Protein AF-A0A9P1K051-F1 (afdb_monomer)

InterPro domains:
  IPR001017 Dehydrogenase, E1 component [PF00676] (157-472)
  IPR011603 2-oxoglutarate dehydrogenase E1 component [PTHR23152] (101-527)
  IPR029061 Thiamin diphosphate-binding fold [SSF52518] (108-470)
  IPR032106 2-oxoglutarate dehydrogenase E1 component, N-terminal domain [PF16078] (8-45)

Solvent-accessible surface area (backbone atoms only — not comparable to full-atom values): 48953 Å² total; per-residue (Å²): 133,89,79,83,79,80,77,88,68,81,83,52,74,78,33,49,61,53,48,50,54,47,50,50,44,31,72,77,36,56,81,77,37,58,72,73,56,39,55,52,53,52,51,44,60,75,66,65,74,67,85,89,78,76,78,94,76,72,79,96,66,72,77,62,53,66,56,51,45,50,47,34,59,58,48,17,54,82,56,30,53,30,58,70,82,59,84,66,80,75,72,87,80,68,97,87,66,57,72,66,52,53,48,46,44,56,51,18,30,24,42,34,24,53,49,48,73,67,36,82,54,64,68,60,42,47,53,51,48,55,52,57,74,63,54,78,67,76,67,56,68,68,62,51,53,50,32,53,53,41,26,40,42,40,52,43,50,51,52,50,44,51,72,76,39,63,86,56,80,60,29,66,34,54,51,42,45,42,56,42,32,26,51,43,40,35,52,48,47,33,40,73,72,60,23,45,33,38,29,32,26,66,59,51,69,21,34,60,48,35,33,60,75,56,56,64,41,56,54,32,61,52,41,18,34,71,75,63,49,68,86,32,40,100,79,63,98,64,88,82,78,60,64,66,30,58,55,42,78,30,77,46,75,56,85,96,42,61,30,40,37,36,38,56,57,42,72,91,58,74,66,65,40,49,61,54,34,46,53,51,34,29,55,52,21,53,55,33,39,77,72,75,44,57,44,67,28,34,38,35,38,40,41,39,42,43,38,54,51,62,61,37,68,60,44,59,57,44,58,73,32,47,83,34,91,94,54,33,41,45,21,39,44,36,39,29,52,24,37,65,59,41,74,87,42,46,59,80,75,56,44,91,56,97,53,59,66,57,72,42,48,81,70,52,32,48,38,34,42,20,13,32,60,37,56,64,40,33,44,52,49,23,48,51,38,44,51,48,23,71,75,68,36,40,46,24,38,37,40,36,25,34,36,58,70,58,28,71,33,70,85,42,75,47,58,82,79,41,46,72,60,47,56,52,52,75,72,50,80,56,46,53,61,58,45,48,53,52,33,36,75,70,71,74,42,51,71,68,57,55,50,51,52,42,54,51,43,43,50,55,51,51,53,27,50,61,53,13,76,74,62,69,51,91,46,79,76,72,65,60,78,95,42,54,89,60,75,82,89,86,84,69,96,66,83,76,90,77,82,73,58,69,67,58,53,51,52,52,54,49,60,75,52,63,73,63,88,90,65,86,70,58,69,72,52,42,72,76,56,59,67,80,57,90,90,64,90,68,83,51,101,80,58,84,72,86,73,80,68,80,77,55,75,88,56,91,68,82,84,77,66,83,61,94,57,44,94,69,62,69,76,77,81,77,76,79,77,83,77,70,90,72,77,85,80,77,84,78,77,87,80,78,92,79,89,88,79,88,81,80,84,82,81,82,69,65,73,62,86,56,102,87,51,86,56,76,60,76,94,75,87,80,91,57,89,87,69,85,73,78,90,87,87,83,60,65,48,82,56,99,87,60,74,45,62,55,90,74,64,59,86,90,75,58,81,81,79,88,71,80,93,66,89,78,80,86,80,89,75,80,93,68,98,77,87,86,74,81,80,88,81,90,70,84,82,88,80,85,91,82,90,82,92,88,82,85,90,85,86,89,80,92,86,79,84,82,80,82,77,95,82,73,81,86,78,85,84,82,85,87,81,87,79,87,82,87,72,84,76,80,92,69,88,80,80,82,88,75,87,83,79,90,81,92,82,87,89,86,87,85,85,90,80,92,79,85,79,89,77,88,80,91,85,83,89,81,86,90,134

Organism: NCBI:txid1064539

Radius of gyration: 36.52 Å; Cα contacts (8 Å, |Δi|>4): 830; chains: 1; bounding box: 133×83×88 Å

Nearest PDB structures (foldseek):
  2y0p-assembly2_D  TM=8.795E-01  e=3.544E-35  Mycolicibacterium smegmatis MC2 155
  3zhu-assembly2_B  TM=8.812E-01  e=9.862E-35  Mycolicibacterium smegmatis
  8p5v-assembly1_A  TM=8.149E-01  e=2.778E-35  Corynebacterium glutamicum ATCC 13032
  3zhr-assembly2_D  TM=8.915E-01  e=1.492E-32  Mycolicibacterium smegmatis
  8p5r-assembly1_B  TM=7.824E-01  e=8.113E-31  Mycolicibacterium smegmatis MC2 155

pLDDT: mean 70.67, std 27.25, range [24.11, 98.94]

Foldseek 3Di:
DDDPDDDDDCPDPVNVVVLVVLLVLCVVPVVSDDPVNSVVSVVCVVVVPDDPDDDPPDPPDDPCQVVLLVCLQACLQVQAPAALLCPDDHPDDDPDHDPSSVLSNCQCRYQKHKHQNLFPDPVLVVVLCCLSSVLPDFPPLVLLVLLLLQLLLLVLVVVVCCVPPVPDFQLGCFFNSLVQSLLQLLVLLLLVLQAAEEQEEEARHNQLSNCVRRQPNQLLLLLLLVVVNDQAFPDDPDDDDRSSQDKDWDWDDNPPTIHTYIYHGDDNQFPPCVLVSLVVLVQVLVVCVVVVHHLSSYAYEYEHELLCCQQPVSNLVLLVQCPPPLRHSLEYEYEYSYQQDDQLAGPVRSDDDPGSCVSCSVVSAMEMRHHSLDSSSSSSLSNSQSVSSSVRSYYHYYYHHTHDQDHSTNPDDNCVRCVPVNVSSVPRDTSSVSSQVVCVVVVSANPVRSVVSSVVSNVVSVVSSVSSVVDGNPHRPQDDDPRPVDDDPDPDPDDDPPDDDPVVVLVVVLVVLDDDPPDDDDPVCCVVRPRDDPPDPDPPPFDPQPPPDPPPPVDDDDPDDDDDCSVVDRDDRDPDPPPDDDDDDDDDDDDDDDDDDDDDDDDDWDWDDDDPDTDTDDDDDDPDPVPPDDDDDWDWDDDPPDIHTPVPDDPVPDDDDPDDDDDDDDDDDDDDPDPPDDDPDPDDDDDDDDDDDDDDDDDDDDDDDDDDDDDDDDDDDDDDDDDDDDDDDDPDPDPDPDDDDDDDDDDDDDDDDDDDDDDDDDDDDDDDD

Mean predicted aligned error: 18.81 Å

Secondary structure (DSSP, 8-state):
-------S-S-STHHHHHHHHHHHHHHH-GGGS-HHHHHHHHHHHHTT-S-S-------SS-THHHHHHHHHHHHGGGG----TT--SPPPPPPSS--HHHHHHHHHHSSSEEEE-TT---HHHHHHHHHHHHH--PPPPHHHHHHHHHHHHHHHHHHHHHHHH-TTS-----TT-TTHHHHHHHHHHHHHHTT--EEEEE--STTHHHHHHHTS---HHHHHHHHHT--SS-S--------GGG--EEEEEEETTEEEEEEEPP--SSTTTTHHHHHHHHHHHHHHHHHTT--GGGEEEEEEEEHHHHHH-HHHHHHHTTTT-TTT--S-EEEEEEE-S-BTTB-HHHH-SSSSGGGGGGGGT--EEEEETT-HHHHHHHHHHHHHHHHHH---EEEEEE---SS-SSTT--GGGT-HHHHHHHHHSPPHHHHHHHHHHHTTSS-HHHHHHHHHHHHHHHHHHHHHTTT----S-S---GGGTT---TTS--SPP-----HHHHHHHHHHHTPPPTT----HHHHHHSPPPPTT-----TT----------TTS-------STTGGG-PPPP---------PPPPPPPPPP------PPPPPPPPEEEETTEEEEPPPPPPSSGGG-S-S----EE--SS--EEGGG--TTSSPPP-----PPPP------TT---PPS--SPPP-----------------SPPPPPS-PPPPPPPPPPP----PPPP-------PPPPP---------------------------

Structure (mmCIF, N/CA/C/O backbone):
data_AF-A0A9P1K051-F1
#
_entry.id   AF-A0A9P1K051-F1
#
loop_
_atom_site.group_PDB
_atom_site.id
_atom_site.type_symbol
_atom_site.label_atom_id
_atom_site.label_alt_id
_atom_site.label_comp_id
_atom_site.label_asym_id
_atom_site.label_entity_id
_atom_site.label_seq_id
_atom_site.pdbx_PDB_ins_code
_atom_site.Cartn_x
_atom_site.Cartn_y
_atom_site.Cartn_z
_atom_site.occupancy
_atom_site.B_iso_or_equiv
_atom_site.auth_seq_id
_atom_site.auth_comp_id
_atom_site.auth_asym_id
_atom_site.auth_atom_id
_atom_site.pdbx_PDB_model_num
ATOM 1 N N . MET A 1 1 ? -22.609 28.679 8.043 1.00 26.59 1 MET A N 1
ATOM 2 C CA . MET A 1 1 ? -22.677 29.355 6.727 1.00 26.59 1 MET A CA 1
ATOM 3 C C . MET A 1 1 ? -22.603 28.295 5.640 1.00 26.59 1 MET A C 1
ATOM 5 O O . MET A 1 1 ? -21.724 27.449 5.697 1.00 26.59 1 MET A O 1
ATOM 9 N N . CYS A 1 2 ? -23.586 28.294 4.739 1.00 26.94 2 CYS A N 1
ATOM 10 C CA . CYS A 1 2 ? -23.867 27.260 3.743 1.00 26.94 2 CYS A CA 1
ATOM 11 C C . CYS A 1 2 ? -22.686 26.918 2.821 1.00 26.94 2 CYS A C 1
ATOM 13 O O . CYS A 1 2 ? -22.306 27.732 1.982 1.00 26.94 2 CYS A O 1
ATOM 15 N N . ALA A 1 3 ? -22.218 25.670 2.875 1.00 24.11 3 ALA A N 1
ATOM 16 C CA . ALA A 1 3 ? -21.571 25.020 1.742 1.00 24.11 3 ALA A CA 1
ATOM 17 C C . ALA A 1 3 ? -22.653 24.254 0.968 1.00 24.11 3 ALA A C 1
ATOM 19 O O . ALA A 1 3 ? -23.065 23.164 1.356 1.00 24.11 3 ALA A O 1
ATOM 20 N N . MET A 1 4 ? -23.161 24.862 -0.107 1.00 27.94 4 MET A N 1
ATOM 21 C CA . MET A 1 4 ? -24.003 24.167 -1.079 1.00 27.94 4 MET A CA 1
ATOM 22 C C . MET A 1 4 ? -23.144 23.154 -1.842 1.00 27.94 4 MET A C 1
ATOM 24 O O . MET A 1 4 ? -22.524 23.476 -2.855 1.00 27.94 4 MET A O 1
ATOM 28 N N . SER A 1 5 ? -23.120 21.918 -1.353 1.00 29.66 5 SER A N 1
ATOM 29 C CA . SER A 1 5 ? -22.742 20.745 -2.129 1.00 29.66 5 SER A CA 1
ATOM 30 C C . SER A 1 5 ? -23.813 20.518 -3.198 1.00 29.66 5 SER A C 1
ATOM 32 O O . SER A 1 5 ? -24.936 20.115 -2.912 1.00 29.66 5 SER A O 1
ATOM 34 N N . ARG A 1 6 ? -23.494 20.827 -4.459 1.00 27.62 6 ARG A N 1
ATOM 35 C CA . ARG A 1 6 ? -24.320 20.406 -5.598 1.00 27.62 6 ARG A CA 1
ATOM 36 C C . ARG A 1 6 ? -24.094 18.904 -5.826 1.00 27.62 6 ARG A C 1
ATOM 38 O O . ARG A 1 6 ? -22.963 18.542 -6.149 1.00 27.62 6 ARG A O 1
ATOM 45 N N . PRO A 1 7 ? -25.112 18.038 -5.683 1.00 33.75 7 PRO A N 1
ATOM 46 C CA . PRO A 1 7 ? -24.974 16.615 -5.961 1.00 33.75 7 PRO A CA 1
ATOM 47 C C . PRO A 1 7 ? -25.007 16.358 -7.471 1.00 33.75 7 PRO A C 1
ATOM 49 O O . PRO A 1 7 ? -25.853 16.890 -8.192 1.00 33.75 7 PRO A O 1
ATOM 52 N N . SER A 1 8 ? -24.099 15.513 -7.948 1.00 33.91 8 SER A N 1
ATOM 53 C CA . SER A 1 8 ? -24.194 14.871 -9.255 1.00 33.91 8 SER A CA 1
ATOM 54 C C . SER A 1 8 ? -25.308 13.818 -9.221 1.00 33.91 8 SER A C 1
ATOM 56 O O . SER A 1 8 ? -25.178 12.813 -8.530 1.00 33.91 8 SER A O 1
ATOM 58 N N . SER A 1 9 ? -26.360 14.066 -10.007 1.00 35.19 9 SER A N 1
ATOM 59 C CA . SER A 1 9 ? -27.546 13.228 -10.255 1.00 35.19 9 SER A CA 1
ATOM 60 C C . SER A 1 9 ? -28.624 13.193 -9.145 1.00 35.19 9 SER A C 1
ATOM 62 O O . SER A 1 9 ? -28.383 12.654 -8.067 1.00 35.19 9 SER A O 1
ATOM 64 N N . PRO A 1 10 ? -29.847 13.712 -9.401 1.00 37.25 10 PRO A N 1
ATOM 65 C CA . PRO A 1 10 ? -30.988 13.642 -8.476 1.00 37.25 10 PRO A CA 1
ATOM 66 C C . PRO A 1 10 ? -31.701 12.273 -8.434 1.00 37.25 10 PRO A C 1
ATOM 68 O O . PRO A 1 10 ? -32.712 12.140 -7.753 1.00 37.25 10 PRO A O 1
ATOM 71 N N . LEU A 1 11 ? -31.200 11.251 -9.137 1.00 35.91 11 LEU A N 1
ATOM 72 C CA . LEU A 1 11 ? -31.872 9.953 -9.306 1.00 35.91 11 LEU A CA 1
ATOM 73 C C . LEU A 1 11 ? -31.128 8.790 -8.625 1.00 35.91 11 LEU A C 1
ATOM 75 O O . LEU A 1 11 ? -31.002 7.714 -9.195 1.00 35.91 11 LEU A O 1
ATOM 79 N N . ASN A 1 12 ? -30.638 8.992 -7.400 1.00 40.28 12 ASN A N 1
ATOM 80 C CA . ASN A 1 12 ? -30.242 7.887 -6.516 1.00 40.28 12 ASN A CA 1
ATOM 81 C C . ASN A 1 12 ? -31.269 7.753 -5.390 1.00 40.28 12 ASN A C 1
ATOM 83 O O . ASN A 1 12 ? -31.659 8.773 -4.838 1.00 40.28 12 ASN A O 1
ATOM 87 N N . ALA A 1 13 ? -31.665 6.513 -5.074 1.00 43.47 13 ALA A N 1
ATOM 88 C CA . ALA A 1 13 ? -32.693 6.001 -4.140 1.00 43.47 13 ALA A CA 1
ATOM 89 C C . ALA A 1 13 ? -33.350 6.949 -3.102 1.00 43.47 13 ALA A C 1
ATOM 91 O O . ALA A 1 13 ? -34.553 6.854 -2.884 1.00 43.47 13 ALA A O 1
ATOM 92 N N . ALA A 1 14 ? -32.628 7.904 -2.505 1.00 43.84 14 ALA A N 1
ATOM 93 C CA . ALA A 1 14 ? -33.221 9.002 -1.727 1.00 43.84 14 ALA A CA 1
ATOM 94 C C . ALA A 1 14 ? -34.182 9.891 -2.553 1.00 43.84 14 ALA A C 1
ATOM 96 O O . ALA A 1 14 ? -35.110 10.478 -2.006 1.00 43.84 14 ALA A O 1
ATOM 97 N N . GLY A 1 15 ? -33.973 9.973 -3.869 1.00 45.19 15 GLY A N 1
ATOM 98 C CA . GLY A 1 15 ? -34.879 10.610 -4.817 1.00 45.19 15 GLY A CA 1
ATOM 99 C C . GLY A 1 15 ? -36.089 9.747 -5.165 1.00 45.19 15 GLY A C 1
ATOM 100 O O . GLY A 1 15 ? -37.133 10.312 -5.435 1.00 45.19 15 GLY A O 1
ATOM 101 N N . ALA A 1 16 ? -36.004 8.413 -5.110 1.00 53.34 16 ALA A N 1
ATOM 102 C CA . ALA A 1 16 ? -37.120 7.538 -5.487 1.00 53.34 16 ALA A CA 1
ATOM 103 C C . ALA A 1 16 ? -38.303 7.673 -4.521 1.00 53.34 16 ALA A C 1
ATOM 105 O O . ALA A 1 16 ? -39.390 7.987 -4.976 1.00 53.34 16 ALA A O 1
ATOM 106 N N . ALA A 1 17 ? -38.086 7.589 -3.205 1.00 53.22 17 ALA A N 1
ATOM 107 C CA . ALA A 1 17 ? -39.166 7.782 -2.227 1.00 53.22 17 ALA A CA 1
ATOM 108 C C . ALA A 1 17 ? -39.748 9.209 -2.261 1.00 53.22 17 ALA A C 1
ATOM 110 O O . ALA A 1 17 ? -40.948 9.406 -2.093 1.00 53.22 17 ALA A O 1
ATOM 111 N N . TYR A 1 18 ? -38.903 10.218 -2.512 1.00 67.12 18 TYR A N 1
ATOM 112 C CA . TYR A 1 18 ? -39.367 11.592 -2.707 1.00 67.12 18 TYR A CA 1
ATOM 113 C C . TYR A 1 18 ? -40.209 11.723 -3.978 1.00 67.12 18 TYR A C 1
ATOM 115 O O . TYR A 1 18 ? -41.244 12.373 -3.932 1.00 67.12 18 TYR A O 1
ATOM 123 N N . LEU A 1 19 ? -39.795 11.098 -5.084 1.00 72.81 19 LEU A N 1
ATOM 124 C CA . LEU A 1 19 ? -40.504 11.105 -6.364 1.00 72.81 19 LEU A CA 1
ATOM 125 C C . LEU A 1 19 ? -41.789 10.276 -6.321 1.00 72.81 19 LEU A C 1
ATOM 127 O O . LEU A 1 19 ? -42.775 10.709 -6.902 1.00 72.81 19 LEU A O 1
ATOM 131 N N . GLU A 1 20 ? -41.805 9.153 -5.606 1.00 71.38 20 GLU A N 1
ATOM 132 C CA . GLU A 1 20 ? -42.991 8.329 -5.357 1.00 71.38 20 GLU A CA 1
ATOM 133 C C . GLU A 1 20 ? -44.001 9.095 -4.502 1.00 71.38 20 GLU A C 1
ATOM 135 O O . GLU A 1 20 ? -45.150 9.223 -4.906 1.00 71.38 20 GLU A O 1
ATOM 140 N N . ALA A 1 21 ? -43.566 9.723 -3.403 1.00 72.50 21 ALA A N 1
ATOM 141 C CA . ALA A 1 21 ? -44.430 10.590 -2.603 1.00 72.50 21 ALA A CA 1
ATOM 142 C C . ALA A 1 21 ? -44.909 11.824 -3.392 1.00 72.50 21 ALA A C 1
ATOM 144 O O . ALA A 1 21 ? -46.032 12.287 -3.203 1.00 72.50 21 ALA A O 1
ATOM 145 N N . LEU A 1 22 ? -44.076 12.375 -4.286 1.00 80.06 22 LEU A N 1
ATOM 146 C CA . LEU A 1 22 ? -44.474 13.462 -5.185 1.00 80.06 22 LEU A CA 1
ATOM 147 C C . LEU A 1 22 ? -45.527 12.984 -6.195 1.00 80.06 22 LEU A C 1
ATOM 149 O O . LEU A 1 22 ? -46.476 13.710 -6.471 1.00 80.06 22 LEU A O 1
ATOM 153 N N . GLN A 1 23 ? -45.362 11.777 -6.740 1.00 80.06 23 GLN A N 1
ATOM 154 C CA . GLN A 1 23 ? -46.280 11.177 -7.704 1.00 80.06 23 GLN A CA 1
ATOM 155 C C . GLN A 1 23 ? -47.606 10.783 -7.046 1.00 80.06 23 GLN A C 1
ATOM 157 O O . GLN A 1 23 ? -48.660 10.968 -7.646 1.00 80.06 23 GLN A O 1
ATOM 162 N N . GLU A 1 24 ? -47.575 10.284 -5.812 1.00 80.69 24 GLU A N 1
ATOM 163 C CA . GLU A 1 24 ? -48.764 9.947 -5.026 1.00 80.69 24 GLU A CA 1
ATOM 164 C C . GLU A 1 24 ? -49.579 11.205 -4.708 1.00 80.69 24 GLU A C 1
ATOM 166 O O . GLU A 1 24 ? -50.761 11.267 -5.037 1.00 80.69 24 GLU A O 1
ATOM 171 N N . ARG A 1 25 ? -48.921 12.277 -4.243 1.00 79.69 25 ARG A N 1
ATOM 172 C CA . ARG A 1 25 ? -49.555 13.596 -4.068 1.00 79.69 25 ARG A CA 1
ATOM 173 C C . ARG A 1 25 ? -50.126 14.149 -5.372 1.00 79.69 25 ARG A C 1
ATOM 175 O O . ARG A 1 25 ? -51.222 14.695 -5.375 1.00 79.69 25 ARG A O 1
ATOM 182 N N . PHE A 1 26 ? -49.409 13.991 -6.486 1.00 85.50 26 PHE A N 1
ATOM 183 C CA . PHE A 1 26 ? -49.897 14.393 -7.807 1.00 85.50 26 PHE A CA 1
ATOM 184 C C . PHE A 1 26 ? -51.140 13.598 -8.247 1.00 85.50 26 PHE A C 1
ATOM 186 O O . PHE A 1 26 ? -52.026 14.180 -8.870 1.00 85.50 26 PHE A O 1
ATOM 193 N N . ARG A 1 27 ? -51.224 12.298 -7.926 1.00 82.81 27 ARG A N 1
ATOM 194 C CA . ARG A 1 27 ? -52.395 11.452 -8.223 1.00 82.81 27 ARG A CA 1
ATOM 195 C C . ARG A 1 27 ? -53.613 11.815 -7.374 1.00 82.81 27 ARG A C 1
ATOM 197 O O . ARG A 1 27 ? -54.730 11.717 -7.872 1.00 82.81 27 ARG A O 1
ATOM 204 N N . GLU A 1 28 ? -53.404 12.226 -6.125 1.00 84.75 28 GLU A N 1
ATOM 205 C CA . GLU A 1 28 ? -54.470 12.704 -5.234 1.00 84.75 28 GLU A CA 1
ATOM 206 C C . GLU A 1 28 ? -54.966 14.104 -5.628 1.00 84.75 28 GLU A C 1
ATOM 208 O O . GLU A 1 28 ? -56.170 14.331 -5.743 1.00 84.75 28 GLU A O 1
ATOM 213 N N . ASP A 1 29 ? -54.041 15.037 -5.865 1.00 87.94 29 ASP A N 1
ATOM 214 C CA . ASP A 1 29 ? -54.317 16.391 -6.341 1.00 87.94 29 ASP A CA 1
ATOM 215 C C . ASP A 1 29 ? -53.185 16.874 -7.269 1.00 87.94 29 ASP A C 1
ATOM 217 O O . ASP A 1 29 ? -52.093 17.214 -6.796 1.00 87.94 29 ASP A O 1
ATOM 221 N N . PRO A 1 30 ? -53.430 17.011 -8.585 1.00 84.94 30 PRO A N 1
ATOM 222 C CA . PRO A 1 30 ? -52.434 17.518 -9.522 1.00 84.94 30 PRO A CA 1
ATOM 223 C C . PRO A 1 30 ? -51.903 18.913 -9.163 1.00 84.94 30 PRO A C 1
ATOM 225 O O . PRO A 1 30 ? -50.779 19.256 -9.544 1.00 84.94 30 PRO A O 1
ATOM 228 N N . ALA A 1 31 ? -52.681 19.732 -8.442 1.00 86.88 31 ALA A N 1
ATOM 229 C CA . ALA A 1 31 ? -52.279 21.067 -8.010 1.00 86.88 31 ALA A CA 1
ATOM 230 C C . ALA A 1 31 ? -51.271 21.064 -6.846 1.00 86.88 31 ALA A C 1
ATOM 232 O O . ALA A 1 31 ? -50.562 22.059 -6.673 1.00 86.88 31 ALA A O 1
ATOM 233 N N . SER A 1 32 ? -51.157 19.953 -6.110 1.00 84.38 32 SER A N 1
ATOM 234 C CA . SER A 1 32 ? -50.289 19.794 -4.933 1.00 84.38 32 SER A CA 1
ATOM 235 C C . SER A 1 32 ? -48.790 19.745 -5.254 1.00 84.38 32 SER A C 1
ATOM 237 O O . SER A 1 32 ? -47.949 19.928 -4.369 1.00 84.38 32 SER A O 1
ATOM 239 N N . VAL A 1 33 ? -48.443 19.526 -6.525 1.00 85.56 33 VAL A N 1
ATOM 240 C CA . VAL A 1 33 ? -47.066 19.515 -7.024 1.00 85.56 33 VAL A CA 1
ATOM 241 C C . VAL A 1 33 ? -46.792 20.704 -7.941 1.00 85.56 33 VAL A C 1
ATOM 243 O O . VAL A 1 33 ? -47.685 21.232 -8.617 1.00 85.56 33 VAL A O 1
ATOM 246 N N . ASP A 1 34 ? -45.523 21.115 -7.980 1.00 85.56 34 ASP A N 1
ATOM 247 C CA . ASP A 1 34 ? -45.053 22.186 -8.856 1.00 85.56 34 ASP A CA 1
ATOM 248 C C . ASP A 1 34 ? -45.368 21.895 -10.334 1.00 85.56 34 ASP A C 1
ATOM 250 O O . ASP A 1 34 ? -45.353 20.747 -10.785 1.00 85.56 34 ASP A O 1
ATOM 254 N N . VAL A 1 35 ? -45.618 22.958 -11.104 1.00 82.06 35 VAL A N 1
ATOM 255 C CA . VAL A 1 35 ? -46.004 22.881 -12.522 1.00 82.06 35 VAL A CA 1
ATOM 256 C C . VAL A 1 35 ? -45.006 22.089 -13.376 1.00 82.06 35 VAL A C 1
ATOM 258 O O . VAL A 1 35 ? -45.410 21.417 -14.324 1.00 82.06 35 VAL A O 1
ATOM 261 N N . SER A 1 36 ? -43.715 22.125 -13.033 1.00 73.88 36 SER A N 1
ATOM 262 C CA . SER A 1 36 ? -42.679 21.385 -13.755 1.00 73.88 36 SER A CA 1
ATOM 263 C C . SER A 1 36 ? -42.774 19.871 -13.535 1.00 73.88 36 SER A C 1
ATOM 265 O O . SER A 1 36 ? -42.617 19.115 -14.491 1.00 73.88 36 SER A O 1
ATOM 267 N N . TRP A 1 37 ? -43.119 19.422 -12.325 1.00 80.88 37 TRP A N 1
ATOM 268 C CA . TRP A 1 37 ? -43.342 18.005 -12.013 1.00 80.88 37 TRP A CA 1
ATOM 269 C C . TRP A 1 37 ? -44.698 17.500 -12.500 1.00 80.88 37 TRP A C 1
ATOM 271 O O . TRP A 1 37 ? -44.795 16.374 -12.979 1.00 80.88 37 TRP A O 1
ATOM 281 N N . ARG A 1 38 ? -45.722 18.359 -12.467 1.00 84.44 38 ARG A N 1
ATOM 282 C CA . ARG A 1 38 ? -47.053 18.070 -13.015 1.00 84.44 38 ARG A CA 1
ATOM 283 C C . ARG A 1 38 ? -46.987 17.653 -14.483 1.00 84.44 38 ARG A C 1
ATOM 285 O O . ARG A 1 38 ? -47.567 16.642 -14.856 1.00 84.44 38 ARG A O 1
ATOM 292 N N . ALA A 1 39 ? -46.239 18.402 -15.296 1.00 76.25 39 ALA A N 1
ATOM 293 C CA . ALA A 1 39 ? -46.059 18.094 -16.713 1.00 76.25 39 ALA A CA 1
ATOM 294 C C . ALA A 1 39 ? -45.355 16.744 -16.927 1.00 76.25 39 ALA A C 1
ATOM 296 O O . ALA A 1 39 ? -45.732 15.983 -17.811 1.00 76.25 39 ALA A O 1
ATOM 297 N N . VAL A 1 40 ? -44.356 16.425 -16.098 1.00 76.38 40 VAL A N 1
ATOM 298 C CA . VAL A 1 40 ? -43.629 15.149 -16.170 1.00 76.38 40 VAL A CA 1
ATOM 299 C C . VAL A 1 40 ? -44.547 13.973 -15.837 1.00 76.38 40 VAL A C 1
ATOM 301 O O . VAL A 1 40 ? -44.566 12.999 -16.585 1.00 76.38 40 VAL A O 1
ATOM 304 N N . PHE A 1 41 ? -45.330 14.057 -14.759 1.00 82.50 41 PHE A N 1
ATOM 305 C CA . PHE A 1 41 ? -46.226 12.966 -14.371 1.00 82.50 41 PHE A CA 1
ATOM 306 C C . PHE A 1 41 ? -47.417 12.797 -15.322 1.00 82.50 41 PHE A C 1
ATOM 308 O O . PHE A 1 41 ? -47.766 11.663 -15.627 1.00 82.50 41 PHE A O 1
ATOM 315 N N . GLN A 1 42 ? -47.960 13.884 -15.884 1.00 78.94 42 GLN A N 1
ATOM 316 C CA . GLN A 1 42 ? -48.982 13.806 -16.940 1.00 78.94 42 GLN A CA 1
ATOM 317 C C . GLN A 1 42 ? -48.471 13.068 -18.181 1.00 78.94 42 GLN A C 1
ATOM 319 O O . GLN A 1 42 ? -49.147 12.178 -18.685 1.00 78.94 42 GLN A O 1
ATOM 324 N N . ILE A 1 43 ? -47.249 13.374 -18.629 1.00 74.75 43 ILE A N 1
ATOM 325 C CA . ILE A 1 43 ? -46.622 12.677 -19.761 1.00 74.75 43 ILE A CA 1
ATOM 326 C C . ILE A 1 43 ? -46.406 11.190 -19.437 1.00 74.75 43 ILE A C 1
ATOM 328 O O . ILE A 1 43 ? -46.596 10.338 -20.298 1.00 74.75 43 ILE A O 1
ATOM 332 N N . LEU A 1 44 ? -46.010 10.855 -18.205 1.00 69.00 44 LEU A N 1
ATOM 333 C CA . LEU A 1 44 ? -45.803 9.463 -17.788 1.00 69.00 44 LEU A CA 1
ATOM 334 C C . LEU A 1 44 ? -47.112 8.661 -17.719 1.00 69.00 44 LEU A C 1
ATOM 336 O O . LEU A 1 44 ? -47.120 7.494 -18.118 1.00 69.00 44 LEU A O 1
ATOM 340 N N . ASP A 1 45 ? -48.202 9.286 -17.271 1.00 70.88 45 ASP A N 1
ATOM 341 C CA . ASP A 1 45 ? -49.537 8.681 -17.260 1.00 70.88 45 ASP A CA 1
ATOM 342 C C . ASP A 1 45 ? -50.092 8.521 -18.692 1.00 70.88 45 ASP A C 1
ATOM 344 O O . ASP A 1 45 ? -50.638 7.469 -19.023 1.00 70.88 45 ASP A O 1
ATOM 348 N N . GLU A 1 46 ? -49.873 9.498 -19.584 1.00 70.00 46 GLU A N 1
ATOM 349 C CA . GLU A 1 46 ? -50.228 9.413 -21.015 1.00 70.00 46 GLU A CA 1
ATOM 350 C C . GLU A 1 46 ? -49.447 8.319 -21.765 1.00 70.00 46 GLU A C 1
ATOM 352 O O . GLU A 1 46 ? -49.962 7.712 -22.705 1.00 70.00 46 GLU A O 1
ATOM 357 N N . LEU A 1 47 ? -48.213 8.033 -21.340 1.00 58.75 47 LEU A N 1
ATOM 358 C CA . LEU A 1 47 ? -47.368 6.976 -21.902 1.00 58.75 47 LEU A CA 1
ATOM 359 C C . LEU A 1 47 ? -47.701 5.569 -21.363 1.00 58.75 47 LEU A C 1
ATOM 361 O O . LEU A 1 47 ? -47.061 4.601 -21.777 1.00 58.75 47 LEU A O 1
ATOM 365 N N . GLY A 1 48 ? -48.685 5.431 -20.463 1.00 51.28 48 GLY A N 1
ATOM 366 C CA . GLY A 1 48 ? -49.163 4.138 -19.953 1.00 51.28 48 GLY A CA 1
ATOM 367 C C . GLY A 1 48 ? -48.133 3.354 -19.130 1.00 51.28 48 GLY A C 1
ATOM 368 O O . GLY A 1 48 ? -48.223 2.131 -19.022 1.00 51.28 48 GLY A O 1
ATOM 369 N N . ALA A 1 49 ? -47.129 4.030 -18.565 1.00 52.28 49 ALA A N 1
ATOM 370 C CA . ALA A 1 49 ? -45.936 3.390 -18.021 1.00 52.28 49 ALA A CA 1
ATOM 371 C C . ALA A 1 49 ? -45.975 3.147 -16.501 1.00 52.28 49 ALA A C 1
ATOM 373 O O . ALA A 1 49 ? -44.954 3.335 -15.854 1.00 52.28 49 ALA A O 1
ATOM 374 N N . VAL A 1 50 ? -47.096 2.699 -15.920 1.00 42.12 50 VAL A N 1
ATOM 375 C CA . VAL A 1 50 ? -47.102 1.955 -14.638 1.00 42.12 50 VAL A CA 1
ATOM 376 C C . VAL A 1 50 ? -48.341 1.044 -14.594 1.00 42.12 50 VAL A C 1
ATOM 378 O O . VAL A 1 50 ? -49.457 1.560 -14.662 1.00 42.12 50 VAL A O 1
ATOM 381 N N . PRO A 1 51 ? -48.217 -0.289 -14.441 1.00 39.59 51 PRO A N 1
ATOM 382 C CA . PRO A 1 51 ? -49.377 -1.126 -14.170 1.00 39.59 51 PRO A CA 1
ATOM 383 C C . PRO A 1 51 ? -49.885 -0.836 -12.752 1.00 39.59 51 PRO A C 1
ATOM 385 O O . PRO A 1 51 ? -49.192 -1.090 -11.766 1.00 39.59 51 PRO A O 1
ATOM 388 N N . ALA A 1 52 ? -51.103 -0.310 -12.645 1.00 42.66 52 ALA A N 1
ATOM 389 C CA . ALA A 1 52 ? -51.841 -0.262 -11.392 1.00 42.66 52 ALA A CA 1
ATOM 390 C C . ALA A 1 52 ? -52.210 -1.698 -10.980 1.00 42.66 52 ALA A C 1
ATOM 392 O O . ALA A 1 52 ? -52.943 -2.370 -11.703 1.00 42.66 52 ALA A O 1
ATOM 393 N N . GLY A 1 53 ? -51.693 -2.177 -9.840 1.00 42.03 53 GLY A N 1
ATOM 394 C CA . GLY A 1 53 ? -52.140 -3.450 -9.257 1.00 42.03 53 GLY A CA 1
ATOM 395 C C . GLY A 1 53 ? -51.080 -4.400 -8.693 1.00 42.03 53 GLY A C 1
ATOM 396 O O . GLY A 1 53 ? -51.347 -5.597 -8.636 1.00 42.03 53 GLY A O 1
ATOM 397 N N . ALA A 1 54 ? -49.907 -3.936 -8.252 1.00 29.98 54 ALA A N 1
ATOM 398 C CA . ALA A 1 54 ? -49.081 -4.770 -7.374 1.00 29.98 54 ALA A CA 1
ATOM 399 C C . ALA A 1 54 ? -49.661 -4.717 -5.943 1.00 29.98 54 ALA A C 1
ATOM 401 O O . ALA A 1 54 ? -49.814 -3.619 -5.404 1.00 29.98 54 ALA A O 1
ATOM 402 N N . PRO A 1 55 ? -50.021 -5.853 -5.318 1.00 34.41 55 PRO A N 1
ATOM 403 C CA . PRO A 1 55 ? -50.562 -5.853 -3.966 1.00 34.41 55 PRO A CA 1
ATOM 404 C C . PRO A 1 55 ? -49.504 -5.349 -2.977 1.00 34.41 55 PRO A C 1
ATOM 406 O O . PRO A 1 55 ? -48.367 -5.823 -2.973 1.00 34.41 55 PRO A O 1
ATOM 409 N N . VAL A 1 56 ? -49.897 -4.413 -2.108 1.00 41.03 56 VAL A N 1
ATOM 410 C CA . VAL A 1 56 ? -49.132 -3.997 -0.923 1.00 41.03 56 VAL A CA 1
ATOM 411 C C . VAL A 1 56 ? -49.194 -5.141 0.092 1.00 41.03 56 VAL A C 1
ATOM 413 O O . VAL A 1 56 ? -50.000 -5.154 1.014 1.00 41.03 56 VAL A O 1
ATOM 416 N N . GLY A 1 57 ? -48.381 -6.163 -0.150 1.00 37.28 57 GLY A N 1
ATOM 417 C CA . GLY A 1 57 ? -48.175 -7.318 0.717 1.00 37.28 57 GLY A CA 1
ATOM 418 C C . GLY A 1 57 ? -46.695 -7.465 1.048 1.00 37.28 57 GLY A C 1
ATOM 419 O O . GLY A 1 57 ? -46.102 -8.501 0.768 1.00 37.28 57 GLY A O 1
ATOM 420 N N . GLY A 1 58 ? -46.076 -6.404 1.570 1.00 36.34 58 GLY A N 1
ATOM 421 C CA . GLY A 1 58 ? -44.768 -6.482 2.223 1.00 36.34 58 GLY A CA 1
ATOM 422 C C . GLY A 1 58 ? -44.941 -6.808 3.712 1.00 36.34 58 GLY A C 1
ATOM 423 O O . GLY A 1 58 ? -45.981 -6.465 4.277 1.00 36.34 58 GLY A O 1
ATOM 424 N N . PRO A 1 59 ? -43.974 -7.482 4.361 1.00 38.78 59 PRO A N 1
ATOM 425 C CA . PRO A 1 59 ? -44.095 -7.877 5.762 1.00 38.78 59 PRO A CA 1
ATOM 426 C C . PRO A 1 59 ? -44.322 -6.647 6.652 1.00 38.78 59 PRO A C 1
ATOM 428 O O . PRO A 1 59 ? -43.773 -5.580 6.389 1.00 38.78 59 PRO A O 1
ATOM 431 N N . ALA A 1 60 ? -45.124 -6.804 7.707 1.00 44.66 60 ALA A N 1
ATOM 432 C CA . ALA A 1 60 ? -45.367 -5.768 8.706 1.00 44.66 60 ALA A CA 1
ATOM 433 C C . ALA A 1 60 ? -44.033 -5.264 9.298 1.00 44.66 60 ALA A C 1
ATOM 435 O O . ALA A 1 60 ? -43.381 -5.973 10.063 1.00 44.66 60 ALA A O 1
ATOM 436 N N . GLY A 1 61 ? -43.612 -4.055 8.921 1.00 56.03 61 GLY A N 1
ATOM 437 C CA . GLY A 1 61 ? -42.368 -3.429 9.368 1.00 56.03 61 GLY A CA 1
ATOM 438 C C . GLY A 1 61 ? -42.242 -1.990 8.861 1.00 56.03 61 GLY A C 1
ATOM 439 O O . GLY A 1 61 ? -42.852 -1.626 7.859 1.00 56.03 61 GLY A O 1
ATOM 440 N N . ASP A 1 62 ? -41.474 -1.160 9.571 1.00 64.50 62 ASP A N 1
ATOM 441 C CA . ASP A 1 62 ? -41.211 0.236 9.199 1.00 64.50 62 ASP A CA 1
ATOM 442 C C . ASP A 1 62 ? -40.479 0.304 7.833 1.00 64.50 62 ASP A C 1
ATOM 444 O O . ASP A 1 62 ? -39.335 -0.157 7.731 1.00 64.50 62 ASP A O 1
ATOM 448 N N . PRO A 1 63 ? -41.088 0.890 6.777 1.00 64.06 63 PRO A N 1
ATOM 449 C CA . PRO A 1 63 ? -40.501 0.954 5.435 1.00 64.06 63 PRO A CA 1
ATOM 450 C C . PRO A 1 63 ? -39.228 1.812 5.373 1.00 64.06 63 PRO A C 1
ATOM 452 O O . PRO A 1 63 ? -38.486 1.759 4.390 1.00 64.06 63 PRO A O 1
ATOM 455 N N . THR A 1 64 ? -38.925 2.587 6.420 1.00 72.44 64 THR A N 1
ATOM 456 C CA . THR A 1 64 ? -37.684 3.362 6.507 1.00 72.44 64 THR A CA 1
ATOM 457 C C . THR A 1 64 ? -36.464 2.503 6.847 1.00 72.44 64 THR A C 1
ATOM 459 O O . THR A 1 64 ? -35.337 2.933 6.590 1.00 72.44 64 THR A O 1
ATOM 462 N N . VAL A 1 65 ? -36.648 1.283 7.371 1.00 75.38 65 VAL A N 1
ATOM 463 C CA . VAL A 1 65 ? -35.540 0.404 7.780 1.00 75.38 65 VAL A CA 1
ATOM 464 C C . VAL A 1 65 ? -34.672 -0.021 6.584 1.00 75.38 65 VAL A C 1
ATOM 466 O O . VAL A 1 65 ? -33.473 0.267 6.617 1.00 75.38 65 VAL A O 1
ATOM 469 N N . PRO A 1 66 ? -35.205 -0.594 5.484 1.00 77.44 66 PRO A N 1
ATOM 470 C CA . PRO A 1 66 ? -34.389 -0.933 4.313 1.00 77.44 66 PRO A CA 1
ATOM 471 C C . PRO A 1 66 ? -33.675 0.281 3.698 1.00 77.44 66 PRO A C 1
ATOM 473 O O . PRO A 1 66 ? -32.519 0.185 3.284 1.00 77.44 66 PRO A O 1
ATOM 476 N N . LEU A 1 67 ? -34.330 1.448 3.693 1.00 75.12 67 LEU A N 1
ATOM 477 C CA . LEU A 1 67 ? -33.744 2.699 3.201 1.00 75.12 67 LEU A CA 1
ATOM 478 C C . LEU A 1 67 ? -32.574 3.165 4.077 1.00 75.12 67 LEU A C 1
ATOM 480 O O . LEU A 1 67 ? -31.546 3.600 3.557 1.00 75.12 67 LEU A O 1
ATOM 484 N N . ARG A 1 68 ? -32.701 3.048 5.404 1.00 82.75 68 ARG A N 1
ATOM 485 C CA . ARG A 1 68 ? -31.629 3.359 6.359 1.00 82.75 68 ARG A CA 1
ATOM 486 C C . ARG A 1 68 ? -30.443 2.416 6.181 1.00 82.75 68 ARG A C 1
ATOM 488 O O . ARG A 1 68 ? -29.305 2.876 6.140 1.00 82.75 68 ARG A O 1
ATOM 495 N N . GLN A 1 69 ? -30.703 1.121 6.030 1.00 86.88 69 GLN A N 1
ATOM 496 C CA . GLN A 1 69 ? -29.675 0.108 5.791 1.00 86.88 69 GLN A CA 1
ATOM 497 C C . GLN A 1 69 ? -28.901 0.380 4.494 1.00 86.88 69 GLN A C 1
ATOM 499 O O . GLN A 1 69 ? -27.670 0.357 4.488 1.00 86.88 69 GLN A O 1
ATOM 504 N N . GLU A 1 70 ? -29.600 0.720 3.411 1.00 87.56 70 GLU A N 1
ATOM 505 C CA . GLU A 1 70 ? -28.955 1.090 2.149 1.00 87.56 70 GLU A CA 1
ATOM 506 C C . GLU A 1 70 ? -28.184 2.415 2.257 1.00 87.56 70 GLU A C 1
ATOM 508 O O . GLU A 1 70 ? -27.066 2.531 1.755 1.00 87.56 70 GLU A O 1
ATOM 513 N N . ALA A 1 71 ? -28.711 3.403 2.985 1.00 85.00 71 ALA A N 1
ATOM 514 C CA . ALA A 1 71 ? -27.988 4.644 3.254 1.00 85.00 71 ALA A CA 1
ATOM 515 C C . ALA A 1 71 ? -26.686 4.399 4.039 1.00 85.00 71 ALA A C 1
ATOM 517 O O . ALA A 1 71 ? -25.672 5.037 3.746 1.00 85.00 71 ALA A O 1
ATOM 518 N N . ILE A 1 72 ? -26.683 3.459 4.992 1.00 89.56 72 ILE A N 1
ATOM 519 C CA . ILE A 1 72 ? -25.476 3.049 5.723 1.00 89.56 72 ILE A CA 1
ATOM 520 C C . ILE A 1 72 ? -24.467 2.390 4.777 1.00 89.56 72 ILE A C 1
ATOM 522 O O . ILE A 1 72 ? -23.295 2.752 4.816 1.00 89.56 72 ILE A O 1
ATOM 526 N N . ARG A 1 73 ? -24.898 1.496 3.880 1.00 91.50 73 ARG A N 1
ATOM 527 C CA . ARG A 1 73 ? -24.003 0.879 2.882 1.00 91.50 73 ARG A CA 1
ATOM 528 C C . ARG A 1 73 ? -23.369 1.907 1.950 1.00 91.50 73 ARG A C 1
ATOM 530 O O . ARG A 1 73 ? -22.188 1.818 1.633 1.00 91.50 73 ARG A O 1
ATOM 537 N N . GLN A 1 74 ? -24.149 2.893 1.514 1.00 89.19 74 GLN A N 1
ATOM 538 C CA . GLN A 1 74 ? -23.688 3.888 0.546 1.00 89.19 74 GLN A CA 1
ATOM 539 C C . GLN A 1 74 ? -22.853 5.007 1.169 1.00 89.19 74 GLN A C 1
ATOM 541 O O . GLN A 1 74 ? -21.979 5.547 0.495 1.00 89.19 74 GLN A O 1
ATOM 546 N N . ARG A 1 75 ? -23.151 5.408 2.413 1.00 90.44 75 ARG A N 1
ATOM 547 C CA . ARG A 1 75 ? -22.582 6.615 3.042 1.00 90.44 75 ARG A CA 1
ATOM 548 C C . ARG A 1 75 ? -22.001 6.408 4.437 1.00 90.44 75 ARG A C 1
ATOM 550 O O . ARG A 1 75 ? -21.480 7.361 5.009 1.00 90.44 75 ARG A O 1
ATOM 557 N N . GLY A 1 76 ? -22.033 5.194 4.981 1.00 90.94 76 GLY A N 1
ATOM 558 C CA . GLY A 1 76 ? -21.478 4.886 6.302 1.00 90.94 76 GLY A CA 1
ATOM 559 C C . GLY A 1 76 ? -19.997 5.241 6.416 1.00 90.94 76 GLY A C 1
ATOM 560 O O . GLY A 1 76 ? -19.582 5.768 7.442 1.00 90.94 76 GLY A O 1
ATOM 561 N N . HIS A 1 77 ? -19.242 5.092 5.324 1.00 92.81 77 HIS A N 1
ATOM 562 C CA . HIS A 1 77 ? -17.830 5.469 5.244 1.00 92.81 77 HIS A CA 1
ATOM 563 C C . HIS A 1 77 ? -17.541 6.933 5.640 1.00 92.81 77 HIS A C 1
ATOM 565 O O . HIS A 1 77 ? -16.451 7.236 6.114 1.00 92.81 77 HIS A O 1
ATOM 571 N N . ALA A 1 78 ? -18.506 7.849 5.483 1.00 90.44 78 ALA A N 1
ATOM 572 C CA . ALA A 1 78 ? -18.354 9.254 5.865 1.00 90.44 78 ALA A CA 1
ATOM 573 C C . ALA A 1 78 ? -18.442 9.490 7.385 1.00 90.44 78 ALA A C 1
ATOM 575 O O . ALA A 1 78 ? -18.020 10.539 7.862 1.00 90.44 78 ALA A O 1
ATOM 576 N N . ALA A 1 79 ? -18.995 8.531 8.129 1.00 89.62 79 ALA A N 1
ATOM 577 C CA . ALA A 1 79 ? -19.113 8.552 9.586 1.00 89.62 79 ALA A CA 1
ATOM 578 C C . ALA A 1 79 ? -18.268 7.447 10.248 1.00 89.62 79 ALA A C 1
ATOM 580 O O . ALA A 1 79 ? -18.499 7.109 11.407 1.00 89.62 79 ALA A O 1
ATOM 581 N N . ALA A 1 80 ? -17.333 6.853 9.502 1.00 92.19 80 ALA A N 1
ATOM 582 C CA . ALA A 1 80 ? -16.509 5.754 9.974 1.00 92.19 80 ALA A CA 1
ATOM 583 C C . ALA A 1 80 ? -15.400 6.215 10.929 1.00 92.19 80 ALA A C 1
ATOM 585 O O . ALA A 1 80 ? -14.821 7.290 10.759 1.00 92.19 80 ALA A O 1
ATOM 586 N N . ALA A 1 81 ? -15.074 5.371 11.910 1.00 93.31 81 ALA A N 1
ATOM 587 C CA . ALA A 1 81 ? -14.035 5.597 12.916 1.00 93.31 81 ALA A CA 1
ATOM 588 C C . ALA A 1 81 ? -12.612 5.397 12.345 1.00 93.31 81 ALA A C 1
ATOM 590 O O . ALA A 1 81 ? -11.837 4.554 12.803 1.00 93.31 81 ALA A O 1
ATOM 591 N N . LEU A 1 82 ? -12.277 6.165 11.306 1.00 94.69 82 LEU A N 1
ATOM 592 C CA . LEU A 1 82 ? -11.037 6.033 10.535 1.00 94.69 82 LEU A CA 1
ATOM 593 C C . LEU A 1 82 ? -9.861 6.821 11.110 1.00 94.69 82 LEU A C 1
ATOM 595 O O . LEU A 1 82 ? -8.721 6.427 10.902 1.00 94.69 82 LEU A O 1
ATOM 599 N N . ASP A 1 83 ? -10.122 7.938 11.792 1.00 93.56 83 ASP A N 1
ATOM 600 C CA . ASP A 1 83 ? -9.064 8.779 12.351 1.00 93.56 83 ASP A CA 1
ATOM 601 C C . ASP A 1 83 ? -8.583 8.208 13.698 1.00 93.56 83 ASP A C 1
ATOM 603 O O . ASP A 1 83 ? -9.345 8.260 14.669 1.00 93.56 83 ASP A O 1
ATOM 607 N N . PRO A 1 84 ? -7.340 7.695 13.801 1.00 92.88 84 PRO A N 1
ATOM 608 C CA . PRO A 1 84 ? -6.804 7.162 15.059 1.00 92.88 84 PRO A CA 1
ATOM 609 C C . PRO A 1 84 ? -6.758 8.194 16.188 1.00 92.88 84 PRO A C 1
ATOM 611 O O . PRO A 1 84 ? -6.797 7.835 17.360 1.00 92.88 84 PRO A O 1
ATOM 614 N N . LEU A 1 85 ? -6.716 9.485 15.849 1.00 90.88 85 LEU A N 1
ATOM 615 C CA . LEU A 1 85 ? -6.623 10.569 16.824 1.00 90.88 85 LEU A CA 1
ATOM 616 C C . LEU A 1 85 ? -7.996 11.007 17.360 1.00 90.88 85 LEU A C 1
ATOM 618 O O . LEU A 1 85 ? -8.068 11.935 18.164 1.00 90.88 85 LEU A O 1
ATOM 622 N N . GLY A 1 86 ? -9.087 10.370 16.912 1.00 83.00 86 GLY A N 1
ATOM 623 C CA . GLY A 1 86 ? -10.432 10.582 17.454 1.00 83.00 86 GLY A CA 1
ATOM 624 C C . GLY A 1 86 ? -10.967 12.007 17.287 1.00 83.00 86 GLY A C 1
ATOM 625 O O . GLY A 1 86 ? -11.797 12.448 18.079 1.00 83.00 86 GLY A O 1
ATOM 626 N N . ARG A 1 87 ? -10.494 12.756 16.280 1.00 76.50 87 ARG A N 1
ATOM 627 C CA . ARG A 1 87 ? -10.863 14.172 16.095 1.00 76.50 87 ARG A CA 1
ATOM 628 C C . ARG A 1 87 ? -12.320 14.355 15.665 1.00 76.50 87 ARG A C 1
ATOM 630 O O . ARG A 1 87 ? -12.896 15.419 15.881 1.00 76.50 87 ARG A O 1
ATOM 637 N N . ALA A 1 88 ? -12.914 13.335 15.046 1.00 66.25 88 ALA A N 1
ATOM 638 C CA . ALA A 1 88 ? -14.323 13.312 14.678 1.00 66.25 88 ALA A CA 1
ATOM 639 C C . ALA A 1 88 ? -15.148 12.607 15.762 1.00 66.25 88 ALA A C 1
ATOM 641 O O . ALA A 1 88 ? -14.817 11.499 16.182 1.00 66.25 88 ALA A O 1
ATOM 642 N N . ALA A 1 89 ? -16.245 13.236 16.190 1.00 55.47 89 ALA A N 1
ATOM 643 C CA . ALA A 1 89 ? -17.178 12.611 17.118 1.00 55.47 89 ALA A CA 1
ATOM 644 C C . ALA A 1 89 ? -17.860 11.398 16.452 1.00 55.47 89 ALA A C 1
ATOM 646 O O . ALA A 1 89 ? -18.280 11.510 15.293 1.00 55.47 89 ALA A O 1
ATOM 647 N N . PRO A 1 90 ? -18.009 10.262 17.158 1.00 58.38 90 PRO A N 1
ATOM 648 C CA . PRO A 1 90 ? -18.781 9.144 16.641 1.00 58.38 90 PRO A CA 1
ATOM 649 C C . PRO A 1 90 ? -20.237 9.580 16.404 1.00 58.38 90 PRO A C 1
ATOM 651 O O . PRO A 1 90 ? -20.761 10.421 17.144 1.00 58.38 90 PRO A O 1
ATOM 654 N N . PRO A 1 91 ? -20.915 9.037 15.379 1.00 57.44 91 PRO A N 1
ATOM 655 C CA . PRO A 1 91 ? -22.318 9.348 15.145 1.00 57.44 91 PRO A CA 1
ATOM 656 C C . PRO A 1 91 ? -23.161 8.929 16.359 1.00 57.44 91 PRO A C 1
ATOM 658 O O . PRO A 1 91 ? -22.973 7.843 16.904 1.00 57.44 91 PRO A O 1
ATOM 661 N N . ALA A 1 92 ? -24.106 9.779 16.771 1.00 55.47 92 ALA A N 1
ATOM 662 C CA . ALA A 1 92 ? -25.021 9.466 17.866 1.00 55.47 92 ALA A CA 1
ATOM 663 C C . ALA A 1 92 ? -25.824 8.190 17.544 1.00 55.47 92 ALA A C 1
ATOM 665 O O . ALA A 1 92 ? -26.511 8.121 16.520 1.00 55.47 92 ALA A O 1
ATOM 666 N N . SER A 1 93 ? -25.729 7.177 18.406 1.00 54.94 93 SER A N 1
ATOM 667 C CA . SER A 1 93 ? -26.543 5.963 18.326 1.00 54.94 93 SER A CA 1
ATOM 668 C C . SER A 1 93 ? -27.922 6.225 18.930 1.00 54.94 93 SER A C 1
ATOM 670 O O . SER A 1 93 ? -28.015 6.681 20.068 1.00 54.94 93 SER A O 1
ATOM 672 N N . SER A 1 94 ? -28.997 5.925 18.201 1.00 55.72 94 SER A N 1
ATOM 673 C CA . SER A 1 94 ? -30.351 5.899 18.767 1.00 55.72 94 SER A CA 1
ATOM 674 C C . SER A 1 94 ? -30.601 4.569 19.484 1.00 55.72 94 SER A C 1
ATOM 676 O O . SER A 1 94 ? -30.329 3.519 18.908 1.00 55.72 94 SER A O 1
ATOM 678 N N . GLU A 1 95 ? -31.176 4.602 20.687 1.00 52.91 95 GLU A N 1
ATOM 679 C CA . GLU A 1 95 ? -31.389 3.430 21.562 1.00 52.91 95 GLU A CA 1
ATOM 680 C C . GLU A 1 95 ? -32.404 2.389 21.030 1.00 52.91 95 GLU A C 1
ATOM 682 O O . GLU A 1 95 ? -32.509 1.296 21.575 1.00 52.91 95 GLU A O 1
ATOM 687 N N . SER A 1 96 ? -33.122 2.688 19.941 1.00 63.88 96 SER A N 1
ATOM 688 C CA . SER A 1 96 ? -34.146 1.827 19.325 1.00 63.88 96 SER A CA 1
ATOM 689 C C . SER A 1 96 ? -33.789 1.479 17.869 1.00 63.88 96 SER A C 1
ATOM 691 O O . SER A 1 96 ? -34.486 1.884 16.936 1.00 63.88 96 SER A O 1
ATOM 693 N N . GLU A 1 97 ? -32.684 0.767 17.643 1.00 76.00 97 GLU A N 1
ATOM 694 C CA . GLU A 1 97 ? -32.249 0.338 16.303 1.00 76.00 97 GLU A CA 1
ATOM 695 C C . GLU A 1 97 ? -32.302 -1.196 16.162 1.00 76.00 97 GLU A C 1
ATOM 697 O O . GLU A 1 97 ? -31.937 -1.924 17.084 1.00 76.00 97 GLU A O 1
ATOM 702 N N . ASP A 1 98 ? -32.781 -1.704 15.019 1.00 87.00 98 ASP A N 1
ATOM 703 C CA . ASP A 1 98 ? -32.866 -3.148 14.765 1.00 87.00 98 ASP A CA 1
ATOM 704 C C . ASP A 1 98 ? -31.476 -3.796 14.607 1.00 87.00 98 ASP A C 1
ATOM 706 O O . ASP A 1 98 ? -30.493 -3.146 14.238 1.00 87.00 98 ASP A O 1
ATOM 710 N N . ALA A 1 99 ? -31.393 -5.109 14.854 1.00 88.62 99 ALA A N 1
ATOM 711 C CA . ALA A 1 99 ? -30.126 -5.843 14.893 1.00 88.62 99 ALA A CA 1
ATOM 712 C C . ALA A 1 99 ? -29.320 -5.767 13.582 1.00 88.62 99 ALA A C 1
ATOM 714 O O . ALA A 1 99 ? -28.088 -5.682 13.625 1.00 88.62 99 ALA A O 1
ATOM 715 N N . GLN A 1 100 ? -29.993 -5.772 12.425 1.00 89.56 100 GLN A N 1
ATOM 716 C CA . GLN A 1 100 ? -29.330 -5.700 11.122 1.00 89.56 100 GLN A CA 1
ATOM 717 C C . GLN A 1 100 ? -28.784 -4.295 10.864 1.00 89.56 100 GLN A C 1
ATOM 719 O O . GLN A 1 100 ? -27.647 -4.151 10.417 1.00 89.56 100 GLN A O 1
ATOM 724 N N . THR A 1 101 ? -29.547 -3.251 11.182 1.00 89.44 101 THR A N 1
ATOM 725 C CA . THR A 1 101 ? -29.072 -1.869 11.061 1.00 89.44 101 THR A CA 1
ATOM 726 C C . THR A 1 101 ? -27.889 -1.610 11.999 1.00 89.44 101 THR A C 1
ATOM 728 O O . THR A 1 101 ? -26.864 -1.086 11.555 1.00 89.44 101 THR A O 1
ATOM 731 N N . ALA A 1 102 ? -27.957 -2.078 13.250 1.00 89.56 102 ALA A N 1
ATOM 732 C CA . ALA A 1 102 ? -26.842 -1.996 14.193 1.00 89.56 102 ALA A CA 1
ATOM 733 C C . ALA A 1 102 ? -25.592 -2.738 13.678 1.00 89.56 102 ALA A C 1
ATOM 735 O O . ALA A 1 102 ? -24.466 -2.253 13.818 1.00 89.56 102 ALA A O 1
ATOM 736 N N . ARG A 1 103 ? -25.772 -3.902 13.037 1.00 91.62 103 ARG A N 1
ATOM 737 C CA . ARG A 1 103 ? -24.685 -4.642 12.380 1.00 91.62 103 ARG A CA 1
ATOM 738 C C . ARG A 1 103 ? -24.064 -3.855 11.229 1.00 91.62 103 ARG A C 1
ATOM 740 O O . ARG A 1 103 ? -22.846 -3.700 11.192 1.00 91.62 103 ARG A O 1
ATOM 747 N N . LEU A 1 104 ? -24.877 -3.306 10.327 1.00 92.44 104 LEU A N 1
ATOM 748 C CA . LEU A 1 104 ? -24.381 -2.497 9.211 1.00 92.44 104 LEU A CA 1
ATOM 749 C C . LEU A 1 104 ? -23.637 -1.250 9.693 1.00 92.44 104 LEU A C 1
ATOM 751 O O . LEU A 1 104 ? -22.643 -0.875 9.079 1.00 92.44 104 LEU A O 1
ATOM 755 N N . ARG A 1 105 ? -24.046 -0.629 10.805 1.00 91.44 105 ARG A N 1
ATOM 756 C CA . ARG A 1 105 ? -23.260 0.457 11.407 1.00 91.44 105 ARG A CA 1
ATOM 757 C C . ARG A 1 105 ? -21.887 -0.010 11.860 1.00 91.44 105 ARG A C 1
ATOM 759 O O . ARG A 1 105 ? -20.908 0.633 11.506 1.00 91.44 105 ARG A O 1
ATOM 766 N N . ARG A 1 106 ? -21.787 -1.135 12.575 1.00 90.69 106 ARG A N 1
ATOM 767 C CA . ARG A 1 106 ? -20.477 -1.682 12.977 1.00 90.69 106 ARG A CA 1
ATOM 768 C C . ARG A 1 106 ? -19.572 -1.939 11.770 1.00 90.69 106 ARG A C 1
ATOM 770 O O . ARG A 1 106 ? -18.382 -1.655 11.839 1.00 90.69 106 ARG A O 1
ATOM 777 N N . LEU A 1 107 ? -20.143 -2.420 10.667 1.00 91.94 107 LEU A N 1
ATOM 778 C CA . LEU A 1 107 ? -19.412 -2.719 9.436 1.00 91.94 107 LEU A CA 1
ATOM 779 C C . LEU A 1 107 ? -19.011 -1.485 8.629 1.00 91.94 107 LEU A C 1
ATOM 781 O O . LEU A 1 107 ? -17.887 -1.409 8.156 1.00 91.94 107 LEU A O 1
ATOM 785 N N . TYR A 1 108 ? -19.917 -0.536 8.415 1.00 93.94 108 TYR A N 1
ATOM 786 C CA . TYR A 1 108 ? -19.684 0.586 7.501 1.00 93.94 108 TYR A CA 1
ATOM 787 C C . TYR A 1 108 ? -19.267 1.875 8.215 1.00 93.94 108 TYR A C 1
ATOM 789 O O . TYR A 1 108 ? -18.804 2.798 7.549 1.00 93.94 108 TYR A O 1
ATOM 797 N N . GLN A 1 109 ? -19.406 1.950 9.541 1.00 93.19 109 GLN A N 1
ATOM 798 C CA . GLN A 1 109 ? -18.992 3.084 10.381 1.00 93.19 109 GLN A CA 1
ATOM 799 C C . GLN A 1 109 ? -17.885 2.691 11.386 1.00 93.19 109 GLN A C 1
ATOM 801 O O . GLN A 1 109 ? -17.538 3.474 12.268 1.00 93.19 109 GLN A O 1
ATOM 806 N N . GLY A 1 110 ? -17.321 1.484 11.267 1.00 93.00 110 GLY A N 1
ATOM 807 C CA . GLY A 1 110 ? -16.224 1.004 12.108 1.00 93.00 110 GLY A CA 1
ATOM 808 C C . GLY A 1 110 ? -14.844 1.528 11.693 1.00 93.00 110 GLY A C 1
ATOM 809 O O . GLY A 1 110 ? -14.711 2.524 10.985 1.00 93.00 110 GLY A O 1
ATOM 810 N N . THR A 1 111 ? -13.803 0.823 12.135 1.00 95.19 111 THR A N 1
ATOM 811 C CA . THR A 1 111 ? -12.381 1.071 11.812 1.00 95.19 111 THR A CA 1
ATOM 812 C C . THR A 1 111 ? -11.967 0.551 10.432 1.00 95.19 111 THR A C 1
ATOM 814 O O . THR A 1 111 ? -10.900 0.896 9.932 1.00 95.19 111 THR A O 1
ATOM 817 N N . LEU A 1 112 ? -12.811 -0.276 9.815 1.00 96.12 112 LEU A N 1
ATOM 818 C CA . LEU A 1 112 ? -12.769 -0.671 8.413 1.00 96.12 112 LEU A CA 1
ATOM 819 C C . LEU A 1 112 ? -14.088 -0.224 7.784 1.00 96.12 112 LEU A C 1
ATOM 821 O O . LEU A 1 112 ? -15.139 -0.397 8.397 1.00 96.12 112 LEU A O 1
ATOM 825 N N . THR A 1 113 ? -14.047 0.337 6.581 1.00 95.94 113 THR A N 1
ATOM 826 C CA . THR A 1 113 ? -15.250 0.648 5.799 1.00 95.94 113 THR A CA 1
ATOM 827 C C . THR A 1 113 ? -14.981 0.513 4.305 1.00 95.94 113 THR A C 1
ATOM 829 O O . THR A 1 113 ? -13.831 0.533 3.862 1.00 95.94 113 THR A O 1
ATOM 832 N N . LEU A 1 114 ? -16.051 0.374 3.527 1.00 96.12 114 LEU A N 1
ATOM 833 C CA . LEU A 1 114 ? -16.018 0.099 2.097 1.00 96.12 114 LEU A CA 1
ATOM 834 C C . LEU A 1 114 ? -16.865 1.126 1.327 1.00 96.12 114 LEU A C 1
ATOM 836 O O . LEU A 1 114 ? -18.049 1.303 1.613 1.00 96.12 114 LEU A O 1
ATOM 840 N N . GLU A 1 115 ? -16.286 1.732 0.288 1.00 96.31 115 GLU A N 1
ATOM 841 C CA . GLU A 1 115 ? -17.007 2.541 -0.699 1.00 96.31 115 GLU A CA 1
ATOM 842 C C . GLU A 1 115 ? -17.233 1.774 -2.002 1.00 96.31 115 GLU A C 1
ATOM 844 O O . GLU A 1 115 ? -16.287 1.369 -2.683 1.00 96.31 115 GLU A O 1
ATOM 849 N N . THR A 1 116 ? -18.503 1.630 -2.381 1.00 94.25 116 THR A N 1
ATOM 850 C CA . THR A 1 116 ? -18.916 0.994 -3.646 1.00 94.25 116 THR A CA 1
ATOM 851 C C . THR A 1 116 ? -20.031 1.728 -4.378 1.00 94.25 116 THR A C 1
ATOM 853 O O . THR A 1 116 ? -20.381 1.340 -5.488 1.00 94.25 116 THR A O 1
ATOM 856 N N . ALA A 1 117 ? -20.595 2.795 -3.805 1.00 91.00 117 ALA A N 1
ATOM 857 C CA . ALA A 1 117 ? -21.743 3.491 -4.388 1.00 91.00 117 ALA A CA 1
ATOM 858 C C . ALA A 1 117 ? -21.451 4.109 -5.770 1.00 91.00 117 ALA A C 1
ATOM 860 O O . ALA A 1 117 ? -22.376 4.303 -6.552 1.00 91.00 117 ALA A O 1
ATOM 861 N N . HIS A 1 118 ? -20.183 4.408 -6.070 1.00 93.50 118 HIS A N 1
ATOM 862 C CA . HIS A 1 118 ? -19.726 4.913 -7.371 1.00 93.50 118 HIS A CA 1
ATOM 863 C C . HIS A 1 118 ? -19.506 3.823 -8.424 1.00 93.50 118 HIS A C 1
ATOM 865 O O . HIS A 1 118 ? -19.194 4.161 -9.555 1.00 93.50 118 HIS A O 1
ATOM 871 N N . ILE A 1 119 ? -19.602 2.541 -8.063 1.00 93.75 119 ILE A N 1
ATOM 872 C CA . ILE A 1 119 ? -19.369 1.434 -8.992 1.00 93.75 119 ILE A CA 1
ATOM 873 C C . ILE A 1 119 ? -20.648 1.174 -9.789 1.00 93.75 119 ILE A C 1
ATOM 875 O O . ILE A 1 119 ? -21.653 0.743 -9.225 1.00 93.75 119 ILE A O 1
ATOM 879 N N . ASP A 1 120 ? -20.602 1.381 -11.104 1.00 90.00 120 ASP A N 1
ATOM 880 C CA . ASP A 1 120 ? -21.784 1.226 -11.960 1.00 90.00 120 ASP A CA 1
ATOM 881 C C . ASP A 1 120 ? -22.258 -0.238 -12.069 1.00 90.00 120 ASP A C 1
ATOM 883 O O . ASP A 1 120 ? -23.461 -0.509 -12.057 1.00 90.00 120 ASP A O 1
ATOM 887 N N . ASP A 1 121 ? -21.326 -1.197 -12.112 1.00 90.81 121 ASP A N 1
ATOM 888 C CA . ASP A 1 121 ? -21.623 -2.629 -12.253 1.00 90.81 121 ASP A CA 1
ATOM 889 C C . ASP A 1 121 ? -22.360 -3.188 -11.009 1.00 90.81 121 ASP A C 1
ATOM 891 O O . ASP A 1 121 ? -21.768 -3.294 -9.925 1.00 90.81 121 ASP A O 1
ATOM 895 N N . PRO A 1 122 ? -23.649 -3.572 -11.126 1.00 90.56 122 PRO A N 1
ATOM 896 C CA . PRO A 1 122 ? -24.428 -4.077 -9.999 1.00 90.56 122 PRO A CA 1
ATOM 897 C C . PRO A 1 122 ? -23.964 -5.459 -9.519 1.00 90.56 122 PRO A C 1
ATOM 899 O O . PRO A 1 122 ? -24.060 -5.740 -8.323 1.00 90.56 122 PRO A O 1
ATOM 902 N N . ALA A 1 123 ? -23.439 -6.307 -10.409 1.00 93.69 123 ALA A N 1
ATOM 903 C CA . ALA A 1 123 ? -22.928 -7.622 -10.036 1.00 93.69 123 ALA A CA 1
ATOM 904 C C . ALA A 1 123 ? -21.643 -7.474 -9.215 1.00 93.69 123 ALA A C 1
ATOM 906 O O . ALA A 1 123 ? -21.491 -8.116 -8.176 1.00 93.69 123 ALA A O 1
ATOM 907 N N . LEU A 1 124 ? -20.764 -6.557 -9.629 1.00 93.94 124 LEU A N 1
ATOM 908 C CA . LEU A 1 124 ? -19.551 -6.229 -8.886 1.00 93.94 124 LEU A CA 1
ATOM 909 C C . LEU A 1 124 ? -19.863 -5.635 -7.508 1.00 93.94 124 LEU A C 1
ATOM 911 O O . LEU A 1 124 ? -19.254 -6.032 -6.514 1.00 93.94 124 LEU A O 1
ATOM 915 N N . ARG A 1 125 ? -20.837 -4.718 -7.431 1.00 93.12 125 ARG A N 1
ATOM 916 C CA . ARG A 1 125 ? -21.307 -4.166 -6.151 1.00 93.12 125 ARG A CA 1
ATOM 917 C C . ARG A 1 125 ? -2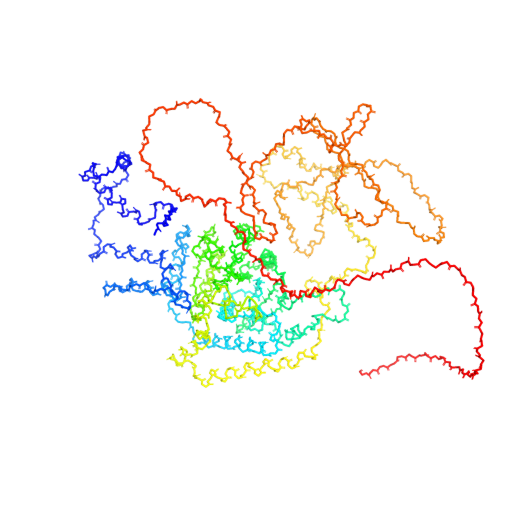1.871 -5.239 -5.231 1.00 93.12 125 ARG A C 1
ATOM 919 O O . ARG A 1 125 ? -21.561 -5.212 -4.043 1.00 93.12 125 ARG A O 1
ATOM 926 N N . SER A 1 126 ? -22.669 -6.175 -5.755 1.00 93.06 126 SER A N 1
ATOM 927 C CA . SER A 1 126 ? -23.190 -7.272 -4.933 1.00 93.06 126 SER A CA 1
ATOM 928 C C . SER A 1 126 ? -22.067 -8.164 -4.434 1.00 93.06 126 SER A C 1
ATOM 930 O O . SER A 1 126 ? -21.996 -8.397 -3.238 1.00 93.06 126 SER A O 1
ATOM 932 N N . TRP A 1 127 ? -21.139 -8.565 -5.307 1.00 95.81 127 TRP A N 1
ATOM 933 C CA . TRP A 1 127 ? -19.992 -9.381 -4.910 1.00 95.81 127 TRP A CA 1
ATOM 934 C C . TRP A 1 127 ? -19.189 -8.724 -3.782 1.00 95.81 127 TRP A C 1
ATOM 936 O O . TRP A 1 127 ? -18.871 -9.368 -2.788 1.00 95.81 127 TRP A O 1
ATOM 946 N N . LEU A 1 128 ? -18.907 -7.423 -3.908 1.00 95.75 128 LEU A N 1
ATOM 947 C CA . LEU A 1 128 ? -18.178 -6.659 -2.895 1.00 95.75 128 LEU A CA 1
ATOM 948 C C . LEU A 1 128 ? -18.943 -6.567 -1.577 1.00 95.75 128 LEU A C 1
ATOM 950 O O . LEU A 1 128 ? -18.343 -6.714 -0.518 1.00 95.75 128 LEU A O 1
ATOM 954 N N . ARG A 1 129 ? -20.254 -6.326 -1.639 1.00 93.38 129 ARG A N 1
ATOM 955 C CA . ARG A 1 129 ? -21.118 -6.288 -0.459 1.00 93.38 129 ARG A CA 1
ATOM 956 C C . ARG A 1 129 ? -21.147 -7.641 0.240 1.00 93.38 129 ARG A C 1
ATOM 958 O O . ARG A 1 129 ? -20.934 -7.687 1.442 1.00 93.38 129 ARG A O 1
ATOM 965 N N . ASP A 1 130 ? -21.354 -8.720 -0.503 1.00 94.25 130 ASP A N 1
ATOM 966 C CA . ASP A 1 130 ? -21.458 -10.069 0.050 1.00 94.25 130 ASP A CA 1
ATOM 967 C C . ASP A 1 130 ? -20.111 -10.507 0.647 1.00 94.25 130 ASP A C 1
ATOM 969 O O . ASP A 1 130 ? -20.064 -11.044 1.752 1.00 94.25 130 ASP A O 1
ATOM 973 N N . ALA A 1 131 ? -19.000 -10.192 -0.027 1.00 94.19 131 ALA A N 1
ATOM 974 C CA . ALA A 1 131 ? -17.656 -10.437 0.486 1.00 94.19 131 ALA A CA 1
ATOM 975 C C . ALA A 1 131 ? -17.353 -9.606 1.744 1.00 94.19 131 ALA A C 1
ATOM 977 O O . ALA A 1 131 ? -16.803 -10.135 2.704 1.00 94.19 131 ALA A O 1
ATOM 978 N N . TYR A 1 132 ? -17.718 -8.322 1.767 1.00 94.81 132 TYR A N 1
ATOM 979 C CA . TYR A 1 132 ? -17.443 -7.423 2.890 1.00 94.81 132 TYR A CA 1
ATOM 980 C C . TYR A 1 132 ? -18.314 -7.718 4.111 1.00 94.81 132 TYR A C 1
ATOM 982 O O . TYR A 1 132 ? -17.803 -7.863 5.219 1.00 94.81 132 TYR A O 1
ATOM 990 N N . GLU A 1 133 ? -19.625 -7.853 3.905 1.00 93.31 133 GLU A N 1
ATOM 991 C CA . GLU A 1 133 ? -20.564 -8.208 4.964 1.00 93.31 133 GLU A CA 1
ATOM 992 C C . GLU A 1 133 ? -20.347 -9.657 5.428 1.00 93.31 133 GLU A C 1
ATOM 994 O O . GLU A 1 133 ? -20.631 -9.957 6.581 1.00 93.31 133 GLU A O 1
ATOM 999 N N . GLY A 1 134 ? -19.810 -10.554 4.595 1.00 85.88 134 GLY A N 1
ATOM 1000 C CA . GLY A 1 134 ? -19.433 -11.915 4.991 1.00 85.88 134 GLY A CA 1
ATOM 1001 C C . GLY A 1 134 ? -18.089 -12.025 5.730 1.00 85.88 134 GLY A C 1
ATOM 1002 O O . GLY A 1 134 ? -17.858 -13.010 6.427 1.00 85.88 134 GLY A O 1
ATOM 1003 N N . ALA A 1 135 ? -17.211 -11.022 5.622 1.00 68.75 135 ALA A N 1
ATOM 1004 C CA . ALA A 1 135 ? -15.844 -11.035 6.157 1.00 68.75 135 ALA A CA 1
ATOM 1005 C C . ALA A 1 135 ? -15.720 -10.579 7.627 1.00 68.75 135 ALA A C 1
ATOM 1007 O O . ALA A 1 135 ? -14.636 -10.186 8.060 1.00 68.75 135 ALA A O 1
ATOM 1008 N N . GLU A 1 136 ? -16.787 -10.662 8.433 1.00 63.25 136 GLU A N 1
ATOM 1009 C CA . GLU A 1 136 ? -16.753 -10.343 9.879 1.00 63.25 136 GLU A CA 1
ATOM 1010 C C . GLU A 1 136 ? -15.843 -11.273 10.708 1.00 63.25 136 GLU A C 1
ATOM 1012 O O . GLU A 1 136 ? -15.739 -11.135 11.927 1.00 63.25 136 GLU A O 1
ATOM 1017 N N . THR A 1 137 ? -15.153 -12.218 10.075 1.00 73.12 137 THR A N 1
ATOM 1018 C CA . THR A 1 137 ? -14.225 -13.118 10.748 1.00 73.12 137 THR A CA 1
ATOM 1019 C C . THR A 1 137 ? -13.004 -12.357 11.258 1.00 73.12 137 THR A C 1
ATOM 1021 O O . THR A 1 137 ? -12.266 -11.734 10.488 1.00 73.12 137 THR A O 1
ATOM 1024 N N . VAL A 1 138 ? -12.760 -12.457 12.565 1.00 85.38 138 VAL A N 1
ATOM 1025 C CA . VAL A 1 138 ? -11.481 -12.084 13.179 1.00 85.38 138 VAL A CA 1
ATOM 1026 C C . VAL A 1 138 ? -10.354 -12.794 12.416 1.00 85.38 138 VAL A C 1
ATOM 1028 O O . VAL A 1 138 ? -10.477 -13.999 12.167 1.00 85.38 138 VAL A O 1
ATOM 1031 N N . PRO A 1 139 ? -9.271 -12.094 12.021 1.00 93.19 139 PRO A N 1
ATOM 1032 C CA . PRO A 1 139 ? -8.154 -12.739 11.346 1.00 93.19 139 PRO A CA 1
ATOM 1033 C C . PRO A 1 139 ? -7.622 -13.937 12.152 1.00 93.19 139 PRO A C 1
ATOM 1035 O O . PRO A 1 139 ? -7.654 -13.908 13.385 1.00 93.19 139 PRO A O 1
ATOM 1038 N N . PRO A 1 140 ? -7.099 -14.989 11.499 1.00 93.06 140 PRO A N 1
ATOM 1039 C CA . PRO A 1 140 ? -6.563 -16.147 12.208 1.00 93.06 140 PRO A CA 1
ATOM 1040 C C . PRO A 1 140 ? -5.496 -15.744 13.232 1.00 93.06 140 PRO A C 1
ATOM 1042 O O . PRO A 1 140 ? -4.661 -14.886 12.944 1.00 93.06 140 PRO A O 1
ATOM 1045 N N . ALA A 1 141 ? -5.474 -16.398 14.397 1.00 95.56 141 ALA A N 1
ATOM 1046 C CA . ALA A 1 141 ? -4.557 -16.069 15.495 1.00 95.56 141 ALA A CA 1
ATOM 1047 C C . ALA A 1 141 ? -3.083 -15.977 15.057 1.00 95.56 141 ALA A C 1
ATOM 1049 O O . ALA A 1 141 ? -2.358 -15.095 15.508 1.00 95.56 141 ALA A O 1
ATOM 1050 N N . GLU A 1 142 ? -2.657 -16.836 14.129 1.00 95.12 142 GLU A N 1
ATOM 1051 C CA . GLU A 1 142 ? -1.307 -16.804 13.560 1.00 95.12 142 GLU A CA 1
ATOM 1052 C C . GLU A 1 142 ? -1.015 -15.504 12.795 1.00 95.12 142 GLU A C 1
ATOM 1054 O O . GLU A 1 142 ? 0.020 -14.871 12.997 1.00 95.12 142 GLU A O 1
ATOM 1059 N N . ALA A 1 143 ? -1.961 -15.038 11.971 1.00 95.75 143 ALA A N 1
ATOM 1060 C CA . ALA A 1 143 ? -1.832 -13.762 11.271 1.00 95.75 143 ALA A CA 1
ATOM 1061 C C . ALA A 1 143 ? -1.774 -12.589 12.262 1.00 95.75 143 ALA A C 1
ATOM 1063 O O . ALA A 1 143 ? -1.019 -11.639 12.056 1.00 95.75 143 ALA A O 1
ATOM 1064 N N . ARG A 1 144 ? -2.520 -12.682 13.369 1.00 97.88 144 ARG A N 1
ATOM 1065 C CA . ARG A 1 144 ? -2.544 -11.660 14.422 1.00 97.88 144 ARG A CA 1
ATOM 1066 C C . ARG A 1 144 ? -1.218 -11.578 15.177 1.00 97.88 144 ARG A C 1
ATOM 1068 O O . ARG A 1 144 ? -0.695 -10.476 15.342 1.00 97.88 144 ARG A O 1
ATOM 1075 N N . ARG A 1 145 ? -0.639 -12.722 15.564 1.00 97.94 145 ARG A N 1
ATOM 1076 C CA . ARG A 1 145 ? 0.699 -12.803 16.184 1.00 97.94 145 ARG A CA 1
ATOM 1077 C C . ARG A 1 145 ? 1.785 -12.289 15.246 1.00 97.94 145 ARG A C 1
ATOM 1079 O O . ARG A 1 145 ? 2.604 -11.464 15.648 1.00 97.94 145 ARG A O 1
ATOM 1086 N N . ARG A 1 146 ? 1.742 -12.695 13.973 1.00 97.69 146 ARG A N 1
ATOM 1087 C CA . ARG A 1 146 ? 2.655 -12.195 12.938 1.00 97.69 146 ARG A CA 1
ATOM 1088 C C . ARG A 1 146 ? 2.551 -10.680 12.769 1.00 97.69 146 ARG A C 1
ATOM 1090 O O . ARG A 1 146 ? 3.579 -10.014 12.672 1.00 97.69 146 ARG A O 1
ATOM 1097 N N . ALA A 1 147 ? 1.340 -10.122 12.792 1.00 98.50 147 ALA A N 1
ATOM 1098 C CA . ALA A 1 147 ? 1.148 -8.678 12.717 1.00 98.50 147 ALA A CA 1
ATOM 1099 C C . ALA A 1 147 ? 1.783 -7.942 13.908 1.00 98.50 147 ALA A C 1
ATOM 1101 O O . ALA A 1 147 ? 2.459 -6.936 13.699 1.00 98.50 147 ALA A O 1
ATOM 1102 N N . LEU A 1 148 ? 1.653 -8.466 15.136 1.00 98.62 148 LEU A N 1
ATOM 1103 C CA . LEU A 1 148 ? 2.315 -7.882 16.309 1.00 98.62 148 LEU A CA 1
ATOM 1104 C C . LEU A 1 148 ? 3.844 -7.965 16.201 1.00 98.62 148 LEU A C 1
ATOM 1106 O O . LEU A 1 148 ? 4.529 -6.989 16.510 1.00 98.62 148 LEU A O 1
ATOM 1110 N N . ALA A 1 149 ? 4.383 -9.094 15.738 1.00 98.50 149 ALA A N 1
ATOM 1111 C CA . ALA A 1 149 ? 5.819 -9.252 15.521 1.00 98.50 149 ALA A CA 1
ATOM 1112 C C . ALA A 1 149 ? 6.350 -8.251 14.479 1.00 98.50 149 ALA A C 1
ATOM 1114 O O . ALA A 1 149 ? 7.380 -7.618 14.693 1.00 98.50 149 ALA A O 1
ATOM 1115 N N . LEU A 1 150 ? 5.620 -8.034 13.382 1.00 98.62 150 LEU A N 1
ATOM 1116 C CA . LEU A 1 150 ? 5.991 -7.067 12.345 1.00 98.62 150 LEU A CA 1
ATOM 1117 C C . LEU A 1 150 ? 5.879 -5.609 12.810 1.00 98.62 150 LEU A C 1
ATOM 1119 O O . LEU A 1 150 ? 6.761 -4.811 12.494 1.00 98.62 150 LEU A O 1
ATOM 1123 N N . LEU A 1 151 ? 4.850 -5.260 13.589 1.00 98.50 151 LEU A N 1
ATOM 1124 C CA . LEU A 1 151 ? 4.744 -3.944 14.235 1.00 98.50 151 LEU A CA 1
ATOM 1125 C C . LEU A 1 151 ? 5.911 -3.704 15.195 1.00 98.50 151 LEU A C 1
ATOM 1127 O O . LEU A 1 151 ? 6.537 -2.649 15.168 1.00 98.50 151 LEU A O 1
ATOM 1131 N N . THR A 1 152 ? 6.235 -4.716 15.998 1.00 98.62 152 THR A N 1
ATOM 1132 C CA . THR A 1 152 ? 7.377 -4.702 16.917 1.00 98.62 152 THR A CA 1
ATOM 1133 C C . THR A 1 152 ? 8.691 -4.508 16.162 1.00 98.62 152 THR A C 1
ATOM 1135 O O . THR A 1 152 ? 9.506 -3.671 16.541 1.00 98.62 152 THR A O 1
ATOM 1138 N N . ALA A 1 153 ? 8.888 -5.234 15.060 1.00 98.50 153 ALA A N 1
ATOM 1139 C CA . ALA A 1 153 ? 10.063 -5.101 14.208 1.00 98.50 153 ALA A CA 1
ATOM 1140 C C . ALA A 1 153 ? 10.174 -3.698 13.588 1.00 98.50 153 ALA A C 1
ATOM 1142 O O . ALA A 1 153 ? 11.263 -3.127 13.560 1.00 98.50 153 ALA A O 1
ATOM 1143 N N . ALA A 1 154 ? 9.063 -3.128 13.113 1.00 98.25 154 ALA A N 1
ATOM 1144 C CA . ALA A 1 154 ? 9.032 -1.781 12.552 1.00 98.25 154 ALA A CA 1
ATOM 1145 C C . ALA A 1 154 ? 9.407 -0.722 13.599 1.00 98.25 154 ALA A C 1
ATOM 1147 O O . ALA A 1 154 ? 10.300 0.085 13.349 1.00 98.25 154 ALA A O 1
ATOM 1148 N N . GLU A 1 155 ? 8.790 -0.764 14.779 1.00 97.69 155 GLU A N 1
ATOM 1149 C CA . GLU A 1 155 ? 9.062 0.173 15.873 1.00 97.69 155 GLU A CA 1
ATOM 1150 C C . GLU A 1 155 ? 10.520 0.087 16.352 1.00 97.69 155 GLU A C 1
ATOM 1152 O O . GLU A 1 155 ? 11.206 1.105 16.465 1.00 97.69 155 GLU A O 1
ATOM 1157 N N . GLU A 1 156 ? 11.041 -1.126 16.565 1.00 98.19 156 GLU A N 1
ATOM 1158 C CA . GLU A 1 156 ? 12.431 -1.326 16.991 1.00 98.19 156 GLU A CA 1
ATOM 1159 C C . GLU A 1 156 ? 13.445 -0.886 15.928 1.00 98.19 156 GLU A C 1
ATOM 1161 O O . GLU A 1 156 ? 14.507 -0.350 16.264 1.00 98.19 156 GLU A O 1
ATOM 1166 N N . PHE A 1 157 ? 13.119 -1.066 14.646 1.00 97.94 157 PHE A N 1
ATOM 1167 C CA . PHE A 1 157 ? 13.944 -0.588 13.542 1.00 97.94 157 PHE A CA 1
ATOM 1168 C C . PHE A 1 157 ? 14.017 0.944 13.522 1.00 97.94 157 PHE A C 1
ATOM 1170 O O . PHE A 1 157 ? 15.116 1.506 13.496 1.00 97.94 157 PHE A O 1
ATOM 1177 N N . GLU A 1 158 ? 12.871 1.627 13.591 1.00 96.44 158 GLU A N 1
ATOM 1178 C CA . GLU A 1 158 ? 12.820 3.094 13.602 1.00 96.44 158 GLU A CA 1
ATOM 1179 C C . GLU A 1 158 ? 13.512 3.669 14.845 1.00 96.44 158 GLU A C 1
ATOM 1181 O O . GLU A 1 158 ? 14.309 4.605 14.739 1.00 96.44 158 GLU A O 1
ATOM 1186 N N . ARG A 1 159 ? 13.314 3.045 16.014 1.00 96.19 159 ARG A N 1
ATOM 1187 C CA . ARG A 1 159 ? 13.989 3.418 17.264 1.00 96.19 159 ARG A CA 1
ATOM 1188 C C . ARG A 1 159 ? 15.507 3.291 17.159 1.00 96.19 159 ARG A C 1
ATOM 1190 O O . ARG A 1 159 ? 16.232 4.195 17.579 1.00 96.19 159 ARG A O 1
ATOM 1197 N N . LEU A 1 160 ? 16.011 2.194 16.587 1.00 96.50 160 LEU A N 1
ATOM 1198 C CA . LEU A 1 160 ? 17.448 2.013 16.378 1.00 96.50 160 LEU A CA 1
ATOM 1199 C C . LEU A 1 160 ? 18.018 3.098 15.458 1.00 96.50 160 LEU A C 1
ATOM 1201 O O . LEU A 1 160 ? 19.074 3.658 15.764 1.00 96.50 160 LEU A O 1
ATOM 1205 N N . LEU A 1 161 ? 17.334 3.402 14.350 1.00 94.88 161 LEU A N 1
ATOM 1206 C CA . LEU A 1 161 ? 17.768 4.450 13.428 1.00 94.88 161 LEU A CA 1
ATOM 1207 C C . LEU A 1 161 ? 17.736 5.835 14.077 1.00 94.88 161 LEU A C 1
ATOM 1209 O O . LEU A 1 161 ? 18.692 6.586 13.902 1.00 94.88 161 LEU A O 1
ATOM 1213 N N . GLY A 1 162 ? 16.704 6.150 14.862 1.00 94.00 162 GLY A N 1
ATOM 1214 C CA . GLY A 1 162 ? 16.610 7.410 15.601 1.00 94.00 162 GLY A CA 1
ATOM 1215 C C . GLY A 1 162 ? 17.781 7.620 16.566 1.00 94.00 162 GLY A C 1
ATOM 1216 O O . GLY A 1 162 ? 18.331 8.714 16.639 1.00 94.00 162 GLY A O 1
ATOM 1217 N N . VAL A 1 163 ? 18.231 6.557 17.243 1.00 94.94 163 VAL A N 1
ATOM 1218 C CA . VAL A 1 163 ? 19.383 6.619 18.159 1.00 94.94 163 VAL A CA 1
ATOM 1219 C C . VAL A 1 163 ? 20.716 6.688 17.410 1.00 94.94 163 VAL A C 1
ATOM 1221 O O . VAL A 1 163 ? 21.608 7.444 17.788 1.00 94.94 163 VAL A O 1
ATOM 1224 N N . ARG A 1 164 ? 20.901 5.867 16.371 1.00 94.31 164 ARG A N 1
ATOM 1225 C CA . ARG A 1 164 ? 22.199 5.730 15.683 1.00 94.31 164 ARG A CA 1
ATOM 1226 C C . ARG A 1 164 ? 22.445 6.797 14.625 1.00 94.31 164 ARG A C 1
ATOM 1228 O O . ARG A 1 164 ? 23.601 7.095 14.331 1.00 94.31 164 ARG A O 1
ATOM 1235 N N . TYR A 1 165 ? 21.383 7.354 14.056 1.00 91.62 165 TYR A N 1
ATOM 1236 C CA . TYR A 1 165 ? 21.434 8.308 12.955 1.00 91.62 165 TYR A CA 1
ATOM 1237 C C . TYR A 1 165 ? 20.457 9.480 13.161 1.00 91.62 165 TYR A C 1
ATOM 1239 O O . TYR A 1 165 ? 19.657 9.758 12.267 1.00 91.62 165 TYR A O 1
ATOM 1247 N N . PRO A 1 166 ? 20.534 10.213 14.290 1.00 90.56 166 PRO A N 1
ATOM 1248 C CA . PRO A 1 166 ? 19.556 11.250 14.642 1.00 90.56 166 PRO A CA 1
ATOM 1249 C C . PRO A 1 166 ? 19.478 12.399 13.625 1.00 90.56 166 PRO A C 1
ATOM 1251 O O . PRO A 1 166 ? 18.445 13.040 13.493 1.00 90.56 166 PRO A O 1
ATOM 1254 N N . THR A 1 167 ? 20.557 12.655 12.880 1.00 88.19 167 THR A N 1
ATOM 1255 C CA . THR A 1 167 ? 20.635 13.740 11.888 1.00 88.19 167 THR A CA 1
ATOM 1256 C C . THR A 1 167 ? 20.359 13.287 10.454 1.00 88.19 167 THR A C 1
ATOM 1258 O O . THR A 1 167 ? 20.338 14.113 9.539 1.00 88.19 167 THR A O 1
ATOM 1261 N N . LYS A 1 168 ? 20.171 11.981 10.210 1.00 87.69 168 LYS A N 1
ATOM 1262 C CA . LYS A 1 168 ? 19.889 11.473 8.862 1.00 87.69 168 LYS A CA 1
ATOM 1263 C C . LYS A 1 168 ? 18.389 11.454 8.613 1.00 87.69 168 LYS A C 1
ATOM 1265 O O . LYS A 1 168 ? 17.638 10.833 9.355 1.00 87.69 168 LYS A O 1
ATOM 1270 N N . LYS A 1 169 ? 17.980 12.047 7.490 1.00 89.94 169 LYS A N 1
ATOM 1271 C CA . LYS A 1 169 ? 16.610 11.939 6.978 1.00 89.94 169 LYS A CA 1
ATOM 1272 C C . LYS A 1 169 ? 16.329 10.485 6.609 1.00 89.94 169 LYS A C 1
ATOM 1274 O O . LYS A 1 169 ? 16.957 9.951 5.690 1.00 89.94 169 LYS A O 1
ATOM 1279 N N . ARG A 1 170 ? 15.406 9.858 7.332 1.00 90.62 170 ARG A N 1
ATOM 1280 C CA . ARG A 1 170 ? 14.996 8.460 7.133 1.00 90.62 170 ARG A CA 1
ATOM 1281 C C . ARG A 1 170 ? 13.562 8.341 6.631 1.00 90.62 170 ARG A C 1
ATOM 1283 O O . ARG A 1 170 ? 13.262 7.356 5.962 1.00 90.62 170 ARG A O 1
ATOM 1290 N N . PHE A 1 171 ? 12.731 9.363 6.860 1.00 94.50 171 PHE A N 1
ATOM 1291 C CA . PHE A 1 171 ? 11.311 9.370 6.504 1.00 94.50 171 PHE A CA 1
ATOM 1292 C C . PHE A 1 171 ? 10.586 8.165 7.111 1.00 94.50 171 PHE A C 1
ATOM 1294 O O . PHE A 1 171 ? 9.929 7.414 6.390 1.00 94.50 171 PHE A O 1
ATOM 1301 N N . GLY A 1 172 ? 10.741 7.971 8.419 1.00 94.31 172 GLY A N 1
ATOM 1302 C CA . GLY A 1 172 ? 10.288 6.777 9.129 1.00 94.31 172 GLY A CA 1
ATOM 1303 C C . GLY A 1 172 ? 8.781 6.519 9.042 1.00 94.31 172 GLY A C 1
ATOM 1304 O O . GLY A 1 172 ? 7.995 7.374 8.616 1.00 94.31 172 GLY A O 1
ATOM 1305 N N . ALA A 1 173 ? 8.388 5.300 9.403 1.00 96.56 173 ALA A N 1
ATOM 1306 C CA . ALA A 1 173 ? 7.004 4.834 9.411 1.00 96.56 173 ALA A CA 1
ATOM 1307 C C . ALA A 1 173 ? 6.228 5.196 10.692 1.00 96.56 173 ALA A C 1
ATOM 1309 O O . ALA A 1 173 ? 5.101 4.737 10.826 1.00 96.56 173 ALA A O 1
ATOM 1310 N N . GLU A 1 174 ? 6.788 5.974 11.628 1.00 97.12 174 GLU A N 1
ATOM 1311 C CA . GLU A 1 174 ? 6.141 6.220 12.927 1.00 97.12 174 GLU A CA 1
ATOM 1312 C C . GLU A 1 174 ? 4.767 6.912 12.801 1.00 97.12 174 GLU A C 1
ATOM 1314 O O . GLU A 1 174 ? 4.667 8.033 12.283 1.00 97.12 174 GLU A O 1
ATOM 1319 N N . GLY A 1 175 ? 3.717 6.252 13.305 1.00 97.00 175 GLY A N 1
ATOM 1320 C CA . GLY A 1 175 ? 2.300 6.604 13.122 1.00 97.00 175 GLY A CA 1
ATOM 1321 C C . GLY A 1 175 ? 1.612 5.912 11.931 1.00 97.00 175 GLY A C 1
ATOM 1322 O O . GLY A 1 175 ? 0.413 6.092 11.717 1.00 97.00 175 GLY A O 1
ATOM 1323 N N . MET A 1 176 ? 2.366 5.126 11.157 1.00 98.06 176 MET A N 1
ATOM 1324 C CA . MET A 1 176 ? 1.936 4.346 9.989 1.00 98.06 176 MET A CA 1
ATOM 1325 C C . MET A 1 176 ? 2.529 2.922 9.995 1.00 98.06 176 MET A C 1
ATOM 1327 O O . MET A 1 176 ? 2.630 2.286 8.945 1.00 98.06 176 MET A O 1
ATOM 1331 N N . GLU A 1 177 ? 2.949 2.399 11.149 1.00 98.19 177 GLU A N 1
ATOM 1332 C CA . GLU A 1 177 ? 3.665 1.122 11.280 1.00 98.19 177 GLU A CA 1
ATOM 1333 C C . GLU A 1 177 ? 2.831 -0.066 10.779 1.00 98.19 177 GLU A C 1
ATOM 1335 O O . GLU A 1 177 ? 3.379 -1.025 10.236 1.00 98.19 177 GLU A O 1
ATOM 1340 N N . THR A 1 178 ? 1.501 0.026 10.871 1.00 98.69 178 THR A N 1
ATOM 1341 C CA . THR A 1 178 ? 0.541 -0.963 10.344 1.00 98.69 178 THR A CA 1
ATOM 1342 C C . THR A 1 178 ? 0.657 -1.176 8.832 1.00 98.69 178 THR A C 1
ATOM 1344 O O . THR A 1 178 ? 0.228 -2.208 8.317 1.00 98.69 178 THR A O 1
ATOM 1347 N N . LEU A 1 179 ? 1.332 -0.279 8.108 1.00 98.69 179 LEU A N 1
ATOM 1348 C CA . LEU A 1 179 ? 1.695 -0.493 6.709 1.00 98.69 179 LEU A CA 1
ATOM 1349 C C . LEU A 1 179 ? 2.510 -1.782 6.498 1.00 98.69 179 LEU A C 1
ATOM 1351 O O . LEU A 1 179 ? 2.341 -2.455 5.482 1.00 98.69 179 LEU A O 1
ATOM 1355 N N . ILE A 1 180 ? 3.389 -2.128 7.444 1.00 98.69 180 ILE A N 1
ATOM 1356 C CA . ILE A 1 180 ? 4.278 -3.289 7.346 1.00 98.69 180 ILE A CA 1
ATOM 1357 C C . ILE A 1 180 ? 3.467 -4.600 7.403 1.00 98.69 180 ILE A C 1
ATOM 1359 O O . ILE A 1 180 ? 3.555 -5.369 6.441 1.00 98.69 180 ILE A O 1
ATOM 1363 N N . PRO A 1 181 ? 2.653 -4.879 8.446 1.00 98.69 181 PRO A N 1
ATOM 1364 C CA . PRO A 1 181 ? 1.814 -6.077 8.470 1.00 98.69 181 PRO A CA 1
ATOM 1365 C C . PRO A 1 181 ? 0.728 -6.075 7.386 1.00 98.69 181 PRO A C 1
ATOM 1367 O O . PRO A 1 181 ? 0.391 -7.142 6.879 1.00 98.69 181 PRO A O 1
ATOM 1370 N N . LEU A 1 182 ? 0.219 -4.906 6.974 1.00 98.81 182 LEU A N 1
ATOM 1371 C CA . LEU A 1 182 ? -0.708 -4.804 5.845 1.00 98.81 182 LEU A CA 1
ATOM 1372 C C . LEU A 1 182 ? -0.070 -5.335 4.553 1.00 98.81 182 LEU A C 1
ATOM 1374 O O . LEU A 1 182 ? -0.656 -6.180 3.875 1.00 98.81 182 LEU A O 1
ATOM 1378 N N . LEU A 1 183 ? 1.135 -4.862 4.214 1.00 98.69 183 LEU A N 1
ATOM 1379 C CA . LEU A 1 183 ? 1.824 -5.304 3.004 1.00 98.69 183 LEU A CA 1
ATOM 1380 C C . LEU A 1 183 ? 2.213 -6.782 3.082 1.00 98.69 183 LEU A C 1
ATOM 1382 O O . LEU A 1 183 ? 2.004 -7.508 2.114 1.00 98.69 183 LEU A O 1
ATOM 1386 N N . ASP A 1 184 ? 2.727 -7.241 4.224 1.00 98.56 184 ASP A N 1
ATOM 1387 C CA . ASP A 1 184 ? 3.030 -8.659 4.437 1.00 98.56 184 ASP A CA 1
ATOM 1388 C C . ASP A 1 184 ? 1.789 -9.538 4.214 1.00 98.56 184 ASP A C 1
ATOM 1390 O O . ASP A 1 184 ? 1.868 -10.549 3.513 1.00 98.56 184 ASP A O 1
ATOM 1394 N N . ARG A 1 185 ? 0.616 -9.107 4.699 1.00 98.25 185 ARG A N 1
ATOM 1395 C CA . ARG A 1 185 ? -0.637 -9.833 4.479 1.00 98.25 185 ARG A CA 1
ATOM 1396 C C . ARG A 1 185 ? -1.076 -9.835 3.020 1.00 98.25 185 ARG A C 1
ATOM 1398 O O . ARG A 1 185 ? -1.493 -10.887 2.543 1.00 98.25 185 ARG A O 1
ATOM 1405 N N . ILE A 1 186 ? -0.940 -8.717 2.299 1.00 98.81 186 ILE A N 1
ATOM 1406 C CA . ILE A 1 186 ? -1.199 -8.666 0.848 1.00 98.81 186 ILE A CA 1
ATOM 1407 C C . ILE A 1 186 ? -0.328 -9.699 0.126 1.00 98.81 186 ILE A C 1
ATOM 1409 O O . ILE A 1 186 ? -0.833 -10.454 -0.702 1.00 98.81 186 ILE A O 1
ATOM 1413 N N . LEU A 1 187 ? 0.967 -9.764 0.449 1.00 98.56 187 LEU A N 1
ATOM 1414 C CA . LEU A 1 187 ? 1.905 -10.699 -0.176 1.00 98.56 187 LEU A CA 1
ATOM 1415 C C . LEU A 1 187 ? 1.576 -12.158 0.173 1.00 98.56 187 LEU A C 1
ATOM 1417 O O . LEU A 1 187 ? 1.550 -13.005 -0.720 1.00 98.56 187 LEU A O 1
ATOM 1421 N N . ALA A 1 188 ? 1.257 -12.444 1.437 1.00 97.62 188 ALA A N 1
ATOM 1422 C CA . ALA A 1 188 ? 0.863 -13.775 1.888 1.00 97.62 188 ALA A CA 1
ATOM 1423 C C . ALA A 1 188 ? -0.443 -14.248 1.224 1.00 97.62 188 ALA A C 1
ATOM 1425 O O . ALA A 1 188 ? -0.518 -15.374 0.728 1.00 97.62 188 ALA A O 1
ATOM 1426 N N . ALA A 1 189 ? -1.464 -13.387 1.172 1.00 97.44 189 ALA A N 1
ATOM 1427 C CA . ALA A 1 189 ? -2.737 -13.683 0.521 1.00 97.44 189 ALA A CA 1
ATOM 1428 C C . ALA A 1 189 ? -2.574 -13.832 -1.001 1.00 97.44 189 ALA A C 1
ATOM 1430 O O . ALA A 1 189 ? -3.160 -14.733 -1.599 1.00 97.44 189 ALA A O 1
ATOM 1431 N N . ALA A 1 190 ? -1.734 -13.006 -1.633 1.00 98.25 190 ALA A N 1
ATOM 1432 C CA . ALA A 1 190 ? -1.426 -13.107 -3.057 1.00 98.25 190 ALA A CA 1
ATOM 1433 C C . ALA A 1 190 ? -0.731 -14.434 -3.388 1.00 98.25 190 ALA A C 1
ATOM 1435 O O . ALA A 1 190 ? -1.181 -15.149 -4.287 1.00 98.25 190 ALA A O 1
ATOM 1436 N N . ALA A 1 191 ? 0.310 -14.800 -2.630 1.00 97.75 191 ALA A N 1
ATOM 1437 C CA . ALA A 1 191 ? 0.962 -16.102 -2.754 1.00 97.75 191 ALA A CA 1
ATOM 1438 C C . ALA A 1 191 ? -0.066 -17.228 -2.591 1.00 97.75 191 ALA A C 1
ATOM 1440 O O . ALA A 1 191 ? -0.089 -18.181 -3.373 1.00 97.75 191 ALA A O 1
ATOM 1441 N N . ALA A 1 192 ? -0.979 -17.087 -1.624 1.00 96.81 192 ALA A N 1
ATOM 1442 C CA . ALA A 1 192 ? -2.017 -18.076 -1.401 1.00 96.81 192 ALA A CA 1
ATOM 1443 C C . ALA A 1 192 ? -3.019 -18.218 -2.551 1.00 96.81 192 ALA A C 1
ATOM 1445 O O . ALA A 1 192 ? -3.508 -19.321 -2.799 1.00 96.81 192 ALA A O 1
ATOM 1446 N N . ALA A 1 193 ? -3.258 -17.134 -3.283 1.00 96.81 193 ALA A N 1
ATOM 1447 C CA . ALA A 1 193 ? -4.099 -17.094 -4.470 1.00 96.81 193 ALA A CA 1
ATOM 1448 C C . ALA A 1 193 ? -3.349 -17.413 -5.781 1.00 96.81 193 ALA A C 1
ATOM 1450 O O . ALA A 1 193 ? -3.870 -17.143 -6.866 1.00 96.81 193 ALA A O 1
ATOM 1451 N N . GLY A 1 194 ? -2.135 -17.973 -5.697 1.00 96.19 194 GLY A N 1
ATOM 1452 C CA . GLY A 1 194 ? -1.362 -18.447 -6.848 1.00 96.19 194 GLY A CA 1
ATOM 1453 C C . GLY A 1 194 ? -0.521 -17.381 -7.556 1.00 96.19 194 GLY A C 1
ATOM 1454 O O . GLY A 1 194 ? -0.054 -17.627 -8.667 1.00 96.19 194 GLY A O 1
ATOM 1455 N N . VAL A 1 195 ? -0.319 -16.207 -6.948 1.00 98.19 195 VAL A N 1
ATOM 1456 C CA . VAL A 1 195 ? 0.639 -15.206 -7.444 1.00 98.19 195 VAL A CA 1
ATOM 1457 C C . VAL A 1 195 ? 2.061 -15.709 -7.210 1.00 98.19 195 VAL A C 1
ATOM 1459 O O . VAL A 1 195 ? 2.414 -16.101 -6.100 1.00 98.19 195 VAL A O 1
ATOM 1462 N N . THR A 1 196 ? 2.883 -15.674 -8.255 1.00 97.12 196 THR A N 1
ATOM 1463 C CA . THR A 1 196 ? 4.286 -16.115 -8.231 1.00 97.12 196 THR A CA 1
ATOM 1464 C C . THR A 1 196 ? 5.262 -14.942 -8.247 1.00 97.12 196 THR A C 1
ATOM 1466 O O . THR A 1 196 ? 6.397 -15.085 -7.791 1.00 97.12 196 THR A O 1
ATOM 1469 N N . GLU A 1 197 ? 4.834 -13.775 -8.740 1.00 97.88 197 GLU A N 1
ATOM 1470 C CA . GLU A 1 197 ? 5.680 -12.590 -8.869 1.00 97.88 197 GLU A CA 1
ATOM 1471 C C . GLU A 1 197 ? 4.937 -11.300 -8.486 1.00 97.88 197 GLU A C 1
ATOM 1473 O O . GLU A 1 197 ? 3.786 -11.092 -8.870 1.00 97.88 197 GLU A O 1
ATOM 1478 N N . VAL A 1 198 ? 5.605 -10.397 -7.762 1.00 98.62 198 VAL A N 1
ATOM 1479 C CA . VAL A 1 198 ? 5.064 -9.086 -7.368 1.00 98.62 198 VAL A CA 1
ATOM 1480 C C . VAL A 1 198 ? 6.011 -7.963 -7.775 1.00 98.62 198 VAL A C 1
ATOM 1482 O O . VAL A 1 198 ? 7.198 -7.975 -7.449 1.00 98.62 198 VAL A O 1
ATOM 1485 N N . GLN A 1 199 ? 5.464 -6.952 -8.448 1.00 98.56 199 GLN A N 1
ATOM 1486 C CA . GLN A 1 199 ? 6.142 -5.689 -8.728 1.00 98.56 199 GLN A CA 1
ATOM 1487 C C . GLN A 1 199 ? 5.637 -4.610 -7.776 1.00 98.56 199 GLN A C 1
ATOM 1489 O O . GLN A 1 199 ? 4.434 -4.365 -7.702 1.00 98.56 199 GLN A O 1
ATOM 1494 N N . VAL A 1 200 ? 6.554 -3.943 -7.078 1.00 98.69 200 VAL A N 1
ATOM 1495 C CA . VAL A 1 200 ? 6.246 -2.915 -6.084 1.00 98.69 200 VAL A CA 1
ATOM 1496 C C . VAL A 1 200 ? 6.800 -1.563 -6.528 1.00 98.69 200 VAL A C 1
ATOM 1498 O O . VAL A 1 200 ? 7.971 -1.437 -6.900 1.00 98.69 200 VAL A O 1
ATOM 1501 N N . GLY A 1 201 ? 5.956 -0.535 -6.482 1.00 98.19 201 GLY A N 1
ATOM 1502 C CA . GLY A 1 201 ? 6.337 0.877 -6.530 1.00 98.19 201 GLY A CA 1
ATOM 1503 C C . GLY A 1 201 ? 5.945 1.545 -5.216 1.00 98.19 201 GLY A C 1
ATOM 1504 O O . GLY A 1 201 ? 4.910 1.213 -4.649 1.00 98.19 201 GLY A O 1
ATOM 1505 N N . THR A 1 202 ? 6.773 2.447 -4.696 1.00 96.75 202 THR A N 1
ATOM 1506 C CA . THR A 1 202 ? 6.524 3.091 -3.395 1.00 96.75 202 THR A CA 1
ATOM 1507 C C . THR A 1 202 ? 7.191 4.466 -3.320 1.00 96.75 202 THR A C 1
ATOM 1509 O O . THR A 1 202 ? 7.858 4.905 -4.260 1.00 96.75 202 THR A O 1
ATOM 1512 N N . MET A 1 203 ? 7.000 5.138 -2.192 1.00 94.38 203 MET A N 1
ATOM 1513 C CA . MET A 1 203 ? 7.527 6.449 -1.833 1.00 94.38 203 MET A CA 1
ATOM 1514 C C . MET A 1 203 ? 8.755 6.338 -0.901 1.00 94.38 203 MET A C 1
ATOM 1516 O O . MET A 1 203 ? 9.329 5.263 -0.726 1.00 94.38 203 MET A O 1
ATOM 1520 N N . HIS A 1 204 ? 9.164 7.457 -0.286 1.00 94.50 204 HIS A N 1
ATOM 1521 C CA . HIS A 1 204 ? 10.193 7.479 0.763 1.00 94.50 204 HIS A CA 1
ATOM 1522 C C . HIS A 1 204 ? 9.666 7.089 2.165 1.00 94.50 204 HIS A C 1
ATOM 1524 O O . HIS A 1 204 ? 10.389 6.448 2.923 1.00 94.50 204 HIS A O 1
ATOM 1530 N N . ARG A 1 205 ? 8.420 7.453 2.518 1.00 96.12 205 ARG A N 1
ATOM 1531 C CA . ARG A 1 205 ? 7.791 7.198 3.829 1.00 96.12 205 ARG A CA 1
ATOM 1532 C C . ARG A 1 205 ? 7.794 5.707 4.170 1.00 96.12 205 ARG A C 1
ATOM 1534 O O . ARG A 1 205 ? 7.224 4.903 3.442 1.00 96.12 205 ARG A O 1
ATOM 1541 N N . GLY A 1 206 ? 8.421 5.356 5.289 1.00 95.44 206 GLY A N 1
ATOM 1542 C CA . GLY A 1 206 ? 8.506 3.993 5.805 1.00 95.44 206 GLY A CA 1
ATOM 1543 C C . GLY A 1 206 ? 9.272 3.021 4.907 1.00 95.44 206 GLY A C 1
ATOM 1544 O O . GLY A 1 206 ? 9.303 1.828 5.199 1.00 95.44 206 GLY A O 1
ATOM 1545 N N . ARG A 1 207 ? 9.912 3.482 3.821 1.00 96.75 207 ARG A N 1
ATOM 1546 C CA . ARG A 1 207 ? 10.518 2.589 2.823 1.00 96.75 207 ARG A CA 1
ATOM 1547 C C . ARG A 1 207 ? 11.649 1.749 3.405 1.00 96.75 207 ARG A C 1
ATOM 1549 O O . ARG A 1 207 ? 11.756 0.571 3.079 1.00 96.75 207 ARG A O 1
ATOM 1556 N N . LEU A 1 208 ? 12.491 2.336 4.257 1.00 96.56 208 LEU A N 1
ATOM 1557 C CA . LEU A 1 208 ? 13.574 1.595 4.912 1.00 96.56 208 LEU A CA 1
ATOM 1558 C C . LEU A 1 208 ? 13.007 0.479 5.803 1.00 96.56 208 LEU A C 1
ATOM 1560 O O . LEU A 1 208 ? 13.493 -0.647 5.734 1.00 96.56 208 LEU A O 1
ATOM 1564 N N . SER A 1 209 ? 11.936 0.766 6.551 1.00 97.00 209 SER A N 1
ATOM 1565 C CA . SER A 1 209 ? 11.237 -0.221 7.381 1.00 97.00 209 SER A CA 1
ATOM 1566 C C . SER A 1 209 ? 10.567 -1.311 6.536 1.00 97.00 209 SER A C 1
ATOM 1568 O O . SER A 1 209 ? 10.727 -2.494 6.824 1.00 97.00 209 SER A O 1
ATOM 1570 N N . LEU A 1 210 ? 9.919 -0.955 5.420 1.00 97.69 210 LEU A N 1
ATOM 1571 C CA . LEU A 1 210 ? 9.387 -1.926 4.455 1.00 97.69 210 LEU A CA 1
ATOM 1572 C C . LEU A 1 210 ? 10.484 -2.854 3.917 1.00 97.69 210 LEU A C 1
ATOM 1574 O O . LEU A 1 210 ? 10.309 -4.071 3.901 1.00 97.69 210 LEU A O 1
ATOM 1578 N N . MET A 1 211 ? 11.629 -2.300 3.508 1.00 97.06 211 MET A N 1
ATOM 1579 C CA . MET A 1 211 ? 12.760 -3.090 3.015 1.00 97.06 211 MET A CA 1
ATOM 1580 C C . MET A 1 211 ? 13.311 -4.047 4.075 1.00 97.06 211 MET A C 1
ATOM 1582 O O . MET A 1 211 ? 13.583 -5.203 3.752 1.00 97.06 211 MET A O 1
ATOM 1586 N N . ALA A 1 212 ? 13.442 -3.577 5.318 1.00 96.31 212 ALA A N 1
ATOM 1587 C CA . ALA A 1 212 ? 13.959 -4.359 6.436 1.00 96.31 212 ALA A CA 1
ATOM 1588 C C . ALA A 1 212 ? 13.010 -5.486 6.869 1.00 96.31 212 ALA A C 1
ATOM 1590 O O . ALA A 1 212 ? 13.467 -6.582 7.196 1.00 96.31 212 ALA A O 1
ATOM 1591 N N . ASN A 1 213 ? 11.703 -5.208 6.884 1.00 97.06 213 ASN A N 1
ATOM 1592 C CA . ASN A 1 213 ? 10.733 -6.019 7.619 1.00 97.06 213 ASN A CA 1
ATOM 1593 C C . ASN A 1 213 ? 9.757 -6.801 6.729 1.00 97.06 213 ASN A C 1
ATOM 1595 O O . ASN A 1 213 ? 9.259 -7.830 7.173 1.00 97.06 213 ASN A O 1
ATOM 1599 N N . ALA A 1 214 ? 9.497 -6.363 5.490 1.00 96.25 214 ALA A N 1
ATOM 1600 C CA . ALA A 1 214 ? 8.491 -6.984 4.613 1.00 96.25 214 ALA A CA 1
ATOM 1601 C C . ALA A 1 214 ? 9.018 -7.393 3.226 1.00 96.25 214 ALA A C 1
ATOM 1603 O O . ALA A 1 214 ? 8.545 -8.368 2.652 1.00 96.25 214 ALA A O 1
ATOM 1604 N N . LEU A 1 215 ? 9.996 -6.672 2.667 1.00 96.44 215 LEU A N 1
ATOM 1605 C CA . LEU A 1 215 ? 10.438 -6.872 1.276 1.00 96.44 215 LEU A CA 1
ATOM 1606 C C . LEU A 1 215 ? 11.693 -7.744 1.141 1.00 96.44 215 LEU A C 1
ATOM 1608 O O . LEU A 1 215 ? 12.178 -7.953 0.032 1.00 96.44 215 LEU A O 1
ATOM 1612 N N . GLY A 1 216 ? 12.226 -8.256 2.251 1.00 93.12 216 GLY A N 1
ATOM 1613 C CA . GLY A 1 216 ? 13.316 -9.233 2.241 1.00 93.12 216 GLY A CA 1
ATOM 1614 C C . GLY A 1 216 ? 14.683 -8.667 1.856 1.00 93.12 216 GLY A C 1
ATOM 1615 O O . GLY A 1 216 ? 15.533 -9.426 1.393 1.00 93.12 216 GLY A O 1
ATOM 1616 N N . LYS A 1 217 ? 14.927 -7.360 2.037 1.00 93.62 217 LYS A N 1
ATOM 1617 C CA . LYS A 1 217 ? 16.279 -6.817 1.859 1.00 93.62 217 LYS A CA 1
ATOM 1618 C C . LYS A 1 217 ? 17.175 -7.324 2.999 1.00 93.62 217 LYS A C 1
ATOM 1620 O O . LYS A 1 217 ? 16.801 -7.159 4.163 1.00 93.62 217 LYS A O 1
ATOM 1625 N N . PRO A 1 218 ? 18.360 -7.893 2.716 1.00 93.12 218 PRO A N 1
ATOM 1626 C CA . PRO A 1 218 ? 19.280 -8.308 3.768 1.00 93.12 218 PRO A CA 1
ATOM 1627 C C . PRO A 1 218 ? 19.640 -7.134 4.689 1.00 93.12 218 PRO A C 1
ATOM 1629 O O . PRO A 1 218 ? 20.083 -6.081 4.227 1.00 93.12 218 PRO A O 1
ATOM 1632 N N . LEU A 1 219 ? 19.465 -7.309 6.003 1.00 95.00 219 LEU A N 1
ATOM 1633 C CA . LEU A 1 219 ? 19.650 -6.229 6.985 1.00 95.00 219 LEU A CA 1
ATOM 1634 C C . LEU A 1 219 ? 21.071 -5.654 6.966 1.00 95.00 219 LEU A C 1
ATOM 1636 O O . LEU A 1 219 ? 21.243 -4.441 7.041 1.00 95.00 219 LEU A O 1
ATOM 1640 N N . VAL A 1 220 ? 22.080 -6.517 6.827 1.00 94.69 220 VAL A N 1
ATOM 1641 C CA . VAL A 1 220 ? 23.495 -6.118 6.758 1.00 94.69 220 VAL A CA 1
ATOM 1642 C C . VAL A 1 220 ? 23.746 -5.201 5.555 1.00 94.69 220 VAL A C 1
ATOM 1644 O O . VAL A 1 220 ? 24.368 -4.151 5.703 1.00 94.69 220 VAL A O 1
ATOM 1647 N N . GLU A 1 221 ? 23.204 -5.552 4.385 1.00 91.25 221 GLU A N 1
ATOM 1648 C CA . GLU A 1 221 ? 23.300 -4.741 3.164 1.00 91.25 221 GLU A CA 1
ATOM 1649 C C . GLU A 1 221 ? 22.553 -3.407 3.322 1.00 91.25 221 GLU A C 1
ATOM 1651 O O . GLU A 1 221 ? 23.077 -2.344 2.982 1.00 91.25 221 GLU A O 1
ATOM 1656 N N . LEU A 1 222 ? 21.343 -3.436 3.893 1.00 92.75 222 LEU A N 1
ATOM 1657 C CA . LEU A 1 222 ? 20.556 -2.232 4.158 1.00 92.75 222 LEU A CA 1
ATOM 1658 C C . LEU A 1 222 ? 21.298 -1.264 5.093 1.00 92.75 222 LEU A C 1
ATOM 1660 O O . LEU A 1 222 ? 21.431 -0.081 4.772 1.00 92.75 222 LEU A O 1
ATOM 1664 N N . PHE A 1 223 ? 21.820 -1.748 6.222 1.00 94.44 223 PHE A N 1
ATOM 1665 C CA . PHE A 1 223 ? 22.578 -0.920 7.158 1.00 94.44 223 PHE A CA 1
ATOM 1666 C C . PHE A 1 223 ? 23.903 -0.425 6.566 1.00 94.44 223 PHE A C 1
ATOM 1668 O O . PHE A 1 223 ? 24.299 0.707 6.851 1.00 94.44 223 PHE A O 1
ATOM 1675 N N . ALA A 1 224 ? 24.568 -1.210 5.712 1.00 90.31 224 ALA A N 1
ATOM 1676 C CA . ALA A 1 224 ? 25.766 -0.765 5.000 1.00 90.31 224 ALA A CA 1
ATOM 1677 C C . ALA A 1 224 ? 25.442 0.423 4.078 1.00 90.31 224 ALA A C 1
ATOM 1679 O O . ALA A 1 224 ? 26.121 1.452 4.131 1.00 90.31 224 ALA A O 1
ATOM 1680 N N . GLY A 1 225 ? 24.343 0.339 3.321 1.00 88.19 225 GLY A N 1
ATOM 1681 C CA . GLY A 1 225 ? 23.841 1.451 2.511 1.00 88.19 225 GLY A CA 1
ATOM 1682 C C . GLY A 1 225 ? 23.497 2.686 3.352 1.00 88.19 225 GLY A C 1
ATOM 1683 O O . GLY A 1 225 ? 23.894 3.799 3.010 1.00 88.19 225 GLY A O 1
ATOM 1684 N N . ILE A 1 226 ? 22.845 2.511 4.508 1.00 89.88 226 ILE A N 1
ATOM 1685 C CA . ILE A 1 226 ? 22.550 3.615 5.442 1.00 89.88 226 ILE A CA 1
ATOM 1686 C C . ILE A 1 226 ? 23.839 4.260 5.976 1.00 89.88 226 ILE A C 1
ATOM 1688 O O . ILE A 1 226 ? 23.890 5.484 6.125 1.00 89.88 226 ILE A O 1
ATOM 1692 N N . LYS A 1 227 ? 24.902 3.484 6.227 1.00 88.12 227 LYS A N 1
ATOM 1693 C CA . LYS A 1 227 ? 26.233 4.001 6.601 1.00 88.12 227 LYS A CA 1
ATOM 1694 C C . LYS A 1 227 ? 26.913 4.793 5.477 1.00 88.12 227 LYS A C 1
ATOM 1696 O O . LYS A 1 227 ? 27.819 5.563 5.777 1.00 88.12 227 LYS A O 1
ATOM 1701 N N . GLY A 1 228 ? 26.435 4.687 4.238 1.00 83.19 228 GLY A N 1
ATOM 1702 C CA . GLY A 1 228 ? 27.002 5.358 3.068 1.00 83.19 228 GLY A CA 1
ATOM 1703 C C . GLY A 1 228 ? 27.973 4.486 2.274 1.00 83.19 228 GLY A C 1
ATOM 1704 O O . GLY A 1 228 ? 28.710 5.012 1.445 1.00 83.19 228 GLY A O 1
ATOM 1705 N N . MET A 1 229 ? 27.989 3.170 2.517 1.00 81.06 229 MET A N 1
ATOM 1706 C CA . MET A 1 229 ? 28.739 2.245 1.671 1.00 81.06 229 MET A CA 1
ATOM 1707 C C . MET A 1 229 ? 28.146 2.238 0.264 1.00 81.06 229 MET A C 1
ATOM 1709 O O . MET A 1 229 ? 26.925 2.215 0.090 1.00 81.06 229 MET A O 1
ATOM 1713 N N . HIS A 1 230 ? 29.021 2.242 -0.740 1.00 75.00 230 HIS A N 1
ATOM 1714 C CA . HIS A 1 230 ? 28.599 2.138 -2.128 1.00 75.00 230 HIS A CA 1
ATOM 1715 C C . HIS A 1 230 ? 27.933 0.767 -2.364 1.00 75.00 230 HIS A C 1
ATOM 1717 O O . HIS A 1 230 ? 28.479 -0.240 -1.910 1.00 75.00 230 HIS A O 1
ATOM 1723 N N . PRO A 1 231 ? 26.782 0.691 -3.059 1.00 71.62 231 PRO A N 1
ATOM 1724 C CA . PRO A 1 231 ? 26.039 -0.562 -3.231 1.00 71.62 231 PRO A CA 1
ATOM 1725 C C . PRO A 1 231 ? 26.687 -1.544 -4.221 1.00 71.62 231 PRO A C 1
ATOM 1727 O O . PRO A 1 231 ? 26.204 -2.656 -4.382 1.00 71.62 231 PRO A O 1
ATOM 1730 N N . PHE A 1 232 ? 27.766 -1.145 -4.895 1.00 71.81 232 PHE A N 1
ATOM 1731 C CA . PHE A 1 232 ? 28.468 -1.943 -5.901 1.00 71.81 232 PHE A CA 1
ATOM 1732 C C . PHE A 1 232 ? 29.941 -2.103 -5.519 1.00 71.81 232 PHE A C 1
ATOM 1734 O O . PHE A 1 232 ? 30.446 -1.310 -4.716 1.00 71.81 232 PHE A O 1
ATOM 1741 N N . LEU A 1 233 ? 30.632 -3.080 -6.125 1.00 68.00 233 LEU A N 1
ATOM 1742 C CA . LEU A 1 233 ? 32.096 -3.205 -6.043 1.00 68.00 233 LEU A CA 1
ATOM 1743 C C . LEU A 1 233 ? 32.767 -1.839 -6.258 1.00 68.00 233 LEU A C 1
ATOM 1745 O O . LEU A 1 233 ? 32.242 -1.011 -6.986 1.00 68.00 233 LEU A O 1
ATOM 1749 N N . ALA A 1 234 ? 33.896 -1.561 -5.612 1.00 55.97 234 ALA A N 1
ATOM 1750 C CA . ALA A 1 234 ? 34.559 -0.260 -5.702 1.00 55.97 234 ALA A CA 1
ATOM 1751 C C . ALA A 1 234 ? 35.335 -0.107 -7.028 1.00 55.97 234 ALA A C 1
ATOM 1753 O O . ALA A 1 234 ? 36.551 -0.194 -7.012 1.00 55.97 234 ALA A O 1
ATOM 1754 N N . ASP A 1 235 ? 34.637 0.045 -8.163 1.00 53.44 235 ASP A N 1
ATOM 1755 C CA . ASP A 1 235 ? 35.160 0.622 -9.425 1.00 53.44 235 ASP A CA 1
ATOM 1756 C C . ASP A 1 235 ? 34.154 0.849 -10.602 1.00 53.44 235 ASP A C 1
ATOM 1758 O O . ASP A 1 235 ? 34.599 1.169 -11.709 1.00 53.44 235 ASP A O 1
ATOM 1762 N N . PRO A 1 236 ? 32.808 0.746 -10.487 1.00 56.47 236 PRO A N 1
ATOM 1763 C CA . PRO A 1 236 ? 31.923 1.150 -11.566 1.00 56.47 236 PRO A CA 1
ATOM 1764 C C . PRO A 1 236 ? 31.757 2.681 -11.544 1.00 56.47 236 PRO A C 1
ATOM 1766 O O . PRO A 1 236 ? 31.436 3.255 -10.501 1.00 56.47 236 PRO A O 1
ATOM 1769 N N . PRO A 1 237 ? 31.897 3.375 -12.688 1.00 56.38 237 PRO A N 1
ATOM 1770 C CA . PRO A 1 237 ? 31.680 4.818 -12.820 1.00 56.38 237 PRO A CA 1
ATOM 1771 C C . PRO A 1 237 ? 30.180 5.177 -12.808 1.00 56.38 237 PRO A C 1
ATOM 1773 O O . PRO A 1 237 ? 29.714 5.980 -13.618 1.00 56.38 237 PRO A O 1
ATOM 1776 N N . VAL A 1 238 ? 29.397 4.546 -11.930 1.00 61.81 238 VAL A N 1
ATOM 1777 C CA . VAL A 1 238 ? 27.948 4.726 -11.829 1.00 61.81 238 VAL A CA 1
ATOM 1778 C C . VAL A 1 238 ? 27.656 5.526 -10.561 1.00 61.81 238 VAL A C 1
ATOM 1780 O O . VAL A 1 238 ? 27.935 5.035 -9.470 1.00 61.81 238 VAL A O 1
ATOM 1783 N N . PRO A 1 239 ? 27.103 6.748 -10.671 1.00 62.03 239 PRO A N 1
ATOM 1784 C CA . PRO A 1 239 ? 26.616 7.478 -9.509 1.00 62.03 239 PRO A CA 1
ATOM 1785 C C . PRO A 1 239 ? 25.575 6.634 -8.764 1.00 62.03 239 PRO A C 1
ATOM 1787 O O . PRO A 1 239 ? 24.580 6.220 -9.361 1.00 62.03 239 PRO A O 1
ATOM 1790 N N . ALA A 1 240 ? 25.807 6.370 -7.479 1.00 70.88 240 ALA A N 1
ATOM 1791 C CA . ALA A 1 240 ? 24.797 5.790 -6.601 1.00 70.88 240 ALA A CA 1
ATOM 1792 C C . ALA A 1 240 ? 23.733 6.835 -6.218 1.00 70.88 240 ALA A C 1
ATOM 1794 O O . ALA A 1 240 ? 23.914 8.038 -6.422 1.00 70.88 240 ALA A O 1
ATOM 1795 N N . ASP A 1 241 ? 22.628 6.365 -5.648 1.00 83.31 241 ASP A N 1
ATOM 1796 C CA . 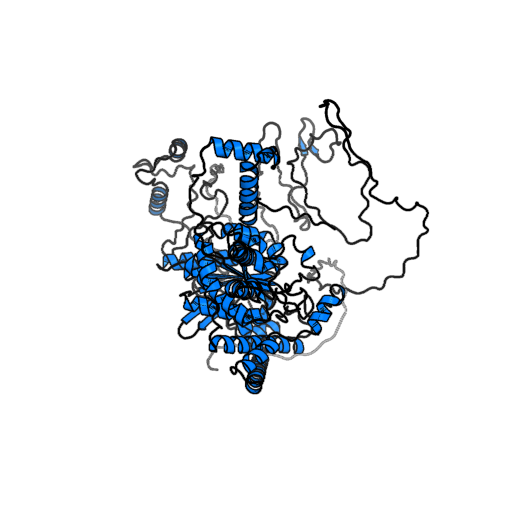ASP A 1 241 ? 21.540 7.198 -5.137 1.00 83.31 241 ASP A CA 1
ATOM 1797 C C . ASP A 1 241 ? 21.402 7.022 -3.614 1.00 83.31 241 ASP A C 1
ATOM 1799 O O . ASP A 1 241 ? 22.069 6.185 -2.998 1.00 83.31 241 ASP A O 1
ATOM 1803 N N . VAL A 1 242 ? 20.546 7.819 -2.981 1.00 83.88 242 VAL A N 1
ATOM 1804 C CA . VAL A 1 242 ? 20.251 7.705 -1.548 1.00 83.88 242 VAL A CA 1
ATOM 1805 C C . VAL A 1 242 ? 19.594 6.353 -1.217 1.00 83.88 242 VAL A C 1
ATOM 1807 O O . VAL A 1 242 ? 18.831 5.819 -2.025 1.00 83.88 242 VAL A O 1
ATOM 1810 N N . PRO A 1 243 ? 19.813 5.787 -0.012 1.00 84.44 243 PRO A N 1
ATOM 1811 C CA . PRO A 1 243 ? 19.348 4.435 0.323 1.00 84.44 243 PRO A CA 1
ATOM 1812 C C . PRO A 1 243 ? 17.839 4.214 0.149 1.00 84.44 243 PRO A C 1
ATOM 1814 O O . PRO A 1 243 ? 17.409 3.126 -0.224 1.00 84.44 243 PRO A O 1
ATOM 1817 N N . TYR A 1 244 ? 17.028 5.250 0.370 1.00 85.38 244 TYR A N 1
ATOM 1818 C CA . TYR A 1 244 ? 15.573 5.199 0.209 1.00 85.38 244 TYR A CA 1
ATOM 1819 C C . TYR A 1 244 ? 15.090 5.377 -1.248 1.00 85.38 244 TYR A C 1
ATOM 1821 O O . TYR A 1 244 ? 13.886 5.428 -1.480 1.00 85.38 244 TYR A O 1
ATOM 1829 N N . HIS A 1 245 ? 15.984 5.441 -2.238 1.00 91.19 245 HIS A N 1
ATOM 1830 C CA . HIS A 1 245 ? 15.646 5.316 -3.666 1.00 91.19 245 HIS A CA 1
ATOM 1831 C C . HIS A 1 245 ? 15.992 3.936 -4.237 1.00 91.19 245 HIS A C 1
ATOM 1833 O O . HIS A 1 245 ? 15.559 3.595 -5.338 1.00 91.19 245 HIS A O 1
ATOM 1839 N N . MET A 1 246 ? 16.755 3.126 -3.500 1.00 87.44 246 MET A N 1
ATOM 1840 C CA . MET A 1 246 ? 17.261 1.850 -3.996 1.00 87.44 246 MET A CA 1
ATOM 1841 C C . MET A 1 246 ? 16.148 0.806 -4.125 1.00 87.44 246 MET A C 1
ATOM 1843 O O . MET A 1 246 ? 15.209 0.760 -3.324 1.00 87.44 246 MET A O 1
ATOM 1847 N N . GLY A 1 247 ? 16.253 -0.027 -5.160 1.00 89.44 247 GLY A N 1
ATOM 1848 C CA . GLY A 1 247 ? 15.368 -1.169 -5.377 1.00 89.44 247 GLY A CA 1
ATOM 1849 C C . GLY A 1 247 ? 15.729 -2.375 -4.507 1.00 89.44 247 GLY A C 1
ATOM 1850 O O . GLY A 1 247 ? 16.750 -2.389 -3.813 1.00 89.44 247 GLY A O 1
ATOM 1851 N N . VAL A 1 248 ? 14.877 -3.396 -4.569 1.00 91.25 248 VAL A N 1
ATOM 1852 C CA . VAL A 1 248 ? 15.086 -4.708 -3.938 1.00 91.25 248 VAL A CA 1
ATOM 1853 C C . VAL A 1 248 ? 14.637 -5.779 -4.917 1.00 91.25 248 VAL A C 1
ATOM 1855 O O . VAL A 1 248 ? 13.565 -5.656 -5.503 1.00 91.25 248 VAL A O 1
ATOM 1858 N N . GLU A 1 249 ? 15.432 -6.829 -5.065 1.00 92.19 249 GLU A N 1
ATOM 1859 C CA . GLU A 1 249 ? 15.002 -8.085 -5.672 1.00 92.19 249 GLU A CA 1
ATOM 1860 C C . GLU A 1 249 ? 15.166 -9.177 -4.614 1.00 92.19 249 GLU A C 1
ATOM 1862 O O . GLU A 1 249 ? 16.230 -9.300 -4.007 1.00 92.19 249 GLU A O 1
ATOM 1867 N N . SER A 1 250 ? 14.096 -9.915 -4.331 1.00 94.19 250 SER A N 1
ATOM 1868 C CA . SER A 1 250 ? 14.076 -10.922 -3.268 1.00 94.19 250 SER A CA 1
ATOM 1869 C C . SER A 1 250 ? 13.110 -12.057 -3.598 1.00 94.19 250 SER A C 1
ATOM 1871 O O . SER A 1 250 ? 12.215 -11.915 -4.430 1.00 94.19 250 SER A O 1
ATOM 1873 N N . ASN A 1 251 ? 13.297 -13.200 -2.939 1.00 95.75 251 ASN A N 1
ATOM 1874 C CA . ASN A 1 251 ? 12.327 -14.290 -2.926 1.00 95.75 251 ASN A CA 1
ATOM 1875 C C . ASN A 1 251 ? 11.799 -14.421 -1.500 1.00 95.75 251 ASN A C 1
ATOM 1877 O O . ASN A 1 251 ? 12.573 -14.649 -0.571 1.00 95.75 251 ASN A O 1
ATOM 1881 N N . LEU A 1 252 ? 10.494 -14.240 -1.333 1.00 96.19 252 LEU A N 1
ATOM 1882 C CA . LEU A 1 252 ? 9.814 -14.345 -0.048 1.00 96.19 252 LEU A CA 1
ATOM 1883 C C . LEU A 1 252 ? 9.147 -15.713 0.070 1.00 96.19 252 LEU A C 1
ATOM 1885 O O . LEU A 1 252 ? 8.598 -16.212 -0.911 1.00 96.19 252 LEU A O 1
ATOM 1889 N N . SER A 1 253 ? 9.155 -16.290 1.269 1.00 95.25 253 SER A N 1
ATOM 1890 C CA . SER A 1 253 ? 8.521 -17.581 1.547 1.00 95.25 253 SER A CA 1
ATOM 1891 C C . SER A 1 253 ? 7.349 -17.413 2.510 1.00 95.25 253 SER A C 1
ATOM 1893 O O . SER A 1 253 ? 7.500 -16.844 3.591 1.00 95.25 253 SER A O 1
ATOM 1895 N N . PHE A 1 254 ? 6.193 -17.948 2.126 1.00 94.00 254 PHE A N 1
ATOM 1896 C CA . PHE A 1 254 ? 4.968 -17.990 2.920 1.00 94.00 254 PHE A CA 1
ATOM 1897 C C . PHE A 1 254 ? 4.499 -19.448 3.015 1.00 94.00 254 PHE A C 1
ATOM 1899 O O . PHE A 1 254 ? 3.759 -19.941 2.160 1.00 94.00 254 PHE A O 1
ATOM 1906 N N . GLY A 1 255 ? 4.981 -20.163 4.036 1.00 90.50 255 GLY A N 1
ATOM 1907 C CA . GLY A 1 255 ? 4.849 -21.621 4.109 1.00 90.50 255 GLY A CA 1
ATOM 1908 C C . GLY A 1 255 ? 5.626 -22.289 2.971 1.00 90.50 255 GLY A C 1
ATOM 1909 O O . GLY A 1 255 ? 6.784 -21.958 2.735 1.00 90.50 255 GLY A O 1
ATOM 1910 N N . GLU A 1 256 ? 4.977 -23.187 2.235 1.00 91.00 256 GLU A N 1
ATOM 1911 C CA . GLU A 1 256 ? 5.568 -23.882 1.078 1.00 91.00 256 GLU A CA 1
ATOM 1912 C C . GLU A 1 256 ? 5.567 -23.044 -0.213 1.00 91.00 256 GLU A C 1
ATOM 1914 O O . GLU A 1 256 ? 6.085 -23.471 -1.244 1.00 91.00 256 GLU A O 1
ATOM 1919 N N . ARG A 1 257 ? 4.964 -21.850 -0.188 1.00 93.62 257 ARG A N 1
ATOM 1920 C CA . ARG A 1 257 ? 4.824 -20.987 -1.364 1.00 93.62 257 ARG A CA 1
ATOM 1921 C C . ARG A 1 257 ? 5.934 -19.944 -1.392 1.00 93.62 257 ARG A C 1
ATOM 1923 O O . ARG A 1 257 ? 6.171 -19.262 -0.397 1.00 93.62 257 ARG A O 1
ATOM 1930 N N . SER A 1 258 ? 6.566 -19.781 -2.550 1.00 93.81 258 SER A N 1
ATOM 1931 C CA . SER A 1 258 ? 7.571 -18.745 -2.799 1.00 93.81 258 SER A CA 1
ATOM 1932 C C . SER A 1 258 ? 7.030 -17.658 -3.719 1.00 93.81 258 SER A C 1
ATOM 1934 O O . SER A 1 258 ? 6.357 -17.963 -4.705 1.00 93.81 258 SER A O 1
ATOM 1936 N N . LEU A 1 259 ? 7.388 -16.409 -3.446 1.00 96.38 259 LEU A N 1
ATOM 1937 C CA . LEU A 1 259 ? 6.992 -15.246 -4.225 1.00 96.38 259 LEU A CA 1
ATOM 1938 C C . LEU A 1 259 ? 8.234 -14.439 -4.612 1.00 96.38 259 LEU A C 1
ATOM 1940 O O . LEU A 1 259 ? 8.966 -13.963 -3.742 1.00 96.38 259 LEU A O 1
ATOM 1944 N N . ALA A 1 260 ? 8.465 -14.276 -5.914 1.00 97.06 260 ALA A N 1
ATOM 1945 C CA . ALA A 1 260 ? 9.511 -13.398 -6.424 1.00 97.06 260 ALA A CA 1
ATOM 1946 C C . ALA A 1 260 ? 9.042 -11.944 -6.314 1.00 97.06 260 ALA A C 1
ATOM 1948 O O . ALA A 1 260 ? 7.996 -11.576 -6.847 1.00 97.06 260 ALA A O 1
ATOM 1949 N N . LEU A 1 261 ? 9.804 -11.097 -5.633 1.00 97.50 261 LEU A N 1
ATOM 1950 C CA . LEU A 1 261 ? 9.456 -9.701 -5.416 1.00 97.50 261 LEU A CA 1
ATOM 1951 C C . LEU A 1 261 ? 10.492 -8.788 -6.062 1.00 97.50 261 LEU A C 1
ATOM 1953 O O . LEU A 1 261 ? 11.699 -8.971 -5.912 1.00 97.50 261 LEU A O 1
ATOM 1957 N N . THR A 1 262 ? 10.016 -7.758 -6.758 1.00 97.12 262 THR A N 1
ATOM 1958 C CA . THR A 1 262 ? 10.844 -6.618 -7.149 1.00 97.12 262 THR A CA 1
ATOM 1959 C C . THR A 1 262 ? 10.241 -5.320 -6.630 1.00 97.12 262 THR A C 1
ATOM 1961 O O . THR A 1 262 ? 9.162 -4.913 -7.053 1.00 97.12 262 THR A O 1
ATOM 1964 N N . LEU A 1 263 ? 10.997 -4.607 -5.803 1.00 97.25 263 LEU A N 1
ATOM 1965 C CA . LEU A 1 263 ? 10.797 -3.192 -5.528 1.00 97.25 263 LEU A CA 1
ATOM 1966 C C . LEU A 1 263 ? 11.567 -2.345 -6.544 1.00 97.25 263 LEU A C 1
ATOM 1968 O O . LEU A 1 263 ? 12.796 -2.413 -6.618 1.00 97.25 263 LEU A O 1
ATOM 1972 N N . SER A 1 264 ? 10.855 -1.503 -7.289 1.00 95.56 264 SER A N 1
ATOM 1973 C CA . SER A 1 264 ? 11.480 -0.630 -8.283 1.00 95.56 264 SER A CA 1
ATOM 1974 C C . SER A 1 264 ? 12.250 0.527 -7.618 1.00 95.56 264 SER A C 1
ATOM 1976 O O . SER A 1 264 ? 11.756 1.119 -6.648 1.00 95.56 264 SER A O 1
ATOM 1978 N N . PRO A 1 265 ? 13.448 0.884 -8.121 1.00 93.19 265 PRO A N 1
ATOM 1979 C CA . PRO A 1 265 ? 14.126 2.108 -7.712 1.00 93.19 265 PRO A CA 1
ATOM 1980 C C . PRO A 1 265 ? 13.378 3.330 -8.254 1.00 93.19 265 PRO A C 1
ATOM 1982 O O . PRO A 1 265 ? 12.855 3.287 -9.368 1.00 93.19 265 PRO A O 1
ATOM 1985 N N . ASN A 1 266 ? 13.334 4.424 -7.497 1.00 95.00 266 ASN A N 1
ATOM 1986 C CA . ASN A 1 266 ? 12.573 5.617 -7.877 1.00 95.00 266 ASN A CA 1
ATOM 1987 C C . ASN A 1 266 ? 13.302 6.918 -7.543 1.00 95.00 266 ASN A C 1
ATOM 1989 O O . ASN A 1 266 ? 14.001 6.976 -6.538 1.00 95.00 266 ASN A O 1
ATOM 1993 N N . PRO A 1 267 ? 13.073 7.989 -8.321 1.00 94.81 267 PRO A N 1
ATOM 1994 C CA . PRO A 1 267 ? 13.523 9.322 -7.945 1.00 94.81 267 PRO A CA 1
ATOM 1995 C C . PRO A 1 267 ? 12.668 9.889 -6.800 1.00 94.81 267 PRO A C 1
ATOM 1997 O O . PRO A 1 267 ? 11.589 9.375 -6.493 1.00 94.81 267 PRO A O 1
ATOM 2000 N N . SER A 1 268 ? 13.076 11.040 -6.258 1.00 94.50 268 SER A N 1
ATOM 2001 C CA . SER A 1 268 ? 12.270 11.804 -5.287 1.00 94.50 268 SER A CA 1
ATOM 2002 C C . SER A 1 268 ? 10.993 12.421 -5.876 1.00 94.50 268 SER A C 1
ATOM 2004 O O . SER A 1 268 ? 10.161 12.929 -5.130 1.00 94.50 268 SER A O 1
ATOM 2006 N N . HIS A 1 269 ? 10.825 12.412 -7.203 1.00 97.19 269 HIS A N 1
ATOM 2007 C CA . HIS A 1 269 ? 9.603 12.885 -7.855 1.00 97.19 269 HIS A CA 1
ATOM 2008 C C . HIS A 1 269 ? 8.480 11.881 -7.572 1.00 97.19 269 HIS A C 1
ATOM 2010 O O . HIS A 1 269 ? 8.393 10.846 -8.237 1.00 97.19 269 HIS A O 1
ATOM 2016 N N . LEU A 1 270 ? 7.664 12.175 -6.556 1.00 97.25 270 LEU A N 1
ATOM 2017 C CA . LEU A 1 270 ? 6.572 11.309 -6.112 1.00 97.25 270 LEU A CA 1
ATOM 2018 C C . LEU A 1 270 ? 5.675 10.906 -7.290 1.00 97.25 270 LEU A C 1
ATOM 2020 O O . LEU A 1 270 ? 5.471 11.678 -8.226 1.00 97.25 270 LEU A O 1
ATOM 2024 N N . GLU A 1 271 ? 5.163 9.677 -7.248 1.00 98.12 271 GLU A N 1
ATOM 2025 C CA . GLU A 1 271 ? 4.292 9.071 -8.269 1.00 98.12 271 GLU A CA 1
ATOM 2026 C C . GLU A 1 271 ? 4.918 8.842 -9.659 1.00 98.12 271 GLU A C 1
ATOM 2028 O O . GLU A 1 271 ? 4.326 8.151 -10.490 1.00 98.12 271 GLU A O 1
ATOM 2033 N N . ALA A 1 272 ? 6.131 9.340 -9.938 1.00 97.38 272 ALA A N 1
ATOM 2034 C CA . ALA A 1 272 ? 6.808 9.108 -11.221 1.00 97.38 272 ALA A CA 1
ATOM 2035 C C . ALA A 1 272 ? 7.154 7.624 -11.449 1.00 97.38 272 ALA A C 1
ATOM 2037 O O . ALA A 1 272 ? 7.303 7.186 -12.591 1.00 97.38 272 ALA A O 1
ATOM 2038 N N . ILE A 1 273 ? 7.262 6.848 -10.366 1.00 97.38 273 ILE A N 1
ATOM 2039 C CA . ILE A 1 273 ? 7.547 5.414 -10.416 1.00 97.38 273 ILE A CA 1
ATOM 2040 C C . ILE A 1 273 ? 6.344 4.574 -10.855 1.00 97.38 273 ILE A C 1
ATOM 2042 O O . ILE A 1 273 ? 6.530 3.510 -11.436 1.00 97.38 273 ILE A O 1
ATOM 2046 N N . ASN A 1 274 ? 5.116 5.055 -10.650 1.00 98.00 274 ASN A N 1
ATOM 2047 C CA . ASN A 1 274 ? 3.894 4.284 -10.896 1.00 98.00 274 ASN A CA 1
ATOM 2048 C C . ASN A 1 274 ? 3.807 3.723 -12.325 1.00 98.00 274 ASN A C 1
ATOM 2050 O O . ASN A 1 274 ? 3.700 2.503 -12.469 1.00 98.00 274 ASN A O 1
ATOM 2054 N N . PRO A 1 275 ? 3.907 4.538 -13.398 1.00 96.56 275 PRO A N 1
ATOM 2055 C CA . PRO A 1 275 ? 3.848 4.010 -14.761 1.00 96.56 275 PRO A CA 1
ATOM 2056 C C . PRO A 1 275 ? 5.028 3.088 -15.097 1.00 96.56 275 PRO A C 1
ATOM 2058 O O . PRO A 1 275 ? 4.886 2.195 -15.930 1.00 96.56 275 PRO A O 1
ATOM 2061 N N . VAL A 1 276 ? 6.184 3.270 -14.451 1.00 96.94 276 VAL A N 1
ATOM 2062 C CA . VAL A 1 276 ? 7.361 2.413 -14.652 1.00 96.94 276 VAL A CA 1
ATOM 2063 C C . VAL A 1 276 ? 7.125 1.033 -14.039 1.00 96.94 276 VAL A C 1
ATOM 2065 O O . VAL A 1 276 ? 7.325 0.028 -14.722 1.00 96.94 276 VAL A O 1
ATOM 2068 N N . THR A 1 277 ? 6.637 0.969 -12.798 1.00 98.06 277 THR A N 1
ATOM 2069 C CA . THR A 1 277 ? 6.278 -0.295 -12.141 1.00 98.06 277 THR A CA 1
ATOM 2070 C C . THR A 1 277 ? 5.154 -1.006 -12.892 1.00 98.06 277 THR A C 1
ATOM 2072 O O . THR A 1 277 ? 5.255 -2.209 -13.121 1.00 98.06 277 THR A O 1
ATOM 2075 N N . LEU A 1 278 ? 4.129 -0.279 -13.355 1.00 98.06 278 LEU A N 1
ATOM 2076 C CA . LEU A 1 278 ? 3.059 -0.843 -14.188 1.00 98.06 278 LEU A CA 1
ATOM 2077 C C . LEU A 1 278 ? 3.605 -1.422 -15.498 1.00 98.06 278 LEU A C 1
ATOM 2079 O O . LEU A 1 278 ? 3.262 -2.542 -15.866 1.00 98.06 278 LEU A O 1
ATOM 2083 N N . GLY A 1 279 ? 4.504 -0.706 -16.178 1.00 96.25 279 GLY A N 1
ATOM 2084 C CA . GLY A 1 279 ? 5.170 -1.207 -17.381 1.00 96.25 279 GLY A CA 1
ATOM 2085 C C . GLY A 1 279 ? 6.007 -2.461 -17.117 1.00 96.25 279 GLY A C 1
ATOM 2086 O O . GLY A 1 279 ? 5.975 -3.401 -17.912 1.00 96.25 279 GLY A O 1
ATOM 2087 N N . ARG A 1 280 ? 6.710 -2.519 -15.977 1.00 95.50 280 ARG A N 1
ATOM 2088 C CA . ARG A 1 280 ? 7.456 -3.714 -15.557 1.00 95.50 280 ARG A CA 1
ATOM 2089 C C . ARG A 1 280 ? 6.506 -4.880 -15.279 1.00 95.50 280 ARG A C 1
ATOM 2091 O O . ARG A 1 280 ? 6.722 -5.955 -15.828 1.00 95.50 280 ARG A O 1
ATOM 2098 N N . ALA A 1 281 ? 5.432 -4.668 -14.517 1.00 97.44 281 ALA A N 1
ATOM 2099 C CA . ALA A 1 281 ? 4.412 -5.686 -14.253 1.00 97.44 281 ALA A CA 1
ATOM 2100 C C . ALA A 1 281 ? 3.797 -6.212 -15.550 1.00 97.44 281 ALA A C 1
ATOM 2102 O O . ALA A 1 281 ? 3.712 -7.423 -15.744 1.00 97.44 281 ALA A O 1
ATOM 2103 N N . ARG A 1 282 ? 3.472 -5.316 -16.484 1.00 96.69 282 ARG A N 1
ATOM 2104 C CA . ARG A 1 282 ? 2.968 -5.685 -17.802 1.00 96.69 282 ARG A CA 1
ATOM 2105 C C . ARG A 1 282 ? 3.953 -6.568 -18.571 1.00 96.69 282 ARG A C 1
ATOM 2107 O O . ARG A 1 282 ? 3.572 -7.637 -19.038 1.00 96.69 282 ARG A O 1
ATOM 2114 N N . ALA A 1 283 ? 5.221 -6.172 -18.649 1.00 94.62 283 ALA A N 1
ATOM 2115 C CA . ALA A 1 283 ? 6.240 -6.969 -19.328 1.00 94.62 283 ALA A CA 1
ATOM 2116 C C . ALA A 1 283 ? 6.391 -8.367 -18.702 1.00 94.62 283 ALA A C 1
ATOM 2118 O O . ALA A 1 283 ? 6.563 -9.353 -19.414 1.00 94.62 283 ALA A O 1
ATOM 2119 N N . ARG A 1 284 ? 6.290 -8.476 -17.372 1.00 94.50 284 ARG A N 1
ATOM 2120 C CA . ARG A 1 284 ? 6.315 -9.767 -16.668 1.00 94.50 284 ARG A CA 1
ATOM 2121 C C . ARG A 1 284 ? 5.084 -10.623 -16.969 1.00 94.50 284 ARG A C 1
ATOM 2123 O O . ARG A 1 284 ? 5.235 -11.820 -17.172 1.00 94.50 284 ARG A O 1
ATOM 2130 N N . GLN A 1 285 ? 3.901 -10.023 -17.078 1.00 95.62 285 GLN A N 1
ATOM 2131 C CA . GLN A 1 285 ? 2.679 -10.729 -17.479 1.00 95.62 285 GLN A CA 1
ATOM 2132 C C . GLN A 1 285 ? 2.731 -11.254 -18.907 1.00 95.62 285 GLN A C 1
ATOM 2134 O O . GLN A 1 285 ? 2.241 -12.349 -19.168 1.00 95.62 285 GLN A O 1
ATOM 2139 N N . ASP A 1 286 ? 3.309 -10.489 -19.829 1.00 92.94 286 ASP A N 1
ATOM 2140 C CA . ASP A 1 286 ? 3.468 -10.947 -21.207 1.00 92.94 286 ASP A CA 1
ATOM 2141 C C . ASP A 1 286 ? 4.448 -12.132 -21.271 1.00 92.94 286 ASP A C 1
ATOM 2143 O O . ASP A 1 286 ? 4.166 -13.121 -21.940 1.00 92.94 286 ASP A O 1
ATOM 2147 N N . LEU A 1 287 ? 5.519 -12.116 -20.468 1.00 90.62 287 LEU A N 1
ATOM 2148 C CA . LEU A 1 287 ? 6.437 -13.256 -20.343 1.00 90.62 287 LEU A CA 1
ATOM 2149 C C . LEU A 1 287 ? 5.784 -14.489 -19.704 1.00 90.62 287 LEU A C 1
ATOM 2151 O O . LEU A 1 287 ? 6.082 -15.606 -20.118 1.00 90.62 287 LEU A O 1
ATOM 2155 N N . GLU A 1 288 ? 4.912 -14.298 -18.714 1.00 92.38 288 GLU A N 1
ATOM 2156 C CA . GLU A 1 288 ? 4.127 -15.384 -18.112 1.00 92.38 288 GLU A CA 1
ATOM 2157 C C . GLU A 1 288 ? 3.182 -16.009 -19.152 1.00 92.38 288 GLU A C 1
ATOM 2159 O O . GLU A 1 288 ? 3.112 -17.230 -19.278 1.00 92.38 288 GLU A O 1
ATOM 2164 N N . ARG A 1 289 ? 2.515 -15.182 -19.970 1.00 91.06 289 ARG A N 1
ATOM 2165 C CA . ARG A 1 289 ? 1.645 -15.642 -21.067 1.00 91.06 289 ARG A CA 1
ATOM 2166 C C . ARG A 1 289 ? 2.404 -16.394 -22.151 1.00 91.06 289 ARG A C 1
ATOM 2168 O O . ARG A 1 289 ? 1.917 -17.420 -22.619 1.00 91.06 289 ARG A O 1
ATOM 2175 N N . ASP A 1 290 ? 3.587 -15.917 -22.529 1.00 89.81 290 ASP A N 1
ATOM 2176 C CA . ASP A 1 290 ? 4.443 -16.583 -23.518 1.00 89.81 290 ASP A CA 1
ATOM 2177 C C . ASP A 1 290 ? 4.872 -17.989 -23.055 1.00 89.81 290 ASP A C 1
ATOM 2179 O O . ASP A 1 290 ? 5.169 -18.852 -23.880 1.00 89.81 290 ASP A O 1
ATOM 2183 N N . GLN A 1 291 ? 4.861 -18.239 -21.742 1.00 90.00 291 GLN A N 1
ATOM 2184 C CA . GLN A 1 291 ? 5.131 -19.542 -21.123 1.00 90.00 291 GLN A CA 1
ATOM 2185 C C . GLN A 1 291 ? 3.859 -20.375 -20.875 1.00 90.00 291 GLN A C 1
ATOM 2187 O O . GLN A 1 291 ? 3.934 -21.448 -20.282 1.00 90.00 291 GLN A O 1
ATOM 2192 N N . GLY A 1 292 ? 2.694 -19.905 -21.332 1.00 92.19 292 GLY A N 1
ATOM 2193 C CA . GLY A 1 292 ? 1.400 -20.569 -21.147 1.00 92.19 292 GLY A CA 1
ATOM 2194 C C . GLY A 1 292 ? 0.733 -20.311 -19.791 1.00 92.19 292 GLY A C 1
ATOM 2195 O O . GLY A 1 292 ? -0.265 -20.957 -19.480 1.00 92.19 292 GLY A O 1
ATOM 2196 N N . GLY A 1 293 ? 1.264 -19.390 -18.982 1.00 92.62 293 GLY A N 1
ATOM 2197 C CA . GLY A 1 293 ? 0.705 -18.993 -17.692 1.00 92.62 293 GLY A CA 1
ATOM 2198 C C . GLY A 1 293 ? -0.333 -17.869 -17.780 1.00 92.62 293 GLY A C 1
ATOM 2199 O O . GLY A 1 293 ? -0.555 -17.239 -18.818 1.00 92.62 293 GLY A O 1
ATOM 2200 N N . GLU A 1 294 ? -0.979 -17.586 -16.650 1.00 94.25 294 GLU A N 1
ATOM 2201 C CA . GLU A 1 294 ? -1.969 -16.514 -16.537 1.00 94.25 294 GLU A CA 1
ATOM 2202 C C . GLU A 1 294 ? -1.335 -15.192 -16.095 1.00 94.25 294 GLU A C 1
ATOM 2204 O O . GLU A 1 294 ? -0.598 -15.141 -15.114 1.00 94.25 294 GLU A O 1
ATOM 2209 N N . ALA A 1 295 ? -1.736 -14.076 -16.712 1.00 93.25 295 ALA A N 1
ATOM 2210 C CA . ALA A 1 295 ? -1.280 -12.739 -16.307 1.00 93.25 295 ALA A CA 1
ATOM 2211 C C . ALA A 1 295 ? -1.557 -12.418 -14.823 1.00 93.25 295 ALA A C 1
ATOM 2213 O O . ALA A 1 295 ? -0.796 -11.688 -14.191 1.00 93.25 295 ALA A O 1
ATOM 2214 N N . LYS A 1 296 ? -2.619 -12.987 -14.236 1.00 96.00 296 LYS A N 1
ATOM 2215 C CA . LYS A 1 296 ? -2.952 -12.796 -12.817 1.00 96.00 296 LYS A CA 1
ATOM 2216 C C . LYS A 1 296 ? -1.900 -13.386 -11.865 1.00 96.00 296 LYS A C 1
ATOM 2218 O O . LYS A 1 296 ? -1.885 -12.993 -10.704 1.00 96.00 296 LYS A O 1
ATOM 2223 N N . ARG A 1 297 ? -0.978 -14.237 -12.328 1.00 97.44 297 ARG A N 1
ATOM 2224 C CA . ARG A 1 297 ? 0.148 -14.724 -11.511 1.00 97.44 297 ARG A CA 1
ATOM 2225 C C . ARG A 1 297 ? 1.197 -13.655 -11.205 1.00 97.44 297 ARG A C 1
ATOM 2227 O O . ARG A 1 297 ? 1.984 -13.836 -10.283 1.00 97.44 297 ARG A O 1
ATOM 2234 N N . VAL A 1 298 ? 1.174 -12.532 -11.927 1.00 98.44 298 VAL A N 1
ATOM 2235 C CA . VAL A 1 298 ? 1.987 -11.350 -11.625 1.00 98.44 298 VAL A CA 1
ATOM 2236 C C . VAL A 1 298 ? 1.090 -10.267 -11.038 1.00 98.44 298 VAL A C 1
ATOM 2238 O O . VAL A 1 298 ? 0.150 -9.817 -11.700 1.00 98.44 298 VAL A O 1
ATOM 2241 N N . LEU A 1 299 ? 1.386 -9.827 -9.819 1.00 98.69 299 LEU A N 1
ATOM 2242 C CA . LEU A 1 299 ? 0.680 -8.753 -9.120 1.00 98.69 299 LEU A CA 1
ATOM 2243 C C . LEU A 1 299 ? 1.489 -7.448 -9.163 1.00 98.69 299 LEU A C 1
ATOM 2245 O O . LEU A 1 299 ? 2.710 -7.447 -9.026 1.00 98.69 299 LEU A O 1
ATOM 2249 N N . CYS A 1 300 ? 0.796 -6.323 -9.324 1.00 98.62 300 CYS A N 1
ATOM 2250 C CA . CYS A 1 300 ? 1.359 -4.991 -9.128 1.00 98.62 300 CYS A CA 1
ATOM 2251 C C . CYS A 1 300 ? 0.829 -4.411 -7.810 1.00 98.62 300 CYS A C 1
ATOM 2253 O O . CYS A 1 300 ? -0.382 -4.434 -7.575 1.00 98.62 300 CYS A O 1
ATOM 2255 N N . VAL A 1 301 ? 1.724 -3.885 -6.973 1.00 98.81 301 VAL A N 1
ATOM 2256 C CA . VAL A 1 301 ? 1.385 -3.149 -5.751 1.00 98.81 301 VAL A CA 1
ATOM 2257 C C . VAL A 1 301 ? 1.999 -1.755 -5.827 1.00 98.81 301 VAL A C 1
ATOM 2259 O O . VAL A 1 301 ? 3.207 -1.610 -6.026 1.00 98.81 301 VAL A O 1
ATOM 2262 N N . LEU A 1 302 ? 1.177 -0.722 -5.667 1.00 98.81 302 LEU A N 1
ATOM 2263 C CA . LEU A 1 302 ? 1.629 0.668 -5.645 1.00 98.81 302 LEU A CA 1
ATOM 2264 C C . LEU A 1 302 ? 1.300 1.303 -4.299 1.00 98.81 302 LEU A C 1
ATOM 2266 O O . LEU A 1 302 ? 0.155 1.283 -3.854 1.00 98.81 302 LEU A O 1
ATOM 2270 N N . LEU A 1 303 ? 2.319 1.865 -3.657 1.00 98.69 303 LEU A N 1
ATOM 2271 C CA . LEU A 1 303 ? 2.187 2.592 -2.408 1.00 98.69 303 LEU A CA 1
ATOM 2272 C C . LEU A 1 303 ? 2.273 4.098 -2.683 1.00 98.69 303 LEU A C 1
ATOM 2274 O O . LEU A 1 303 ? 3.213 4.554 -3.338 1.00 98.69 303 LEU A O 1
ATOM 2278 N N . HIS A 1 304 ? 1.330 4.865 -2.136 1.00 98.44 304 HIS A N 1
ATOM 2279 C CA . HIS A 1 304 ? 1.203 6.316 -2.334 1.00 98.44 304 HIS A CA 1
ATOM 2280 C C . HIS A 1 304 ? 1.127 7.083 -1.007 1.00 98.44 304 HIS A C 1
ATOM 2282 O O . HIS A 1 304 ? 0.805 6.487 0.018 1.00 98.44 304 HIS A O 1
ATOM 2288 N N . THR A 1 305 ? 1.382 8.394 -0.997 1.00 97.56 305 THR A N 1
ATOM 2289 C CA . THR A 1 305 ? 0.996 9.254 0.141 1.00 97.56 305 THR A CA 1
ATOM 2290 C C . THR A 1 305 ? -0.234 10.082 -0.219 1.00 97.56 305 THR A C 1
ATOM 2292 O O . THR A 1 305 ? -0.460 10.404 -1.384 1.00 97.56 305 THR A O 1
ATOM 2295 N N . ASP A 1 306 ? -1.042 10.438 0.774 1.00 97.25 306 ASP A N 1
ATOM 2296 C CA . ASP A 1 306 ? -2.345 11.096 0.598 1.00 97.25 306 ASP A CA 1
ATOM 2297 C C . ASP A 1 306 ? -2.290 12.411 -0.190 1.00 97.25 306 ASP A C 1
ATOM 2299 O O . ASP A 1 306 ? -3.173 12.678 -1.005 1.00 97.25 306 ASP A O 1
ATOM 2303 N N . ALA A 1 307 ? -1.250 13.225 0.003 1.00 96.31 307 ALA A N 1
ATOM 2304 C CA . ALA A 1 307 ? -1.108 14.480 -0.733 1.00 96.31 307 ALA A CA 1
ATOM 2305 C C . ALA A 1 307 ? -0.615 14.279 -2.179 1.00 96.31 307 ALA A C 1
ATOM 2307 O O . ALA A 1 307 ? -1.085 14.949 -3.102 1.00 96.31 307 ALA A O 1
ATOM 2308 N N . SER A 1 308 ? 0.332 13.360 -2.411 1.00 96.62 308 SER A N 1
ATOM 2309 C CA . SER A 1 308 ? 0.919 13.158 -3.743 1.00 96.62 308 SER A CA 1
ATOM 2310 C C . SER A 1 308 ? -0.031 12.438 -4.682 1.00 96.62 308 SER A C 1
ATOM 2312 O O . SER A 1 308 ? -0.113 12.799 -5.856 1.00 96.62 308 SER A O 1
ATOM 2314 N N . VAL A 1 309 ? -0.782 11.469 -4.156 1.00 96.81 309 VAL A N 1
ATOM 2315 C CA . VAL A 1 309 ? -1.646 10.597 -4.947 1.00 96.81 309 VAL A CA 1
ATOM 2316 C C . VAL A 1 309 ? -2.723 11.368 -5.701 1.00 96.81 309 VAL A C 1
ATOM 2318 O O . VAL A 1 309 ? -2.998 11.080 -6.861 1.00 96.81 309 VAL A O 1
ATOM 2321 N N . ILE A 1 310 ? -3.288 12.393 -5.063 1.00 94.31 310 ILE A N 1
ATOM 2322 C CA . ILE A 1 310 ? -4.329 13.237 -5.647 1.00 94.31 310 ILE A CA 1
ATOM 2323 C C . ILE A 1 310 ? -3.762 14.478 -6.348 1.00 94.31 310 ILE A C 1
ATOM 2325 O O . ILE A 1 310 ? -4.389 15.012 -7.262 1.00 94.31 310 ILE A O 1
ATOM 2329 N N . GLY A 1 311 ? -2.565 14.926 -5.954 1.00 94.19 311 GLY A N 1
ATOM 2330 C CA . GLY A 1 311 ? -1.920 16.117 -6.506 1.00 94.19 311 GLY A CA 1
ATOM 2331 C C . GLY A 1 311 ? -1.132 15.885 -7.801 1.00 94.19 311 GLY A C 1
ATOM 2332 O O . GLY A 1 311 ? -0.930 16.828 -8.569 1.00 94.19 311 GLY A O 1
ATOM 2333 N N . GLN A 1 312 ? -0.666 14.660 -8.071 1.00 97.38 312 GLN A N 1
ATOM 2334 C CA . GLN A 1 312 ? 0.161 14.355 -9.243 1.00 97.38 312 GLN A CA 1
ATOM 2335 C C . GLN A 1 312 ? -0.664 13.786 -10.404 1.00 97.38 312 GLN A C 1
ATOM 2337 O O . GLN A 1 312 ? -1.202 12.683 -10.340 1.00 97.38 312 GLN A O 1
ATOM 2342 N N . GLY A 1 313 ? -0.685 14.503 -11.532 1.00 96.19 313 GLY A N 1
ATOM 2343 C CA . GLY A 1 313 ? -1.438 14.096 -12.727 1.00 96.19 313 GLY A CA 1
ATOM 2344 C C . GLY A 1 313 ? -0.997 12.762 -13.346 1.00 96.19 313 GLY A C 1
ATOM 2345 O O . GLY A 1 313 ? -1.797 12.120 -14.024 1.00 96.19 313 GLY A O 1
ATOM 2346 N N . SER A 1 314 ? 0.234 12.308 -13.081 1.00 95.62 314 SER A N 1
ATOM 2347 C CA . SER A 1 314 ? 0.722 10.996 -13.527 1.00 95.62 314 SER A CA 1
ATOM 2348 C C . SER A 1 314 ? -0.075 9.833 -12.933 1.00 95.62 314 SER A C 1
ATOM 2350 O O . SER A 1 314 ? -0.201 8.801 -13.590 1.00 95.62 314 SER A O 1
ATOM 2352 N N . VAL A 1 315 ? -0.643 9.992 -11.731 1.00 96.75 315 VAL A N 1
ATOM 2353 C CA . VAL A 1 315 ? -1.516 8.985 -11.108 1.00 96.75 315 VAL A CA 1
ATOM 2354 C C . VAL A 1 315 ? -2.787 8.838 -11.928 1.00 96.75 315 VAL A C 1
ATOM 2356 O O . VAL A 1 315 ? -3.106 7.741 -12.374 1.00 96.75 315 VAL A O 1
ATOM 2359 N N . THR A 1 316 ? -3.466 9.949 -12.220 1.00 94.62 316 THR A N 1
ATOM 2360 C CA . THR A 1 316 ? -4.673 9.948 -13.053 1.00 94.62 316 THR A CA 1
ATOM 2361 C C . THR A 1 316 ? -4.396 9.383 -14.445 1.00 94.62 316 THR A C 1
ATOM 2363 O O . THR A 1 316 ? -5.181 8.581 -14.943 1.00 94.62 316 THR A O 1
ATOM 2366 N N . GLU A 1 317 ? -3.273 9.746 -15.073 1.00 95.19 317 GLU A N 1
ATOM 2367 C CA . GLU A 1 317 ? -2.874 9.165 -16.361 1.00 95.19 317 GLU A CA 1
ATOM 2368 C C . GLU A 1 317 ? -2.687 7.644 -16.277 1.00 95.19 317 GLU A C 1
ATOM 2370 O O . GLU A 1 317 ? -3.166 6.931 -17.158 1.00 95.19 317 GLU A O 1
ATOM 2375 N N . ALA A 1 318 ? -2.038 7.140 -15.223 1.00 94.06 318 ALA A N 1
ATOM 2376 C CA . ALA A 1 318 ? -1.834 5.710 -15.011 1.00 94.06 318 ALA A CA 1
ATOM 2377 C C . ALA A 1 318 ? -3.153 4.959 -14.753 1.00 94.06 318 ALA A C 1
ATOM 2379 O O . ALA A 1 318 ? -3.376 3.909 -15.354 1.00 94.06 318 ALA A O 1
ATOM 2380 N N . LEU A 1 319 ? -4.053 5.515 -13.935 1.00 94.12 319 LEU A N 1
ATOM 2381 C CA . LEU A 1 319 ? -5.366 4.919 -13.655 1.00 94.12 319 LEU A CA 1
ATOM 2382 C C . LEU A 1 319 ? -6.216 4.794 -14.920 1.00 94.12 319 LEU A C 1
ATOM 2384 O O . LEU A 1 319 ? -6.841 3.765 -15.143 1.00 94.12 319 LEU A O 1
ATOM 2388 N N . GLN A 1 320 ? -6.180 5.786 -15.812 1.00 92.31 320 GLN A N 1
ATOM 2389 C CA . GLN A 1 320 ? -6.894 5.708 -17.093 1.00 92.31 320 GLN A CA 1
ATOM 2390 C C . GLN A 1 320 ? -6.377 4.588 -18.015 1.00 92.31 320 GLN A C 1
ATOM 2392 O O . GLN A 1 320 ? -7.057 4.204 -18.968 1.00 92.31 320 GLN A O 1
ATOM 2397 N N . LEU A 1 321 ? -5.182 4.051 -17.758 1.00 90.94 321 LEU A N 1
ATOM 2398 C CA . LEU A 1 321 ? -4.609 2.937 -18.510 1.00 90.94 321 LEU A CA 1
ATOM 2399 C C . LEU A 1 321 ? -4.925 1.561 -17.900 1.00 90.94 321 LEU A C 1
ATOM 2401 O O . LEU A 1 321 ? -4.714 0.556 -18.585 1.00 90.94 321 LEU A O 1
ATOM 2405 N N . SER A 1 322 ? -5.459 1.491 -16.674 1.00 88.88 322 SER A N 1
ATOM 2406 C CA . SER A 1 322 ? -5.650 0.231 -15.934 1.00 88.88 322 SER A CA 1
ATOM 2407 C C . SER A 1 322 ? -6.569 -0.764 -16.653 1.00 88.88 322 SER A C 1
ATOM 2409 O O . SER A 1 322 ? -6.317 -1.970 -16.624 1.00 88.88 322 SER A O 1
ATOM 2411 N N . GLY A 1 323 ? -7.580 -0.273 -17.379 1.00 86.62 323 GLY A N 1
ATOM 2412 C CA . GLY A 1 323 ? -8.509 -1.080 -18.183 1.00 86.62 323 GLY A CA 1
ATOM 2413 C C . GLY A 1 323 ? -8.148 -1.219 -19.670 1.00 86.62 323 GLY A C 1
ATOM 2414 O O . GLY A 1 323 ? -8.866 -1.876 -20.421 1.00 86.62 323 GLY A O 1
ATOM 2415 N N . VAL A 1 324 ? -7.060 -0.602 -20.147 1.00 90.50 324 VAL A N 1
ATOM 2416 C CA . VAL A 1 324 ? -6.738 -0.572 -21.585 1.00 90.50 324 VAL A CA 1
ATOM 2417 C C . VAL A 1 324 ? -5.955 -1.834 -21.977 1.00 90.50 324 VAL A C 1
ATOM 2419 O O . VAL A 1 324 ? -4.886 -2.056 -21.419 1.00 90.50 32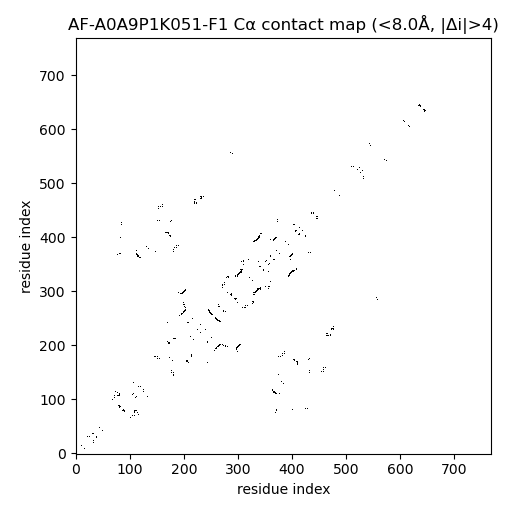4 VAL A O 1
ATOM 2422 N N . PRO A 1 325 ? -6.356 -2.631 -22.993 1.00 86.19 325 PRO A N 1
ATOM 2423 C CA . PRO A 1 325 ? -5.719 -3.925 -23.299 1.00 86.19 325 PRO A CA 1
ATOM 2424 C C . PRO A 1 325 ? -4.194 -3.898 -23.514 1.00 86.19 325 PRO A C 1
ATOM 2426 O O . PRO A 1 325 ? -3.501 -4.876 -23.241 1.00 86.19 325 PRO A O 1
ATOM 2429 N N . GLY A 1 326 ? -3.645 -2.779 -23.995 1.00 87.19 326 GLY A N 1
ATOM 2430 C CA . GLY A 1 326 ? -2.200 -2.595 -24.193 1.00 87.19 326 GLY A CA 1
ATOM 2431 C C . GLY A 1 326 ? -1.411 -2.190 -22.943 1.00 87.19 326 GLY A C 1
ATOM 2432 O O . GLY A 1 326 ? -0.192 -2.139 -23.015 1.00 87.19 326 GLY A O 1
ATOM 2433 N N . PHE A 1 327 ? -2.083 -1.891 -21.831 1.00 92.50 327 PHE A N 1
ATOM 2434 C CA . PHE A 1 327 ? -1.462 -1.349 -20.616 1.00 92.50 327 PHE A CA 1
ATOM 2435 C C . PHE A 1 327 ? -1.959 -1.998 -19.324 1.00 92.50 327 PHE A C 1
ATOM 2437 O O . PHE A 1 327 ? -1.263 -1.938 -18.318 1.00 92.50 327 PHE A O 1
ATOM 2444 N N . THR A 1 328 ? -3.134 -2.630 -19.353 1.00 94.19 328 THR A N 1
ATOM 2445 C CA . THR A 1 328 ? -3.716 -3.313 -18.202 1.00 94.19 328 THR A CA 1
ATOM 2446 C C . THR A 1 328 ? -2.751 -4.346 -17.637 1.00 94.19 328 THR A C 1
ATOM 2448 O O . THR A 1 328 ? -2.091 -5.068 -18.396 1.00 94.19 328 THR A O 1
ATOM 2451 N N . VAL A 1 329 ? -2.706 -4.398 -16.306 1.00 96.62 329 VAL A N 1
ATOM 2452 C CA . VAL A 1 329 ? -1.901 -5.334 -15.515 1.00 96.62 329 VAL A CA 1
ATOM 2453 C C . VAL A 1 329 ? -2.774 -6.300 -14.707 1.00 96.62 329 VAL A C 1
ATOM 2455 O O . VAL A 1 329 ? -2.387 -6.758 -13.632 1.00 96.62 329 VAL A O 1
ATOM 2458 N N . ALA A 1 330 ? -3.976 -6.606 -15.207 1.00 95.38 330 ALA A N 1
ATOM 2459 C CA . ALA A 1 330 ? -4.950 -7.467 -14.530 1.00 95.38 330 ALA A CA 1
ATOM 2460 C C . ALA A 1 330 ? -5.239 -7.024 -13.079 1.00 95.38 330 ALA A C 1
ATOM 2462 O O . ALA A 1 330 ? -5.363 -7.857 -12.185 1.00 95.38 330 ALA A O 1
ATOM 2463 N N . GLY A 1 331 ? -5.318 -5.711 -12.853 1.00 96.88 331 GLY A N 1
ATOM 2464 C CA . GLY A 1 331 ? -5.593 -5.110 -11.552 1.00 96.88 331 GLY A CA 1
ATOM 2465 C C . GLY A 1 331 ? -4.352 -4.896 -10.682 1.00 96.88 331 GLY A C 1
ATOM 2466 O O . GLY A 1 331 ? -3.518 -5.794 -10.528 1.00 96.88 331 GLY A O 1
ATOM 2467 N N . THR A 1 332 ? -4.271 -3.707 -10.092 1.00 98.62 332 THR A N 1
ATOM 2468 C CA . THR A 1 332 ? -3.242 -3.234 -9.156 1.00 98.62 332 THR A CA 1
ATOM 2469 C C . THR A 1 332 ? -3.829 -3.103 -7.753 1.00 98.62 332 THR A C 1
ATOM 2471 O O . THR A 1 332 ? -4.948 -2.619 -7.591 1.00 98.62 332 THR A O 1
ATOM 2474 N N . ILE A 1 333 ? -3.077 -3.489 -6.723 1.00 98.88 333 ILE A N 1
ATOM 2475 C CA . ILE A 1 333 ? -3.442 -3.156 -5.340 1.00 98.88 333 ILE A CA 1
ATOM 2476 C C . ILE A 1 333 ? -2.749 -1.847 -4.970 1.00 98.88 333 ILE A C 1
ATOM 2478 O O . ILE A 1 333 ? -1.520 -1.759 -4.971 1.00 98.88 333 ILE A O 1
ATOM 2482 N N . HIS A 1 334 ? -3.543 -0.826 -4.671 1.00 98.88 334 HIS A N 1
ATOM 2483 C CA . HIS A 1 334 ? -3.064 0.482 -4.249 1.00 98.88 334 HIS A CA 1
ATOM 2484 C C . HIS A 1 334 ? -3.165 0.607 -2.735 1.00 98.88 334 HIS A C 1
ATOM 2486 O O . HIS A 1 334 ? -4.231 0.372 -2.172 1.00 98.88 334 HIS A O 1
ATOM 2492 N N . VAL A 1 335 ? -2.080 1.011 -2.083 1.00 98.88 335 VAL A N 1
ATOM 2493 C CA . VAL A 1 335 ? -2.054 1.287 -0.643 1.00 98.88 335 VAL A CA 1
ATOM 2494 C C . VAL A 1 335 ? -1.670 2.744 -0.435 1.00 98.88 335 VAL A C 1
ATOM 2496 O O . VAL A 1 335 ? -0.573 3.164 -0.800 1.00 98.88 335 VAL A O 1
ATOM 2499 N N . ILE A 1 336 ? -2.566 3.534 0.143 1.00 98.75 336 ILE A N 1
ATOM 2500 C CA . ILE A 1 336 ? -2.305 4.934 0.452 1.00 98.75 336 ILE A CA 1
ATOM 2501 C C . ILE A 1 336 ? -1.897 5.030 1.917 1.00 98.75 336 ILE A C 1
ATOM 2503 O O . ILE A 1 336 ? -2.638 4.640 2.812 1.00 98.75 336 ILE A O 1
ATOM 2507 N N . VAL A 1 337 ? -0.709 5.578 2.150 1.00 98.50 337 VAL A N 1
ATOM 2508 C CA . VAL A 1 337 ? -0.198 5.952 3.465 1.00 98.50 337 VAL A CA 1
ATOM 2509 C C . VAL A 1 337 ? -0.751 7.336 3.797 1.00 98.50 337 VAL A C 1
ATOM 2511 O O . VAL A 1 337 ? -0.109 8.358 3.535 1.00 98.50 337 VAL A O 1
ATOM 2514 N N . ASN A 1 338 ? -1.972 7.362 4.324 1.00 98.06 338 ASN A N 1
ATOM 2515 C CA . ASN A 1 338 ? -2.713 8.577 4.626 1.00 98.06 338 ASN A CA 1
ATOM 2516 C C . ASN A 1 338 ? -2.441 9.023 6.060 1.00 98.06 338 ASN A C 1
ATOM 2518 O O . ASN A 1 338 ? -3.218 8.789 6.978 1.00 98.06 338 ASN A O 1
ATOM 2522 N N . ASN A 1 339 ? -1.306 9.697 6.238 1.00 96.44 339 ASN A N 1
ATOM 2523 C CA . ASN A 1 339 ? -0.929 10.315 7.512 1.00 96.44 339 ASN A CA 1
ATOM 2524 C C . ASN A 1 339 ? -1.565 11.703 7.716 1.00 96.44 339 ASN A C 1
ATOM 2526 O O . ASN A 1 339 ? -1.170 12.424 8.630 1.00 96.44 339 ASN A O 1
ATOM 2530 N N . GLN A 1 340 ? -2.546 12.053 6.874 1.00 95.25 340 GLN A N 1
ATOM 2531 C CA . GLN A 1 340 ? -3.361 13.264 6.941 1.00 95.25 340 GLN A CA 1
ATOM 2532 C C . GLN A 1 340 ? -2.596 14.579 6.689 1.00 95.25 340 GLN A C 1
ATOM 2534 O O . GLN A 1 340 ? -3.165 15.645 6.917 1.00 95.25 340 GLN A O 1
ATOM 2539 N N . ILE A 1 341 ? -1.339 14.539 6.219 1.00 95.38 341 ILE A N 1
ATOM 2540 C CA . ILE A 1 341 ? -0.529 15.747 6.004 1.00 95.38 341 ILE A CA 1
ATOM 2541 C C . ILE A 1 341 ? 0.527 15.608 4.890 1.00 95.38 341 ILE A C 1
ATOM 2543 O O . ILE A 1 341 ? 1.411 14.745 4.899 1.00 95.38 341 ILE A O 1
ATOM 2547 N N . GLY A 1 342 ? 0.534 16.564 3.958 1.00 95.81 342 GLY A N 1
ATOM 2548 C CA . GLY A 1 342 ? 1.545 16.678 2.904 1.00 95.81 342 GLY A CA 1
ATOM 2549 C C . GLY A 1 342 ? 2.606 17.720 3.237 1.00 95.81 342 GLY A C 1
ATOM 2550 O O . GLY A 1 342 ? 2.393 18.897 2.993 1.00 95.81 342 GLY A O 1
ATOM 2551 N N . PHE A 1 343 ? 3.775 17.318 3.746 1.00 96.00 343 PHE A N 1
ATOM 2552 C CA . PHE A 1 343 ? 4.772 18.266 4.283 1.00 96.00 343 PHE A CA 1
ATOM 2553 C C . PHE A 1 343 ? 4.169 19.088 5.440 1.00 96.00 343 PHE A C 1
ATOM 2555 O O . PHE A 1 343 ? 4.045 18.526 6.530 1.00 96.00 343 PHE A O 1
ATOM 2562 N N . THR A 1 344 ? 3.762 20.334 5.185 1.00 95.94 344 THR A N 1
ATOM 2563 C CA . THR A 1 344 ? 3.036 21.246 6.092 1.00 95.94 344 THR A CA 1
ATOM 2564 C C . THR A 1 344 ? 1.616 21.551 5.603 1.00 95.94 344 THR A C 1
ATOM 2566 O O . THR A 1 344 ? 0.926 22.338 6.236 1.00 95.94 344 THR A O 1
ATOM 2569 N N . THR A 1 345 ? 1.209 21.002 4.456 1.00 94.94 345 THR A N 1
ATOM 2570 C CA . THR A 1 345 ? -0.087 21.234 3.807 1.00 94.94 345 THR A CA 1
ATOM 2571 C C . THR A 1 345 ? -1.145 20.306 4.388 1.00 94.94 345 THR A C 1
ATOM 2573 O O . THR A 1 345 ? -0.960 19.082 4.407 1.00 94.94 345 THR A O 1
ATOM 2576 N N . GLU A 1 346 ? -2.255 20.891 4.828 1.00 92.62 346 GLU A N 1
ATOM 2577 C CA . GLU A 1 346 ? -3.382 20.172 5.427 1.00 92.62 346 GLU A CA 1
ATOM 2578 C C . GLU A 1 346 ? -4.267 19.505 4.363 1.00 92.62 346 GLU A C 1
ATOM 2580 O O . GLU A 1 346 ? -4.154 19.749 3.155 1.00 92.62 346 GLU A O 1
ATOM 2585 N N . ARG A 1 347 ? -5.172 18.624 4.800 1.00 91.00 347 ARG A N 1
ATOM 2586 C CA . ARG A 1 347 ? -6.031 17.839 3.898 1.00 91.00 347 ARG A CA 1
ATOM 2587 C C . ARG A 1 347 ? -6.902 18.733 3.023 1.00 91.00 347 ARG A C 1
ATOM 2589 O O . ARG A 1 347 ? -7.031 18.480 1.828 1.00 91.00 347 ARG A O 1
ATOM 2596 N N . GLU A 1 348 ? -7.469 19.766 3.625 1.00 89.50 348 GLU A N 1
ATOM 2597 C CA . GLU A 1 348 ? -8.390 20.730 3.028 1.00 89.50 348 GLU A CA 1
ATOM 2598 C C . GLU A 1 348 ? -7.685 21.633 2.003 1.00 89.50 348 GLU A C 1
ATOM 2600 O O . GLU A 1 348 ? -8.320 22.168 1.096 1.00 89.50 348 GLU A O 1
ATOM 2605 N N . GLU A 1 349 ? -6.362 21.767 2.114 1.00 93.44 349 GLU A N 1
ATOM 2606 C CA . GLU A 1 349 ? -5.519 22.511 1.177 1.00 93.44 349 GLU A CA 1
ATOM 2607 C C . GLU A 1 349 ? -5.013 21.626 0.028 1.00 93.44 349 GLU A C 1
ATOM 2609 O O . GLU A 1 349 ? -4.822 22.097 -1.095 1.00 93.44 349 GLU A O 1
ATOM 2614 N N . ALA A 1 350 ? -4.797 20.334 0.295 1.00 91.31 350 ALA A N 1
ATOM 2615 C CA . ALA A 1 350 ? -4.262 19.386 -0.677 1.00 91.31 350 ALA A CA 1
ATOM 2616 C C . ALA A 1 350 ? -5.299 18.922 -1.714 1.00 91.31 350 ALA A C 1
ATOM 2618 O O . ALA A 1 350 ? -4.924 18.487 -2.807 1.00 91.31 350 ALA A O 1
ATOM 2619 N N . ARG A 1 351 ? -6.599 18.960 -1.385 1.00 91.56 351 ARG A N 1
ATOM 2620 C CA . ARG A 1 351 ? -7.662 18.390 -2.229 1.00 91.56 351 ARG A CA 1
ATOM 2621 C C . ARG A 1 351 ? -9.040 18.992 -1.976 1.00 91.56 351 ARG A C 1
ATOM 2623 O O . ARG A 1 351 ? -9.319 19.556 -0.930 1.00 91.56 351 ARG A O 1
ATOM 2630 N N . THR A 1 352 ? -9.933 18.786 -2.944 1.00 91.25 352 THR A N 1
ATOM 2631 C CA . THR A 1 352 ? -11.349 19.185 -2.875 1.00 91.25 352 THR A CA 1
ATOM 2632 C C . THR A 1 352 ? -12.311 18.021 -2.620 1.00 91.25 352 THR A C 1
ATOM 2634 O O . THR A 1 352 ? -13.483 18.250 -2.328 1.00 91.25 352 THR A O 1
ATOM 2637 N N . SER A 1 353 ? -11.855 16.773 -2.753 1.00 90.69 353 SER A N 1
ATOM 2638 C CA . SER A 1 353 ? -12.631 15.578 -2.413 1.00 90.69 353 SER A CA 1
ATOM 2639 C C . SER A 1 353 ? -12.521 15.251 -0.925 1.00 90.69 353 SER A C 1
ATOM 2641 O O . SER A 1 353 ? -11.504 15.543 -0.300 1.00 90.69 353 SER A O 1
ATOM 2643 N N . LEU A 1 354 ? -13.539 14.571 -0.381 1.00 89.56 354 LEU A N 1
ATOM 2644 C CA . LEU A 1 354 ? -13.541 14.085 1.006 1.00 89.56 354 LEU A CA 1
ATOM 2645 C C . LEU A 1 354 ? -12.285 13.242 1.301 1.00 89.56 354 LEU A C 1
ATOM 2647 O O . LEU A 1 354 ? -11.479 13.568 2.173 1.00 89.56 354 LEU A O 1
ATOM 2651 N N . HIS A 1 355 ? -12.071 12.208 0.488 1.00 94.81 355 HIS A N 1
ATOM 2652 C CA . HIS A 1 355 ? -10.940 11.292 0.621 1.00 94.81 355 HIS A CA 1
ATOM 2653 C C . HIS A 1 355 ? -9.878 11.542 -0.445 1.00 94.81 355 HIS A C 1
ATOM 2655 O O . HIS A 1 355 ? -10.188 11.993 -1.554 1.00 94.81 355 HIS A O 1
ATOM 2661 N N . CYS A 1 356 ? -8.623 11.214 -0.130 1.00 96.50 356 CYS A N 1
ATOM 2662 C CA . CYS A 1 356 ? -7.508 11.271 -1.084 1.00 96.50 356 CYS A CA 1
ATOM 2663 C C . CYS A 1 356 ? -7.642 10.227 -2.213 1.00 96.50 356 CYS A C 1
ATOM 2665 O O . CYS A 1 356 ? -7.059 10.379 -3.283 1.00 96.50 356 CYS A O 1
ATOM 2667 N N . THR A 1 357 ? -8.488 9.213 -2.017 1.00 97.12 357 THR A N 1
ATOM 2668 C CA . THR A 1 357 ? -8.790 8.133 -2.965 1.00 97.12 357 THR A CA 1
ATOM 2669 C C . THR A 1 357 ? -9.853 8.482 -4.012 1.00 97.12 357 THR A C 1
ATOM 2671 O O . THR A 1 357 ? -10.254 7.629 -4.804 1.00 97.12 357 THR A O 1
ATOM 2674 N N . GLY A 1 358 ? -10.308 9.738 -4.078 1.00 93.56 358 GLY A N 1
ATOM 2675 C CA . GLY A 1 358 ? -11.376 10.156 -4.994 1.00 93.56 358 GLY A CA 1
ATOM 2676 C C . GLY A 1 358 ? -11.119 9.844 -6.478 1.00 93.56 358 GLY A C 1
ATOM 2677 O O . GLY A 1 358 ? -12.074 9.633 -7.222 1.00 93.56 358 GLY A O 1
ATOM 2678 N N . LEU A 1 359 ? -9.853 9.756 -6.906 1.00 93.88 359 LEU A N 1
ATOM 2679 C CA . LEU A 1 359 ? -9.476 9.455 -8.295 1.00 93.88 359 LEU A CA 1
ATOM 2680 C C . LEU A 1 359 ? -9.937 8.068 -8.772 1.00 93.88 359 LEU A C 1
ATOM 2682 O O . LEU A 1 359 ? -10.269 7.902 -9.944 1.00 93.88 359 LEU A O 1
ATOM 2686 N N . TRP A 1 360 ? -10.002 7.085 -7.873 1.00 96.31 360 TRP A N 1
ATOM 2687 C CA . TRP A 1 360 ? -10.377 5.707 -8.209 1.00 96.31 360 TRP A CA 1
ATOM 2688 C C . TRP A 1 360 ? -11.864 5.520 -8.481 1.00 96.31 360 TRP A C 1
ATOM 2690 O O . TRP A 1 360 ? -12.260 4.540 -9.116 1.00 96.31 360 TRP A O 1
ATOM 2700 N N . LYS A 1 361 ? -12.685 6.499 -8.088 1.00 94.50 361 LYS A N 1
ATOM 2701 C CA . LYS A 1 361 ? -14.105 6.514 -8.438 1.00 94.50 361 LYS A CA 1
ATOM 2702 C C . LYS A 1 361 ? -14.323 6.607 -9.945 1.00 94.50 361 LYS A C 1
ATOM 2704 O O . LYS A 1 361 ? -15.314 6.098 -10.437 1.00 94.50 361 LYS A O 1
ATOM 2709 N N . ALA A 1 362 ? -13.384 7.205 -10.682 1.00 91.69 362 ALA A N 1
ATOM 2710 C CA . ALA A 1 362 ? -13.471 7.345 -12.135 1.00 91.69 362 ALA A CA 1
ATOM 2711 C C . ALA A 1 362 ? -13.199 6.043 -12.914 1.00 91.69 362 ALA A C 1
ATOM 2713 O O . ALA A 1 362 ? -13.326 6.039 -14.137 1.00 91.69 362 ALA A O 1
ATOM 2714 N N . VAL A 1 363 ? -12.764 4.974 -12.239 1.00 92.06 363 VAL A N 1
ATOM 2715 C CA . VAL A 1 363 ? -12.430 3.674 -12.850 1.00 92.06 363 VAL A CA 1
ATOM 2716 C C . VAL A 1 363 ? -13.123 2.503 -12.138 1.00 92.06 363 VAL A C 1
ATOM 2718 O O . VAL A 1 363 ? -12.675 1.361 -12.249 1.00 92.06 363 VAL A O 1
ATOM 2721 N N . ASP A 1 364 ? -14.202 2.790 -11.404 1.00 93.00 364 ASP A N 1
ATOM 2722 C CA . ASP A 1 364 ? -15.012 1.881 -10.574 1.00 93.00 364 ASP A CA 1
ATOM 2723 C C . ASP A 1 364 ? -14.213 0.887 -9.720 1.00 93.00 364 ASP A C 1
ATOM 2725 O O . ASP A 1 364 ? -14.539 -0.300 -9.633 1.00 93.00 364 ASP A O 1
ATOM 2729 N N . SER A 1 365 ? -13.142 1.362 -9.090 1.00 95.62 365 SER A N 1
ATOM 2730 C CA . SER A 1 365 ? -12.395 0.555 -8.125 1.00 95.62 365 SER A CA 1
ATOM 2731 C C . SER A 1 365 ? -13.056 0.598 -6.746 1.00 95.62 365 SER A C 1
ATOM 2733 O O . SER A 1 365 ? -13.470 1.680 -6.319 1.00 95.62 365 SER A O 1
ATOM 2735 N N . PRO A 1 366 ? -13.136 -0.528 -6.014 1.00 97.44 366 PRO A N 1
ATOM 2736 C CA . PRO A 1 366 ? -13.516 -0.516 -4.608 1.00 97.44 366 PRO A CA 1
ATOM 2737 C C . PRO A 1 366 ? -12.461 0.207 -3.777 1.00 97.44 366 PRO A C 1
ATOM 2739 O O . PRO A 1 366 ? -11.259 0.102 -4.046 1.00 97.44 366 PRO A O 1
ATOM 2742 N N . ILE A 1 367 ? -12.925 0.910 -2.747 1.00 98.62 367 ILE A N 1
ATOM 2743 C CA . ILE A 1 367 ? -12.060 1.650 -1.832 1.00 98.62 367 ILE A CA 1
ATOM 2744 C C . ILE A 1 367 ? -12.344 1.185 -0.408 1.00 98.62 367 ILE A C 1
ATOM 2746 O O . ILE A 1 367 ? -13.466 1.306 0.080 1.00 98.62 367 ILE A O 1
ATOM 2750 N N . LEU A 1 368 ? -11.319 0.636 0.233 1.00 98.56 368 LEU A N 1
ATOM 2751 C CA . LEU A 1 368 ? -11.325 0.197 1.621 1.00 98.56 368 LEU A CA 1
ATOM 2752 C C . LEU A 1 368 ? -10.603 1.251 2.449 1.00 98.56 368 LEU A C 1
ATOM 2754 O O . LEU A 1 368 ? -9.417 1.479 2.230 1.00 98.56 368 LEU A O 1
ATOM 2758 N N . HIS A 1 369 ? -11.291 1.880 3.394 1.00 98.56 369 HIS A N 1
ATOM 2759 C CA . HIS A 1 369 ? -10.650 2.797 4.333 1.00 98.56 369 HIS A CA 1
ATOM 2760 C C . HIS A 1 369 ? -10.432 2.089 5.659 1.00 98.56 369 HIS A C 1
ATOM 2762 O O . HIS A 1 369 ? -11.329 1.409 6.159 1.00 98.56 369 HIS A O 1
ATOM 2768 N N . VAL A 1 370 ? -9.230 2.239 6.202 1.00 98.19 370 VAL A N 1
ATOM 2769 C CA . VAL A 1 370 ? -8.741 1.469 7.341 1.00 98.19 370 VAL A CA 1
ATOM 2770 C C . VAL A 1 370 ? -8.082 2.404 8.339 1.00 98.19 370 VAL A C 1
ATOM 2772 O O . VAL A 1 370 ? -7.188 3.160 7.973 1.00 98.19 370 VAL A O 1
ATOM 2775 N N . ASN A 1 371 ? -8.470 2.313 9.604 1.00 98.25 371 ASN A N 1
ATOM 2776 C CA . ASN A 1 371 ? -7.766 2.960 10.702 1.00 98.25 371 ASN A CA 1
ATOM 2777 C C . ASN A 1 371 ? -6.422 2.252 10.960 1.00 98.25 371 ASN A C 1
ATOM 2779 O O . ASN A 1 371 ? -6.382 1.041 11.186 1.00 98.25 371 ASN A O 1
ATOM 2783 N N . ALA A 1 372 ? -5.318 2.998 10.940 1.00 98.19 372 ALA A N 1
ATOM 2784 C CA . ALA A 1 372 ? -3.977 2.454 11.125 1.00 98.19 372 ALA A CA 1
ATOM 2785 C C . ALA A 1 372 ? -3.726 1.880 12.529 1.00 98.19 372 ALA A C 1
ATOM 2787 O O . ALA A 1 372 ? -2.852 1.028 12.663 1.00 98.19 372 ALA A O 1
ATOM 2788 N N . ASP A 1 373 ? -4.498 2.258 13.549 1.00 98.00 373 ASP A N 1
ATOM 2789 C CA . ASP A 1 373 ? -4.405 1.662 14.890 1.00 98.00 373 ASP A CA 1
ATOM 2790 C C . ASP A 1 373 ? -5.200 0.360 15.040 1.00 98.00 373 ASP A C 1
ATOM 2792 O O . ASP A 1 373 ? -5.185 -0.259 16.106 1.00 98.00 373 ASP A O 1
ATOM 2796 N N . ASP A 1 374 ? -5.865 -0.102 13.976 1.00 97.56 374 ASP A N 1
ATOM 2797 C CA . ASP A 1 374 ? -6.532 -1.399 13.946 1.00 97.56 374 ASP A CA 1
ATOM 2798 C C . ASP A 1 374 ? -5.859 -2.366 12.951 1.00 97.56 374 ASP A C 1
ATOM 2800 O O . ASP A 1 374 ? -6.320 -2.538 11.817 1.00 97.56 374 ASP A O 1
ATOM 2804 N N . PRO A 1 375 ? -4.784 -3.067 13.364 1.00 98.19 375 PRO A N 1
ATOM 2805 C CA . PRO A 1 375 ? -4.118 -4.047 12.512 1.00 98.19 375 PRO A CA 1
ATOM 2806 C C . PRO A 1 375 ? -5.044 -5.167 12.025 1.00 98.19 375 PRO A C 1
ATOM 2808 O O . PRO A 1 375 ? -4.922 -5.585 10.879 1.00 98.19 375 PRO A O 1
ATOM 2811 N N . ASP A 1 376 ? -6.011 -5.619 12.832 1.00 97.62 376 ASP A N 1
ATOM 2812 C CA . ASP A 1 376 ? -6.975 -6.643 12.395 1.00 97.62 376 ASP A CA 1
ATOM 2813 C C . ASP A 1 376 ? -7.844 -6.142 11.228 1.00 97.62 376 ASP A C 1
ATOM 2815 O O . ASP A 1 376 ? -8.103 -6.895 10.287 1.00 97.62 376 ASP A O 1
ATOM 2819 N N . ALA A 1 377 ? -8.263 -4.870 11.246 1.00 97.12 377 ALA A N 1
ATOM 2820 C CA . ALA A 1 377 ? -8.946 -4.236 10.116 1.00 97.12 377 ALA A CA 1
ATOM 2821 C C . ALA A 1 377 ? -8.061 -4.168 8.863 1.00 97.12 377 ALA A C 1
ATOM 2823 O O . ALA A 1 377 ? -8.533 -4.476 7.765 1.00 97.12 377 ALA A O 1
ATOM 2824 N N . ALA A 1 378 ? -6.778 -3.838 9.020 1.00 98.31 378 ALA A N 1
ATOM 2825 C CA . ALA A 1 378 ? -5.822 -3.814 7.915 1.00 98.31 378 ALA A CA 1
ATOM 2826 C C . ALA A 1 378 ? -5.611 -5.201 7.289 1.00 98.31 378 ALA A C 1
ATOM 2828 O O . ALA A 1 378 ? -5.605 -5.327 6.063 1.00 98.31 378 ALA A O 1
ATOM 2829 N N . LEU A 1 379 ? -5.516 -6.258 8.104 1.00 98.38 379 LEU A N 1
ATOM 2830 C CA . LEU A 1 379 ? -5.410 -7.633 7.608 1.00 98.38 379 LEU A CA 1
ATOM 2831 C C . LEU A 1 379 ? -6.652 -8.047 6.800 1.00 98.38 379 LEU A C 1
ATOM 2833 O O . LEU A 1 379 ? -6.511 -8.614 5.716 1.00 98.38 379 LEU A O 1
ATOM 2837 N N . ARG A 1 380 ? -7.861 -7.710 7.275 1.00 97.44 380 ARG A N 1
ATOM 2838 C CA . ARG A 1 380 ? -9.108 -7.966 6.529 1.00 97.44 380 ARG A CA 1
ATOM 2839 C C . ARG A 1 380 ? -9.161 -7.190 5.210 1.00 97.44 380 ARG A C 1
ATOM 2841 O O . ARG A 1 380 ? -9.589 -7.737 4.195 1.00 97.44 380 ARG A O 1
ATOM 2848 N N . ALA A 1 381 ? -8.704 -5.936 5.201 1.00 98.06 381 ALA A N 1
ATOM 2849 C CA . ALA A 1 381 ? -8.644 -5.131 3.984 1.00 98.06 381 ALA A CA 1
ATOM 2850 C C . ALA A 1 381 ? -7.685 -5.729 2.942 1.00 98.06 381 ALA A C 1
ATOM 2852 O O . ALA A 1 381 ? -8.021 -5.771 1.759 1.00 98.06 381 ALA A O 1
ATOM 2853 N N . ALA A 1 382 ? -6.523 -6.232 3.375 1.00 98.44 382 ALA A N 1
ATOM 2854 C CA . ALA A 1 382 ? -5.587 -6.939 2.503 1.00 98.44 382 ALA A CA 1
ATOM 2855 C C . ALA A 1 382 ? -6.230 -8.168 1.849 1.00 98.44 382 ALA A C 1
ATOM 2857 O O . ALA A 1 382 ? -6.137 -8.332 0.631 1.00 98.44 382 ALA A O 1
ATOM 2858 N N . ASP A 1 383 ? -6.915 -8.995 2.641 1.00 97.56 383 ASP A N 1
ATOM 2859 C CA . ASP A 1 383 ? -7.569 -10.210 2.149 1.00 97.56 383 ASP A CA 1
ATOM 2860 C C . ASP A 1 383 ? -8.645 -9.894 1.111 1.00 97.56 383 ASP A C 1
ATOM 2862 O O . ASP A 1 383 ? -8.662 -10.487 0.030 1.00 97.56 383 ASP A O 1
ATOM 2866 N N . LEU A 1 384 ? -9.499 -8.908 1.396 1.00 97.56 384 LEU A N 1
ATOM 2867 C CA . LEU A 1 384 ? -10.554 -8.493 0.478 1.00 97.56 384 LEU A CA 1
ATOM 2868 C C . LEU A 1 384 ? -9.992 -7.864 -0.807 1.00 97.56 384 LEU A C 1
ATOM 2870 O O . LEU A 1 384 ? -10.475 -8.170 -1.897 1.00 97.56 384 LEU A O 1
ATOM 2874 N N . ALA A 1 385 ? -8.951 -7.031 -0.711 1.00 98.44 385 ALA A N 1
ATOM 2875 C CA . ALA A 1 385 ? -8.314 -6.420 -1.878 1.00 98.44 385 ALA A CA 1
ATOM 2876 C C . ALA A 1 385 ? -7.679 -7.470 -2.803 1.00 98.44 385 ALA A C 1
ATOM 2878 O O . ALA A 1 385 ? -7.854 -7.407 -4.023 1.00 98.44 385 ALA A O 1
ATOM 2879 N N . VAL A 1 386 ? -6.984 -8.463 -2.235 1.00 98.56 386 VAL A N 1
ATOM 2880 C CA . VAL A 1 386 ? -6.416 -9.576 -3.008 1.00 98.56 386 VAL A CA 1
ATOM 2881 C C . VAL A 1 386 ? -7.527 -10.422 -3.621 1.00 98.56 386 VAL A C 1
ATOM 2883 O O . VAL A 1 386 ? -7.482 -10.680 -4.823 1.00 98.56 386 VAL A O 1
ATOM 2886 N N . ALA A 1 387 ? -8.546 -10.809 -2.849 1.00 97.56 387 ALA A N 1
ATOM 2887 C CA . ALA A 1 387 ? -9.669 -11.594 -3.358 1.00 97.56 387 ALA A CA 1
ATOM 2888 C C . ALA A 1 387 ? -10.367 -10.891 -4.533 1.00 97.56 387 ALA A C 1
ATOM 2890 O O . ALA A 1 387 ? -10.581 -11.505 -5.580 1.00 97.56 387 ALA A O 1
ATOM 2891 N N . PHE A 1 388 ? -10.635 -9.587 -4.407 1.00 97.88 388 PHE A N 1
ATOM 2892 C CA . PHE A 1 388 ? -11.238 -8.780 -5.467 1.00 97.88 388 PHE A CA 1
ATOM 2893 C C . PHE A 1 388 ? -10.360 -8.733 -6.719 1.00 97.88 388 PHE A C 1
ATOM 2895 O O . PHE A 1 388 ? -10.834 -8.991 -7.830 1.00 97.88 388 PHE A O 1
ATOM 2902 N N . ARG A 1 389 ? -9.065 -8.435 -6.553 1.00 97.94 389 ARG A N 1
ATOM 2903 C CA . ARG A 1 389 ? -8.121 -8.367 -7.672 1.00 97.94 389 ARG A CA 1
ATOM 2904 C C . ARG A 1 389 ? -8.041 -9.711 -8.392 1.00 97.94 389 ARG A C 1
ATOM 2906 O O . ARG A 1 389 ? -8.072 -9.748 -9.621 1.00 97.94 389 ARG A O 1
ATOM 2913 N N . GLN A 1 390 ? -7.976 -10.817 -7.653 1.00 97.62 390 GLN A N 1
ATOM 2914 C CA . GLN A 1 390 ? -7.900 -12.159 -8.230 1.00 97.62 390 GLN A CA 1
ATOM 2915 C C . GLN A 1 390 ? -9.193 -12.553 -8.945 1.00 97.62 390 GLN A C 1
ATOM 2917 O O . GLN A 1 390 ? -9.126 -13.087 -10.054 1.00 97.62 390 GLN A O 1
ATOM 2922 N N . ALA A 1 391 ? -10.360 -12.233 -8.384 1.00 96.81 391 ALA A N 1
ATOM 2923 C CA . ALA A 1 391 ? -11.646 -12.504 -9.016 1.00 96.81 391 ALA A CA 1
ATOM 2924 C C . ALA A 1 391 ? -11.825 -11.676 -10.302 1.00 96.81 391 ALA A C 1
ATOM 2926 O O . ALA A 1 391 ? -12.028 -12.230 -11.386 1.00 96.81 391 ALA A O 1
ATOM 2927 N N . HIS A 1 392 ? -11.636 -10.358 -10.226 1.00 95.75 392 HIS A N 1
ATOM 2928 C CA . HIS A 1 392 ? -12.088 -9.434 -11.272 1.00 95.75 392 HIS A CA 1
ATOM 2929 C C . HIS A 1 392 ? -10.979 -8.890 -12.176 1.00 95.75 392 HIS A C 1
ATOM 2931 O O . HIS A 1 392 ? -11.272 -8.372 -13.250 1.00 95.75 392 HIS A O 1
ATOM 2937 N N . GLY A 1 393 ? -9.705 -9.009 -11.792 1.00 95.62 393 GLY A N 1
ATOM 2938 C CA . GLY A 1 393 ? -8.594 -8.429 -12.552 1.00 95.62 393 GLY A CA 1
ATOM 2939 C C . GLY A 1 393 ? -8.658 -6.900 -12.639 1.00 95.62 393 GLY A C 1
ATOM 2940 O O . GLY A 1 393 ? -8.262 -6.329 -13.655 1.00 95.62 393 GLY A O 1
ATOM 2941 N N . ARG A 1 394 ? -9.197 -6.251 -11.599 1.00 95.75 394 ARG A N 1
ATOM 2942 C CA . ARG A 1 394 ? -9.376 -4.796 -11.486 1.00 95.75 394 ARG A CA 1
ATOM 2943 C C . ARG A 1 394 ? -8.604 -4.241 -10.294 1.00 95.75 394 ARG A C 1
ATOM 2945 O O . ARG A 1 394 ? -8.256 -4.983 -9.377 1.00 95.75 394 ARG A O 1
ATOM 2952 N N . ASP A 1 395 ? -8.337 -2.941 -10.337 1.00 97.81 395 ASP A N 1
ATOM 2953 C CA . ASP A 1 395 ? -7.615 -2.243 -9.278 1.00 97.81 395 ASP A CA 1
ATOM 2954 C C . ASP A 1 395 ? -8.446 -2.210 -7.985 1.00 97.81 395 ASP A C 1
ATOM 2956 O O . ASP A 1 395 ? -9.647 -1.934 -8.038 1.00 97.81 395 ASP A O 1
ATOM 2960 N N . ALA A 1 396 ? -7.802 -2.454 -6.842 1.00 98.12 396 ALA A N 1
ATOM 2961 C CA . ALA A 1 396 ? -8.376 -2.344 -5.499 1.00 98.12 396 ALA A CA 1
ATOM 2962 C C . ALA A 1 396 ? -7.572 -1.340 -4.670 1.00 98.12 396 ALA A C 1
ATOM 2964 O O . ALA A 1 396 ? -6.348 -1.272 -4.799 1.00 98.12 396 ALA A O 1
ATOM 2965 N N . VAL A 1 397 ? -8.248 -0.573 -3.816 1.00 98.81 397 VAL A N 1
ATOM 2966 C CA . VAL A 1 397 ? -7.633 0.538 -3.082 1.00 98.81 397 VAL A CA 1
ATOM 2967 C C . VAL A 1 397 ? -7.786 0.341 -1.585 1.00 98.81 397 VAL A C 1
ATOM 2969 O O . VAL A 1 397 ? -8.889 0.091 -1.108 1.00 98.81 397 VAL A O 1
ATOM 2972 N N . ILE A 1 398 ? -6.688 0.499 -0.852 1.00 98.94 398 ILE A N 1
ATOM 2973 C CA . ILE A 1 398 ? -6.642 0.518 0.607 1.00 98.94 398 ILE A CA 1
ATOM 2974 C C . ILE A 1 398 ? -6.122 1.890 1.045 1.00 98.94 398 ILE A C 1
ATOM 2976 O O . ILE A 1 398 ? -4.966 2.229 0.803 1.00 98.94 398 ILE A O 1
ATOM 2980 N N . ASP A 1 399 ? -6.977 2.682 1.676 1.00 98.81 399 ASP A N 1
ATOM 2981 C CA . ASP A 1 399 ? -6.640 3.945 2.330 1.00 98.81 399 ASP A CA 1
ATOM 2982 C C . ASP A 1 399 ? -6.329 3.676 3.804 1.00 98.81 399 ASP A C 1
ATOM 2984 O O . ASP A 1 399 ? -7.239 3.491 4.612 1.00 98.81 399 ASP A O 1
ATOM 2988 N N . LEU A 1 400 ? -5.041 3.596 4.143 1.00 98.81 400 LEU A N 1
ATOM 2989 C CA . LEU A 1 400 ? -4.586 3.395 5.514 1.00 98.81 400 LEU A CA 1
ATOM 2990 C C . LEU A 1 400 ? -4.461 4.762 6.192 1.00 98.81 400 LEU A C 1
ATOM 2992 O O . LEU A 1 400 ? -3.491 5.488 5.962 1.00 98.81 400 LEU A O 1
ATOM 2996 N N . VAL A 1 401 ? -5.451 5.101 7.011 1.00 98.50 401 VAL A N 1
ATOM 2997 C CA . VAL A 1 401 ? -5.588 6.383 7.702 1.00 98.50 401 VAL A CA 1
ATOM 2998 C C . VAL A 1 401 ? -4.864 6.317 9.039 1.00 98.50 401 VAL A C 1
ATOM 3000 O O . VAL A 1 401 ? -5.286 5.620 9.956 1.00 98.50 401 VAL A O 1
ATOM 3003 N N . GLY A 1 402 ? -3.756 7.040 9.142 1.00 97.69 402 GLY A N 1
ATOM 3004 C CA . GLY A 1 402 ? -2.922 7.107 10.334 1.00 97.69 402 GLY A CA 1
ATOM 3005 C C . GLY A 1 402 ? -2.487 8.534 10.641 1.00 97.69 402 GLY A C 1
ATOM 3006 O O . GLY A 1 402 ? -3.205 9.494 10.358 1.00 97.69 402 GLY A O 1
ATOM 3007 N N . TYR A 1 403 ? -1.289 8.689 11.191 1.00 97.50 403 TYR A N 1
ATOM 3008 C CA . TYR A 1 403 ? -0.689 9.992 11.478 1.00 97.50 403 TYR A CA 1
ATOM 3009 C C . TYR A 1 403 ? 0.823 9.956 11.234 1.00 97.50 403 TYR A C 1
ATOM 3011 O O . TYR A 1 403 ? 1.388 8.944 10.825 1.00 97.50 403 TYR A O 1
ATOM 3019 N N . ARG A 1 404 ? 1.502 11.088 11.435 1.00 96.75 404 ARG A N 1
ATOM 3020 C CA . ARG A 1 404 ? 2.960 11.183 11.317 1.00 96.75 404 ARG A CA 1
ATOM 3021 C C . ARG A 1 404 ? 3.550 11.667 12.632 1.00 96.75 404 ARG A C 1
ATOM 3023 O O . ARG A 1 404 ? 3.354 12.825 12.980 1.00 96.75 404 ARG A O 1
ATOM 3030 N N . ARG A 1 405 ? 4.290 10.804 13.337 1.00 95.25 405 ARG A N 1
ATOM 3031 C CA . ARG A 1 405 ? 4.864 11.137 14.654 1.00 95.25 405 ARG A CA 1
ATOM 3032 C C . ARG A 1 405 ? 5.849 12.307 14.598 1.00 95.25 405 ARG A C 1
ATOM 3034 O O . ARG A 1 405 ? 5.800 13.192 15.440 1.00 95.25 405 ARG A O 1
ATOM 3041 N N . ASN A 1 406 ? 6.737 12.303 13.606 1.00 93.38 406 ASN A N 1
ATOM 3042 C CA . ASN A 1 406 ? 7.786 13.314 13.448 1.00 93.38 406 ASN A CA 1
ATOM 3043 C C . ASN A 1 406 ? 7.377 14.393 12.428 1.00 93.38 406 ASN A C 1
ATOM 3045 O O . ASN A 1 406 ? 6.295 14.331 11.834 1.00 93.38 406 ASN A O 1
ATOM 3049 N N . GLY A 1 407 ? 8.245 15.379 12.186 1.00 92.94 407 GLY A N 1
ATOM 3050 C CA . GLY A 1 407 ? 8.117 16.304 11.057 1.00 92.94 407 GLY A CA 1
ATOM 3051 C C . GLY A 1 407 ? 8.097 15.599 9.691 1.00 92.94 407 GLY A C 1
ATOM 3052 O O . GLY A 1 407 ? 8.023 14.371 9.590 1.00 92.94 407 GLY A O 1
ATOM 3053 N N . HIS A 1 408 ? 8.126 16.360 8.589 1.00 92.81 408 HIS A N 1
ATOM 3054 C CA . HIS A 1 408 ? 8.158 15.737 7.257 1.00 92.81 408 HIS A CA 1
ATOM 3055 C C . HIS A 1 408 ? 9.376 14.821 7.106 1.00 92.81 408 HIS A C 1
ATOM 3057 O O . HIS A 1 408 ? 9.250 13.696 6.607 1.00 92.81 408 HIS A O 1
ATOM 3063 N N . ASN A 1 409 ? 10.506 15.292 7.622 1.00 90.81 409 ASN A N 1
ATOM 3064 C CA . ASN A 1 409 ? 11.629 14.473 8.037 1.00 90.81 409 ASN A CA 1
ATOM 3065 C C . ASN A 1 409 ? 11.884 14.656 9.551 1.00 90.81 409 ASN A C 1
ATOM 3067 O O . ASN A 1 409 ? 11.261 15.492 10.202 1.00 90.81 409 ASN A O 1
ATOM 3071 N N . GLU A 1 410 ? 12.801 13.870 10.107 1.00 90.56 410 GLU A N 1
ATOM 3072 C CA . GLU A 1 410 ? 13.039 13.788 11.553 1.00 90.56 410 GLU A CA 1
ATOM 3073 C C . GLU A 1 410 ? 13.688 15.038 12.173 1.00 90.56 410 GLU A C 1
ATOM 3075 O O . GLU A 1 410 ? 13.685 15.159 13.394 1.00 90.56 410 GLU A O 1
ATOM 3080 N N . ILE A 1 411 ? 14.228 15.954 11.359 1.00 90.38 411 ILE A N 1
ATOM 3081 C CA . ILE A 1 411 ? 14.828 17.218 11.821 1.00 90.38 411 ILE A CA 1
ATOM 3082 C C . ILE A 1 411 ? 13.902 18.429 11.623 1.00 90.38 411 ILE A C 1
ATOM 3084 O O . ILE A 1 411 ? 14.246 19.527 12.053 1.00 90.38 411 ILE A O 1
ATOM 3088 N N . ASP A 1 412 ? 12.745 18.251 10.979 1.00 93.69 412 ASP A N 1
ATOM 3089 C CA . ASP A 1 412 ? 11.754 19.318 10.820 1.00 93.69 412 ASP A CA 1
ATOM 3090 C C . ASP A 1 412 ? 10.891 19.432 12.088 1.00 93.69 412 ASP A C 1
ATOM 3092 O O . ASP A 1 412 ? 10.461 18.413 12.632 1.00 93.69 412 ASP A O 1
ATOM 3096 N N . GLU A 1 413 ? 10.561 20.658 12.511 1.00 95.00 413 GLU A N 1
ATOM 3097 C CA . GLU A 1 413 ? 9.650 20.919 13.635 1.00 95.00 413 GLU A CA 1
ATOM 3098 C C . GLU A 1 413 ? 8.228 21.226 13.126 1.00 95.00 413 GLU A C 1
ATOM 3100 O O . GLU A 1 413 ? 7.962 22.322 12.622 1.00 95.00 413 GLU A O 1
ATOM 3105 N N . PRO A 1 414 ? 7.287 20.274 13.229 1.00 94.75 414 PRO A N 1
ATOM 3106 C CA . PRO A 1 414 ? 5.952 20.428 12.663 1.00 94.75 414 PRO A CA 1
ATOM 3107 C C . PRO A 1 414 ? 4.994 21.257 13.530 1.00 94.75 414 PRO A C 1
ATOM 3109 O O . PRO A 1 414 ? 3.963 21.716 13.035 1.00 94.75 414 PRO A O 1
ATOM 3112 N N . ARG A 1 415 ? 5.313 21.501 14.809 1.00 95.44 415 ARG A N 1
ATOM 3113 C CA . ARG A 1 415 ? 4.457 22.303 15.704 1.00 95.44 415 ARG A CA 1
ATOM 3114 C C . ARG A 1 415 ? 4.400 23.777 15.301 1.00 95.44 415 ARG A C 1
ATOM 3116 O O . ARG A 1 415 ? 3.514 24.490 15.760 1.00 95.44 415 ARG A O 1
ATOM 3123 N N . PHE A 1 416 ? 5.297 24.234 14.426 1.00 95.88 416 PHE A N 1
ATOM 3124 C CA . PHE A 1 416 ? 5.243 25.583 13.858 1.00 95.88 416 PHE A CA 1
ATOM 3125 C C . PHE A 1 416 ? 4.024 25.805 12.963 1.00 95.88 416 PHE A C 1
ATOM 3127 O O . PHE A 1 416 ? 3.534 26.929 12.879 1.00 95.88 416 PHE A O 1
ATOM 3134 N N . THR A 1 417 ? 3.529 24.753 12.311 1.00 95.44 417 THR A N 1
ATOM 3135 C CA . THR A 1 417 ? 2.411 24.839 11.366 1.00 95.44 417 THR A CA 1
ATOM 3136 C C . THR A 1 417 ? 1.182 24.068 11.847 1.00 95.44 417 THR A C 1
ATOM 3138 O O . THR A 1 417 ? 0.072 24.549 11.658 1.00 95.44 417 THR A O 1
ATOM 3141 N N . GLN A 1 418 ? 1.355 22.930 12.536 1.00 95.62 418 GLN A N 1
ATOM 3142 C CA . GLN A 1 418 ? 0.261 22.067 13.014 1.00 95.62 418 GLN A CA 1
ATOM 3143 C C . GLN A 1 418 ? 0.321 21.782 14.535 1.00 95.62 418 GLN A C 1
ATOM 3145 O O . GLN A 1 418 ? 0.361 20.623 14.955 1.00 95.62 418 GLN A O 1
ATOM 3150 N N . PRO A 1 419 ? 0.320 22.801 15.418 1.00 95.25 419 PRO A N 1
ATOM 3151 C CA . PRO A 1 419 ? 0.519 22.599 16.859 1.00 95.25 419 PRO A CA 1
ATOM 3152 C C . PRO A 1 419 ? -0.581 21.767 17.538 1.00 95.25 419 PRO A C 1
ATOM 3154 O O . PRO A 1 419 ? -0.288 20.987 18.443 1.00 95.25 419 PRO A O 1
ATOM 3157 N N . LEU A 1 420 ? -1.845 21.914 17.122 1.00 92.88 420 LEU A N 1
ATOM 3158 C CA . LEU A 1 420 ? -2.968 21.183 17.727 1.00 92.88 420 LEU A CA 1
ATOM 3159 C C . LEU A 1 420 ? -2.937 19.695 17.372 1.00 92.88 420 LEU A C 1
ATOM 3161 O O . LEU A 1 420 ? -3.125 18.847 18.243 1.00 92.88 420 LEU A O 1
ATOM 3165 N N . ASP A 1 421 ? -2.635 19.386 16.114 1.00 92.62 421 ASP A N 1
ATOM 3166 C CA . ASP A 1 421 ? -2.506 18.011 15.649 1.00 92.62 421 ASP A CA 1
ATOM 3167 C C . ASP A 1 421 ? -1.345 17.302 16.329 1.00 92.62 421 ASP A C 1
ATOM 3169 O O . ASP A 1 421 ? -1.515 16.188 16.820 1.00 92.62 421 ASP A O 1
ATOM 3173 N N . TYR A 1 422 ? -0.188 17.960 16.414 1.00 95.62 422 TYR A N 1
ATOM 3174 C CA . TYR A 1 422 ? 0.980 17.366 17.050 1.00 95.62 422 TYR A CA 1
ATOM 3175 C C . TYR A 1 422 ? 0.829 17.236 18.562 1.00 95.62 422 TYR A C 1
ATOM 3177 O O . TYR A 1 422 ? 1.326 16.269 19.121 1.00 95.62 422 TYR A O 1
ATOM 3185 N N . LYS A 1 423 ? 0.046 18.098 19.223 1.00 95.50 423 LYS A N 1
ATOM 3186 C CA . LYS A 1 423 ? -0.341 17.881 20.624 1.00 95.50 423 LYS A CA 1
ATOM 3187 C C . LYS A 1 423 ? -1.129 16.577 20.808 1.00 95.50 423 LYS A C 1
ATOM 3189 O O . LYS A 1 423 ? -0.883 15.858 21.772 1.00 95.50 423 LYS A O 1
ATOM 3194 N N . ALA A 1 424 ? -2.071 16.280 19.910 1.00 95.12 424 ALA A N 1
ATOM 3195 C CA . ALA A 1 424 ? -2.823 15.024 19.949 1.00 95.12 424 ALA A CA 1
ATOM 3196 C C . ALA A 1 424 ? -1.917 13.823 19.638 1.00 95.12 424 ALA A C 1
ATOM 3198 O O . ALA A 1 424 ? -1.949 12.831 20.358 1.00 95.12 424 ALA A O 1
ATOM 3199 N N . ILE A 1 425 ? -1.061 13.944 18.618 1.00 96.75 425 ILE A N 1
ATOM 3200 C CA . ILE A 1 425 ? -0.092 12.909 18.238 1.00 96.75 425 ILE A CA 1
ATOM 3201 C C . ILE A 1 425 ? 0.879 12.617 19.383 1.00 96.75 425 ILE A C 1
ATOM 3203 O O . ILE A 1 425 ? 1.108 11.454 19.681 1.00 96.75 425 ILE A O 1
ATOM 3207 N N . ASP A 1 426 ? 1.435 13.628 20.049 1.00 95.44 426 ASP A N 1
ATOM 3208 C CA . ASP A 1 426 ? 2.396 13.453 21.146 1.00 95.44 426 ASP A CA 1
ATOM 3209 C C . ASP A 1 426 ? 1.792 12.674 22.330 1.00 95.44 426 ASP A C 1
ATOM 3211 O O . ASP A 1 426 ? 2.494 11.913 22.993 1.00 95.44 426 ASP A O 1
ATOM 3215 N N . ALA A 1 427 ? 0.486 12.826 22.575 1.00 95.69 427 ALA A N 1
ATOM 3216 C CA . ALA A 1 427 ? -0.238 12.114 23.629 1.00 95.69 427 ALA A CA 1
ATOM 3217 C C . ALA A 1 427 ? -0.684 10.696 23.227 1.00 95.69 427 ALA A C 1
ATOM 3219 O O . ALA A 1 427 ? -1.099 9.915 24.085 1.00 95.69 427 ALA A O 1
ATOM 3220 N N . HIS A 1 428 ? -0.634 10.363 21.936 1.00 96.88 428 HIS A N 1
ATOM 3221 C CA . HIS A 1 428 ? -1.243 9.150 21.404 1.00 96.88 428 HIS A CA 1
ATOM 3222 C C . HIS A 1 428 ? -0.300 7.934 21.460 1.00 96.88 428 HIS A C 1
ATOM 3224 O O . HIS A 1 428 ? 0.823 8.008 20.942 1.00 96.88 428 HIS A O 1
ATOM 3230 N N . PRO A 1 429 ? -0.708 6.789 22.038 1.00 96.50 429 PRO A N 1
ATOM 3231 C CA . PRO A 1 429 ? 0.126 5.589 22.073 1.00 96.50 429 PRO A CA 1
ATOM 3232 C C . PRO A 1 429 ? 0.478 5.055 20.669 1.00 96.50 429 PRO A C 1
ATOM 3234 O O . PRO A 1 429 ? -0.299 5.214 19.730 1.00 96.50 429 PRO A O 1
ATOM 3237 N N . PRO A 1 430 ? 1.641 4.404 20.483 1.00 95.62 430 PRO A N 1
ATOM 3238 C CA . PRO A 1 430 ? 1.952 3.714 19.230 1.00 95.62 430 PRO A CA 1
ATOM 3239 C C . PRO A 1 430 ? 0.972 2.566 18.939 1.00 95.62 430 PRO A C 1
ATOM 3241 O O . PRO A 1 430 ? 0.563 1.851 19.859 1.00 95.62 430 PRO A O 1
ATOM 3244 N N . ALA A 1 431 ? 0.688 2.312 17.657 1.00 96.81 431 ALA A N 1
ATOM 3245 C CA . ALA A 1 431 ? -0.203 1.232 17.213 1.00 96.81 431 ALA A CA 1
ATOM 3246 C C . ALA A 1 431 ? 0.204 -0.143 17.773 1.00 96.81 431 ALA A C 1
ATOM 3248 O O . ALA A 1 431 ? -0.640 -0.950 18.162 1.00 96.81 431 ALA A O 1
ATOM 3249 N N . ARG A 1 432 ? 1.515 -0.399 17.885 1.00 97.56 432 ARG A N 1
ATOM 3250 C CA . ARG A 1 432 ? 2.058 -1.622 18.486 1.00 97.56 432 ARG A CA 1
ATOM 3251 C C . ARG A 1 432 ? 1.604 -1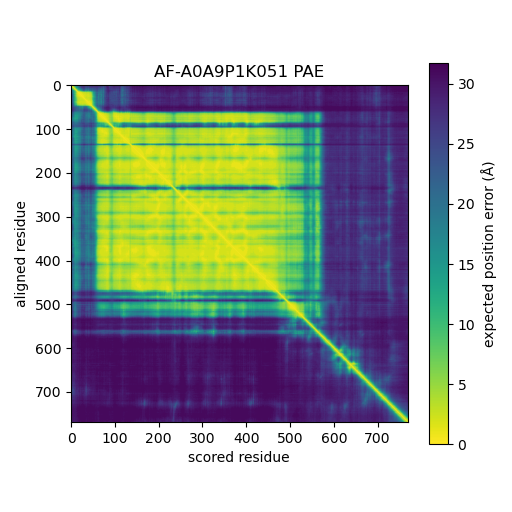.804 19.938 1.00 97.56 432 ARG A C 1
ATOM 3253 O O . ARG A 1 432 ? 1.214 -2.908 20.309 1.00 97.56 432 ARG A O 1
ATOM 3260 N N . ALA A 1 433 ? 1.652 -0.747 20.748 1.00 97.19 433 ALA A N 1
ATOM 3261 C CA . ALA A 1 433 ? 1.264 -0.807 22.155 1.00 97.19 433 ALA A CA 1
ATOM 3262 C C . ALA A 1 433 ? -0.235 -1.103 22.301 1.00 97.19 433 ALA A C 1
ATOM 3264 O O . ALA A 1 433 ? -0.613 -2.002 23.052 1.00 97.19 433 ALA A O 1
ATOM 3265 N N . LEU A 1 434 ? -1.074 -0.409 21.524 1.00 97.25 434 LEU A N 1
ATOM 3266 C CA . LEU A 1 434 ? -2.523 -0.637 21.482 1.00 97.25 434 LEU A CA 1
ATOM 3267 C C . LEU A 1 434 ? -2.850 -2.076 21.066 1.00 97.25 434 LEU A C 1
ATOM 3269 O O . LEU A 1 434 ? -3.669 -2.754 21.686 1.00 97.25 434 LEU A O 1
ATOM 3273 N N . TYR A 1 435 ? -2.164 -2.576 20.040 1.00 98.12 435 TYR A N 1
ATOM 3274 C CA . TYR A 1 435 ? -2.402 -3.916 19.531 1.00 98.12 435 TYR A CA 1
ATOM 3275 C C . TYR A 1 435 ? -1.900 -5.012 20.479 1.00 98.12 435 TYR A C 1
ATOM 3277 O O . TYR A 1 435 ? -2.584 -6.016 20.654 1.00 98.12 435 TYR A O 1
ATOM 3285 N N . ALA A 1 436 ? -0.762 -4.813 21.154 1.00 97.94 436 ALA A N 1
ATOM 3286 C CA . ALA A 1 436 ? -0.277 -5.730 22.185 1.00 97.94 436 ALA A CA 1
ATOM 3287 C C . ALA A 1 436 ? -1.276 -5.859 23.346 1.00 97.94 436 ALA A C 1
ATOM 3289 O O . ALA A 1 436 ? -1.580 -6.972 23.767 1.00 97.94 436 ALA A O 1
ATOM 3290 N N . GLN A 1 437 ? -1.845 -4.739 23.811 1.00 97.06 437 GLN A N 1
ATOM 3291 C CA . GLN A 1 437 ? -2.894 -4.749 24.838 1.00 97.06 437 GLN A CA 1
ATOM 3292 C C . GLN A 1 437 ? -4.129 -5.525 24.373 1.00 97.06 437 GLN A C 1
ATOM 3294 O O . GLN A 1 437 ? -4.667 -6.335 25.127 1.00 97.06 437 GLN A O 1
ATOM 3299 N N . ARG A 1 438 ? -4.547 -5.333 23.115 1.00 96.50 438 ARG A N 1
ATOM 3300 C CA . ARG A 1 438 ? -5.668 -6.079 22.531 1.00 96.50 438 ARG A CA 1
ATOM 3301 C C . ARG A 1 438 ? -5.387 -7.581 22.455 1.00 96.50 438 ARG A C 1
ATOM 3303 O O . ARG A 1 438 ? -6.228 -8.373 22.861 1.00 96.50 438 ARG A O 1
ATOM 3310 N N . LEU A 1 439 ? -4.208 -7.985 21.981 1.00 97.56 439 LEU A N 1
ATOM 3311 C CA . LEU A 1 439 ? -3.847 -9.406 21.910 1.00 97.56 439 LEU A CA 1
ATOM 3312 C C . LEU A 1 439 ? -3.692 -10.049 23.293 1.00 97.56 439 LEU A C 1
ATOM 3314 O O . LEU A 1 439 ? -3.978 -11.237 23.428 1.00 97.56 439 LEU A O 1
ATOM 3318 N N . ALA A 1 440 ? -3.281 -9.286 24.307 1.00 96.94 440 ALA A N 1
ATOM 3319 C CA . ALA A 1 440 ? -3.252 -9.751 25.689 1.00 96.94 440 ALA A CA 1
ATOM 3320 C C . ALA A 1 440 ? -4.666 -9.960 26.247 1.00 96.94 440 ALA A C 1
ATOM 3322 O O . ALA A 1 440 ? -4.929 -10.997 26.854 1.00 96.94 440 ALA A O 1
ATOM 3323 N N . ALA A 1 441 ? -5.588 -9.026 25.988 1.00 96.19 441 ALA A N 1
ATOM 3324 C CA . ALA A 1 441 ? -6.996 -9.165 26.368 1.00 96.19 441 ALA A CA 1
ATOM 3325 C C . ALA A 1 441 ? -7.664 -10.381 25.701 1.00 96.19 441 ALA A C 1
ATOM 3327 O O . ALA A 1 441 ? -8.464 -11.069 26.330 1.00 96.19 441 ALA A O 1
ATOM 3328 N N . ASP A 1 442 ? -7.273 -10.692 24.463 1.00 95.06 442 ASP A N 1
ATOM 3329 C CA . ASP A 1 442 ? -7.743 -11.866 23.721 1.00 95.06 442 ASP A CA 1
ATOM 3330 C C . ASP A 1 442 ? -7.024 -13.177 24.113 1.00 95.06 442 ASP A C 1
ATOM 3332 O O . ASP A 1 442 ? -7.305 -14.231 23.540 1.00 95.06 442 ASP A O 1
ATOM 3336 N N . GLY A 1 443 ? -6.062 -13.135 25.044 1.00 96.19 443 GLY A N 1
ATOM 3337 C CA . GLY A 1 443 ? -5.285 -14.303 25.475 1.00 96.19 443 GLY A CA 1
ATOM 3338 C C . GLY A 1 443 ? -4.341 -14.872 24.407 1.00 96.19 443 GLY A C 1
ATOM 3339 O O . GLY A 1 443 ? -3.954 -16.038 24.484 1.00 96.19 443 GLY A O 1
ATOM 3340 N N . LEU A 1 444 ? -3.979 -14.084 23.387 1.00 96.38 444 LEU A N 1
ATOM 3341 C CA . LEU A 1 444 ? -3.122 -14.529 22.285 1.00 96.38 444 LEU A CA 1
ATOM 3342 C C . LEU A 1 444 ? -1.631 -14.308 22.537 1.00 96.38 444 LEU A C 1
ATOM 3344 O O . LEU A 1 444 ? -0.844 -15.165 22.131 1.00 96.38 444 LEU A O 1
ATOM 3348 N N . VAL A 1 445 ? -1.258 -13.175 23.141 1.00 96.25 445 VAL A N 1
ATOM 3349 C CA . VAL A 1 445 ? 0.135 -12.796 23.435 1.00 96.25 445 VAL A CA 1
ATOM 3350 C C . VAL A 1 445 ? 0.182 -12.067 24.773 1.00 96.25 445 VAL A C 1
ATOM 3352 O O . VAL A 1 445 ? -0.471 -11.038 24.933 1.00 96.25 445 VAL A O 1
ATOM 3355 N N . GLY A 1 446 ? 0.950 -12.586 25.731 1.00 95.19 446 GLY A N 1
ATOM 3356 C CA . GLY A 1 446 ? 1.119 -11.957 27.045 1.00 95.19 446 GLY A CA 1
ATOM 3357 C C . GLY A 1 446 ? 2.111 -10.779 27.035 1.00 95.19 446 GLY A C 1
ATOM 3358 O O . GLY A 1 446 ? 2.910 -10.659 26.103 1.00 95.19 446 GLY A O 1
ATOM 3359 N N . PRO A 1 447 ? 2.128 -9.927 28.081 1.00 93.81 447 PRO A N 1
ATOM 3360 C CA . PRO A 1 447 ? 3.082 -8.818 28.193 1.00 93.81 447 PRO A CA 1
ATOM 3361 C C . PRO A 1 447 ? 4.550 -9.262 28.101 1.00 93.81 447 PRO A C 1
ATOM 3363 O O . PRO A 1 447 ? 5.321 -8.674 27.347 1.00 93.81 447 PRO A O 1
ATOM 3366 N N . GLU A 1 448 ? 4.916 -10.344 28.793 1.00 95.25 448 GLU A N 1
ATOM 3367 C CA . GLU A 1 448 ? 6.283 -10.887 28.785 1.00 95.25 448 GLU A CA 1
ATOM 3368 C C . GLU A 1 448 ? 6.709 -11.368 27.388 1.00 95.25 448 GLU A C 1
ATOM 3370 O O . GLU A 1 448 ? 7.830 -11.116 26.951 1.00 95.25 448 GLU A O 1
ATOM 3375 N N . GLU A 1 449 ? 5.799 -12.008 26.645 1.00 95.94 449 GLU A N 1
ATOM 3376 C CA . GLU A 1 449 ? 6.050 -12.444 25.267 1.00 95.94 449 GLU A CA 1
ATOM 3377 C C . GLU A 1 449 ? 6.233 -11.237 24.331 1.00 95.94 449 GLU A C 1
ATOM 3379 O O . GLU A 1 449 ? 7.149 -11.217 23.507 1.00 95.94 449 GLU A O 1
ATOM 3384 N N . ALA A 1 450 ? 5.417 -10.190 24.489 1.00 95.25 450 ALA A N 1
ATOM 3385 C CA . ALA A 1 450 ? 5.538 -8.959 23.711 1.00 95.25 450 ALA A CA 1
ATOM 3386 C C . ALA A 1 450 ? 6.863 -8.214 23.977 1.00 95.25 450 ALA A C 1
ATOM 3388 O O . ALA A 1 450 ? 7.469 -7.672 23.044 1.00 95.25 450 ALA A O 1
ATOM 3389 N N . GLU A 1 451 ? 7.338 -8.200 25.224 1.00 95.56 451 GLU A N 1
ATOM 3390 C CA . GLU A 1 451 ? 8.642 -7.638 25.593 1.00 95.56 451 GLU A CA 1
ATOM 3391 C C . GLU A 1 451 ? 9.804 -8.485 25.064 1.00 95.56 451 GLU A C 1
ATOM 3393 O O . GLU A 1 451 ? 10.757 -7.940 24.495 1.00 95.56 451 GLU A O 1
ATOM 3398 N N . ALA A 1 452 ? 9.708 -9.813 25.163 1.00 97.31 452 ALA A N 1
ATOM 3399 C CA . ALA A 1 452 ? 10.697 -10.729 24.603 1.00 97.31 452 ALA A CA 1
ATOM 3400 C C . ALA A 1 452 ? 10.827 -10.557 23.079 1.00 97.31 452 ALA A C 1
ATOM 3402 O O . ALA A 1 452 ? 11.943 -10.505 22.553 1.00 97.31 452 ALA A O 1
ATOM 3403 N N . LEU A 1 453 ? 9.704 -10.369 22.373 1.00 96.69 453 LEU A N 1
ATOM 3404 C CA . LEU A 1 453 ? 9.693 -10.021 20.949 1.00 96.69 453 LEU A CA 1
ATOM 3405 C C . LEU A 1 453 ? 10.455 -8.712 20.681 1.00 96.69 453 LEU A C 1
ATOM 3407 O O . LEU A 1 453 ? 11.285 -8.664 19.769 1.00 96.69 453 LEU A O 1
ATOM 3411 N N . ALA A 1 454 ? 10.235 -7.665 21.488 1.00 97.38 454 ALA A N 1
ATOM 3412 C CA . ALA A 1 454 ? 10.965 -6.396 21.356 1.00 97.38 454 ALA A CA 1
ATOM 3413 C C . ALA A 1 454 ? 12.479 -6.598 21.503 1.00 97.38 454 ALA A C 1
ATOM 3415 O O . ALA A 1 454 ? 13.268 -6.140 20.671 1.00 97.38 454 ALA A O 1
ATOM 3416 N N . ALA A 1 455 ? 12.881 -7.307 22.561 1.00 98.06 455 ALA A N 1
ATOM 3417 C CA . ALA A 1 455 ? 14.278 -7.573 22.869 1.00 98.06 455 ALA A CA 1
ATOM 3418 C C . ALA A 1 455 ? 14.960 -8.369 21.747 1.00 98.06 455 ALA A C 1
ATOM 3420 O O . ALA A 1 455 ? 16.066 -8.014 21.329 1.00 98.06 455 ALA A O 1
ATOM 3421 N N . GLY A 1 456 ? 14.277 -9.381 21.203 1.00 98.25 456 GLY A N 1
ATOM 3422 C CA . GLY A 1 456 ? 14.767 -10.183 20.084 1.00 98.25 456 GLY A CA 1
ATOM 3423 C C . GLY A 1 456 ? 14.991 -9.358 18.814 1.00 98.25 456 GLY A C 1
ATOM 3424 O O . GLY A 1 456 ? 16.070 -9.415 18.217 1.00 98.25 456 GLY A O 1
ATOM 3425 N N . HIS A 1 457 ? 14.017 -8.532 18.418 1.00 98.12 457 HIS A N 1
ATOM 3426 C CA . HIS A 1 457 ? 14.160 -7.660 17.247 1.00 98.12 457 HIS A CA 1
ATOM 3427 C C . HIS A 1 457 ? 15.271 -6.622 17.427 1.00 98.12 457 HIS A C 1
ATOM 3429 O O . HIS A 1 457 ? 16.095 -6.438 16.528 1.00 98.12 457 HIS A O 1
ATOM 3435 N N . LYS A 1 458 ? 15.356 -6.002 18.609 1.00 97.81 458 LYS A N 1
ATOM 3436 C CA . LYS A 1 458 ? 16.437 -5.074 18.958 1.00 97.81 458 LYS A CA 1
ATOM 3437 C C . LYS A 1 458 ? 17.812 -5.727 18.801 1.00 97.81 458 LYS A C 1
ATOM 3439 O O . LYS A 1 458 ? 18.678 -5.148 18.145 1.00 97.81 458 LYS A O 1
ATOM 3444 N N . ALA A 1 459 ? 18.009 -6.916 19.375 1.00 98.19 459 ALA A N 1
ATOM 3445 C CA . ALA A 1 459 ? 19.272 -7.646 19.293 1.00 98.19 459 ALA A CA 1
ATOM 3446 C C . ALA A 1 459 ? 19.639 -7.968 17.837 1.00 98.19 459 ALA A C 1
ATOM 3448 O O . ALA A 1 459 ? 20.733 -7.623 17.388 1.00 98.19 459 ALA A O 1
ATOM 3449 N N . ARG A 1 460 ? 18.687 -8.509 17.064 1.00 97.56 460 ARG A N 1
ATOM 3450 C CA . ARG A 1 460 ? 18.866 -8.825 15.638 1.00 97.56 460 ARG A CA 1
ATOM 3451 C C . ARG A 1 460 ? 19.307 -7.610 14.818 1.00 97.56 460 ARG A C 1
ATOM 3453 O O . ARG A 1 460 ? 20.199 -7.717 13.976 1.00 97.56 460 ARG A O 1
ATOM 3460 N N . PHE A 1 461 ? 18.690 -6.446 15.028 1.00 97.94 461 PHE A N 1
ATOM 3461 C CA . PHE A 1 461 ? 19.072 -5.240 14.292 1.00 97.94 461 PHE A CA 1
ATOM 3462 C C . PHE A 1 461 ? 20.435 -4.691 14.725 1.00 97.94 461 PHE A C 1
ATOM 3464 O O . PHE A 1 461 ? 21.193 -4.216 13.879 1.00 97.94 461 PHE A O 1
ATOM 3471 N N . GLN A 1 462 ? 20.773 -4.769 16.014 1.00 96.69 462 GLN A N 1
ATOM 3472 C CA . GLN A 1 462 ? 22.086 -4.358 16.517 1.00 96.69 462 GLN A CA 1
ATOM 3473 C C . GLN A 1 462 ? 23.214 -5.237 15.966 1.00 96.69 462 GLN A C 1
ATOM 3475 O O . GLN A 1 462 ? 24.244 -4.705 15.550 1.00 96.69 462 GLN A O 1
ATOM 3480 N N . GLU A 1 463 ? 23.002 -6.551 15.907 1.00 96.94 463 GLU A N 1
ATOM 3481 C CA . GLU A 1 463 ? 23.938 -7.507 15.313 1.00 96.94 463 GLU A CA 1
ATOM 3482 C C . GLU A 1 463 ? 24.163 -7.213 13.823 1.00 96.94 463 GLU A C 1
ATOM 3484 O O . GLU A 1 463 ? 25.299 -7.024 13.382 1.00 96.94 463 GLU A O 1
ATOM 3489 N N . ALA A 1 464 ? 23.082 -7.062 13.049 1.00 96.69 464 ALA A N 1
ATOM 3490 C CA . ALA A 1 464 ? 23.182 -6.739 11.627 1.00 96.69 464 ALA A CA 1
ATOM 3491 C C . ALA A 1 464 ? 23.869 -5.383 11.376 1.00 96.69 464 ALA A C 1
ATOM 3493 O O . ALA A 1 464 ? 24.647 -5.237 10.430 1.00 96.69 464 ALA A O 1
ATOM 3494 N N . LEU A 1 465 ? 23.617 -4.387 12.231 1.00 95.25 465 LEU A N 1
ATOM 3495 C CA . LEU A 1 465 ? 24.275 -3.084 12.162 1.00 95.25 465 LEU A CA 1
ATOM 3496 C C . LEU A 1 465 ? 25.780 -3.174 12.460 1.00 95.25 465 LEU A C 1
ATOM 3498 O O . LEU A 1 465 ? 26.564 -2.444 11.841 1.00 95.25 465 LEU A O 1
ATOM 3502 N N . ALA A 1 466 ? 26.192 -4.034 13.396 1.00 94.69 466 ALA A N 1
ATOM 3503 C CA . ALA A 1 466 ? 27.601 -4.276 13.692 1.00 94.69 466 ALA A CA 1
ATOM 3504 C C . ALA A 1 466 ? 28.308 -4.896 12.475 1.00 94.69 466 ALA A C 1
ATOM 3506 O O . ALA A 1 466 ? 29.291 -4.332 11.992 1.00 94.69 466 ALA A O 1
ATOM 3507 N N . ALA A 1 467 ? 27.723 -5.950 11.897 1.00 94.75 467 ALA A N 1
ATOM 3508 C CA . ALA A 1 467 ? 28.244 -6.632 10.709 1.00 94.75 467 ALA A CA 1
ATOM 3509 C C . ALA A 1 467 ? 28.277 -5.750 9.442 1.00 94.75 467 ALA A C 1
ATOM 3511 O O . ALA A 1 467 ? 29.067 -5.984 8.529 1.00 94.75 467 ALA A O 1
ATOM 3512 N N . ALA A 1 468 ? 27.452 -4.700 9.368 1.00 91.94 468 ALA A N 1
ATOM 3513 C CA . ALA A 1 468 ? 27.369 -3.825 8.196 1.00 91.94 468 ALA A CA 1
ATOM 3514 C C . ALA A 1 468 ? 28.677 -3.091 7.841 1.00 91.94 468 ALA A C 1
ATOM 3516 O O . ALA A 1 468 ? 28.835 -2.660 6.702 1.00 91.94 468 ALA A O 1
ATOM 3517 N N . SER A 1 469 ? 29.605 -2.914 8.790 1.00 85.25 469 SER A N 1
ATOM 3518 C CA . SER A 1 469 ? 30.910 -2.281 8.513 1.00 85.25 469 SER A CA 1
ATOM 3519 C C . SER A 1 469 ? 31.812 -3.155 7.628 1.00 85.25 469 SER A C 1
ATOM 3521 O O . SER A 1 469 ? 32.578 -2.648 6.800 1.00 85.25 469 SER A O 1
ATOM 3523 N N . ASP A 1 470 ? 31.677 -4.472 7.762 1.00 86.62 470 ASP A N 1
ATOM 3524 C CA . ASP A 1 470 ? 32.495 -5.460 7.056 1.00 86.62 470 ASP A CA 1
ATOM 3525 C C . ASP A 1 470 ? 31.836 -5.934 5.759 1.00 86.62 470 ASP A C 1
ATOM 3527 O O . ASP A 1 470 ? 32.445 -6.649 4.967 1.00 86.62 470 ASP A O 1
ATOM 3531 N N . HIS A 1 471 ? 30.608 -5.483 5.494 1.00 85.50 471 HIS A N 1
ATOM 3532 C CA . HIS A 1 471 ? 29.905 -5.799 4.264 1.00 85.50 471 HIS A CA 1
ATOM 3533 C C . HIS A 1 471 ? 30.684 -5.301 3.043 1.00 85.50 471 HIS A C 1
ATOM 3535 O O . HIS A 1 471 ? 31.081 -4.133 2.953 1.00 85.50 471 HIS A O 1
ATOM 3541 N N . ARG A 1 472 ? 30.889 -6.196 2.080 1.00 80.69 472 ARG A N 1
ATOM 3542 C CA . ARG A 1 472 ? 31.432 -5.885 0.760 1.00 80.69 472 ARG A CA 1
ATOM 3543 C C . ARG A 1 472 ? 30.415 -6.358 -0.278 1.00 80.69 472 ARG A C 1
ATOM 3545 O O . ARG A 1 472 ? 30.013 -7.521 -0.210 1.00 80.69 472 ARG A O 1
ATOM 3552 N N . PRO A 1 473 ? 29.965 -5.488 -1.200 1.00 75.00 473 PRO A N 1
ATOM 3553 C CA . PRO A 1 473 ? 29.086 -5.916 -2.278 1.00 75.00 473 PRO A CA 1
ATOM 3554 C C . PRO A 1 473 ? 29.780 -6.984 -3.121 1.00 75.00 473 PRO A C 1
ATOM 3556 O O . PRO A 1 473 ? 30.909 -6.783 -3.560 1.00 75.00 473 PRO A O 1
ATOM 3559 N N . ASN A 1 474 ? 29.094 -8.095 -3.379 1.00 66.81 474 ASN A N 1
ATOM 3560 C CA . ASN A 1 474 ? 29.616 -9.193 -4.201 1.00 66.81 474 ASN A CA 1
ATOM 3561 C C . ASN A 1 474 ? 29.102 -9.146 -5.651 1.00 66.81 474 ASN A C 1
ATOM 3563 O O . ASN A 1 474 ? 29.202 -10.137 -6.370 1.00 66.81 474 ASN A O 1
ATOM 3567 N N . HIS A 1 475 ? 28.536 -8.015 -6.087 1.00 67.62 475 HIS A N 1
ATOM 3568 C CA . HIS A 1 475 ? 28.075 -7.821 -7.460 1.00 67.62 475 HIS A CA 1
ATOM 3569 C C . HIS A 1 475 ? 28.575 -6.492 -8.042 1.00 67.62 475 HIS A C 1
ATOM 3571 O O . HIS A 1 475 ? 28.753 -5.491 -7.343 1.00 67.62 475 HIS A O 1
ATOM 3577 N N . ASP A 1 476 ? 28.796 -6.490 -9.352 1.00 63.06 476 ASP A N 1
ATOM 3578 C CA . ASP A 1 476 ? 29.301 -5.360 -10.145 1.00 63.06 476 ASP A CA 1
ATOM 3579 C C . ASP A 1 476 ? 28.209 -4.340 -10.526 1.00 63.06 476 ASP A C 1
ATOM 3581 O O . ASP A 1 476 ? 28.479 -3.335 -11.181 1.00 63.06 476 ASP A O 1
ATOM 3585 N N . GLY A 1 477 ? 26.969 -4.589 -10.096 1.00 63.25 477 GLY A N 1
ATOM 3586 C CA . GLY A 1 477 ? 25.804 -3.762 -10.409 1.00 63.25 477 GLY A CA 1
ATOM 3587 C C . GLY A 1 477 ? 25.157 -4.068 -11.756 1.00 63.25 477 GLY A C 1
ATOM 3588 O O . GLY A 1 477 ? 24.173 -3.412 -12.104 1.00 63.25 477 GLY A O 1
ATOM 3589 N N . PHE A 1 478 ? 25.656 -5.056 -12.505 1.00 65.06 478 PHE A N 1
ATOM 3590 C CA . PHE A 1 478 ? 25.042 -5.462 -13.759 1.00 65.06 478 PHE A CA 1
ATOM 3591 C C . PHE A 1 478 ? 23.876 -6.431 -13.504 1.00 65.06 478 PHE A C 1
ATOM 3593 O O . PHE A 1 478 ? 24.001 -7.354 -12.694 1.00 65.06 478 PHE A O 1
ATOM 3600 N N . PRO A 1 479 ? 22.714 -6.242 -14.156 1.00 64.75 479 PRO A N 1
ATOM 3601 C CA . PRO A 1 479 ? 21.579 -7.131 -13.958 1.00 64.75 479 PRO A CA 1
ATOM 3602 C C . PRO A 1 479 ? 21.914 -8.552 -14.434 1.00 64.75 479 PRO A C 1
ATOM 3604 O O . PRO A 1 479 ? 22.364 -8.760 -15.561 1.00 64.75 479 PRO A O 1
ATOM 3607 N N . GLY A 1 480 ? 21.671 -9.538 -13.569 1.00 67.75 480 GLY A N 1
ATOM 3608 C CA . GLY A 1 480 ? 21.825 -10.957 -13.887 1.00 67.75 480 GLY A CA 1
ATOM 3609 C C . GLY A 1 480 ? 20.638 -11.540 -14.670 1.00 67.75 480 GLY A C 1
ATOM 3610 O O . GLY A 1 480 ? 19.838 -10.838 -15.299 1.00 67.75 480 GLY A O 1
ATOM 3611 N N . GLY A 1 481 ? 20.503 -12.868 -14.633 1.00 75.88 481 GLY A N 1
ATOM 3612 C CA . GLY A 1 481 ? 19.374 -13.583 -15.236 1.00 75.88 481 GLY A CA 1
ATOM 3613 C C . GLY A 1 481 ? 19.300 -13.397 -16.754 1.00 75.88 481 GLY A C 1
ATOM 3614 O O . GLY A 1 481 ? 20.265 -13.661 -17.467 1.00 75.88 481 GLY A O 1
ATOM 3615 N N . ARG A 1 482 ? 18.159 -12.909 -17.265 1.00 71.00 482 ARG A N 1
ATOM 3616 C CA . ARG A 1 482 ? 17.961 -12.670 -18.712 1.00 71.00 482 ARG A CA 1
ATOM 3617 C C . ARG A 1 482 ? 18.906 -11.616 -19.298 1.00 71.00 482 ARG A C 1
ATOM 3619 O O . ARG A 1 482 ? 19.058 -11.560 -20.515 1.00 71.00 482 ARG A O 1
ATOM 3626 N N . TRP A 1 483 ? 19.527 -10.799 -18.449 1.00 78.56 483 TRP A N 1
ATOM 3627 C CA . TRP A 1 483 ? 20.472 -9.769 -18.867 1.00 78.56 483 TRP A CA 1
ATOM 3628 C C . TRP A 1 483 ? 21.939 -10.219 -18.785 1.00 78.56 483 TRP A C 1
ATOM 3630 O O . TRP A 1 483 ? 22.806 -9.514 -19.292 1.00 78.56 483 TRP A O 1
ATOM 3640 N N . ALA A 1 484 ? 22.215 -11.419 -18.254 1.00 78.25 484 ALA A N 1
ATOM 3641 C CA . ALA A 1 484 ? 23.563 -11.988 -18.180 1.00 78.25 484 ALA A CA 1
ATOM 3642 C C . ALA A 1 484 ? 24.306 -12.078 -19.535 1.00 78.25 484 ALA A C 1
ATOM 3644 O O . ALA A 1 484 ? 25.526 -11.934 -19.540 1.00 78.25 484 ALA A O 1
ATOM 3645 N N . PRO A 1 485 ? 23.637 -12.271 -20.696 1.00 80.12 485 PRO A N 1
ATOM 3646 C CA . PRO A 1 485 ? 24.316 -12.249 -21.995 1.00 80.12 485 PRO A CA 1
ATOM 3647 C C . PRO A 1 485 ? 24.774 -10.858 -22.466 1.00 80.12 485 PRO A C 1
ATOM 3649 O O . PRO A 1 485 ? 25.396 -10.754 -23.524 1.00 80.12 485 PRO A O 1
ATOM 3652 N N . PHE A 1 486 ? 24.416 -9.783 -21.758 1.00 74.81 486 PHE A N 1
ATOM 3653 C CA . PHE A 1 486 ? 24.784 -8.414 -22.113 1.00 74.81 486 PHE A CA 1
ATOM 3654 C C . PHE A 1 486 ? 25.989 -7.956 -21.285 1.00 74.81 486 PHE A C 1
ATOM 3656 O O . PHE A 1 486 ? 26.164 -8.370 -20.146 1.00 74.81 486 PHE A O 1
ATOM 3663 N N . ALA A 1 487 ? 26.811 -7.077 -21.858 1.00 69.75 487 ALA A N 1
ATOM 3664 C CA . ALA A 1 487 ? 27.967 -6.486 -21.188 1.00 69.75 487 ALA A CA 1
ATOM 3665 C C . ALA A 1 487 ? 27.821 -4.955 -21.104 1.00 69.75 487 ALA A C 1
ATOM 3667 O O . ALA A 1 487 ? 27.136 -4.365 -21.953 1.00 69.75 487 ALA A O 1
ATOM 3668 N N . PRO A 1 488 ? 28.475 -4.290 -20.131 1.00 67.81 488 PRO A N 1
ATOM 3669 C CA . PRO A 1 488 ? 28.555 -2.834 -20.081 1.00 67.81 488 PRO A CA 1
ATOM 3670 C C . PRO A 1 488 ? 29.034 -2.230 -21.409 1.00 67.81 488 PRO A C 1
ATOM 3672 O O . PRO A 1 488 ? 29.939 -2.748 -22.068 1.00 67.81 488 PRO A O 1
ATOM 3675 N N . ALA A 1 489 ? 28.430 -1.110 -21.812 1.00 65.06 489 ALA A N 1
ATOM 3676 C CA . ALA A 1 489 ? 28.821 -0.408 -23.030 1.00 65.06 489 ALA A CA 1
ATOM 3677 C C . ALA A 1 489 ? 30.248 0.158 -22.891 1.00 65.06 489 ALA A C 1
ATOM 3679 O O . ALA A 1 489 ? 30.517 0.930 -21.973 1.00 65.06 489 ALA A O 1
ATOM 3680 N N . GLY A 1 490 ? 31.153 -0.199 -23.811 1.00 60.84 490 GLY A N 1
ATOM 3681 C CA . GLY A 1 490 ? 32.536 0.305 -23.800 1.00 60.84 490 GLY A CA 1
ATOM 3682 C C . GLY A 1 490 ? 33.602 -0.577 -24.460 1.00 60.84 490 GLY A C 1
ATOM 3683 O O . GLY A 1 490 ? 34.726 -0.112 -24.614 1.00 60.84 490 GLY A O 1
ATOM 3684 N N . VAL A 1 491 ? 33.278 -1.808 -24.888 1.00 57.19 491 VAL A N 1
ATOM 3685 C CA . VAL A 1 491 ? 34.281 -2.780 -25.394 1.00 57.19 491 VAL A CA 1
ATOM 3686 C C . VAL A 1 491 ? 34.071 -3.214 -26.856 1.00 57.19 491 VAL A C 1
ATOM 3688 O O . VAL A 1 491 ? 34.630 -4.212 -27.292 1.00 57.19 491 VAL A O 1
ATOM 3691 N N . SER A 1 492 ? 33.321 -2.474 -27.679 1.00 55.12 492 SER A N 1
ATOM 3692 C CA . SER A 1 492 ? 33.418 -2.688 -29.133 1.00 55.12 492 SER A CA 1
ATOM 3693 C C . SER A 1 492 ? 33.264 -1.395 -29.935 1.00 55.12 492 SER A C 1
ATOM 3695 O O . SER A 1 492 ? 32.193 -0.788 -29.909 1.00 55.12 492 SER A O 1
ATOM 3697 N N . PRO A 1 493 ? 34.315 -0.965 -30.656 1.00 54.00 493 PRO A N 1
ATOM 3698 C CA . PRO A 1 493 ? 34.250 0.134 -31.616 1.00 54.00 493 PRO A CA 1
ATOM 3699 C C . PRO A 1 493 ? 33.668 -0.280 -32.983 1.00 54.00 493 PRO A C 1
ATOM 3701 O O . PRO A 1 493 ? 33.596 0.562 -33.876 1.00 54.00 493 PRO A O 1
ATOM 3704 N N . ALA A 1 494 ? 33.275 -1.546 -33.178 1.00 69.25 494 ALA A N 1
ATOM 3705 C CA . ALA A 1 494 ? 32.735 -2.026 -34.449 1.00 69.25 494 ALA A CA 1
ATOM 3706 C C . ALA A 1 494 ? 31.209 -1.866 -34.510 1.00 69.25 494 ALA A C 1
ATOM 3708 O O . ALA A 1 494 ? 30.496 -2.228 -33.571 1.00 69.25 494 ALA A O 1
ATOM 3709 N N . GLU A 1 495 ? 30.702 -1.356 -35.636 1.00 71.50 495 GLU A N 1
ATOM 3710 C CA . GLU A 1 495 ? 29.273 -1.434 -35.937 1.00 71.50 495 GLU A CA 1
ATOM 3711 C C . GLU A 1 495 ? 28.848 -2.913 -35.934 1.00 71.50 495 GLU A C 1
ATOM 3713 O O . GLU A 1 495 ? 29.505 -3.732 -36.583 1.00 71.50 495 GLU A O 1
ATOM 3718 N N . PRO A 1 496 ? 27.792 -3.294 -35.191 1.00 75.19 496 PRO A N 1
ATOM 3719 C CA . PRO A 1 496 ? 27.342 -4.677 -35.174 1.00 75.19 496 PRO A CA 1
ATOM 3720 C C . PRO A 1 496 ? 26.863 -5.078 -36.572 1.00 75.19 496 PRO A C 1
ATOM 3722 O O . PRO A 1 496 ? 26.117 -4.327 -37.209 1.00 75.19 496 PRO A O 1
ATOM 3725 N N . ASP A 1 497 ? 27.242 -6.277 -37.025 1.00 82.25 497 ASP A N 1
ATOM 3726 C CA . ASP A 1 497 ? 26.666 -6.847 -38.241 1.00 82.25 497 ASP A CA 1
ATOM 3727 C C . ASP A 1 497 ? 25.173 -7.104 -38.008 1.00 82.25 497 ASP A C 1
ATOM 3729 O O . ASP A 1 497 ? 24.754 -8.001 -37.274 1.00 82.25 497 ASP A O 1
ATOM 3733 N N . THR A 1 498 ? 24.367 -6.223 -38.589 1.00 85.19 498 THR A N 1
ATOM 3734 C CA . THR A 1 498 ? 22.906 -6.229 -38.506 1.00 85.19 498 THR A CA 1
ATOM 3735 C C . THR A 1 498 ? 22.272 -6.671 -39.823 1.00 85.19 498 THR A C 1
ATOM 3737 O O . THR A 1 498 ? 21.048 -6.591 -39.971 1.00 85.19 498 THR A O 1
ATOM 3740 N N . GLY A 1 499 ? 23.087 -7.137 -40.779 1.00 85.25 499 GLY A N 1
ATOM 3741 C CA . GLY A 1 499 ? 22.633 -7.652 -42.060 1.00 85.25 499 GLY A CA 1
ATOM 3742 C C . GLY A 1 499 ? 21.753 -8.892 -41.904 1.00 85.25 499 GLY A C 1
ATOM 3743 O O . GLY A 1 499 ? 21.912 -9.702 -40.992 1.00 85.25 499 GLY A O 1
ATOM 3744 N N . ILE A 1 500 ? 20.796 -9.049 -42.816 1.00 85.19 500 ILE A N 1
ATOM 3745 C CA . ILE A 1 500 ? 20.024 -10.284 -42.977 1.00 85.19 500 ILE A CA 1
ATOM 3746 C C . ILE A 1 500 ? 20.072 -10.709 -44.440 1.00 85.19 500 ILE A C 1
ATOM 3748 O O . ILE A 1 500 ? 20.182 -9.862 -45.325 1.00 85.19 500 ILE A O 1
ATOM 3752 N N . ALA A 1 501 ? 19.969 -12.013 -44.687 1.00 88.00 501 ALA A N 1
ATOM 3753 C CA . ALA A 1 501 ? 19.939 -12.547 -46.039 1.00 88.00 501 ALA A CA 1
ATOM 3754 C C . ALA A 1 501 ? 18.731 -12.007 -46.833 1.00 88.00 501 ALA A C 1
ATOM 3756 O O . ALA A 1 501 ? 17.645 -11.774 -46.286 1.00 88.00 501 ALA A O 1
ATOM 3757 N N . ASP A 1 502 ? 18.944 -11.778 -48.127 1.00 83.19 502 ASP A N 1
ATOM 3758 C CA . ASP A 1 502 ? 18.000 -11.101 -49.021 1.00 83.19 502 ASP A CA 1
ATOM 3759 C C . ASP A 1 502 ? 16.677 -11.877 -49.167 1.00 83.19 502 ASP A C 1
ATOM 3761 O O . ASP A 1 502 ? 15.590 -11.295 -49.202 1.00 83.19 502 ASP A O 1
ATOM 3765 N N . ASP A 1 503 ? 16.762 -13.206 -49.197 1.00 80.81 503 ASP A N 1
ATOM 3766 C CA . ASP A 1 503 ? 15.638 -14.143 -49.204 1.00 80.81 503 ASP A CA 1
ATOM 3767 C C . ASP A 1 503 ? 14.799 -14.028 -47.923 1.00 80.81 503 ASP A C 1
ATOM 3769 O O . ASP A 1 503 ? 13.574 -13.891 -47.986 1.00 80.81 503 ASP A O 1
ATOM 3773 N N . ARG A 1 504 ? 15.456 -13.968 -46.759 1.00 80.38 504 ARG A N 1
ATOM 3774 C CA . ARG A 1 504 ? 14.812 -13.760 -45.463 1.00 80.38 504 ARG A CA 1
ATOM 3775 C C . ARG A 1 504 ? 14.125 -12.399 -45.416 1.00 80.38 504 ARG A C 1
ATOM 3777 O O . ARG A 1 504 ? 12.974 -12.321 -44.993 1.00 80.38 504 ARG A O 1
ATOM 3784 N N . LEU A 1 505 ? 14.778 -11.333 -45.886 1.00 79.94 505 LEU A N 1
ATOM 3785 C CA . LEU A 1 505 ? 14.176 -9.998 -45.967 1.00 79.94 505 LEU A CA 1
ATOM 3786 C C . LEU A 1 505 ? 12.915 -9.998 -46.845 1.00 79.94 505 LEU A C 1
ATOM 3788 O O . LEU A 1 505 ? 11.879 -9.463 -46.442 1.00 79.94 505 LEU A O 1
ATOM 3792 N N . ARG A 1 506 ? 12.981 -10.621 -48.026 1.00 77.00 506 ARG A N 1
ATOM 3793 C CA . ARG A 1 506 ? 11.841 -10.744 -48.949 1.00 77.00 506 ARG A CA 1
ATOM 3794 C C . ARG A 1 506 ? 10.700 -11.552 -48.338 1.00 77.00 506 ARG A C 1
ATOM 3796 O O . ARG A 1 506 ? 9.552 -11.123 -48.435 1.00 77.00 506 ARG A O 1
ATOM 3803 N N . GLY A 1 507 ? 11.002 -12.664 -47.667 1.00 77.69 507 GLY A N 1
ATOM 3804 C CA . GLY A 1 507 ? 10.006 -13.482 -46.970 1.00 77.69 507 GLY A CA 1
ATOM 3805 C C . GLY A 1 507 ? 9.280 -12.710 -45.866 1.00 77.69 507 GLY A C 1
ATOM 3806 O O . GLY A 1 507 ? 8.056 -12.760 -45.763 1.00 77.69 507 GLY A O 1
ATOM 3807 N N . LEU A 1 508 ? 10.012 -11.915 -45.086 1.00 77.31 508 LEU A N 1
ATOM 3808 C CA . LEU A 1 508 ? 9.446 -11.076 -44.026 1.00 77.31 508 LEU A CA 1
ATOM 3809 C C . LEU A 1 508 ? 8.579 -9.935 -44.572 1.00 77.31 508 LEU A C 1
ATOM 3811 O O . LEU A 1 508 ? 7.503 -9.660 -44.041 1.00 77.31 508 LEU A O 1
ATOM 3815 N N . LEU A 1 509 ? 9.022 -9.294 -45.655 1.00 76.31 509 LEU A N 1
ATOM 3816 C CA . LEU A 1 509 ? 8.236 -8.295 -46.379 1.00 76.31 509 LEU A CA 1
ATOM 3817 C C . LEU A 1 509 ? 6.932 -8.882 -46.929 1.00 76.31 509 LEU A C 1
ATOM 3819 O O . LEU A 1 509 ? 5.894 -8.229 -46.841 1.00 76.31 509 LEU A O 1
ATOM 3823 N N . ALA A 1 510 ? 6.982 -10.104 -47.468 1.00 76.25 510 ALA A N 1
ATOM 3824 C CA . ALA A 1 510 ? 5.797 -10.808 -47.936 1.00 76.25 510 ALA A CA 1
ATOM 3825 C C . ALA A 1 510 ? 4.837 -11.096 -46.775 1.00 76.25 510 ALA A C 1
ATOM 3827 O O . ALA A 1 510 ? 3.667 -10.743 -46.876 1.00 76.25 510 ALA A O 1
ATOM 3828 N N . ALA A 1 511 ? 5.336 -11.631 -45.653 1.00 76.31 511 ALA A N 1
ATOM 3829 C CA . ALA A 1 511 ? 4.533 -11.926 -44.464 1.00 76.31 511 ALA A CA 1
ATOM 3830 C C . ALA A 1 511 ? 3.840 -10.681 -43.880 1.00 76.31 511 ALA A C 1
ATOM 3832 O O . ALA A 1 511 ? 2.670 -10.740 -43.516 1.00 76.31 511 ALA A O 1
ATOM 3833 N N . LEU A 1 512 ? 4.527 -9.533 -43.836 1.00 73.12 512 LEU A N 1
ATOM 3834 C CA . LEU A 1 512 ? 3.946 -8.260 -43.383 1.00 73.12 512 LEU A CA 1
ATOM 3835 C C . LEU A 1 512 ? 2.860 -7.709 -44.318 1.00 73.12 512 LEU A C 1
ATOM 3837 O O . LEU A 1 512 ? 2.079 -6.855 -43.903 1.00 73.12 512 LEU A O 1
ATOM 3841 N N . ALA A 1 513 ? 2.850 -8.145 -45.576 1.00 72.94 513 ALA A N 1
ATOM 3842 C CA . ALA A 1 513 ? 1.909 -7.697 -46.592 1.00 72.94 513 ALA A CA 1
ATOM 3843 C C . ALA A 1 513 ? 0.740 -8.674 -46.807 1.00 72.94 513 ALA A C 1
ATOM 3845 O O . ALA A 1 513 ? -0.128 -8.391 -47.635 1.00 72.94 513 ALA A O 1
ATOM 3846 N N . VAL A 1 514 ? 0.705 -9.803 -46.085 1.00 74.62 514 VAL A N 1
ATOM 3847 C CA . VAL A 1 514 ? -0.429 -10.733 -46.117 1.00 74.62 514 VAL A CA 1
ATOM 3848 C C . VAL A 1 514 ? -1.629 -10.076 -45.441 1.00 74.62 514 VAL A C 1
ATOM 3850 O O . VAL A 1 514 ? -1.589 -9.713 -44.267 1.00 74.62 514 VAL A O 1
ATOM 3853 N N . ILE A 1 515 ? -2.706 -9.936 -46.204 1.00 74.62 515 ILE A N 1
ATOM 3854 C CA . ILE A 1 515 ? -4.032 -9.578 -45.707 1.00 74.62 515 ILE A CA 1
ATOM 3855 C C . ILE A 1 515 ? -4.778 -10.906 -45.511 1.00 74.62 515 ILE A C 1
ATOM 3857 O O . ILE A 1 515 ? -4.814 -11.681 -46.466 1.00 74.62 515 ILE A O 1
ATOM 3861 N N . PRO A 1 516 ? -5.326 -11.204 -44.317 1.00 78.94 516 PRO A N 1
ATOM 3862 C CA . PRO A 1 516 ? -6.081 -12.434 -44.091 1.00 78.94 516 PRO A CA 1
ATOM 3863 C C . PRO A 1 516 ? -7.245 -12.588 -45.074 1.00 78.94 516 PRO A C 1
ATOM 3865 O O . PRO A 1 516 ? -7.939 -11.609 -45.367 1.00 78.94 516 PRO A O 1
ATOM 3868 N N . ASP A 1 517 ? -7.479 -13.814 -45.542 1.00 77.25 517 ASP A N 1
ATOM 3869 C CA . ASP A 1 517 ? -8.605 -14.118 -46.425 1.00 77.25 517 ASP A CA 1
ATOM 3870 C C . ASP A 1 517 ? -9.931 -13.713 -45.760 1.00 77.25 517 ASP A C 1
ATOM 3872 O O . ASP A 1 517 ? -10.155 -13.944 -44.571 1.00 77.25 517 ASP A O 1
ATOM 3876 N N . GLY A 1 518 ? -10.803 -13.051 -46.525 1.00 78.75 518 GLY A N 1
ATOM 3877 C CA . GLY A 1 518 ? -12.088 -12.539 -46.035 1.00 78.75 518 GLY A CA 1
ATOM 3878 C C . GLY A 1 518 ? -12.038 -11.171 -45.339 1.00 78.75 518 GLY A C 1
ATOM 3879 O O . GLY A 1 518 ? -13.095 -10.603 -45.065 1.00 78.75 518 GLY A O 1
ATOM 3880 N N . LEU A 1 519 ? -10.857 -10.582 -45.096 1.00 83.12 519 LEU A N 1
ATOM 3881 C CA . LEU A 1 519 ? -10.768 -9.216 -44.572 1.00 83.12 519 LEU A CA 1
ATOM 3882 C C . LEU A 1 519 ? -11.023 -8.189 -45.689 1.00 83.12 519 LEU A C 1
ATOM 3884 O O . LEU A 1 519 ? -10.160 -7.941 -46.529 1.00 83.12 519 LEU A O 1
ATOM 3888 N N . ALA A 1 520 ? -12.193 -7.545 -45.677 1.00 83.19 520 ALA A N 1
ATOM 3889 C CA . ALA A 1 520 ? -12.506 -6.455 -46.600 1.00 83.19 520 ALA A CA 1
ATOM 3890 C C . ALA A 1 520 ? -11.672 -5.204 -46.267 1.00 83.19 520 ALA A C 1
ATOM 3892 O O . ALA A 1 520 ? -11.925 -4.508 -45.280 1.00 83.19 520 ALA A O 1
ATOM 3893 N N . VAL A 1 521 ? -10.665 -4.907 -47.088 1.00 78.50 521 VAL A N 1
ATOM 3894 C CA . VAL A 1 521 ? -9.786 -3.750 -46.887 1.00 78.50 521 VAL A CA 1
ATOM 3895 C C . VAL A 1 521 ? -10.367 -2.513 -47.572 1.00 78.50 521 VAL A C 1
ATOM 3897 O O . VAL A 1 521 ? -10.929 -2.569 -48.663 1.00 78.50 521 VAL A O 1
ATOM 3900 N N . ASP A 1 522 ? -10.228 -1.349 -46.930 1.00 82.50 522 ASP A N 1
ATOM 3901 C CA . ASP A 1 522 ? -10.624 -0.079 -47.540 1.00 82.50 522 ASP A CA 1
ATOM 3902 C C . ASP A 1 522 ? -9.866 0.149 -48.862 1.00 82.50 522 ASP A C 1
ATOM 3904 O O . ASP A 1 522 ? -8.633 0.097 -48.917 1.00 82.50 522 ASP A O 1
ATOM 3908 N N . ARG A 1 523 ? -10.600 0.484 -49.930 1.00 80.00 523 ARG A N 1
ATOM 3909 C CA . ARG A 1 523 ? -10.049 0.672 -51.285 1.00 80.00 523 ARG A CA 1
ATOM 3910 C C . ARG A 1 523 ? -8.894 1.681 -51.350 1.00 80.00 523 ARG A C 1
ATOM 3912 O O . ARG A 1 523 ? -8.045 1.588 -52.237 1.00 80.00 523 ARG A O 1
ATOM 3919 N N . LYS A 1 524 ? -8.836 2.688 -50.466 1.00 74.81 524 LYS A N 1
ATOM 3920 C CA . LYS A 1 524 ? -7.719 3.655 -50.422 1.00 74.81 524 LYS A CA 1
ATOM 3921 C C . LYS A 1 524 ? -6.470 3.038 -49.796 1.00 74.81 524 LYS A C 1
ATOM 3923 O O . LYS A 1 524 ? -5.365 3.432 -50.175 1.00 74.81 524 LYS A O 1
ATOM 3928 N N . VAL A 1 525 ? -6.631 2.099 -48.865 1.00 71.50 525 VAL A N 1
ATOM 3929 C CA . VAL A 1 525 ? -5.529 1.334 -48.270 1.00 71.50 525 VAL A CA 1
ATOM 3930 C C . VAL A 1 525 ? -4.980 0.343 -49.289 1.00 71.50 525 VAL A C 1
ATOM 3932 O O . VAL A 1 525 ? -3.779 0.383 -49.534 1.00 71.50 525 VAL A O 1
ATOM 3935 N N . GLU A 1 526 ? -5.832 -0.417 -49.982 1.00 68.69 526 GLU A N 1
ATOM 3936 C CA . GLU A 1 526 ? -5.413 -1.323 -51.069 1.00 68.69 526 GLU A CA 1
ATOM 3937 C C . GLU A 1 526 ? -4.666 -0.583 -52.186 1.00 68.69 526 GLU A C 1
ATOM 3939 O O . GLU A 1 526 ? -3.643 -1.042 -52.686 1.00 68.69 526 GLU A O 1
ATOM 3944 N N . ARG A 1 527 ? -5.120 0.622 -52.557 1.00 67.94 527 ARG A N 1
ATOM 3945 C CA . ARG A 1 527 ? -4.426 1.449 -53.560 1.00 67.94 527 ARG A CA 1
ATOM 3946 C C . ARG A 1 527 ? -3.052 1.939 -53.096 1.00 67.94 527 ARG A C 1
ATOM 3948 O O . ARG A 1 527 ? -2.158 2.096 -53.925 1.00 67.94 527 ARG A O 1
ATOM 3955 N N . ARG A 1 528 ? -2.877 2.238 -51.804 1.00 62.75 528 ARG A N 1
ATOM 3956 C CA . ARG A 1 528 ? -1.591 2.704 -51.241 1.00 62.75 528 ARG A CA 1
ATOM 3957 C C . ARG A 1 528 ? -0.639 1.551 -50.919 1.00 62.75 528 ARG A C 1
ATOM 3959 O O . ARG A 1 528 ? 0.573 1.723 -51.039 1.00 62.75 528 ARG A O 1
ATOM 3966 N N . HIS A 1 529 ? -1.191 0.403 -50.547 1.00 61.44 529 HIS A N 1
ATOM 3967 C CA . HIS A 1 529 ? -0.494 -0.817 -50.158 1.00 61.44 529 HIS A CA 1
ATOM 3968 C C . HIS A 1 529 ? -1.068 -1.993 -50.954 1.00 61.44 529 HIS A C 1
ATOM 3970 O O . HIS A 1 529 ? -1.772 -2.826 -50.386 1.00 61.44 529 HIS A O 1
ATOM 3976 N N . PRO A 1 530 ? -0.821 -2.041 -52.276 1.00 58.50 530 PRO A N 1
ATOM 3977 C CA . PRO A 1 530 ? -1.328 -3.131 -53.090 1.00 58.50 530 PRO A CA 1
ATOM 3978 C C . PRO A 1 530 ? -0.727 -4.451 -52.596 1.00 58.50 530 PRO A C 1
ATOM 3980 O O . PRO A 1 530 ? 0.468 -4.468 -52.267 1.00 58.50 530 PRO A O 1
ATOM 3983 N N . PRO A 1 531 ? -1.513 -5.542 -52.554 1.00 54.03 531 PRO A N 1
ATOM 3984 C CA . PRO A 1 531 ? -0.985 -6.850 -52.201 1.00 54.03 531 PRO A CA 1
ATOM 3985 C C . PRO A 1 531 ? 0.200 -7.187 -53.119 1.00 54.03 531 PRO A C 1
ATOM 3987 O O . PRO A 1 531 ? 0.202 -6.794 -54.297 1.00 54.03 531 PRO A O 1
ATOM 3990 N N . PRO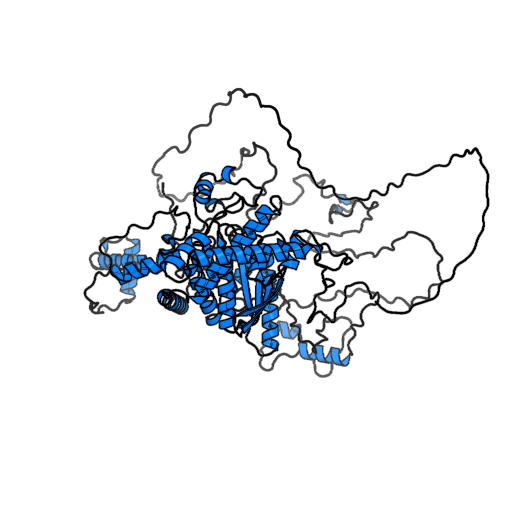 A 1 532 ? 1.241 -7.865 -52.603 1.00 51.94 532 PRO A N 1
ATOM 3991 C CA . PRO A 1 532 ? 2.403 -8.215 -53.403 1.00 51.94 532 PRO A CA 1
ATOM 3992 C C . PRO A 1 532 ? 1.944 -9.045 -54.607 1.00 51.94 532 PRO A C 1
ATOM 3994 O O . PRO A 1 532 ? 1.370 -10.122 -54.460 1.00 51.94 532 PRO A O 1
ATOM 3997 N N . ARG A 1 533 ? 2.166 -8.528 -55.822 1.00 47.50 533 ARG A N 1
ATOM 3998 C CA . ARG A 1 533 ? 1.885 -9.277 -57.053 1.00 47.50 533 ARG A CA 1
ATOM 3999 C C . ARG A 1 533 ? 2.805 -10.499 -57.084 1.00 47.50 533 ARG A C 1
ATOM 4001 O O . ARG A 1 533 ? 4.021 -10.338 -56.949 1.00 47.50 533 ARG A O 1
ATOM 4008 N N . ARG A 1 534 ? 2.240 -11.700 -57.275 1.00 38.44 534 ARG A N 1
ATOM 4009 C CA . ARG A 1 534 ? 3.014 -12.932 -57.518 1.00 38.44 534 ARG A CA 1
ATOM 4010 C C . ARG A 1 534 ? 4.063 -12.644 -58.604 1.00 38.44 534 ARG A C 1
ATOM 4012 O O . ARG A 1 534 ? 3.702 -12.257 -59.710 1.00 38.44 534 ARG A O 1
ATOM 4019 N N . GLY A 1 535 ? 5.347 -12.776 -58.260 1.00 40.53 535 GLY A N 1
ATOM 4020 C CA . GLY A 1 535 ? 6.468 -12.665 -59.204 1.00 40.53 535 GLY A CA 1
ATOM 4021 C C . GLY A 1 535 ? 7.214 -11.324 -59.282 1.00 40.53 535 GLY A C 1
ATOM 4022 O O . GLY A 1 535 ? 8.162 -11.235 -60.052 1.00 40.53 535 GLY A O 1
ATOM 4023 N N . ALA A 1 536 ? 6.872 -10.291 -58.500 1.00 41.16 536 ALA A N 1
ATOM 4024 C CA . ALA A 1 536 ? 7.574 -8.998 -58.563 1.00 41.16 536 ALA A CA 1
ATOM 4025 C C . ALA A 1 536 ? 8.079 -8.514 -57.193 1.00 41.16 536 ALA A C 1
ATOM 4027 O O . ALA A 1 536 ? 7.628 -7.499 -56.664 1.00 41.16 536 ALA A O 1
ATOM 4028 N N . ALA A 1 537 ? 9.065 -9.210 -56.624 1.00 39.06 537 ALA A N 1
ATOM 4029 C CA . ALA A 1 537 ? 9.846 -8.695 -55.499 1.00 39.06 537 ALA A CA 1
ATOM 4030 C C . ALA A 1 537 ? 10.943 -7.738 -56.009 1.00 39.06 537 ALA A C 1
ATOM 4032 O O . ALA A 1 537 ? 12.136 -8.007 -55.913 1.00 39.06 537 ALA A O 1
ATOM 4033 N N . GLY A 1 538 ? 10.553 -6.612 -56.603 1.00 39.22 538 GLY A N 1
ATOM 4034 C CA . GLY A 1 538 ? 11.484 -5.520 -56.870 1.00 39.22 538 GLY A CA 1
ATOM 4035 C C . GLY A 1 538 ? 11.592 -4.631 -55.634 1.00 39.22 538 GLY A C 1
ATOM 4036 O O . GLY A 1 538 ? 10.664 -3.868 -55.358 1.00 39.22 538 GLY A O 1
ATOM 4037 N N . LEU A 1 539 ? 12.714 -4.685 -54.906 1.00 43.69 539 LEU A N 1
ATOM 4038 C CA . LEU A 1 539 ? 13.116 -3.607 -53.995 1.00 43.69 539 LEU A CA 1
ATOM 4039 C C . LEU A 1 539 ? 13.450 -2.393 -54.868 1.00 43.69 539 LEU A C 1
ATOM 4041 O O . LEU A 1 539 ? 14.592 -2.167 -55.242 1.00 43.69 539 LEU A O 1
ATOM 4045 N N . GLY A 1 540 ? 12.427 -1.658 -55.303 1.00 37.81 540 GLY A N 1
ATOM 4046 C CA . GLY A 1 540 ? 12.652 -0.437 -56.063 1.00 37.81 540 GLY A CA 1
ATOM 4047 C C . GLY A 1 540 ? 13.473 0.539 -55.221 1.00 37.81 540 GLY A C 1
ATOM 4048 O O . GLY A 1 540 ? 13.177 0.713 -54.038 1.00 37.81 540 GLY A O 1
ATOM 4049 N N . ASP A 1 541 ? 14.410 1.234 -55.866 1.00 37.50 541 ASP A N 1
ATOM 4050 C CA . ASP A 1 541 ? 15.340 2.275 -55.370 1.00 37.50 541 ASP A CA 1
ATOM 4051 C C . ASP A 1 541 ? 14.714 3.405 -54.509 1.00 37.50 541 ASP A C 1
ATOM 4053 O O . ASP A 1 541 ? 15.364 4.364 -54.101 1.00 37.50 541 ASP A O 1
ATOM 4057 N N . ARG A 1 542 ? 13.400 3.350 -54.267 1.00 35.12 542 ARG A N 1
ATOM 4058 C CA . ARG A 1 542 ? 12.586 4.355 -53.574 1.00 35.12 542 ARG A CA 1
ATOM 4059 C C . ARG A 1 542 ? 11.741 3.801 -52.427 1.00 35.12 542 ARG A C 1
ATOM 4061 O O . ARG A 1 542 ? 10.958 4.555 -51.852 1.00 35.12 542 ARG A O 1
ATOM 4068 N N . ARG A 1 543 ? 11.849 2.513 -52.089 1.00 40.00 543 ARG A N 1
ATOM 4069 C CA . ARG A 1 543 ? 11.101 1.902 -50.979 1.00 40.00 543 ARG A CA 1
ATOM 4070 C C . ARG A 1 543 ? 12.046 1.182 -50.027 1.00 40.00 543 ARG A C 1
ATOM 4072 O O . ARG A 1 543 ? 11.984 -0.031 -49.878 1.00 40.00 543 ARG A O 1
ATOM 4079 N N . GLY A 1 544 ? 12.875 1.958 -49.332 1.00 36.75 544 GLY A N 1
ATOM 4080 C CA . GLY A 1 544 ? 13.432 1.523 -48.056 1.00 36.75 544 GLY A CA 1
ATOM 4081 C C . GLY A 1 544 ? 12.285 1.378 -47.059 1.00 36.75 544 GLY A C 1
ATOM 4082 O O . GLY A 1 544 ? 11.964 2.315 -46.329 1.00 36.75 544 GLY A O 1
ATOM 4083 N N . ALA A 1 545 ? 11.597 0.238 -47.082 1.00 38.16 545 ALA A N 1
ATOM 4084 C CA . ALA A 1 545 ? 10.743 -0.151 -45.979 1.00 38.16 545 ALA A CA 1
ATOM 4085 C C . ALA A 1 545 ? 11.670 -0.302 -44.774 1.00 38.16 545 ALA A C 1
ATOM 4087 O O . ALA A 1 545 ? 12.552 -1.155 -44.772 1.00 38.16 545 ALA A O 1
ATOM 4088 N N . GLY A 1 546 ? 11.511 0.558 -43.770 1.00 38.88 546 GLY A N 1
ATOM 4089 C CA . GLY A 1 546 ? 12.181 0.387 -42.490 1.00 38.88 546 GLY A CA 1
ATOM 4090 C C . GLY A 1 546 ? 11.635 -0.849 -41.778 1.00 38.88 546 GLY A C 1
ATOM 4091 O O . GLY A 1 546 ? 10.894 -0.712 -40.807 1.00 38.88 546 GLY A O 1
ATOM 4092 N N . LEU A 1 547 ? 11.975 -2.053 -42.251 1.00 37.47 547 LEU A N 1
ATOM 4093 C CA . LEU A 1 547 ? 11.932 -3.251 -41.424 1.00 37.47 547 LEU A CA 1
ATOM 4094 C C . LEU A 1 547 ? 13.107 -3.139 -40.459 1.00 37.47 547 LEU A C 1
ATOM 4096 O O . LEU A 1 547 ? 14.210 -3.596 -40.731 1.00 37.47 547 LEU A O 1
ATOM 4100 N N . ARG A 1 548 ? 12.861 -2.548 -39.290 1.00 35.31 548 ARG A N 1
ATOM 4101 C CA . ARG A 1 548 ? 13.612 -2.962 -38.106 1.00 35.31 548 ARG A CA 1
ATOM 4102 C C . ARG A 1 548 ? 13.083 -4.340 -37.759 1.00 35.31 548 ARG A C 1
ATOM 4104 O O . ARG A 1 548 ? 12.029 -4.449 -37.133 1.00 35.31 548 ARG A O 1
ATOM 4111 N N . HIS A 1 549 ? 13.723 -5.379 -38.282 1.00 37.06 549 HIS A N 1
ATOM 4112 C CA . HIS A 1 549 ? 13.288 -6.718 -3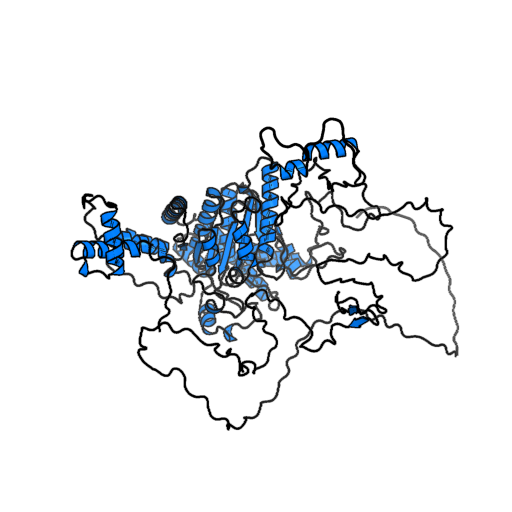7.956 1.00 37.06 549 HIS A CA 1
ATOM 4113 C C . HIS A 1 549 ? 13.648 -7.041 -36.515 1.00 37.06 549 HIS A C 1
ATOM 4115 O O . HIS A 1 549 ? 14.802 -6.931 -36.107 1.00 37.06 549 HIS A O 1
ATOM 4121 N N . ALA A 1 550 ? 12.643 -7.535 -35.798 1.00 34.69 550 ALA A N 1
ATOM 4122 C CA . ALA A 1 550 ? 12.774 -8.502 -34.722 1.00 34.69 550 ALA A CA 1
ATOM 4123 C C . ALA A 1 550 ? 13.469 -9.770 -35.270 1.00 34.69 550 ALA A C 1
ATOM 4125 O O . ALA A 1 550 ? 12.845 -10.808 -35.487 1.00 34.69 550 ALA A O 1
ATOM 4126 N N . ALA A 1 551 ? 14.748 -9.655 -35.646 1.00 30.47 551 ALA A N 1
ATOM 4127 C CA . ALA A 1 551 ? 15.526 -10.716 -36.289 1.00 30.47 551 ALA A CA 1
ATOM 4128 C C . ALA A 1 551 ? 15.933 -11.822 -35.303 1.00 30.47 551 ALA A C 1
ATOM 4130 O O . ALA A 1 551 ? 16.293 -12.918 -35.736 1.00 30.47 551 ALA A O 1
ATOM 4131 N N . ARG A 1 552 ? 15.791 -11.587 -33.993 1.00 34.00 552 ARG A N 1
ATOM 4132 C CA . ARG A 1 552 ? 15.950 -12.598 -32.944 1.00 34.00 552 ARG A CA 1
ATOM 4133 C C . ARG A 1 552 ? 14.608 -13.220 -32.550 1.00 34.00 552 ARG A C 1
ATOM 4135 O O . ARG A 1 552 ? 14.265 -13.246 -31.389 1.00 34.00 552 ARG A O 1
ATOM 4142 N N . ARG A 1 553 ? 13.847 -13.783 -33.494 1.00 35.09 553 ARG A N 1
ATOM 4143 C CA . ARG A 1 553 ? 12.644 -14.593 -33.176 1.00 35.09 553 ARG A CA 1
ATOM 4144 C C . ARG A 1 553 ? 12.956 -15.982 -32.575 1.00 35.09 553 ARG A C 1
ATOM 4146 O O . ARG A 1 553 ? 12.091 -16.848 -32.580 1.00 35.09 553 ARG A O 1
ATOM 4153 N N . ARG A 1 554 ? 14.178 -16.197 -32.071 1.00 34.81 554 ARG A N 1
ATOM 4154 C CA . ARG A 1 554 ? 14.474 -17.278 -31.115 1.00 34.81 554 ARG A CA 1
ATOM 4155 C C . ARG A 1 554 ? 14.348 -16.823 -29.655 1.00 34.81 554 ARG A C 1
ATOM 4157 O O . ARG A 1 554 ? 14.157 -17.682 -28.813 1.00 34.81 554 ARG A O 1
ATOM 4164 N N . ASP A 1 555 ? 14.322 -15.510 -29.402 1.00 34.09 555 ASP A N 1
ATOM 4165 C CA . ASP A 1 555 ? 13.899 -14.916 -28.133 1.00 34.09 555 ASP A CA 1
ATOM 4166 C C . ASP A 1 555 ? 12.642 -14.081 -28.403 1.00 34.09 555 ASP A C 1
ATOM 4168 O O . ASP A 1 555 ? 12.688 -13.023 -29.036 1.00 34.09 555 ASP A O 1
ATOM 4172 N N . ALA A 1 556 ? 11.484 -14.592 -27.996 1.00 29.48 556 ALA A N 1
ATOM 4173 C CA . ALA A 1 556 ? 10.209 -13.898 -28.108 1.00 29.48 556 ALA A CA 1
ATOM 4174 C C . ALA A 1 556 ? 10.213 -12.634 -27.225 1.00 29.48 556 ALA A C 1
ATOM 4176 O O . ALA A 1 556 ? 9.883 -12.669 -26.049 1.00 29.48 556 ALA A O 1
ATOM 4177 N N . GLY A 1 557 ? 10.644 -11.502 -27.782 1.00 35.31 557 GLY A N 1
ATOM 4178 C CA . GLY A 1 557 ? 10.388 -10.179 -27.221 1.00 35.31 557 GLY A CA 1
ATOM 4179 C C . GLY A 1 557 ? 9.247 -9.524 -27.990 1.00 35.31 557 GLY A C 1
ATOM 4180 O O . GLY A 1 557 ? 9.378 -9.291 -29.197 1.00 35.31 557 GLY A O 1
ATOM 4181 N N . ALA A 1 558 ? 8.133 -9.239 -27.314 1.00 38.12 558 ALA A N 1
ATOM 4182 C CA . ALA A 1 558 ? 7.003 -8.514 -27.882 1.00 38.12 558 A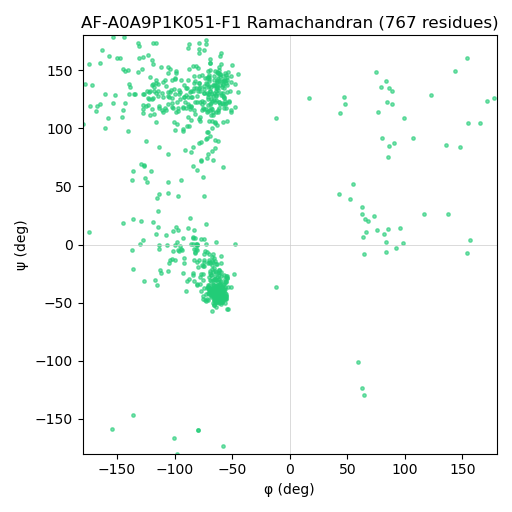LA A CA 1
ATOM 4183 C C . ALA A 1 558 ? 7.476 -7.185 -28.496 1.00 38.12 558 ALA A C 1
ATOM 4185 O O . ALA A 1 558 ? 8.108 -6.353 -27.844 1.00 38.12 558 ALA A O 1
ATOM 4186 N N . ALA A 1 559 ? 7.188 -6.973 -29.781 1.00 45.00 559 ALA A N 1
ATOM 4187 C CA . ALA A 1 559 ? 7.407 -5.686 -30.425 1.00 45.00 559 ALA A CA 1
ATOM 4188 C C . ALA A 1 559 ? 6.288 -4.724 -30.007 1.00 45.00 559 ALA A C 1
ATOM 4190 O O . ALA A 1 559 ? 5.403 -4.407 -30.805 1.00 45.00 559 ALA A O 1
ATOM 4191 N N . ASP A 1 560 ? 6.323 -4.260 -28.762 1.00 50.00 560 ASP A N 1
ATOM 4192 C CA . ASP A 1 560 ? 5.408 -3.224 -28.316 1.00 50.00 560 ASP A CA 1
ATOM 4193 C C . ASP A 1 560 ? 5.748 -1.916 -29.026 1.00 50.00 560 ASP A C 1
ATOM 4195 O O . ASP A 1 560 ? 6.837 -1.350 -28.909 1.00 50.00 560 ASP A O 1
ATOM 4199 N N . ARG A 1 561 ? 4.788 -1.421 -29.808 1.00 54.16 561 ARG A N 1
ATOM 4200 C CA . ARG A 1 561 ? 4.806 -0.056 -30.339 1.00 54.16 561 ARG A CA 1
ATOM 4201 C C . ARG A 1 561 ? 3.779 0.775 -29.575 1.00 54.16 561 ARG A C 1
ATOM 4203 O O . ARG A 1 561 ? 2.684 1.003 -30.101 1.00 54.16 561 ARG A O 1
ATOM 4210 N N . PRO A 1 562 ? 4.092 1.224 -28.347 1.00 51.09 562 PRO A N 1
ATOM 4211 C CA . PRO A 1 562 ? 3.227 2.147 -27.637 1.00 51.09 562 PRO A CA 1
ATOM 4212 C C . PRO A 1 562 ? 3.270 3.524 -28.316 1.00 51.09 562 PRO A C 1
ATOM 4214 O O . PRO A 1 562 ? 4.292 3.948 -28.857 1.00 51.09 562 PRO A O 1
ATOM 4217 N N . GLY A 1 563 ? 2.141 4.234 -28.312 1.00 49.34 563 GLY A N 1
ATOM 4218 C CA . GLY A 1 563 ? 2.059 5.615 -28.795 1.00 49.34 563 GLY A CA 1
ATOM 4219 C C . GLY A 1 563 ? 0.757 5.949 -29.522 1.00 49.34 563 GLY A C 1
ATOM 4220 O O . GLY A 1 563 ? 0.146 5.110 -30.191 1.00 49.34 563 GLY A O 1
ATOM 4221 N N . ARG A 1 564 ? 0.328 7.216 -29.428 1.00 38.72 564 ARG A N 1
ATOM 4222 C CA . ARG A 1 564 ? -0.863 7.704 -30.140 1.00 38.72 564 ARG A CA 1
ATOM 4223 C C . ARG A 1 564 ? -0.661 7.570 -31.649 1.00 38.72 564 ARG A C 1
ATOM 4225 O O . ARG A 1 564 ? 0.226 8.187 -32.227 1.00 38.72 564 ARG A O 1
ATOM 4232 N N . GLY A 1 565 ? -1.501 6.755 -32.286 1.00 36.41 565 GLY A N 1
ATOM 4233 C CA . GLY A 1 565 ? -1.411 6.497 -33.721 1.00 36.41 565 GLY A CA 1
ATOM 4234 C C . GLY A 1 565 ? -0.270 5.561 -34.129 1.00 36.41 565 GLY A C 1
ATOM 4235 O O . GLY A 1 565 ? -0.031 5.440 -35.323 1.00 36.41 565 GLY A O 1
ATOM 4236 N N . ALA A 1 566 ? 0.392 4.854 -33.204 1.00 50.44 566 ALA A N 1
ATOM 4237 C CA . ALA A 1 566 ? 1.461 3.901 -33.534 1.00 50.44 566 ALA A CA 1
ATOM 4238 C C . ALA A 1 566 ? 0.992 2.758 -34.454 1.00 50.44 566 ALA A C 1
ATOM 4240 O O . ALA A 1 566 ? 1.732 2.336 -35.338 1.00 50.44 566 ALA A O 1
ATOM 4241 N N . ARG A 1 567 ? -0.283 2.353 -34.348 1.00 47.25 567 ARG A N 1
ATOM 4242 C CA . ARG A 1 567 ? -0.938 1.426 -35.295 1.00 47.25 567 ARG A CA 1
ATOM 4243 C C . ARG A 1 567 ? -1.170 2.026 -36.695 1.00 47.25 567 ARG A C 1
ATOM 4245 O O . ARG A 1 567 ? -1.453 1.292 -37.630 1.00 47.25 567 ARG A O 1
ATOM 4252 N N . ARG A 1 568 ? -1.077 3.356 -36.842 1.00 40.09 568 ARG A N 1
ATOM 4253 C CA . ARG A 1 568 ? -1.276 4.127 -38.090 1.00 40.09 568 ARG A CA 1
ATOM 4254 C C . ARG A 1 568 ? 0.006 4.807 -38.598 1.00 40.09 568 ARG A C 1
ATOM 4256 O O . ARG A 1 568 ? -0.021 5.429 -39.660 1.00 40.09 568 ARG A O 1
ATOM 4263 N N . LEU A 1 569 ? 1.117 4.708 -37.864 1.00 35.19 569 LEU A N 1
ATOM 4264 C CA . LEU A 1 569 ? 2.418 5.236 -38.267 1.00 35.19 569 LEU A CA 1
ATOM 4265 C C . LEU A 1 569 ? 3.055 4.277 -39.274 1.00 35.19 569 LEU A C 1
ATOM 4267 O O . LEU A 1 569 ? 3.835 3.390 -38.937 1.00 35.19 569 LEU A O 1
ATOM 4271 N N . LEU A 1 570 ? 2.719 4.486 -40.543 1.00 38.62 570 LEU A N 1
ATOM 4272 C CA . LEU A 1 570 ? 3.594 4.094 -41.639 1.00 38.62 570 LEU A CA 1
ATOM 4273 C C . LEU A 1 570 ? 4.891 4.899 -41.514 1.00 38.62 570 LEU A C 1
ATOM 4275 O O . LEU A 1 570 ? 4.853 6.088 -41.182 1.00 38.62 570 LEU A O 1
ATOM 4279 N N . ALA A 1 571 ? 6.029 4.252 -41.773 1.00 33.59 571 ALA A N 1
ATOM 4280 C CA . ALA A 1 571 ? 7.318 4.931 -41.823 1.00 33.59 571 ALA A CA 1
ATOM 4281 C C . ALA A 1 571 ? 7.204 6.201 -42.694 1.00 33.59 571 ALA A C 1
ATOM 4283 O O . ALA A 1 571 ? 6.545 6.155 -43.741 1.00 33.59 571 ALA A O 1
ATOM 4284 N N . PRO A 1 572 ? 7.803 7.338 -42.288 1.00 25.42 572 PRO A N 1
ATOM 4285 C CA . PRO A 1 572 ? 7.813 8.520 -43.136 1.00 25.42 572 PRO A CA 1
ATOM 4286 C C . PRO A 1 572 ? 8.392 8.135 -44.507 1.00 25.42 572 PRO A C 1
ATOM 4288 O O . PRO A 1 572 ? 9.372 7.386 -44.553 1.00 25.42 572 PRO A O 1
ATOM 4291 N N . PRO A 1 573 ? 7.816 8.604 -45.630 1.00 27.73 573 PRO A N 1
ATOM 4292 C CA . PRO A 1 573 ? 8.401 8.344 -46.935 1.00 27.73 573 PRO A CA 1
ATOM 4293 C C . PRO A 1 573 ? 9.822 8.905 -46.933 1.00 27.73 573 PRO A C 1
ATOM 4295 O O . PRO A 1 573 ? 10.021 10.100 -46.695 1.00 27.73 573 PRO A O 1
ATOM 4298 N N . PHE A 1 574 ? 10.804 8.033 -47.171 1.00 30.14 574 PHE A N 1
ATOM 4299 C CA . PHE A 1 574 ? 12.190 8.431 -47.368 1.00 30.14 574 PHE A CA 1
ATOM 4300 C C . PHE A 1 574 ? 12.218 9.532 -48.433 1.00 30.14 574 PHE A C 1
ATOM 4302 O O . PHE A 1 574 ? 11.848 9.317 -49.590 1.00 30.14 574 PHE A O 1
ATOM 4309 N N . ARG A 1 575 ? 12.641 10.740 -48.051 1.00 28.56 575 ARG A N 1
ATOM 4310 C CA . ARG A 1 575 ? 13.122 11.695 -49.045 1.00 28.56 575 ARG A CA 1
ATOM 4311 C C . ARG A 1 575 ? 14.466 11.159 -49.499 1.00 28.56 575 ARG A C 1
ATOM 4313 O O . ARG A 1 575 ? 15.385 11.094 -48.694 1.00 28.56 575 ARG A O 1
ATOM 4320 N N . ALA A 1 576 ? 14.542 10.750 -50.761 1.00 30.08 576 ALA A N 1
ATOM 4321 C CA . ALA A 1 576 ? 15.796 10.387 -51.396 1.00 30.08 576 ALA A CA 1
ATOM 4322 C C . ALA A 1 576 ? 16.805 11.521 -51.183 1.00 30.08 576 ALA A C 1
ATOM 4324 O O . ALA A 1 576 ? 16.613 12.625 -51.708 1.00 30.08 576 ALA A O 1
ATOM 4325 N N . ASP A 1 577 ? 17.862 11.253 -50.423 1.00 31.92 577 ASP A N 1
ATOM 4326 C CA . ASP A 1 577 ? 19.066 12.051 -50.547 1.00 31.92 577 ASP A CA 1
ATOM 4327 C C . ASP A 1 577 ? 19.616 11.755 -51.940 1.00 31.92 577 ASP A C 1
ATOM 4329 O O . ASP A 1 577 ? 19.960 10.621 -52.277 1.00 31.92 577 ASP A O 1
ATOM 4333 N N . ARG A 1 578 ? 19.615 12.770 -52.805 1.00 33.78 578 ARG A N 1
ATOM 4334 C CA . ARG A 1 578 ? 20.250 12.692 -54.121 1.00 33.78 578 ARG A CA 1
ATOM 4335 C C . ARG A 1 578 ? 21.765 12.701 -53.922 1.00 33.78 578 ARG A C 1
ATOM 4337 O O . ARG A 1 578 ? 22.419 13.696 -54.229 1.00 33.78 578 ARG A O 1
ATOM 4344 N N . HIS A 1 579 ? 22.339 11.599 -53.456 1.00 32.72 579 HIS A N 1
ATOM 4345 C CA . HIS A 1 579 ? 23.759 11.349 -53.653 1.00 32.72 579 HIS A CA 1
ATOM 4346 C C . HIS A 1 579 ? 23.960 10.876 -55.093 1.00 32.72 579 HIS A C 1
ATOM 4348 O O . HIS A 1 579 ? 23.888 9.697 -55.416 1.00 32.72 579 HIS A O 1
ATOM 4354 N N . ARG A 1 580 ? 24.158 11.848 -55.991 1.00 37.16 580 ARG A N 1
ATOM 4355 C CA . ARG A 1 580 ? 24.725 11.593 -57.317 1.00 37.16 580 ARG A CA 1
ATOM 4356 C C . ARG A 1 580 ? 26.113 10.972 -57.146 1.00 37.16 580 ARG A C 1
ATOM 4358 O O . ARG A 1 580 ? 26.896 11.465 -56.335 1.00 37.16 580 ARG A O 1
ATOM 4365 N N . HIS A 1 581 ? 26.366 9.936 -57.943 1.00 37.12 581 HIS A N 1
ATOM 4366 C CA . HIS A 1 581 ? 27.652 9.312 -58.254 1.00 37.12 581 HIS A CA 1
ATOM 4367 C C . HIS A 1 581 ? 28.878 10.120 -57.800 1.00 37.12 581 HIS A C 1
ATOM 4369 O O . HIS A 1 581 ? 29.213 11.147 -58.392 1.00 37.12 581 HIS A O 1
ATOM 4375 N N . ARG A 1 582 ? 29.578 9.629 -56.776 1.00 32.62 582 ARG A N 1
ATOM 4376 C CA . ARG A 1 582 ? 30.996 9.932 -56.575 1.00 32.62 582 ARG A CA 1
ATOM 4377 C C . ARG A 1 582 ? 31.777 8.657 -56.859 1.00 32.62 582 ARG A C 1
ATOM 4379 O O . ARG A 1 582 ? 31.446 7.607 -56.321 1.00 32.62 582 ARG A O 1
ATOM 4386 N N . ALA A 1 583 ? 32.760 8.780 -57.746 1.00 33.62 583 ALA A N 1
ATOM 4387 C CA . ALA A 1 583 ? 33.760 7.764 -58.048 1.00 33.62 583 ALA A CA 1
ATOM 4388 C C . ALA A 1 583 ? 34.419 7.225 -56.757 1.00 33.62 583 ALA A C 1
ATOM 4390 O O . ALA A 1 583 ? 34.447 7.952 -55.756 1.00 33.62 583 ALA A O 1
ATOM 4391 N N . PRO A 1 584 ? 34.945 5.984 -56.762 1.00 33.00 584 PRO A N 1
ATOM 4392 C CA . PRO A 1 584 ? 35.575 5.400 -55.582 1.00 33.00 584 PRO A CA 1
ATOM 4393 C C . PRO A 1 584 ? 36.739 6.285 -55.095 1.00 33.00 584 PRO A C 1
ATOM 4395 O O . PRO A 1 584 ? 37.491 6.814 -55.920 1.00 33.00 584 PRO A O 1
ATOM 4398 N N . PRO A 1 585 ? 36.891 6.500 -53.775 1.00 32.91 585 PRO A N 1
ATOM 4399 C CA . PRO A 1 585 ? 37.970 7.322 -53.252 1.00 32.91 585 PRO A CA 1
ATOM 4400 C C . PRO A 1 585 ? 39.317 6.618 -53.458 1.00 32.91 585 PRO A C 1
ATOM 4402 O O . PRO A 1 585 ? 39.475 5.444 -53.128 1.00 32.91 585 PRO A O 1
ATOM 4405 N N . ARG A 1 586 ? 40.299 7.359 -53.987 1.00 30.78 586 ARG A N 1
ATOM 4406 C CA . ARG A 1 586 ? 41.718 6.976 -53.941 1.00 30.78 586 ARG A CA 1
ATOM 4407 C C . ARG A 1 586 ? 42.144 6.768 -52.483 1.00 30.78 586 ARG A C 1
ATOM 4409 O O . ARG A 1 586 ? 41.719 7.528 -51.610 1.00 30.78 586 ARG A O 1
ATOM 4416 N N . GLN A 1 587 ? 42.987 5.762 -52.248 1.00 31.20 587 GLN A N 1
ATOM 4417 C CA . GLN A 1 587 ? 43.632 5.528 -50.954 1.00 31.20 587 GLN A CA 1
ATOM 4418 C C . GLN A 1 587 ? 44.374 6.799 -50.501 1.00 31.20 587 GLN A C 1
ATOM 4420 O O . GLN A 1 587 ? 45.098 7.383 -51.311 1.00 31.20 587 GLN A O 1
ATOM 4425 N N . PRO A 1 588 ? 44.191 7.266 -49.254 1.00 32.59 588 PRO A N 1
ATOM 4426 C CA . PRO A 1 588 ? 44.954 8.391 -48.744 1.00 32.59 588 PRO A CA 1
ATOM 4427 C C . PRO A 1 588 ? 46.336 7.914 -48.291 1.00 32.59 588 PRO A C 1
ATOM 4429 O O . PRO A 1 588 ? 46.450 7.062 -47.412 1.00 32.59 588 PRO A O 1
ATOM 4432 N N . GLU A 1 589 ? 47.377 8.506 -48.870 1.00 31.89 589 GLU A N 1
ATOM 4433 C CA . GLU A 1 589 ? 48.710 8.529 -48.275 1.00 31.89 589 GLU A CA 1
ATOM 4434 C C . GLU A 1 589 ? 48.648 9.178 -46.881 1.00 31.89 589 GLU A C 1
ATOM 4436 O O . GLU A 1 589 ? 47.900 10.133 -46.638 1.00 31.89 589 GLU A O 1
ATOM 4441 N N . SER A 1 590 ? 49.416 8.613 -45.953 1.00 35.81 590 SER A N 1
ATOM 4442 C CA . SER A 1 590 ? 49.471 8.965 -44.534 1.00 35.81 590 SER A CA 1
ATOM 4443 C C . SER A 1 590 ? 49.820 10.442 -44.294 1.00 35.81 590 SER A C 1
ATOM 4445 O O . SER A 1 590 ? 50.890 10.879 -44.717 1.00 35.81 590 SER A O 1
ATOM 4447 N N . PRO A 1 591 ? 49.017 11.217 -43.535 1.00 36.34 591 PRO A N 1
ATOM 4448 C CA . PRO A 1 591 ? 49.451 12.504 -43.016 1.00 36.34 591 PRO A CA 1
ATOM 4449 C C . PRO A 1 591 ? 49.971 12.364 -41.580 1.00 36.34 591 PRO A C 1
ATOM 4451 O O . PRO A 1 591 ? 49.309 11.804 -40.704 1.00 36.34 591 PRO A O 1
ATOM 4454 N N . GLY A 1 592 ? 51.169 12.902 -41.360 1.00 32.06 592 GLY A N 1
ATOM 4455 C CA . GLY A 1 592 ? 51.828 12.976 -40.064 1.00 32.06 592 GLY A CA 1
ATOM 4456 C C . GLY A 1 592 ? 51.061 13.772 -39.003 1.00 32.06 592 GLY A C 1
ATOM 4457 O O . GLY A 1 592 ? 50.164 14.568 -39.282 1.00 32.06 592 GLY A O 1
ATOM 4458 N N . CYS A 1 593 ? 51.464 13.518 -37.759 1.00 37.50 593 CYS A N 1
ATOM 4459 C CA . CYS A 1 593 ? 50.995 14.135 -36.526 1.00 37.50 593 CYS A CA 1
ATOM 4460 C C . CYS A 1 593 ? 50.854 15.665 -36.592 1.00 37.50 593 CYS A C 1
ATOM 4462 O O . CYS A 1 593 ? 51.796 16.379 -36.924 1.00 37.50 593 CYS A O 1
ATOM 4464 N N . GLY A 1 594 ? 49.703 16.166 -36.138 1.00 29.45 594 GLY A N 1
ATOM 4465 C CA . GLY A 1 594 ? 49.474 17.578 -35.840 1.00 29.45 594 GLY A CA 1
ATOM 4466 C C . GLY A 1 594 ? 48.170 17.769 -35.065 1.00 29.45 594 GLY A C 1
ATOM 4467 O O . GLY A 1 594 ? 47.098 17.387 -35.526 1.00 29.45 594 GLY A O 1
ATOM 4468 N N . ALA A 1 595 ? 48.272 18.316 -33.856 1.00 37.78 595 ALA A N 1
ATOM 4469 C CA . ALA A 1 595 ? 47.175 18.487 -32.912 1.00 37.78 595 ALA A CA 1
ATOM 4470 C C . ALA A 1 595 ? 46.059 19.427 -33.420 1.00 37.78 595 ALA A C 1
ATOM 4472 O O . ALA A 1 595 ? 46.325 20.488 -33.977 1.00 37.78 595 ALA A O 1
ATOM 4473 N N . GLY A 1 596 ? 44.806 19.072 -33.108 1.00 43.28 596 GLY A N 1
ATOM 4474 C CA . GLY A 1 596 ? 43.705 20.025 -32.926 1.00 43.28 596 GLY A CA 1
ATOM 4475 C C . GLY A 1 596 ? 42.927 20.473 -34.170 1.00 43.28 596 GLY A C 1
ATOM 4476 O O . GLY A 1 596 ? 43.009 21.634 -34.554 1.00 43.28 596 GLY A O 1
ATOM 4477 N N . ALA A 1 597 ? 42.053 19.622 -34.721 1.00 31.83 597 ALA A N 1
ATOM 4478 C CA . ALA A 1 597 ? 40.907 20.085 -35.518 1.00 31.83 597 ALA A CA 1
ATOM 4479 C C . ALA A 1 597 ? 39.776 19.039 -35.578 1.00 31.83 597 ALA A C 1
ATOM 4481 O O . ALA A 1 597 ? 39.875 18.029 -36.272 1.00 31.83 597 ALA A O 1
ATOM 4482 N N . VAL A 1 598 ? 38.658 19.304 -34.895 1.00 34.03 598 VAL A N 1
ATOM 4483 C CA . VAL A 1 598 ? 37.408 18.537 -35.049 1.00 34.03 598 VAL A CA 1
ATOM 4484 C C . VAL A 1 598 ? 36.830 18.820 -36.441 1.00 34.03 598 VAL A C 1
ATOM 4486 O O . VAL A 1 598 ? 36.385 19.936 -36.726 1.00 34.03 598 VAL A O 1
ATOM 4489 N N . ARG A 1 599 ? 36.836 17.820 -37.332 1.00 34.59 599 ARG A N 1
ATOM 4490 C CA . ARG A 1 599 ? 36.180 17.906 -38.647 1.00 34.59 599 ARG A CA 1
ATOM 4491 C C . ARG A 1 599 ? 34.656 17.952 -38.460 1.00 34.59 599 ARG A C 1
ATOM 4493 O O . ARG A 1 599 ? 34.060 17.068 -37.857 1.00 34.59 599 ARG A O 1
ATOM 4500 N N . ARG A 1 600 ? 34.030 19.020 -38.967 1.00 35.41 600 ARG A N 1
ATOM 4501 C CA . ARG A 1 600 ? 32.589 19.316 -38.876 1.00 35.41 600 ARG A CA 1
ATOM 4502 C C . ARG A 1 600 ? 31.743 18.369 -39.740 1.00 35.41 600 ARG A C 1
ATOM 4504 O O . ARG A 1 600 ? 31.911 18.361 -40.956 1.00 35.41 600 ARG A O 1
ATOM 4511 N N . GLY A 1 601 ? 30.739 17.720 -39.150 1.00 34.59 601 GLY A N 1
ATOM 4512 C CA . GLY A 1 601 ? 29.549 17.270 -39.879 1.00 34.59 601 GLY A CA 1
ATOM 4513 C C . GLY A 1 601 ? 28.621 18.461 -40.151 1.00 34.59 601 GLY A C 1
ATOM 4514 O O . GLY A 1 601 ? 28.205 19.147 -39.219 1.00 34.59 601 GLY A O 1
ATOM 4515 N N . GLN A 1 602 ? 28.322 18.760 -41.417 1.00 35.31 602 GLN A N 1
ATOM 4516 C CA . GLN A 1 602 ? 27.325 19.774 -41.781 1.00 35.31 602 GLN A CA 1
ATOM 4517 C C . GLN A 1 602 ? 25.929 19.137 -41.793 1.00 35.31 602 GLN A C 1
ATOM 4519 O O . GLN A 1 602 ? 25.677 18.239 -42.590 1.00 35.31 602 GLN A O 1
ATOM 4524 N N . GLN A 1 603 ? 25.009 19.609 -40.947 1.00 34.97 603 GLN A N 1
ATOM 4525 C CA . GLN A 1 603 ? 23.592 19.248 -41.068 1.00 34.97 603 GLN A CA 1
ATOM 4526 C C 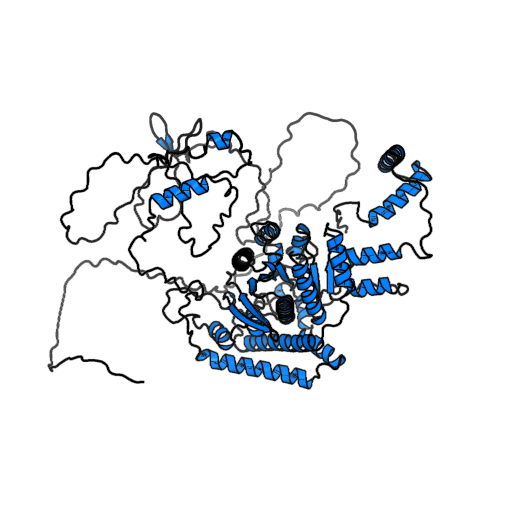. GLN A 1 603 ? 22.912 20.072 -42.181 1.00 34.97 603 GLN A C 1
ATOM 4528 O O . GLN A 1 603 ? 23.155 21.282 -42.276 1.00 34.97 603 GLN A O 1
ATOM 4533 N N . PRO A 1 604 ? 22.040 19.470 -43.010 1.00 34.69 604 PRO A N 1
ATOM 4534 C CA . PRO A 1 604 ? 21.315 20.191 -44.051 1.00 34.69 604 PRO A CA 1
ATOM 4535 C C . PRO A 1 604 ? 20.198 21.075 -43.471 1.00 34.69 604 PRO A C 1
ATOM 4537 O O . PRO A 1 604 ? 19.501 20.718 -42.523 1.00 34.69 604 PRO A O 1
ATOM 4540 N N . ALA A 1 605 ? 20.003 22.251 -44.072 1.00 37.94 605 ALA A N 1
ATOM 4541 C CA . ALA A 1 605 ? 18.965 23.201 -43.675 1.00 37.94 605 ALA A CA 1
ATOM 4542 C C . ALA A 1 605 ? 17.548 22.655 -43.938 1.00 37.94 605 ALA A C 1
ATOM 4544 O O . ALA A 1 605 ? 17.206 22.299 -45.068 1.00 37.94 605 ALA A O 1
ATOM 4545 N N . VAL A 1 606 ? 16.689 22.679 -42.917 1.00 36.97 606 VAL A N 1
ATOM 4546 C CA . VAL A 1 606 ? 15.277 22.279 -43.019 1.00 36.97 606 VAL A CA 1
ATOM 4547 C C . VAL A 1 606 ? 14.423 23.461 -43.492 1.00 36.97 606 VAL A C 1
ATOM 4549 O O . VAL A 1 606 ? 14.526 24.571 -42.966 1.00 36.97 606 VAL A O 1
ATOM 4552 N N . GLY A 1 607 ? 13.564 23.232 -44.490 1.00 35.69 607 GLY A N 1
ATOM 4553 C CA . GLY A 1 607 ? 12.614 24.221 -45.008 1.00 35.69 607 GLY A CA 1
ATOM 4554 C C . GLY A 1 607 ? 11.173 23.715 -44.958 1.00 35.69 607 GLY A C 1
ATOM 4555 O O . GLY A 1 607 ? 10.884 22.613 -45.421 1.00 35.69 607 GLY A O 1
ATOM 4556 N N . ILE A 1 608 ? 10.259 24.544 -44.447 1.00 38.69 608 ILE A N 1
ATOM 4557 C CA . ILE A 1 608 ? 8.806 24.309 -44.465 1.00 38.69 608 ILE A CA 1
ATOM 4558 C C . ILE A 1 608 ? 8.160 25.383 -45.352 1.00 38.69 608 ILE A C 1
ATOM 4560 O O . ILE A 1 608 ? 8.465 26.569 -45.217 1.00 38.69 608 ILE A O 1
ATOM 4564 N N . ARG A 1 609 ? 7.271 24.978 -46.270 1.00 31.73 609 ARG A N 1
ATOM 4565 C CA . ARG A 1 609 ? 6.467 25.887 -47.108 1.00 31.73 609 ARG A CA 1
ATOM 4566 C C . ARG A 1 609 ? 5.024 25.928 -46.607 1.00 31.73 609 ARG A C 1
ATOM 4568 O O . ARG A 1 609 ? 4.379 24.888 -46.524 1.00 31.73 609 ARG A O 1
ATOM 4575 N N . ARG A 1 610 ? 4.509 27.134 -46.353 1.00 38.81 610 ARG A N 1
ATOM 4576 C CA . ARG A 1 610 ? 3.075 27.454 -46.207 1.00 38.81 610 ARG A CA 1
ATOM 4577 C C . ARG A 1 610 ? 2.748 28.675 -47.091 1.00 38.81 610 ARG A C 1
ATOM 4579 O O . ARG A 1 610 ? 3.681 29.396 -47.450 1.00 38.81 610 ARG A O 1
ATOM 4586 N N . PRO A 1 611 ? 1.472 28.930 -47.447 1.00 32.31 611 PRO A N 1
ATOM 4587 C CA . PRO A 1 611 ? 1.102 29.746 -48.613 1.00 32.31 611 PRO A CA 1
ATOM 4588 C C . PRO A 1 611 ? 1.583 31.205 -48.662 1.00 32.31 611 PRO A C 1
ATOM 4590 O O . PRO A 1 611 ? 1.455 31.815 -49.715 1.00 32.31 611 PRO A O 1
ATOM 4593 N N . ARG A 1 612 ? 2.153 31.788 -47.596 1.00 35.22 612 ARG A N 1
ATOM 4594 C CA . ARG A 1 612 ? 2.712 33.160 -47.615 1.00 35.22 612 ARG A CA 1
ATOM 4595 C C . ARG A 1 612 ? 3.972 33.362 -46.753 1.00 35.22 612 ARG A C 1
ATOM 4597 O O . ARG A 1 612 ? 4.326 34.494 -46.445 1.00 35.22 612 ARG A O 1
ATOM 4604 N N . LEU A 1 613 ? 4.683 32.293 -46.369 1.00 33.81 613 LEU A N 1
ATOM 4605 C CA . LEU A 1 613 ? 5.915 32.403 -45.570 1.00 33.81 613 LEU A CA 1
ATOM 4606 C C . LEU A 1 613 ? 6.988 31.410 -46.050 1.00 33.81 613 LEU A C 1
ATOM 4608 O O . LEU A 1 613 ? 6.725 30.212 -46.168 1.00 33.81 613 LEU A O 1
ATOM 4612 N N . ARG A 1 614 ? 8.214 31.897 -46.290 1.00 33.34 614 ARG A N 1
ATOM 4613 C CA . ARG A 1 614 ? 9.413 31.062 -46.479 1.00 33.34 614 ARG A CA 1
ATOM 4614 C C . ARG A 1 614 ? 10.369 31.296 -45.315 1.00 33.34 614 ARG A C 1
ATOM 4616 O O . ARG A 1 614 ? 10.876 32.400 -45.155 1.00 33.34 614 ARG A O 1
ATOM 4623 N N . VAL A 1 615 ? 10.641 30.252 -44.538 1.00 37.97 615 VAL A N 1
ATOM 4624 C CA . VAL A 1 615 ? 11.667 30.262 -43.486 1.00 37.97 615 VAL A CA 1
ATOM 4625 C C . VAL A 1 615 ? 12.812 29.357 -43.922 1.00 37.97 615 VAL A C 1
ATOM 4627 O O . VAL A 1 615 ? 12.584 28.220 -44.332 1.00 37.97 615 VAL A O 1
ATOM 4630 N N . ARG A 1 616 ? 14.043 29.870 -43.834 1.00 36.84 616 ARG A N 1
ATOM 4631 C CA . ARG A 1 616 ? 15.280 29.124 -44.083 1.00 36.84 616 ARG A CA 1
ATOM 4632 C C . ARG A 1 616 ? 16.186 29.310 -42.868 1.00 36.84 616 ARG A C 1
ATOM 4634 O O . ARG A 1 616 ? 16.576 30.436 -42.576 1.00 36.84 616 ARG A O 1
ATOM 4641 N N . LEU A 1 617 ? 16.487 28.230 -42.154 1.00 38.22 617 LEU A N 1
ATOM 4642 C CA . LEU A 1 617 ? 17.476 28.241 -41.076 1.00 38.22 617 LEU A CA 1
ATOM 4643 C C . LEU A 1 617 ? 18.854 28.005 -41.695 1.00 38.22 617 LEU A C 1
ATOM 4645 O O . LEU A 1 617 ? 19.063 26.993 -42.360 1.00 38.22 617 LEU A O 1
ATOM 4649 N N . GLN A 1 618 ? 19.766 28.961 -41.535 1.00 35.62 618 GLN A N 1
ATOM 4650 C CA . GLN A 1 618 ? 21.152 28.818 -41.978 1.00 35.62 618 GLN A CA 1
ATOM 4651 C C . GLN A 1 618 ? 22.049 28.453 -40.787 1.00 35.62 618 GLN A C 1
ATOM 4653 O O . GLN A 1 618 ? 21.842 28.998 -39.700 1.00 35.62 618 GLN A O 1
ATOM 4658 N N . PRO A 1 619 ? 23.054 27.580 -40.969 1.00 38.09 619 PRO A N 1
ATOM 4659 C CA . PRO A 1 619 ? 24.038 27.312 -39.932 1.00 38.09 619 PRO A CA 1
ATOM 4660 C C . PRO A 1 619 ? 24.951 28.533 -39.760 1.00 38.09 619 PRO A C 1
ATOM 4662 O O . PRO A 1 619 ? 25.638 28.940 -40.695 1.00 38.09 619 PRO A O 1
ATOM 4665 N N . GLY A 1 620 ? 24.967 29.118 -38.563 1.00 43.38 620 GLY A N 1
ATOM 4666 C CA . GLY A 1 620 ? 25.983 30.082 -38.141 1.00 43.38 620 GLY A CA 1
ATOM 4667 C C . GLY A 1 620 ? 26.974 29.401 -37.202 1.00 43.38 620 GLY A C 1
ATOM 4668 O O . GLY A 1 620 ? 26.561 28.692 -36.289 1.00 43.38 620 GLY A O 1
ATOM 4669 N N . ALA A 1 621 ? 28.274 29.592 -37.421 1.00 39.94 621 ALA A N 1
ATOM 4670 C CA . ALA A 1 621 ? 29.303 29.045 -36.541 1.00 39.94 621 ALA A CA 1
ATOM 4671 C C . ALA A 1 621 ? 29.374 29.840 -35.225 1.00 39.94 621 ALA A C 1
ATOM 4673 O O . ALA A 1 621 ? 29.631 31.045 -35.251 1.00 39.94 621 ALA A O 1
ATOM 4674 N N . ALA A 1 622 ? 29.202 29.166 -34.086 1.00 38.72 622 ALA A N 1
ATOM 4675 C CA . ALA A 1 622 ? 29.575 29.711 -32.783 1.00 38.72 622 ALA A CA 1
ATOM 4676 C C . ALA A 1 622 ? 31.109 29.786 -32.694 1.00 38.72 622 ALA A C 1
ATOM 4678 O O . ALA A 1 622 ? 31.802 28.837 -33.064 1.00 38.72 622 ALA A O 1
ATOM 4679 N N . ARG A 1 623 ? 31.652 30.929 -32.258 1.00 41.47 623 ARG A N 1
ATOM 4680 C CA . ARG A 1 623 ? 33.108 31.150 -32.174 1.00 41.47 623 ARG A CA 1
ATOM 4681 C C . ARG A 1 623 ? 33.697 30.844 -30.787 1.00 41.47 623 ARG A C 1
ATOM 4683 O O . ARG A 1 623 ? 34.912 30.927 -30.652 1.00 41.47 623 ARG A O 1
ATOM 4690 N N . ARG A 1 624 ? 32.895 30.488 -29.768 1.00 37.97 624 ARG A N 1
ATOM 4691 C CA . ARG A 1 624 ? 33.376 30.104 -28.422 1.00 37.97 624 ARG A CA 1
ATOM 4692 C C . ARG A 1 624 ? 32.506 29.009 -27.791 1.00 37.97 624 ARG A C 1
ATOM 4694 O O . ARG A 1 624 ? 31.313 28.929 -28.055 1.00 37.97 624 ARG A O 1
ATOM 4701 N N . ALA A 1 625 ? 33.117 28.188 -26.936 1.00 38.78 625 ALA A N 1
ATOM 4702 C CA . ALA A 1 625 ? 32.499 27.011 -26.312 1.00 38.78 625 ALA A CA 1
ATOM 4703 C C . ALA A 1 625 ? 31.409 27.323 -25.257 1.00 38.78 625 ALA A C 1
ATOM 4705 O O . ALA A 1 625 ? 30.716 26.412 -24.822 1.00 38.78 625 ALA A O 1
ATOM 4706 N N . GLY A 1 626 ? 31.220 28.592 -24.870 1.00 42.22 626 GLY A N 1
ATOM 4707 C CA . GLY A 1 626 ? 30.183 29.017 -23.916 1.00 42.22 626 GLY A CA 1
ATOM 4708 C C . GLY A 1 626 ? 28.776 29.205 -24.504 1.00 42.22 626 GLY A C 1
ATOM 4709 O O . GLY A 1 626 ? 27.850 29.473 -23.749 1.00 42.22 626 GLY A O 1
ATOM 4710 N N . ASP A 1 627 ? 28.594 29.054 -25.821 1.00 41.41 627 ASP A N 1
ATOM 4711 C CA . ASP A 1 627 ? 27.326 29.347 -26.516 1.00 41.41 627 ASP A CA 1
ATOM 4712 C C . ASP A 1 627 ? 26.436 28.105 -26.767 1.00 41.41 627 ASP A C 1
ATOM 4714 O O . ASP A 1 627 ? 25.468 28.165 -27.529 1.00 41.41 627 ASP A O 1
ATOM 4718 N N . LEU A 1 628 ? 26.729 26.958 -26.145 1.00 39.31 628 LEU A N 1
ATOM 4719 C CA . LEU A 1 628 ? 25.910 25.741 -26.259 1.00 39.31 628 LEU A CA 1
ATOM 4720 C C . LEU A 1 628 ? 24.739 25.769 -25.263 1.00 39.31 628 LEU A C 1
ATOM 4722 O O . LEU A 1 628 ? 24.670 24.987 -24.323 1.00 39.31 628 LEU A O 1
ATOM 4726 N N . GLY A 1 629 ? 23.802 26.689 -25.488 1.00 32.62 629 GLY A N 1
ATOM 4727 C CA . GLY A 1 629 ? 22.557 26.783 -24.730 1.00 32.62 629 GLY A CA 1
ATOM 4728 C C . GLY A 1 629 ? 21.494 27.574 -25.488 1.00 32.62 629 GLY A C 1
ATOM 4729 O O . GLY A 1 629 ? 21.496 28.800 -25.479 1.00 32.62 629 GLY A O 1
ATOM 4730 N N . GLY A 1 630 ? 20.562 26.866 -26.133 1.00 32.84 630 GLY A N 1
ATOM 4731 C CA . GLY A 1 630 ? 19.347 27.442 -26.721 1.00 32.84 630 GLY A CA 1
ATOM 4732 C C . GLY A 1 630 ? 19.356 27.519 -28.247 1.00 32.84 630 GLY A C 1
ATOM 4733 O O . GLY A 1 630 ? 19.753 28.519 -28.845 1.00 32.84 630 GLY A O 1
ATOM 4734 N N . ALA A 1 631 ? 18.837 26.478 -28.899 1.00 37.59 631 ALA A N 1
ATOM 4735 C CA . ALA A 1 631 ? 18.501 26.547 -30.312 1.00 37.59 631 ALA A CA 1
ATOM 4736 C C . ALA A 1 631 ? 17.386 27.590 -30.536 1.00 37.59 631 ALA A C 1
ATOM 4738 O O . ALA A 1 631 ? 16.372 27.594 -29.846 1.00 37.59 631 ALA A O 1
ATOM 4739 N N . VAL A 1 632 ? 17.566 28.422 -31.567 1.00 42.78 632 VAL A N 1
ATOM 4740 C CA . VAL A 1 632 ? 16.628 29.428 -32.105 1.00 42.78 632 VAL A CA 1
ATOM 4741 C C . VAL A 1 632 ? 16.669 30.811 -31.438 1.00 42.78 632 VAL A C 1
ATOM 4743 O O . VAL A 1 632 ? 15.802 31.196 -30.660 1.00 42.78 632 VAL A O 1
ATOM 4746 N N . ARG A 1 633 ? 17.598 31.661 -31.895 1.00 38.25 633 ARG A N 1
ATOM 4747 C CA . ARG A 1 633 ? 17.445 33.125 -31.830 1.00 38.25 633 ARG A CA 1
ATOM 4748 C C . ARG A 1 633 ? 17.980 33.770 -33.106 1.00 38.25 633 ARG A C 1
ATOM 4750 O O . ARG A 1 633 ? 19.181 33.982 -33.210 1.00 38.25 633 ARG A O 1
ATOM 4757 N N . ARG A 1 634 ? 17.086 34.077 -34.060 1.00 40.19 634 ARG A N 1
ATOM 4758 C CA . ARG A 1 634 ? 17.107 35.217 -35.020 1.00 40.19 634 ARG A CA 1
ATOM 4759 C C . ARG A 1 634 ? 16.309 34.864 -36.284 1.00 40.19 634 ARG A C 1
ATOM 4761 O O . ARG A 1 634 ? 16.803 34.173 -37.166 1.00 40.19 634 ARG A O 1
ATOM 4768 N N . PHE A 1 635 ? 15.101 35.413 -36.408 1.00 42.56 635 PHE A N 1
ATOM 4769 C CA . PHE A 1 635 ? 14.381 35.467 -37.684 1.00 42.56 635 PHE A CA 1
ATOM 4770 C C . PHE A 1 635 ? 14.741 36.757 -38.432 1.00 42.56 635 PHE A C 1
ATOM 4772 O O . PHE A 1 635 ? 14.764 37.840 -37.836 1.00 42.56 635 PHE A O 1
ATOM 4779 N N . ARG A 1 636 ? 15.011 36.646 -39.736 1.00 45.38 636 ARG A N 1
ATOM 4780 C CA . ARG A 1 636 ? 15.152 37.784 -40.656 1.00 45.38 636 ARG A CA 1
ATOM 4781 C C . ARG A 1 636 ? 14.057 37.732 -41.717 1.00 45.38 636 ARG A C 1
ATOM 4783 O O . ARG A 1 636 ? 13.728 36.659 -42.215 1.00 45.38 636 ARG A O 1
ATOM 4790 N N . GLN A 1 637 ? 13.498 38.890 -42.044 1.00 50.97 637 GLN A N 1
ATOM 4791 C CA . GLN A 1 637 ? 12.562 39.070 -43.147 1.00 50.97 637 GLN A CA 1
ATOM 4792 C C . GLN A 1 637 ? 13.357 39.467 -44.394 1.00 50.97 637 GLN A C 1
ATOM 4794 O O . GLN A 1 637 ? 14.117 40.435 -44.342 1.00 50.97 637 GLN A O 1
ATOM 4799 N N . ARG A 1 638 ? 13.165 38.738 -45.499 1.00 41.84 638 ARG A N 1
ATOM 4800 C CA . ARG A 1 638 ? 13.751 39.073 -46.802 1.00 41.84 638 ARG A CA 1
ATOM 4801 C C . ARG A 1 638 ? 12.973 40.178 -47.511 1.00 41.84 638 ARG A C 1
ATOM 4803 O O . ARG A 1 638 ? 11.742 40.135 -47.518 1.00 41.84 638 ARG A O 1
ATOM 4810 N N . ARG A 1 639 ? 13.692 41.113 -48.135 1.00 48.09 639 ARG A N 1
ATOM 4811 C CA . ARG A 1 639 ? 13.180 42.092 -49.115 1.00 48.09 639 ARG A CA 1
ATOM 4812 C C . ARG A 1 639 ? 14.078 42.085 -50.356 1.00 48.09 639 ARG A C 1
ATOM 4814 O O . ARG A 1 639 ? 15.100 41.404 -50.346 1.00 48.09 639 ARG A O 1
ATOM 4821 N N . ALA A 1 640 ? 13.668 42.771 -51.422 1.00 42.19 640 ALA A N 1
ATOM 4822 C CA . ALA A 1 640 ? 14.409 42.781 -52.685 1.00 42.19 640 ALA A CA 1
ATOM 4823 C C . ALA A 1 640 ? 15.782 43.478 -52.566 1.00 42.19 640 ALA A C 1
ATOM 4825 O O . ALA A 1 640 ? 16.699 43.135 -53.302 1.00 42.19 640 ALA A O 1
ATOM 4826 N N . ASP A 1 641 ? 15.933 44.369 -51.585 1.00 38.59 641 ASP A N 1
ATOM 4827 C CA . ASP A 1 641 ? 17.045 45.317 -51.482 1.00 38.59 641 ASP A CA 1
ATOM 4828 C C . ASP A 1 641 ? 17.923 45.115 -50.219 1.00 38.59 641 ASP A C 1
ATOM 4830 O O . ASP A 1 641 ? 19.131 45.310 -50.301 1.00 38.59 641 ASP A O 1
ATOM 4834 N N . HIS A 1 642 ? 17.393 44.632 -49.075 1.00 43.72 642 HIS A N 1
ATOM 4835 C CA . HIS A 1 642 ? 18.199 44.076 -47.956 1.00 43.72 642 HIS A CA 1
ATOM 4836 C C . HIS A 1 642 ? 17.377 43.252 -46.927 1.00 43.72 642 HIS A C 1
ATOM 4838 O O . HIS A 1 642 ? 16.174 43.454 -46.748 1.00 43.72 642 HIS A O 1
ATOM 4844 N N . ASP A 1 643 ? 18.032 42.336 -46.190 1.00 54.53 643 ASP A N 1
ATOM 4845 C CA . ASP A 1 643 ? 17.401 41.452 -45.185 1.00 54.53 643 ASP A CA 1
ATOM 4846 C C . ASP A 1 643 ? 17.443 42.047 -43.755 1.00 54.53 643 ASP A C 1
ATOM 4848 O O . ASP A 1 643 ? 18.522 42.182 -43.161 1.00 54.53 643 ASP A O 1
ATOM 4852 N N . ARG A 1 644 ? 16.277 42.301 -43.129 1.00 56.00 644 ARG A N 1
ATOM 4853 C CA . ARG A 1 644 ? 16.177 42.919 -41.780 1.00 56.00 644 ARG A CA 1
ATOM 4854 C C . ARG A 1 644 ? 15.783 41.940 -40.652 1.00 56.00 644 ARG A C 1
ATOM 4856 O O . ARG A 1 644 ? 14.988 41.030 -40.895 1.00 56.00 644 ARG A O 1
ATOM 4863 N N . PRO A 1 645 ? 16.253 42.111 -39.397 1.00 52.53 645 PRO A N 1
ATOM 4864 C CA . PRO A 1 645 ? 15.821 41.296 -38.251 1.00 52.53 645 PRO A CA 1
ATOM 4865 C C . PRO A 1 645 ? 14.360 41.551 -37.835 1.00 52.53 645 PRO A C 1
ATOM 4867 O O . PRO A 1 645 ? 13.940 42.697 -37.700 1.00 52.53 645 PRO A O 1
ATOM 4870 N N . VAL A 1 646 ? 13.596 40.486 -37.566 1.00 50.75 646 VAL A N 1
ATOM 4871 C CA . VAL A 1 646 ? 12.147 40.551 -37.263 1.00 50.75 646 VAL A CA 1
ATOM 4872 C C . VAL A 1 646 ? 11.834 41.225 -35.915 1.00 50.75 646 VAL A C 1
ATOM 4874 O O . VAL A 1 646 ? 10.789 41.849 -35.777 1.00 50.75 646 VAL A O 1
ATOM 4877 N N . HIS A 1 647 ? 12.753 41.208 -34.944 1.00 51.78 647 HIS A N 1
ATOM 4878 C CA . HIS A 1 647 ? 12.555 41.829 -33.620 1.00 51.78 647 HIS A CA 1
ATOM 4879 C C . HIS A 1 647 ? 12.597 43.371 -33.621 1.00 51.78 647 HIS A C 1
ATOM 4881 O O . HIS A 1 647 ? 12.456 43.981 -32.568 1.00 51.78 647 HIS A O 1
ATOM 4887 N N . ARG A 1 648 ? 12.800 44.011 -34.782 1.00 45.12 648 ARG A N 1
ATOM 4888 C CA . ARG A 1 648 ? 12.761 45.476 -34.944 1.00 45.12 648 ARG A CA 1
ATOM 4889 C C . ARG A 1 648 ? 11.447 45.994 -35.555 1.00 45.12 648 ARG A C 1
ATOM 4891 O O . ARG A 1 648 ? 11.382 47.151 -35.959 1.00 45.12 648 ARG A O 1
ATOM 4898 N N . GLN A 1 649 ? 10.405 45.165 -35.666 1.00 48.75 649 GLN A N 1
ATOM 4899 C CA . GLN A 1 649 ? 9.095 45.625 -36.142 1.00 48.75 649 GLN A CA 1
ATOM 4900 C C . GLN A 1 649 ? 8.325 46.370 -35.036 1.00 48.75 649 GLN A C 1
ATOM 4902 O O . GLN A 1 649 ? 8.228 45.884 -33.912 1.00 48.75 649 GLN A O 1
ATOM 4907 N N . ARG A 1 650 ? 7.763 47.549 -35.350 1.00 46.31 650 ARG A N 1
ATOM 4908 C CA . ARG A 1 650 ? 6.860 48.281 -34.438 1.00 46.31 650 ARG A CA 1
ATOM 4909 C C . ARG A 1 650 ? 5.529 47.524 -34.309 1.00 46.31 650 ARG A C 1
ATOM 4911 O O . ARG A 1 650 ? 5.107 46.873 -35.264 1.00 46.31 650 ARG A O 1
ATOM 4918 N N . ARG A 1 651 ? 4.858 47.637 -33.151 1.00 40.97 651 ARG A N 1
ATOM 4919 C CA . ARG A 1 651 ? 3.645 46.874 -32.759 1.00 40.97 651 ARG A CA 1
ATOM 4920 C C . ARG A 1 651 ? 2.521 46.819 -33.812 1.00 40.97 651 ARG A C 1
ATOM 4922 O O . ARG A 1 651 ? 1.782 45.847 -33.813 1.00 40.97 651 ARG A O 1
ATOM 4929 N N . GLY A 1 652 ? 2.420 47.792 -34.721 1.00 45.94 652 GLY A N 1
ATOM 4930 C CA . GLY A 1 652 ? 1.416 47.809 -35.796 1.00 45.94 652 GLY A CA 1
ATOM 4931 C C . GLY A 1 652 ? 1.748 47.000 -37.063 1.00 45.94 652 GLY A C 1
ATOM 4932 O O . GLY A 1 652 ? 0.920 46.948 -37.960 1.00 45.94 652 GLY A O 1
ATOM 4933 N N . GLN A 1 653 ? 2.939 46.393 -37.185 1.00 42.12 653 GLN A N 1
ATOM 4934 C CA . GLN A 1 653 ? 3.380 45.694 -38.413 1.00 42.12 653 GLN A CA 1
ATOM 4935 C C . GLN A 1 653 ? 3.394 44.157 -38.311 1.00 42.12 653 GLN A C 1
ATOM 4937 O O . GLN A 1 653 ? 3.713 43.479 -39.288 1.00 42.12 653 GLN A O 1
ATOM 4942 N N . MET A 1 654 ? 3.031 43.604 -37.153 1.00 36.97 654 MET A N 1
ATOM 4943 C CA . MET A 1 654 ? 2.867 42.166 -36.936 1.00 36.97 654 MET A CA 1
ATOM 4944 C C . MET A 1 654 ? 1.371 41.859 -36.875 1.00 36.97 654 MET A C 1
ATOM 4946 O O . MET A 1 654 ? 0.650 42.496 -36.110 1.00 36.97 654 MET A O 1
ATOM 4950 N N . ALA A 1 655 ? 0.900 40.892 -37.667 1.00 39.66 655 ALA A N 1
ATOM 4951 C CA . ALA A 1 655 ? -0.479 40.422 -37.557 1.00 39.66 655 ALA A CA 1
ATOM 4952 C C . ALA A 1 655 ? -0.752 39.941 -36.115 1.00 39.66 655 ALA A C 1
ATOM 4954 O O . ALA A 1 655 ? 0.141 39.338 -35.505 1.00 39.66 655 ALA A O 1
ATOM 4955 N N . PRO A 1 656 ? -1.949 40.194 -35.558 1.00 39.81 656 PRO A N 1
ATOM 4956 C CA . PRO A 1 656 ? -2.275 39.757 -34.209 1.00 39.81 656 PRO A CA 1
ATOM 4957 C C . PRO A 1 656 ? -2.136 38.236 -34.100 1.00 39.81 656 PRO A C 1
ATOM 4959 O O . PRO A 1 656 ? -2.514 37.485 -35.001 1.00 39.81 656 PRO A O 1
ATOM 4962 N N . ALA A 1 657 ? -1.546 37.779 -32.996 1.00 37.81 657 ALA A N 1
ATOM 4963 C CA . ALA A 1 657 ? -1.347 36.362 -32.742 1.00 37.81 657 ALA A CA 1
ATOM 4964 C C . ALA A 1 657 ? -2.703 35.640 -32.675 1.00 37.81 657 ALA A C 1
ATOM 4966 O O . ALA A 1 657 ? -3.540 35.968 -31.835 1.00 37.81 657 ALA A O 1
ATOM 4967 N N . LEU A 1 658 ? -2.898 34.623 -33.518 1.00 33.59 658 LEU A N 1
ATOM 4968 C CA . LEU A 1 658 ? -3.964 33.638 -33.334 1.00 33.59 658 LEU A CA 1
ATOM 4969 C C . LEU A 1 658 ? -3.689 32.887 -32.026 1.00 33.59 658 LEU A C 1
ATOM 4971 O O . LEU A 1 658 ? -2.796 32.043 -31.965 1.00 33.59 658 LEU A O 1
ATOM 4975 N N . ARG A 1 659 ? -4.427 33.228 -30.967 1.00 32.66 659 ARG A N 1
ATOM 4976 C CA . ARG A 1 659 ? -4.414 32.489 -29.701 1.00 32.66 659 ARG A CA 1
ATOM 4977 C C . ARG A 1 659 ? -5.353 31.284 -29.814 1.00 32.66 659 ARG A C 1
ATOM 4979 O O . ARG A 1 659 ? -6.548 31.493 -30.014 1.00 32.66 659 ARG A O 1
ATOM 4986 N N . PRO A 1 660 ? -4.883 30.043 -29.605 1.00 32.88 660 PRO A N 1
ATOM 4987 C CA . PRO A 1 660 ? -5.752 29.005 -29.076 1.00 32.88 660 PRO A CA 1
ATOM 4988 C C . PRO A 1 660 ? -6.158 29.443 -27.664 1.00 32.88 660 PRO A C 1
ATOM 4990 O O . PRO A 1 660 ? -5.297 29.752 -26.837 1.00 32.88 660 PRO A O 1
ATOM 4993 N N . ARG A 1 661 ? -7.462 29.530 -27.393 1.00 32.09 661 ARG A N 1
ATOM 4994 C CA . ARG A 1 661 ? -7.973 29.737 -26.036 1.00 32.09 661 ARG A CA 1
ATOM 4995 C C . ARG A 1 661 ? -7.672 28.481 -25.216 1.00 32.09 661 ARG A C 1
ATOM 4997 O O . ARG A 1 661 ? -8.395 27.501 -25.315 1.00 32.09 661 ARG A O 1
ATOM 5004 N N . TYR A 1 662 ? -6.619 28.543 -24.413 1.00 33.53 662 TYR A N 1
ATOM 5005 C CA . TYR A 1 662 ? -6.480 27.749 -23.197 1.00 33.53 662 TYR A CA 1
ATOM 5006 C C . TYR A 1 662 ? -6.321 28.732 -22.030 1.00 33.53 662 TYR A C 1
ATOM 5008 O O . TYR A 1 662 ? -5.547 29.688 -22.163 1.00 33.53 662 TYR A O 1
ATOM 5016 N N . PRO A 1 663 ? -7.058 28.564 -20.919 1.00 31.66 663 PRO A N 1
ATOM 5017 C CA . PRO A 1 663 ? -6.813 29.337 -19.710 1.00 31.66 663 PRO A CA 1
ATOM 5018 C C . PRO A 1 663 ? -5.411 29.004 -19.183 1.00 31.66 663 PRO A C 1
ATOM 5020 O O . PRO A 1 663 ? -5.015 27.843 -19.111 1.00 31.66 663 PRO A O 1
ATOM 5023 N N . ALA A 1 664 ? -4.628 30.041 -18.894 1.00 32.25 664 ALA A N 1
ATOM 5024 C CA . ALA A 1 664 ? -3.263 29.901 -18.413 1.00 32.25 664 ALA A CA 1
ATOM 5025 C C . ALA A 1 664 ? -3.254 29.443 -16.949 1.00 32.25 664 ALA A C 1
ATOM 5027 O O . ALA A 1 664 ? -3.890 30.068 -16.102 1.00 32.25 664 ALA A O 1
ATOM 5028 N N . ALA A 1 665 ? -2.476 28.400 -16.663 1.00 30.95 665 ALA A N 1
ATOM 5029 C CA . ALA A 1 665 ? -2.003 28.101 -15.320 1.00 30.95 665 ALA A CA 1
ATOM 5030 C C . ALA A 1 665 ? -1.121 29.257 -14.819 1.00 30.95 665 ALA A C 1
ATOM 5032 O O . ALA A 1 665 ? -0.243 29.746 -15.542 1.00 30.95 665 ALA A O 1
ATOM 5033 N N . ALA A 1 666 ? -1.370 29.700 -13.589 1.00 30.11 666 ALA A N 1
ATOM 5034 C CA . ALA A 1 666 ? -0.560 30.697 -12.909 1.00 30.11 666 ALA A CA 1
ATOM 5035 C C . ALA A 1 666 ? 0.846 30.135 -12.645 1.00 30.11 666 ALA A C 1
ATOM 5037 O O . ALA A 1 666 ? 0.999 29.031 -12.129 1.00 30.11 666 ALA A O 1
ATOM 5038 N N . ARG A 1 667 ? 1.884 30.898 -12.997 1.00 29.75 667 ARG A N 1
ATOM 5039 C CA . ARG A 1 667 ? 3.241 30.679 -12.489 1.00 29.75 667 ARG A CA 1
ATOM 5040 C C . ARG A 1 667 ? 3.445 31.626 -11.316 1.00 29.75 667 ARG A C 1
ATOM 5042 O O . ARG A 1 667 ? 3.450 32.837 -11.525 1.00 29.75 667 ARG A O 1
ATOM 5049 N N . ALA A 1 668 ? 3.618 31.075 -10.120 1.00 30.98 668 ALA A N 1
ATOM 5050 C CA . ALA A 1 668 ? 4.181 31.800 -8.993 1.00 30.98 668 ALA A CA 1
ATOM 5051 C C . ALA A 1 668 ? 5.692 31.947 -9.219 1.00 30.98 668 ALA A C 1
ATOM 5053 O O . ALA A 1 668 ? 6.377 30.983 -9.563 1.00 30.98 668 ALA A O 1
ATOM 5054 N N . GLY A 1 669 ? 6.201 33.164 -9.074 1.00 28.22 669 GLY A N 1
ATOM 5055 C CA . GLY A 1 669 ? 7.625 33.449 -9.042 1.00 28.22 669 GLY A CA 1
ATOM 5056 C C . GLY A 1 669 ? 7.903 34.423 -7.908 1.00 28.22 669 GLY A C 1
ATOM 5057 O O . GLY A 1 669 ? 7.261 35.464 -7.852 1.00 28.22 669 GLY A O 1
ATOM 5058 N N . GLY A 1 670 ? 8.879 34.077 -7.067 1.00 31.73 670 GLY A N 1
ATOM 5059 C CA . GLY A 1 670 ? 9.590 34.995 -6.177 1.00 31.73 670 GLY A CA 1
ATOM 5060 C C . GLY A 1 670 ? 8.923 35.282 -4.833 1.00 31.73 670 GLY A C 1
ATOM 5061 O O . GLY A 1 670 ? 7.811 35.792 -4.772 1.00 31.73 670 GLY A O 1
ATOM 5062 N N . ALA A 1 671 ? 9.659 34.993 -3.760 1.00 42.12 671 ALA A N 1
ATOM 5063 C CA . ALA A 1 671 ? 9.343 35.388 -2.397 1.00 42.12 671 ALA A CA 1
ATOM 5064 C C . ALA A 1 671 ? 9.464 36.914 -2.228 1.00 42.12 671 ALA A C 1
ATOM 5066 O O . ALA A 1 671 ? 10.474 37.512 -2.599 1.00 42.12 671 ALA A O 1
ATOM 5067 N N . GLY A 1 672 ? 8.429 37.533 -1.660 1.00 33.50 672 GLY A N 1
ATOM 5068 C CA . GLY A 1 672 ? 8.417 38.937 -1.261 1.00 33.50 672 GLY A CA 1
ATOM 5069 C C . GLY A 1 672 ? 7.014 39.380 -0.851 1.00 33.50 672 GLY A C 1
ATOM 5070 O O . GLY A 1 672 ? 6.066 39.257 -1.627 1.00 33.50 672 GLY A O 1
ATOM 5071 N N . ALA A 1 673 ? 6.869 39.895 0.370 1.00 38.09 673 ALA A N 1
ATOM 5072 C CA . ALA A 1 673 ? 5.623 40.484 0.849 1.00 38.09 673 ALA A CA 1
ATOM 5073 C C . ALA A 1 673 ? 5.305 41.749 0.029 1.00 38.09 673 ALA A C 1
ATOM 5075 O O . ALA A 1 673 ? 5.966 42.773 0.180 1.00 38.09 673 ALA A O 1
ATOM 5076 N N . GLY A 1 674 ? 4.330 41.665 -0.883 1.00 44.81 674 GLY A N 1
ATOM 5077 C CA . GLY A 1 674 ? 3.885 42.825 -1.669 1.00 44.81 674 GLY A CA 1
ATOM 5078 C C . GLY A 1 674 ? 3.195 42.561 -3.013 1.00 44.81 674 GLY A C 1
ATOM 5079 O O . GLY A 1 674 ? 2.880 43.516 -3.714 1.00 44.81 674 GLY A O 1
ATOM 5080 N N . THR A 1 675 ? 2.930 41.316 -3.422 1.00 35.03 675 THR A N 1
ATOM 5081 C CA . THR A 1 675 ? 2.379 41.014 -4.765 1.00 35.03 675 THR A CA 1
ATOM 5082 C C . THR A 1 675 ? 0.898 40.613 -4.769 1.00 35.03 675 THR A C 1
ATOM 5084 O O . THR A 1 675 ? 0.506 39.613 -5.359 1.00 35.03 675 THR A O 1
ATOM 5087 N N . LEU A 1 676 ? 0.040 41.445 -4.173 1.00 35.59 676 LEU A N 1
ATOM 5088 C CA . LEU A 1 676 ? -1.410 41.438 -4.425 1.00 35.59 676 LEU A CA 1
ATOM 5089 C C . LEU A 1 676 ? -1.941 42.871 -4.584 1.00 35.59 676 LEU A C 1
ATOM 5091 O O . LEU A 1 676 ? -2.780 43.333 -3.821 1.00 35.59 676 LEU A O 1
ATOM 5095 N N . LEU A 1 677 ? -1.477 43.577 -5.615 1.00 37.22 677 LEU A N 1
ATOM 5096 C CA . LEU A 1 677 ? -2.177 44.748 -6.148 1.00 37.22 677 LEU A CA 1
ATOM 5097 C C . LEU A 1 677 ? -2.349 44.569 -7.659 1.00 37.22 677 LEU A C 1
ATOM 5099 O O . LEU A 1 677 ? -1.386 44.514 -8.424 1.00 37.22 677 LEU A O 1
ATOM 5103 N N . ARG A 1 678 ? -3.607 44.409 -8.083 1.00 33.19 678 ARG A N 1
ATOM 5104 C CA . ARG A 1 678 ? -4.006 44.352 -9.495 1.00 33.19 678 ARG A CA 1
ATOM 5105 C C . ARG A 1 678 ? -3.852 45.740 -10.135 1.00 33.19 678 ARG A C 1
ATOM 5107 O O . ARG A 1 678 ? -4.250 46.719 -9.511 1.00 33.19 678 ARG A O 1
ATOM 5114 N N . PRO A 1 679 ? -3.387 45.854 -11.392 1.00 32.16 679 PRO A N 1
ATOM 5115 C CA . PRO A 1 679 ? -3.513 47.101 -12.136 1.00 32.16 679 PRO A CA 1
ATOM 5116 C C . PRO A 1 679 ? -4.978 47.342 -12.541 1.00 32.16 679 PRO A C 1
ATOM 5118 O O . PRO A 1 679 ? -5.679 46.423 -12.975 1.00 32.16 679 PRO A O 1
ATOM 5121 N N . ALA A 1 680 ? -5.431 48.589 -12.405 1.00 31.91 680 ALA A N 1
ATOM 5122 C CA . ALA A 1 680 ? -6.734 49.060 -12.864 1.00 31.91 680 ALA A CA 1
ATOM 5123 C C . ALA A 1 680 ? -6.856 48.964 -14.400 1.00 31.91 680 ALA A C 1
ATOM 5125 O O . ALA A 1 680 ? -5.906 49.273 -15.118 1.00 31.91 680 ALA A O 1
ATOM 5126 N N . GLY A 1 681 ? -8.030 48.554 -14.904 1.00 42.78 681 GLY A N 1
ATOM 5127 C CA . GLY A 1 681 ? -8.364 48.615 -16.340 1.00 42.78 681 GLY A CA 1
ATOM 5128 C C . GLY A 1 681 ? -8.610 47.285 -17.069 1.00 42.78 681 GLY A C 1
ATOM 5129 O O . GLY A 1 681 ? -8.423 47.222 -18.280 1.00 42.78 681 GLY A O 1
ATOM 5130 N N . ALA A 1 682 ? -9.034 46.220 -16.381 1.00 33.00 682 ALA A N 1
ATOM 5131 C CA . ALA A 1 682 ? -9.321 44.915 -16.997 1.00 33.00 682 ALA A CA 1
ATOM 5132 C C . ALA A 1 682 ? -10.827 44.588 -17.116 1.00 33.00 682 ALA A C 1
ATOM 5134 O O . ALA A 1 682 ? -11.235 43.461 -16.843 1.00 33.00 682 ALA A O 1
ATOM 5135 N N . LEU A 1 683 ? -11.647 45.553 -17.545 1.00 31.73 683 LEU A N 1
ATOM 5136 C CA . LEU A 1 683 ? -12.986 45.289 -18.089 1.00 31.73 683 LEU A CA 1
ATOM 5137 C C . LEU A 1 683 ? -13.025 45.763 -19.553 1.00 31.73 683 LEU A C 1
ATOM 5139 O O . LEU A 1 683 ? -12.548 46.865 -19.833 1.00 31.73 683 LEU A O 1
ATOM 5143 N N . PRO A 1 684 ? -13.529 44.952 -20.503 1.00 33.16 684 PRO A N 1
ATOM 5144 C CA . PRO A 1 684 ? -13.748 45.417 -21.865 1.00 33.16 684 PRO A CA 1
ATOM 5145 C C . PRO A 1 684 ? -14.913 46.421 -21.893 1.00 33.16 684 PRO A C 1
ATOM 5147 O O . PRO A 1 684 ? -15.890 46.208 -21.180 1.00 33.16 684 PRO A O 1
ATOM 5150 N N . PRO A 1 685 ? -14.841 47.486 -22.711 1.00 34.50 685 PRO A N 1
ATOM 5151 C CA . PRO A 1 685 ? -15.962 48.396 -22.891 1.00 34.50 685 PRO A CA 1
ATOM 5152 C C . PRO A 1 685 ? -17.086 47.708 -23.673 1.00 34.50 685 PRO A C 1
ATOM 5154 O O . PRO A 1 685 ? -16.841 47.029 -24.675 1.00 34.50 685 PRO A O 1
ATOM 5157 N N . ASP A 1 686 ? -18.309 47.908 -23.194 1.00 35.22 686 ASP A N 1
ATOM 5158 C CA . ASP A 1 686 ? -19.556 47.452 -23.794 1.00 35.22 686 ASP A CA 1
ATOM 5159 C C . ASP A 1 686 ? -19.684 47.885 -25.265 1.00 35.22 686 ASP A C 1
ATOM 5161 O O . ASP A 1 686 ? -19.654 49.070 -25.601 1.00 35.22 686 ASP A O 1
ATOM 5165 N N . GLY A 1 687 ? -19.858 46.904 -26.152 1.00 32.22 687 GLY A N 1
ATOM 5166 C CA . GLY A 1 687 ? -20.342 47.096 -27.518 1.00 32.22 687 GLY A CA 1
ATOM 5167 C C . GLY A 1 687 ? -21.834 46.777 -27.558 1.00 32.22 687 GLY A C 1
ATOM 5168 O O . GLY A 1 687 ? -22.229 45.644 -27.293 1.00 32.22 687 GLY A O 1
ATOM 5169 N N . GLY A 1 688 ? -22.652 47.792 -27.827 1.00 29.02 688 GLY A N 1
ATOM 5170 C CA . GLY A 1 688 ? -24.098 47.760 -27.639 1.00 29.02 688 GLY A CA 1
ATOM 5171 C C . GLY A 1 688 ? -24.930 46.929 -28.627 1.00 29.02 688 GLY A C 1
ATOM 5172 O O . GLY A 1 688 ? -24.463 46.435 -29.650 1.00 29.02 688 GLY A O 1
ATOM 5173 N N . ALA A 1 689 ? -26.225 46.916 -28.290 1.00 31.58 689 ALA A N 1
ATOM 5174 C CA . ALA A 1 689 ? -27.404 46.544 -29.076 1.00 31.58 689 ALA A CA 1
ATOM 5175 C C . ALA A 1 689 ? -27.723 45.044 -29.238 1.00 31.58 689 ALA A C 1
ATOM 5177 O O . ALA A 1 689 ? -27.391 44.413 -30.237 1.00 31.58 689 ALA A O 1
ATOM 5178 N N . ARG A 1 690 ? -28.553 44.519 -28.325 1.00 30.45 690 ARG A N 1
ATOM 5179 C CA . ARG A 1 690 ? -29.988 44.248 -28.578 1.00 30.45 690 ARG A CA 1
ATOM 5180 C C . ARG A 1 690 ? -30.664 43.802 -27.277 1.00 30.45 690 ARG A C 1
ATOM 5182 O O . ARG A 1 690 ? -30.285 42.812 -26.665 1.00 30.45 690 ARG A O 1
ATOM 5189 N N . GLN A 1 691 ? -31.645 44.593 -26.858 1.00 30.27 691 GLN A N 1
ATOM 5190 C CA . GLN A 1 691 ? -32.494 44.366 -25.695 1.00 30.27 691 GLN A CA 1
ATOM 5191 C C . GLN A 1 691 ? -33.458 43.199 -25.961 1.00 30.27 691 GLN A C 1
ATOM 5193 O O . GLN A 1 691 ? -34.098 43.163 -27.009 1.00 30.27 691 GLN A O 1
ATOM 5198 N N . HIS A 1 692 ? -33.618 42.298 -24.989 1.00 30.27 692 HIS A N 1
ATOM 5199 C CA . HIS A 1 692 ? -34.831 41.492 -24.838 1.00 30.27 692 HIS A CA 1
ATOM 5200 C C . HIS A 1 692 ? -35.581 42.007 -23.598 1.00 30.27 692 HIS A C 1
ATOM 5202 O O . HIS A 1 692 ? -35.021 41.968 -22.501 1.00 30.27 692 HIS A O 1
ATOM 5208 N N . PRO A 1 693 ? -36.812 42.531 -23.736 1.00 33.84 693 PRO A N 1
ATOM 5209 C CA . PRO A 1 693 ? -37.562 43.073 -22.615 1.00 33.84 693 PRO A CA 1
ATOM 5210 C C . PRO A 1 693 ? -38.348 41.957 -21.919 1.00 33.84 693 PRO A C 1
ATOM 5212 O O . PRO A 1 693 ? -39.059 41.212 -22.591 1.00 33.84 693 PRO A O 1
ATOM 5215 N N . ARG A 1 694 ? -38.238 41.903 -20.580 1.00 32.12 694 ARG A N 1
ATOM 5216 C CA . ARG A 1 694 ? -39.193 41.383 -19.565 1.00 32.12 694 ARG A CA 1
ATOM 5217 C C . ARG A 1 694 ? -38.508 40.531 -18.486 1.00 32.12 694 ARG A C 1
ATOM 5219 O O . ARG A 1 694 ? -38.530 39.307 -18.555 1.00 32.12 694 ARG A O 1
ATOM 5226 N N . ARG A 1 695 ? -37.988 41.189 -17.441 1.00 31.28 695 ARG A N 1
ATOM 5227 C CA . ARG A 1 695 ? -38.254 40.884 -16.014 1.00 31.28 695 ARG A CA 1
ATOM 5228 C C . ARG A 1 695 ? -37.513 41.884 -15.099 1.00 31.28 695 ARG A C 1
ATOM 5230 O O . ARG A 1 695 ? -36.378 42.231 -15.417 1.00 31.28 695 ARG A O 1
ATOM 5237 N N . PRO A 1 696 ? -38.146 42.384 -14.020 1.00 34.31 696 PRO A N 1
ATOM 5238 C CA . PRO A 1 696 ? -37.594 43.443 -13.172 1.00 34.31 696 PRO A CA 1
ATOM 5239 C C . PRO A 1 696 ? -36.581 42.913 -12.133 1.00 34.31 696 PRO A C 1
ATOM 5241 O O . PRO A 1 696 ? -36.678 41.752 -11.731 1.00 34.31 696 PRO A O 1
ATOM 5244 N N . PRO A 1 697 ? -35.628 43.750 -11.674 1.00 32.84 697 PRO A N 1
ATOM 5245 C CA . PRO A 1 697 ? -34.668 43.399 -10.631 1.00 32.84 697 PRO A CA 1
ATOM 5246 C C . PRO A 1 697 ? -35.271 43.607 -9.232 1.00 32.84 697 PRO A C 1
ATOM 5248 O O . PRO A 1 697 ? -35.823 44.668 -8.946 1.00 32.84 697 PRO A O 1
ATOM 5251 N N . LEU A 1 698 ? -35.134 42.615 -8.346 1.00 32.22 698 LEU A N 1
ATOM 5252 C CA . LEU A 1 698 ? -35.473 42.737 -6.926 1.00 32.22 698 LEU A CA 1
ATOM 5253 C C . LEU A 1 698 ? -34.206 42.717 -6.055 1.00 32.22 698 LEU A C 1
ATOM 5255 O O . LEU A 1 698 ? -33.520 41.709 -5.932 1.00 32.22 698 LEU A O 1
ATOM 5259 N N . HIS A 1 699 ? -34.016 43.882 -5.443 1.00 34.12 699 HIS A N 1
ATOM 5260 C CA . HIS A 1 699 ? -33.316 44.270 -4.219 1.00 34.12 699 HIS A CA 1
ATOM 5261 C C . HIS A 1 699 ? -31.782 44.451 -4.113 1.00 34.12 699 HIS A C 1
ATOM 5263 O O . HIS A 1 699 ? -31.002 43.620 -4.577 1.00 34.12 699 HIS A O 1
ATOM 5269 N N . PRO A 1 700 ? -31.364 45.557 -3.439 1.00 41.19 700 PRO A N 1
ATOM 5270 C CA . PRO A 1 700 ? -29.990 45.972 -3.198 1.00 41.19 700 PRO A CA 1
ATOM 5271 C C . PRO A 1 700 ? -29.506 45.573 -1.791 1.00 41.19 700 PRO A C 1
ATOM 5273 O O . PRO A 1 700 ? -30.257 45.602 -0.818 1.00 41.19 700 PRO A O 1
ATOM 5276 N N . GLY A 1 701 ? -28.216 45.282 -1.665 1.00 32.62 701 GLY A N 1
ATOM 5277 C CA . GLY A 1 701 ? -27.542 45.127 -0.378 1.00 32.62 701 GLY A CA 1
ATOM 5278 C C . GLY A 1 701 ? -26.032 45.174 -0.579 1.00 32.62 701 GLY A C 1
ATOM 5279 O O . GLY A 1 701 ? -25.490 44.396 -1.359 1.00 32.62 701 GLY A O 1
ATOM 5280 N N . GLN A 1 702 ? -25.369 46.133 0.067 1.00 34.09 702 GLN A N 1
ATOM 5281 C CA . GLN A 1 702 ? -23.926 46.357 -0.015 1.00 34.09 702 GLN A CA 1
ATOM 5282 C C . GLN A 1 702 ? -23.154 45.167 0.571 1.00 34.09 702 GLN A C 1
ATOM 5284 O O . GLN A 1 702 ? -23.306 44.836 1.743 1.00 34.09 702 GLN A O 1
ATOM 5289 N N . LEU A 1 703 ? -22.278 44.563 -0.231 1.00 39.69 703 LEU A N 1
ATOM 5290 C CA . LEU A 1 703 ? -21.219 43.677 0.243 1.00 39.69 703 LEU A CA 1
ATOM 5291 C C . LEU A 1 703 ? -19.887 44.389 0.019 1.00 39.69 703 LEU A C 1
ATOM 5293 O O . LEU A 1 703 ? -19.510 44.614 -1.130 1.00 39.69 703 LEU A O 1
ATOM 5297 N N . LEU A 1 704 ? -19.216 44.679 1.140 1.00 34.44 704 LEU A N 1
ATOM 5298 C CA . LEU A 1 704 ? -17.798 45.011 1.369 1.00 34.44 704 LEU A CA 1
ATOM 5299 C C . LEU A 1 704 ? -17.590 46.377 2.066 1.00 34.44 704 LEU A C 1
ATOM 5301 O O . LEU A 1 704 ? -18.120 47.385 1.601 1.00 34.44 704 LEU A O 1
ATOM 5305 N N . PRO A 1 705 ? -16.800 46.432 3.161 1.00 36.09 705 PRO A N 1
ATOM 5306 C CA . PRO A 1 705 ? -16.423 47.687 3.805 1.00 36.09 705 PRO A CA 1
ATOM 5307 C C . PRO A 1 705 ? -15.425 48.478 2.945 1.00 36.09 705 PRO A C 1
ATOM 5309 O O . PRO A 1 705 ? -14.613 47.910 2.212 1.00 36.09 705 PRO A O 1
ATOM 5312 N N . SER A 1 706 ? -15.484 49.806 3.047 1.00 42.03 706 SER A N 1
ATOM 5313 C CA . SER A 1 706 ? -14.592 50.744 2.359 1.00 42.03 706 SER A CA 1
ATOM 5314 C C . SER A 1 706 ? -13.142 50.635 2.845 1.00 42.03 706 SER A C 1
ATOM 5316 O O . SER A 1 706 ? -12.887 50.484 4.039 1.00 42.03 706 SER A O 1
ATOM 5318 N N . ALA A 1 707 ? -12.193 50.756 1.913 1.00 41.00 707 ALA A N 1
ATOM 5319 C CA . ALA A 1 707 ? -10.758 50.800 2.189 1.00 41.00 707 ALA A CA 1
ATOM 5320 C C . ALA A 1 707 ? -10.370 51.996 3.083 1.00 41.00 707 ALA A C 1
ATOM 5322 O O . ALA A 1 707 ? -10.964 53.070 2.986 1.00 41.00 707 ALA A O 1
ATOM 5323 N N . ALA A 1 708 ? -9.359 51.805 3.936 1.00 39.38 708 ALA A N 1
ATOM 5324 C CA . ALA A 1 708 ? -8.811 52.843 4.809 1.00 39.38 708 ALA A CA 1
ATOM 5325 C C . ALA A 1 708 ? -8.145 53.991 4.008 1.00 39.38 708 ALA A C 1
ATOM 5327 O O . ALA A 1 708 ? -7.614 53.741 2.921 1.00 39.38 708 ALA A O 1
ATOM 5328 N N . PRO A 1 709 ? -8.158 55.238 4.524 1.00 46.34 709 PRO A N 1
ATOM 5329 C CA . PRO A 1 709 ? -7.600 56.405 3.838 1.00 46.34 709 PRO A CA 1
ATOM 5330 C C . PRO A 1 709 ? -6.064 56.382 3.746 1.00 46.34 709 PRO A C 1
ATOM 5332 O O . PRO A 1 709 ? -5.378 55.746 4.544 1.00 46.34 709 PRO A O 1
ATOM 5335 N N . ALA A 1 710 ? -5.539 57.101 2.751 1.00 42.09 710 ALA A N 1
ATOM 5336 C CA . ALA A 1 710 ? -4.173 57.002 2.228 1.00 42.09 710 ALA A CA 1
ATOM 5337 C C . ALA A 1 710 ? -3.043 57.597 3.101 1.00 42.09 710 ALA A C 1
ATOM 5339 O O . ALA A 1 710 ? -1.892 57.559 2.676 1.00 42.09 710 ALA A O 1
ATOM 5340 N N . ASP A 1 711 ? -3.325 58.074 4.318 1.00 42.69 711 ASP A N 1
ATOM 5341 C CA . ASP A 1 711 ? -2.376 58.876 5.113 1.00 42.69 711 ASP A CA 1
ATOM 5342 C C . ASP A 1 711 ? -1.916 58.198 6.421 1.00 42.69 711 ASP A C 1
ATOM 5344 O O . ASP A 1 711 ? -1.771 58.838 7.463 1.00 42.69 711 ASP A O 1
ATOM 5348 N N . ALA A 1 712 ? -1.661 56.886 6.398 1.00 37.84 712 ALA A N 1
ATOM 5349 C CA . ALA A 1 712 ? -1.066 56.186 7.541 1.00 37.84 712 ALA A CA 1
ATOM 5350 C C . ALA A 1 712 ? 0.475 56.181 7.462 1.00 37.84 712 ALA A C 1
ATOM 5352 O O . ALA A 1 712 ? 1.064 55.612 6.542 1.00 37.84 712 ALA A O 1
ATOM 5353 N N . ALA A 1 713 ? 1.131 56.803 8.447 1.00 38.53 713 ALA A N 1
ATOM 5354 C CA . ALA A 1 713 ? 2.589 56.917 8.539 1.00 38.53 713 ALA A CA 1
ATOM 5355 C C . ALA A 1 713 ? 3.306 55.547 8.667 1.00 38.53 713 ALA A C 1
ATOM 5357 O O . ALA A 1 713 ? 2.806 54.650 9.357 1.00 38.53 713 ALA A O 1
ATOM 5358 N N . PRO A 1 714 ? 4.496 55.368 8.057 1.00 39.69 714 PRO A N 1
ATOM 5359 C CA . PRO A 1 714 ? 5.219 54.098 8.077 1.00 39.69 714 PRO A CA 1
ATOM 5360 C C . PRO A 1 714 ? 5.871 53.822 9.443 1.00 39.69 714 PRO A C 1
ATOM 5362 O O . PRO A 1 714 ? 6.545 54.679 10.013 1.00 39.69 714 PRO A O 1
ATOM 5365 N N . ARG A 1 715 ? 5.708 52.594 9.954 1.00 36.69 715 ARG A N 1
ATOM 5366 C CA . ARG A 1 715 ? 6.434 52.087 11.133 1.00 36.69 715 ARG A CA 1
ATOM 5367 C C . ARG A 1 715 ? 7.825 51.555 10.737 1.00 36.69 715 ARG A C 1
ATOM 5369 O O . ARG A 1 715 ? 7.955 50.984 9.654 1.00 36.69 715 ARG A O 1
ATOM 5376 N N . PRO A 1 716 ? 8.855 51.707 11.591 1.00 33.22 716 PRO A N 1
ATOM 5377 C CA . PRO A 1 716 ? 10.229 51.320 11.269 1.00 33.22 716 PRO A CA 1
ATOM 5378 C C . PRO A 1 716 ? 10.432 49.795 11.236 1.00 33.22 716 PRO A C 1
ATOM 5380 O O . PRO A 1 716 ? 9.856 49.060 12.038 1.00 33.22 716 PRO A O 1
ATOM 5383 N N . GLN A 1 717 ? 11.274 49.334 10.304 1.00 36.09 717 GLN A N 1
ATOM 5384 C CA . GLN A 1 717 ? 11.727 47.944 10.178 1.00 36.09 717 GLN A CA 1
ATOM 5385 C C . GLN A 1 717 ? 12.762 47.596 11.260 1.00 36.09 717 GLN A C 1
ATOM 5387 O O . GLN A 1 717 ? 13.692 48.363 11.504 1.00 36.09 717 GLN A O 1
ATOM 5392 N N . ALA A 1 718 ? 12.613 46.419 11.871 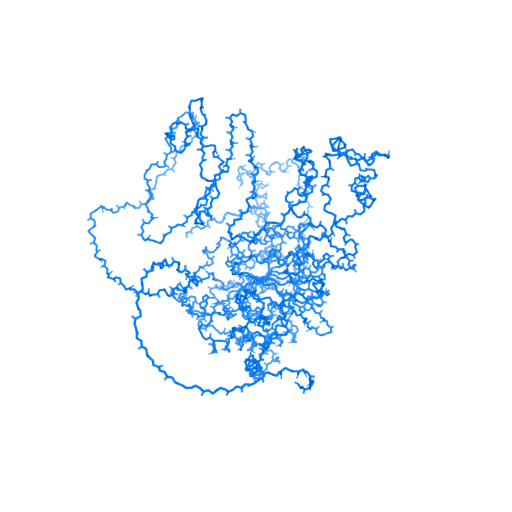1.00 29.92 718 ALA A N 1
ATOM 5393 C CA . ALA A 1 718 ? 13.607 45.814 12.756 1.00 29.92 718 ALA A CA 1
ATOM 5394 C C . ALA A 1 718 ? 14.737 45.135 11.940 1.00 29.92 718 ALA A C 1
ATOM 5396 O O . ALA A 1 718 ? 14.494 44.716 10.804 1.00 29.92 718 ALA A O 1
ATOM 5397 N N . PRO A 1 719 ? 15.969 45.045 12.478 1.00 34.06 719 PRO A N 1
ATOM 5398 C CA . PRO A 1 719 ? 17.171 44.719 11.713 1.00 34.06 719 PRO A CA 1
ATOM 5399 C C . PRO A 1 719 ? 17.306 43.218 11.420 1.00 34.06 719 PRO A C 1
ATOM 5401 O O . PRO A 1 719 ? 16.938 42.369 12.229 1.00 34.06 719 PRO A O 1
ATOM 5404 N N . GLY A 1 720 ? 17.857 42.910 10.243 1.00 33.38 720 GLY A N 1
ATOM 5405 C CA . GLY A 1 720 ? 18.067 41.552 9.748 1.00 33.38 720 GLY A CA 1
ATOM 5406 C C . GLY A 1 720 ? 19.128 40.777 10.529 1.00 33.38 720 GLY A C 1
ATOM 5407 O O . GLY A 1 720 ? 20.275 41.210 10.631 1.00 33.38 720 GLY A O 1
ATOM 5408 N N . GLY A 1 721 ? 18.736 39.605 11.026 1.00 27.59 721 GLY A N 1
ATOM 5409 C CA . GLY A 1 721 ? 19.640 38.537 11.438 1.00 27.59 721 GLY A CA 1
ATOM 5410 C C . GLY A 1 721 ? 19.881 37.589 10.266 1.00 27.59 721 GLY A C 1
ATOM 5411 O O . GLY A 1 721 ? 18.935 37.133 9.626 1.00 27.59 721 GLY A O 1
ATOM 5412 N N . ALA A 1 722 ? 21.152 37.350 9.961 1.00 30.97 722 ALA A N 1
ATOM 5413 C CA . ALA A 1 722 ? 21.610 36.388 8.974 1.00 30.97 722 ALA A CA 1
ATOM 5414 C C . ALA A 1 722 ? 21.572 34.966 9.553 1.00 30.97 722 ALA A C 1
ATOM 5416 O O . ALA A 1 722 ? 22.087 34.750 10.647 1.00 30.97 722 ALA A O 1
ATOM 5417 N N . GLU A 1 723 ? 21.060 34.002 8.786 1.00 27.42 723 GLU A N 1
ATOM 5418 C CA . GLU A 1 723 ? 21.410 32.587 8.939 1.00 27.42 723 GLU A CA 1
ATOM 5419 C C . GLU A 1 723 ? 22.071 32.076 7.645 1.00 27.42 723 GLU A C 1
ATOM 5421 O O . GLU A 1 723 ? 21.645 32.459 6.549 1.00 27.42 723 GLU A O 1
ATOM 5426 N N . PRO A 1 724 ? 23.140 31.265 7.744 1.00 31.12 724 PRO A N 1
ATOM 5427 C CA . PRO A 1 724 ? 23.877 30.760 6.596 1.00 31.12 724 PRO A CA 1
ATOM 5428 C C . PRO A 1 724 ? 23.259 29.458 6.065 1.00 31.12 724 PRO A C 1
ATOM 5430 O O . PRO A 1 724 ? 23.251 28.434 6.743 1.00 31.12 724 PRO A O 1
ATOM 5433 N N . GLU A 1 725 ? 22.807 29.466 4.810 1.00 29.78 725 GLU A N 1
ATOM 5434 C CA . GLU A 1 725 ? 22.647 28.237 4.029 1.00 29.78 725 GLU A CA 1
ATOM 5435 C C . GLU A 1 725 ? 24.023 27.808 3.496 1.00 29.78 725 GLU A C 1
ATOM 5437 O O . GLU A 1 725 ? 24.572 28.425 2.578 1.00 29.78 725 GLU A O 1
ATOM 5442 N N . ASP A 1 726 ? 24.588 26.736 4.055 1.00 27.42 726 ASP A N 1
ATOM 5443 C CA . ASP A 1 726 ? 25.753 26.062 3.479 1.00 27.42 726 ASP A CA 1
ATOM 5444 C C . ASP A 1 726 ? 25.335 25.309 2.205 1.00 27.42 726 ASP A C 1
ATOM 5446 O O . ASP A 1 726 ? 24.834 24.182 2.222 1.00 27.42 726 ASP A O 1
ATOM 5450 N N . ALA A 1 727 ? 25.553 25.951 1.059 1.00 29.20 727 ALA A N 1
ATOM 5451 C CA . ALA A 1 727 ? 25.485 25.305 -0.240 1.00 29.20 727 ALA A CA 1
ATOM 5452 C C . ALA A 1 727 ? 26.740 24.445 -0.463 1.00 29.20 727 ALA A C 1
ATOM 5454 O O . ALA A 1 727 ? 27.858 24.953 -0.569 1.00 29.20 727 ALA A O 1
ATOM 5455 N N . ALA A 1 728 ? 26.548 23.133 -0.612 1.00 25.53 728 ALA A N 1
ATOM 5456 C CA . ALA A 1 728 ? 27.591 22.219 -1.062 1.00 25.53 728 ALA A CA 1
ATOM 5457 C C . ALA A 1 728 ? 28.171 22.681 -2.417 1.00 25.53 728 ALA A C 1
ATOM 5459 O O . ALA A 1 728 ? 27.460 22.831 -3.415 1.00 25.53 728 ALA A O 1
ATOM 5460 N N . ALA A 1 729 ? 29.482 22.920 -2.440 1.00 25.92 729 ALA A N 1
ATOM 5461 C CA . ALA A 1 729 ? 30.201 23.454 -3.588 1.00 25.92 729 ALA A CA 1
ATOM 5462 C C . ALA A 1 729 ? 30.151 22.510 -4.811 1.00 25.92 729 ALA A C 1
ATOM 5464 O O . ALA A 1 729 ? 30.440 21.317 -4.688 1.00 25.92 729 ALA A O 1
ATOM 5465 N N . PRO A 1 730 ? 29.898 23.020 -6.031 1.00 29.86 730 PRO A N 1
ATOM 5466 C CA . PRO A 1 730 ? 30.133 22.253 -7.244 1.00 29.86 730 PRO A CA 1
ATOM 5467 C C . PRO A 1 730 ? 31.643 22.141 -7.495 1.00 29.86 730 PRO A C 1
ATOM 5469 O O . PRO A 1 730 ? 32.316 23.137 -7.773 1.00 29.86 730 PRO A O 1
ATOM 5472 N N . ALA A 1 731 ? 32.175 20.918 -7.462 1.00 28.67 731 ALA A N 1
ATOM 5473 C CA . ALA A 1 731 ? 33.536 20.611 -7.887 1.00 28.67 731 ALA A CA 1
ATOM 5474 C C . ALA A 1 731 ? 33.720 20.921 -9.387 1.00 28.67 731 ALA A C 1
ATOM 5476 O O . ALA A 1 731 ? 33.531 20.078 -10.262 1.00 28.67 731 ALA A O 1
ATOM 5477 N N . ARG A 1 732 ? 34.105 22.161 -9.702 1.00 26.45 732 ARG A N 1
ATOM 5478 C CA . ARG A 1 732 ? 34.647 22.549 -11.007 1.00 26.45 732 ARG A CA 1
ATOM 5479 C C . ARG A 1 732 ? 36.165 22.627 -10.894 1.00 26.45 732 ARG A C 1
ATOM 5481 O O . ARG A 1 732 ? 36.695 23.595 -10.357 1.00 26.45 732 ARG A O 1
ATOM 5488 N N . ARG A 1 733 ? 36.870 21.640 -11.457 1.00 27.25 733 ARG A N 1
ATOM 5489 C CA . ARG A 1 733 ? 38.298 21.769 -11.788 1.00 27.25 733 ARG A CA 1
ATOM 5490 C C . ARG A 1 733 ? 38.467 22.958 -12.741 1.00 27.25 733 ARG A C 1
ATOM 5492 O O . ARG A 1 733 ? 38.120 22.866 -13.918 1.00 27.25 733 ARG A O 1
ATOM 5499 N N . ARG A 1 734 ? 38.988 24.078 -12.233 1.00 25.83 734 ARG A N 1
ATOM 5500 C CA . ARG A 1 734 ? 39.575 25.136 -13.059 1.00 25.83 734 ARG A CA 1
ATOM 5501 C C . ARG A 1 734 ? 40.949 24.660 -13.516 1.00 25.83 734 ARG A C 1
ATOM 5503 O O . ARG A 1 734 ? 41.835 24.443 -12.700 1.00 25.83 734 ARG A O 1
ATOM 5510 N N . VAL A 1 735 ? 41.102 24.484 -14.822 1.00 28.12 735 VAL A N 1
ATOM 5511 C CA . VAL A 1 735 ? 42.412 24.450 -15.473 1.00 28.12 735 VAL A CA 1
ATOM 5512 C C . VAL A 1 735 ? 42.717 25.896 -15.850 1.00 28.12 735 VAL A C 1
ATOM 5514 O O . VAL A 1 735 ? 42.141 26.415 -16.806 1.00 28.12 735 VAL A O 1
ATOM 5517 N N . ASP A 1 736 ? 43.562 26.564 -15.065 1.00 26.53 736 ASP A N 1
ATOM 5518 C CA . ASP A 1 736 ? 44.069 27.893 -15.403 1.00 26.53 736 ASP A CA 1
ATOM 5519 C C . ASP A 1 736 ? 45.186 27.764 -16.444 1.00 26.53 736 ASP A C 1
ATOM 5521 O O . ASP A 1 736 ? 46.290 27.297 -16.172 1.00 26.53 736 ASP A O 1
ATOM 5525 N N . ALA A 1 737 ? 44.885 28.194 -17.669 1.00 28.03 737 ALA A N 1
ATOM 5526 C CA . ALA A 1 737 ? 45.865 28.405 -18.724 1.00 28.03 737 ALA A CA 1
ATOM 5527 C C . ALA A 1 737 ? 46.459 29.818 -18.591 1.00 28.03 737 ALA A C 1
ATOM 5529 O O . ALA A 1 737 ? 46.058 30.752 -19.288 1.00 28.03 737 ALA A O 1
ATOM 5530 N N . GLY A 1 738 ? 47.414 29.974 -17.673 1.00 27.36 738 GLY A N 1
ATOM 5531 C CA . GLY A 1 738 ? 48.244 31.171 -17.540 1.00 27.36 738 GLY A CA 1
ATOM 5532 C C . GLY A 1 738 ? 49.474 31.099 -18.447 1.00 27.36 738 GLY A C 1
ATOM 5533 O O . GLY A 1 738 ? 50.326 30.230 -18.292 1.00 27.36 738 GLY A O 1
ATOM 5534 N N . ARG A 1 739 ? 49.565 32.020 -19.413 1.00 27.20 739 ARG A N 1
ATOM 5535 C CA . ARG A 1 739 ? 50.723 32.216 -20.301 1.00 27.20 739 ARG A CA 1
ATOM 5536 C C . ARG A 1 739 ? 51.975 32.596 -19.497 1.00 27.20 739 ARG A C 1
ATOM 5538 O O . ARG A 1 739 ? 51.988 33.653 -18.876 1.00 27.20 739 ARG A O 1
ATOM 5545 N N . LEU A 1 740 ? 53.048 31.816 -19.619 1.00 26.94 740 LEU A N 1
ATOM 5546 C CA . LEU A 1 740 ? 54.402 32.217 -19.225 1.00 26.94 740 LEU A CA 1
ATOM 5547 C C . LEU A 1 740 ? 55.124 32.854 -20.424 1.00 26.94 740 LEU A C 1
ATOM 5549 O O . LEU A 1 740 ? 55.255 32.239 -21.483 1.00 26.94 740 LEU A O 1
ATOM 5553 N N . ARG A 1 741 ? 55.578 34.101 -20.254 1.00 27.06 741 ARG A N 1
ATOM 5554 C CA . ARG A 1 741 ? 56.624 34.731 -21.073 1.00 27.06 741 ARG A CA 1
ATOM 5555 C C . ARG A 1 741 ? 57.971 34.549 -20.367 1.00 27.06 741 ARG A C 1
ATOM 5557 O O . ARG A 1 741 ? 58.043 34.631 -19.147 1.00 27.06 741 ARG A O 1
ATOM 5564 N N . ALA A 1 742 ? 58.997 34.292 -21.171 1.00 29.11 742 ALA A N 1
ATOM 5565 C CA . ALA A 1 742 ? 60.375 34.012 -20.789 1.00 29.11 742 ALA A CA 1
ATOM 5566 C C . ALA A 1 742 ? 61.079 35.158 -20.037 1.00 29.11 742 ALA A C 1
ATOM 5568 O O . ALA A 1 742 ? 60.803 36.331 -20.282 1.00 29.11 742 ALA A O 1
ATOM 5569 N N . GLY A 1 743 ? 62.062 34.790 -19.210 1.00 26.48 743 GLY A N 1
ATOM 5570 C CA . GLY A 1 743 ? 63.046 35.696 -18.615 1.00 26.48 743 GLY A CA 1
ATOM 5571 C C . GLY A 1 743 ? 64.036 34.944 -17.721 1.00 26.48 743 GLY A C 1
ATOM 5572 O O . GLY A 1 743 ? 63.693 34.538 -16.619 1.00 26.48 743 GLY A O 1
ATOM 5573 N N . HIS A 1 744 ? 65.248 34.731 -18.231 1.00 26.48 744 HIS A N 1
ATOM 5574 C CA . HIS A 1 744 ? 66.401 34.122 -17.559 1.00 26.48 744 HIS A CA 1
ATOM 5575 C C . HIS A 1 744 ? 66.800 34.809 -16.239 1.00 26.48 744 HIS A C 1
ATOM 5577 O O . HIS A 1 744 ? 66.819 36.037 -16.192 1.00 26.48 744 HIS A O 1
ATOM 5583 N N . ARG A 1 745 ? 67.290 34.026 -15.259 1.00 25.89 745 ARG A N 1
ATOM 5584 C CA . ARG A 1 745 ? 68.644 34.132 -14.649 1.00 25.89 745 ARG A CA 1
ATOM 5585 C C . ARG A 1 745 ? 68.842 33.102 -13.512 1.00 25.89 745 ARG A C 1
ATOM 5587 O O . ARG A 1 745 ? 68.049 33.037 -12.585 1.00 25.89 745 ARG A O 1
ATOM 5594 N N . LEU A 1 746 ? 69.920 32.318 -13.624 1.00 28.28 746 LEU A N 1
ATOM 5595 C CA . LEU A 1 746 ? 70.599 31.531 -12.569 1.00 28.28 746 LEU A CA 1
ATOM 5596 C C . LEU A 1 746 ? 71.307 32.486 -11.573 1.00 28.28 746 LEU A C 1
ATOM 5598 O O . LEU A 1 746 ? 71.562 33.623 -11.994 1.00 28.28 746 LEU A O 1
ATOM 5602 N N . PRO A 1 747 ? 71.657 32.101 -10.313 1.00 33.78 747 PRO A N 1
ATOM 5603 C CA . PRO A 1 747 ? 72.835 31.242 -10.006 1.00 33.78 747 PRO A CA 1
ATOM 5604 C C . PRO A 1 747 ? 72.708 30.427 -8.661 1.00 33.78 747 PRO A C 1
ATOM 5606 O O . PRO A 1 747 ? 71.577 30.165 -8.268 1.00 33.78 747 PRO A O 1
ATOM 5609 N N . PRO A 1 748 ? 73.783 29.932 -7.983 1.00 37.03 748 PRO A N 1
ATOM 5610 C CA . PRO A 1 748 ? 74.352 28.582 -8.177 1.00 37.03 748 PRO A CA 1
ATOM 5611 C C . PRO A 1 748 ? 74.636 27.760 -6.879 1.00 37.03 748 PRO A C 1
ATOM 5613 O O . PRO A 1 748 ? 74.650 28.301 -5.782 1.00 37.03 748 PRO A O 1
ATOM 5616 N N . GLY A 1 749 ? 75.017 26.480 -7.053 1.00 26.31 749 GLY A N 1
ATOM 5617 C CA . GLY A 1 749 ? 75.795 25.659 -6.093 1.00 26.31 749 GLY A CA 1
ATOM 5618 C C . GLY A 1 749 ? 74.935 24.890 -5.075 1.00 26.31 749 GLY A C 1
ATOM 5619 O O . GLY A 1 749 ? 74.022 25.457 -4.506 1.00 26.31 749 GLY A O 1
ATOM 5620 N N . ASP A 1 750 ? 75.114 23.594 -4.805 1.00 28.19 750 ASP A N 1
ATOM 5621 C CA . ASP A 1 750 ? 76.388 22.978 -4.447 1.00 28.19 750 ASP A CA 1
ATOM 5622 C C . ASP A 1 750 ? 76.397 21.438 -4.591 1.00 28.19 750 ASP A C 1
ATOM 5624 O O . ASP A 1 750 ? 75.378 20.785 -4.815 1.00 28.19 750 ASP A O 1
ATOM 5628 N N . ARG A 1 751 ? 77.607 20.881 -4.528 1.00 29.03 751 ARG A N 1
ATOM 5629 C CA . ARG A 1 751 ? 78.028 19.551 -4.998 1.00 29.03 751 ARG A CA 1
ATOM 5630 C C . ARG A 1 751 ? 77.872 18.406 -3.977 1.00 29.03 751 ARG A C 1
ATOM 5632 O O . ARG A 1 751 ? 77.830 18.627 -2.777 1.00 29.03 751 ARG A O 1
ATOM 5639 N N . HIS A 1 752 ? 78.047 17.185 -4.519 1.00 30.22 752 HIS A N 1
ATOM 5640 C CA . HIS A 1 752 ? 78.469 15.915 -3.879 1.00 30.22 752 HIS A CA 1
ATOM 5641 C C . HIS A 1 752 ? 77.366 15.084 -3.190 1.00 30.22 752 HIS A C 1
ATOM 5643 O O . HIS A 1 752 ? 76.494 15.633 -2.549 1.00 30.22 752 HIS A O 1
ATOM 5649 N N . ARG A 1 753 ? 77.308 13.741 -3.253 1.00 30.09 753 ARG A N 1
ATOM 5650 C CA . ARG A 1 753 ? 78.232 12.648 -3.649 1.00 30.09 753 ARG A CA 1
ATOM 5651 C C . ARG A 1 753 ? 77.374 11.390 -3.943 1.00 30.09 753 ARG A C 1
ATOM 5653 O O . ARG A 1 753 ? 76.455 11.102 -3.196 1.00 30.09 753 ARG A O 1
ATOM 5660 N N . ARG A 1 754 ? 77.566 10.738 -5.099 1.00 28.97 754 ARG A N 1
ATOM 5661 C CA . ARG A 1 754 ? 78.061 9.349 -5.325 1.00 28.97 754 ARG A CA 1
ATOM 5662 C C . ARG A 1 754 ? 77.468 8.188 -4.494 1.00 28.97 754 ARG A C 1
ATOM 5664 O O . ARG A 1 754 ? 77.652 8.140 -3.287 1.00 28.97 754 ARG A O 1
ATOM 5671 N N . GLY A 1 755 ? 77.004 7.166 -5.227 1.00 28.36 755 GLY A N 1
ATOM 5672 C CA . GLY A 1 755 ? 76.886 5.752 -4.819 1.00 28.36 755 GLY A CA 1
ATOM 5673 C C . GLY A 1 755 ? 75.689 5.079 -5.505 1.00 28.36 755 GLY A C 1
ATOM 5674 O O . GLY A 1 755 ? 74.574 5.239 -5.038 1.00 28.36 755 GLY A O 1
ATOM 5675 N N . ALA A 1 756 ? 75.806 4.583 -6.747 1.00 30.33 756 ALA A N 1
ATOM 5676 C CA . ALA A 1 756 ? 76.052 3.163 -7.078 1.00 30.33 756 ALA A CA 1
ATOM 5677 C C . ALA A 1 756 ? 75.112 2.209 -6.307 1.00 30.33 756 ALA A C 1
ATOM 5679 O O . ALA A 1 756 ? 75.150 2.190 -5.091 1.00 30.33 756 ALA A O 1
ATOM 5680 N N . GLY A 1 757 ? 74.272 1.359 -6.890 1.00 27.45 757 GLY A N 1
ATOM 5681 C CA . GLY A 1 757 ? 74.112 0.844 -8.244 1.00 27.45 757 GLY A CA 1
ATOM 5682 C C . GLY A 1 757 ? 73.433 -0.533 -8.128 1.00 27.45 757 GLY A C 1
ATOM 5683 O O . GLY A 1 757 ? 73.547 -1.170 -7.085 1.00 27.45 757 GLY A O 1
ATOM 5684 N N . ARG A 1 758 ? 72.829 -0.997 -9.233 1.00 30.11 758 ARG A N 1
ATOM 5685 C CA . ARG A 1 758 ? 72.258 -2.346 -9.476 1.00 30.11 758 ARG A CA 1
ATOM 5686 C C . ARG A 1 758 ? 70.916 -2.640 -8.794 1.00 30.11 758 ARG A C 1
ATOM 5688 O O . ARG A 1 758 ? 70.678 -2.208 -7.683 1.00 30.11 758 ARG A O 1
ATOM 5695 N N . ALA A 1 759 ? 70.022 -3.453 -9.341 1.00 29.00 759 ALA A N 1
ATOM 5696 C CA . ALA A 1 759 ? 69.710 -3.926 -10.690 1.00 29.00 759 ALA A CA 1
ATOM 5697 C C . ALA A 1 759 ? 68.382 -4.697 -10.523 1.00 29.00 759 ALA A C 1
ATOM 5699 O O . ALA A 1 759 ? 68.229 -5.442 -9.559 1.00 29.00 759 ALA A O 1
ATOM 5700 N N . HIS A 1 760 ? 67.434 -4.518 -11.443 1.00 31.70 760 HIS A N 1
ATOM 5701 C CA . HIS A 1 760 ? 66.322 -5.456 -11.683 1.00 31.70 760 HIS A CA 1
ATOM 5702 C C . HIS A 1 760 ? 66.878 -6.849 -12.070 1.00 31.70 760 HIS A C 1
ATOM 5704 O O . HIS A 1 760 ? 68.004 -6.876 -12.576 1.00 31.70 760 HIS A O 1
ATOM 5710 N N . PRO A 1 761 ? 66.164 -7.988 -11.880 1.00 38.97 761 PRO A N 1
ATOM 5711 C CA . PRO A 1 761 ? 64.833 -8.269 -12.470 1.00 38.97 761 PRO A CA 1
ATOM 5712 C C . PRO A 1 761 ? 63.870 -9.057 -11.538 1.00 38.97 761 PRO A C 1
ATOM 5714 O O . PRO A 1 761 ? 64.281 -9.678 -10.571 1.00 38.97 761 PRO A O 1
ATOM 5717 N N . ALA A 1 762 ? 62.546 -8.881 -11.599 1.00 29.19 762 ALA A N 1
ATOM 5718 C CA . ALA A 1 762 ? 61.581 -9.552 -12.487 1.00 29.19 762 ALA A CA 1
ATOM 5719 C C . ALA A 1 762 ? 61.778 -11.077 -12.639 1.00 29.19 762 ALA A C 1
ATOM 5721 O O . ALA A 1 762 ? 62.759 -11.488 -13.241 1.00 29.19 762 ALA A O 1
ATOM 5722 N N . VAL A 1 763 ? 60.808 -11.859 -12.129 1.00 29.80 763 VAL A N 1
ATOM 5723 C CA . VAL A 1 763 ? 60.264 -13.172 -12.581 1.00 29.80 763 VAL A CA 1
ATOM 5724 C C . VAL A 1 763 ? 59.457 -13.721 -11.381 1.00 29.80 763 VAL A C 1
ATOM 5726 O O . VAL A 1 763 ? 59.993 -13.874 -10.296 1.00 29.80 763 VAL A O 1
ATOM 5729 N N . GLN A 1 764 ? 58.122 -13.687 -11.395 1.00 29.66 764 GLN A N 1
ATOM 5730 C CA . GLN A 1 764 ? 57.177 -14.643 -11.997 1.00 29.66 764 GLN A CA 1
ATOM 5731 C C . GLN A 1 764 ? 56.611 -15.621 -10.943 1.00 29.66 764 GLN A C 1
ATOM 5733 O O . GLN A 1 764 ? 57.302 -16.488 -10.433 1.00 29.66 764 GLN A O 1
ATOM 5738 N N . ARG A 1 765 ? 55.323 -15.400 -10.643 1.00 32.31 765 ARG A N 1
ATOM 5739 C CA . ARG A 1 765 ? 54.256 -16.310 -10.175 1.00 32.31 765 ARG A CA 1
ATOM 5740 C C . ARG A 1 765 ? 54.634 -17.685 -9.591 1.00 32.31 765 ARG A C 1
ATOM 5742 O O . ARG A 1 765 ? 55.083 -18.545 -10.334 1.00 32.31 765 ARG A O 1
ATOM 5749 N N . GLN A 1 766 ? 54.146 -17.944 -8.375 1.00 28.61 766 GLN A N 1
ATOM 5750 C CA . GLN A 1 766 ? 53.352 -19.127 -7.975 1.00 28.61 766 GLN A CA 1
ATOM 5751 C C . GLN A 1 766 ? 52.771 -18.839 -6.572 1.00 28.61 766 GLN A C 1
ATOM 5753 O O . GLN A 1 766 ? 53.494 -18.392 -5.696 1.00 28.61 766 GLN A O 1
ATOM 5758 N N . ALA A 1 767 ? 51.447 -18.732 -6.443 1.00 28.69 767 ALA A N 1
ATOM 5759 C CA . ALA A 1 767 ? 50.527 -19.789 -6.003 1.00 28.69 767 ALA A CA 1
ATOM 5760 C C . ALA A 1 767 ? 50.340 -19.811 -4.471 1.00 28.69 767 ALA A C 1
ATOM 5762 O O . ALA A 1 767 ? 51.291 -20.034 -3.736 1.00 28.69 767 ALA A O 1
ATOM 5763 N N . GLY A 1 768 ? 49.087 -19.640 -4.034 1.00 34.22 768 GLY A N 1
ATOM 5764 C CA . GLY A 1 768 ? 48.602 -20.079 -2.723 1.00 34.22 768 GLY A CA 1
ATOM 5765 C C . GLY A 1 768 ? 48.706 -19.069 -1.582 1.00 34.22 768 GLY A C 1
ATOM 5766 O O . GLY A 1 768 ? 49.672 -19.098 -0.828 1.00 34.22 768 GLY A O 1
ATOM 5767 N N . LEU A 1 769 ? 47.679 -18.229 -1.431 1.00 31.88 769 LEU A N 1
ATOM 5768 C CA . LEU A 1 769 ? 46.730 -18.233 -0.302 1.00 31.88 769 LEU A CA 1
ATOM 5769 C C . LEU A 1 769 ? 45.700 -17.116 -0.489 1.00 31.88 769 LEU A C 1
ATOM 5771 O O . LEU A 1 769 ? 46.119 -15.978 -0.802 1.00 31.88 769 LEU A O 1
#

Sequence (769 aa):
MCAMSRPSSPLNAAGAAYLEALQERFREDPASVDVSWRAVFQILDELGAVPAGAPVGGPAGDPTVPLRQEAIRQRGHAAAALDPLGRAAPPASSESEDAQTARLRRLYQGTLTLETAHIDDPALRSWLRDAYEGAETVPPAEARRRALALLTAAEEFERLLGVRYPTKKRFGAEGMETLIPLLDRILAAAAAAGVTEVQVGTMHRGRLSLMANALGKPLVELFAGIKGMHPFLADPPVPADVPYHMGVESNLSFGERSLALTLSPNPSHLEAINPVTLGRARARQDLERDQGGEAKRVLCVLLHTDASVIGQGSVTEALQLSGVPGFTVAGTIHVIVNNQIGFTTEREEARTSLHCTGLWKAVDSPILHVNADDPDAALRAADLAVAFRQAHGRDAVIDLVGYRRNGHNEIDEPRFTQPLDYKAIDAHPPARALYAQRLAADGLVGPEEAEALAAGHKARFQEALAAASDHRPNHDGFPGGRWAPFAPAGVSPAEPDTGIADDRLRGLLAALAVIPDGLAVDRKVERRHPPPRRGAAGLGDRRGAGLRHAARRRDAGAADRPGRGARRLLAPPFRADRHRHRAPPRQPESPGCGAGAVRRGQQPAVGIRRPRLRVRLQPGAARRAGDLGGAVRRFRQRRADHDRPVHRQRRGQMAPALRPRYPAAARAGGAGAGTLLRPAGALPPDGGARQHPRRPPLHPGQLLPSAAPADAAPRPQAPGGAEPEDAAAPARRRVDAGRLRAGHRLPPGDRHRRGAGRAHPAVQRQAGL